Protein AF-0000000066227565 (afdb_homodimer)

Foldseek 3Di:
DDDPDDPAQDDDDDPLLVVLLVVLVVLLVVLLVVLVAAEDDDDQKDQPCLQDLFDPDCPPFWAWDDCPDDGTMTGAQDVVSRVLVVCQVVVPQWHWHKYKDKHATNDNADVVLLRGRIAIKIKTKTWHDDDQCLRVLSQLLSVQCSVPVLVLAAKAKEKDWQLLLVLLCVVLPHDPVCSQVLLVLLQCPVPDPLVVSQVSVVVSPHDNSSSVSVVVQQPDKFALVSLVVCCVDPSCVDPSNVVQSVSVVVSLVSNVVSPRSVRYMYGSSDCPRDTFAHTMWMFMDHPPDDNGTQKTWHKGFCSSCSSDVPGDTMTMTIMMGRSSSVSVSCSVVRQAQDPAQEEEEEAPAHPVVVSVVLVVVCVVLVHHYDYDDDRDDHPVNVLVVCVNNVHQKYWYDYDVLVVVQWIWIAGSVVRDIDIGHSVCVNVCSPDPVND/DDDPDDPAQDDDDDPLLVVLLVVLVVLLVVLLVVLVAAEDDDDQKDQPLLQPLPFPDCPPFWAWDDCPDDGTMTGAADVVSRVLVVCQVVVPQWHWHKYKDKHATNDNADVVLLRGRIAIKIKTKTWHDDDQCLRVLSQLLSVQCSVPVLVLAAKAKEKDWQLLLVLLCVVLPHDPVCSLVLLVLLQCPVPDPLVVSQVSVVVSPHDNSSSVSVVVQQPDKFALVSLVVCCVDPSCVDPSNVVQSVSSVVSLVVNVVSPRSVRYMYGSSPRPNGDQAHTMWMFMDHPPDDNGTQKTWHKGFCSSCSSDVPGDTMTMTIMMGRSSSVSVSCSVPRQAQDPAQEEEEEAPAHPVVVSVVLVVVCVVLVHHYDYDDDRDDHPVNVLVVCVNNVHQKYWYDYDVLVVVQWIWIAGSVVRDIDIGHSVCVNVCSPDPVND

Radius of gyration: 30.87 Å; Cα contacts (8 Å, |Δi|>4): 1695; chains: 2; bounding box: 55×95×80 Å

Solvent-accessible surface area (backbone atoms only — not comparable to full-atom values): 45924 Å² total; per-residue (Å²): 129,67,74,62,60,68,42,88,37,44,59,74,33,51,41,49,53,35,54,52,50,51,50,53,51,50,55,51,49,51,53,45,33,31,59,40,32,39,44,44,44,68,54,70,45,36,37,37,69,69,72,51,62,72,58,80,77,70,76,76,34,51,47,40,38,43,79,79,81,77,79,60,33,19,44,32,63,57,69,61,64,59,44,34,40,51,32,54,62,66,69,52,60,66,46,46,33,31,39,73,48,73,26,29,34,59,56,89,53,37,74,93,71,53,38,47,20,49,47,49,38,42,34,42,37,41,37,26,80,54,42,88,45,49,64,56,27,51,47,50,41,52,51,49,51,57,60,58,70,70,69,81,68,58,55,41,34,36,32,31,38,47,40,43,50,54,37,47,38,50,71,53,63,52,56,78,87,45,46,60,64,52,40,57,52,44,58,38,53,90,80,44,54,67,69,57,48,45,53,52,43,39,74,73,69,43,50,72,66,36,45,54,53,46,49,61,52,47,70,41,62,40,49,75,63,50,52,55,53,43,64,74,34,78,52,34,74,39,66,62,20,39,53,43,50,53,45,51,52,50,27,49,52,50,17,51,59,53,69,41,42,86,38,45,30,38,29,56,40,62,47,82,69,63,83,64,58,65,32,48,33,37,38,25,29,50,63,93,51,92,67,53,66,35,30,44,37,33,22,28,38,53,55,26,30,64,57,31,90,89,33,67,67,38,37,30,34,31,37,37,35,39,50,51,48,55,45,66,75,46,48,85,78,58,78,64,64,56,79,32,44,34,37,40,44,32,47,98,52,70,56,60,69,60,43,43,39,52,48,36,56,38,43,75,69,70,38,19,28,41,66,81,49,54,87,73,67,51,58,65,58,51,50,50,51,35,60,72,35,63,27,50,27,37,38,33,44,33,68,70,33,52,78,70,50,27,30,36,40,29,34,57,85,79,62,48,73,43,80,35,44,58,92,46,40,64,61,52,66,68,30,69,90,70,98,129,67,74,60,61,67,42,88,38,44,60,74,33,50,42,50,54,34,53,52,52,52,50,54,52,50,54,51,48,52,52,45,33,32,59,38,32,38,44,43,44,67,54,69,44,35,38,37,69,69,72,52,62,73,57,80,79,70,75,76,33,52,47,40,40,44,80,79,81,76,79,58,34,20,44,32,65,57,69,61,64,60,44,32,41,50,31,54,61,66,68,52,58,65,47,47,33,31,39,72,48,74,28,28,34,59,56,87,53,35,76,93,72,53,39,46,21,49,46,50,37,40,34,40,38,42,36,26,78,54,41,87,44,48,64,57,27,51,47,51,40,52,51,48,52,58,58,58,69,70,68,82,67,58,55,41,35,35,32,33,37,47,40,41,50,54,37,46,39,49,72,53,63,53,55,79,88,44,47,63,64,53,39,54,54,44,58,39,51,91,80,42,53,67,70,57,49,44,52,53,42,39,72,72,68,43,51,72,66,36,44,54,52,46,48,60,51,45,68,42,62,39,50,76,64,49,53,56,54,43,64,75,34,79,51,35,75,39,65,60,21,39,54,41,50,52,44,51,51,50,27,49,54,50,17,51,60,55,69,42,41,86,38,44,30,38,30,56,40,60,51,67,88,62,85,61,54,65,31,45,34,38,38,25,30,51,64,94,49,92,68,54,65,36,31,43,37,32,20,29,36,52,57,26,30,64,57,29,92,89,33,67,68,38,37,29,36,33,35,36,35,38,50,51,47,54,46,66,76,47,49,86,79,58,78,65,64,57,75,32,44,34,38,42,44,31,48,98,54,70,57,61,70,60,44,43,41,51,49,38,55,37,44,76,68,71,38,21,29,42,66,82,46,54,88,73,68,50,58,66,57,51,51,51,50,33,59,72,35,63,26,50,27,36,37,34,44,33,70,70,32,52,75,69,50,27,30,36,39,30,35,59,85,80,63,48,72,44,80,36,44,57,91,46,40,65,61,51,66,68,30,69,90,72,99

InterPro domains:
  IPR004154 Anticodon-binding [PF03129] (351-430)
  IPR004516 Histidine-tRNA ligase/ATP phosphoribosyltransferase regulatory subunit [PIRSF001549] (1-428)
  IPR006195 Aminoacyl-tRNA synthetase, class II [PS50862] (20-333)
  IPR015807 Histidine-tRNA ligase [TIGR00442] (5-421)
  IPR033656 Histidyl-anticodon-binding [cd00859] (339-429)
  IPR036621 Anticodon-binding domain superfamily [G3DSA:3.40.50.800] (339-432)
  IPR041715 Class II Histidinyl-tRNA synthetase (HisRS)-like catalytic core domain [PF13393] (10-326)
  IPR041715 Class II Histidinyl-tRNA synthetase (HisRS)-like catalytic core domain [cd00773] (20-330)
  IPR045864 Class II Aminoacyl-tRNA synthetase/Biotinyl protein ligase (BPL) and lipoyl protein ligase (LPL) [G3DSA:3.30.930.10] (1-338)
  IPR045864 Class II Aminoacyl-tRNA synthetase/Biotinyl protein ligase (BPL) and lipoyl protein ligase (LPL) [SSF55681] (5-334)

Nearest PDB structures (foldseek):
  4phc-assembly1_B  TM=9.318E-01  e=1.017E-49  Homo sapiens
  6o76-assembly1_A  TM=9.402E-01  e=1.057E-48  Homo sapiens
  4g84-assembly1_A  TM=9.380E-01  e=2.111E-47  Homo sapiens
  6o76-assembly1_B  TM=9.374E-01  e=4.886E-45  Homo sapiens
  4x5o-assembly1_B  TM=9.479E-01  e=5.645E-37  Homo sapiens

pLDDT: mean 92.75, std 8.49, range [44.5, 98.88]

Sequence (870 aa):
MTSLKTPKGTMDESPRQCFLHEEIIERIRRVFVLYGAVPISTPTFEMKSILTNKYGEDTKLIYDLKDQGGEICALRYDLTVPFARYLASNKIRRMKRYQIGRVYRRDQPSIARGRLREFVQADFDIAGECIQMMADAEVVSCVDRILSMFGIGEYRIKVNDRRILTSILEVVGVSCESYGTVCSTIDKIEKMSWEDIGRELVLKGLSEEQVRTTKKYMTMGGKEDVLGLLKADPVYGIERCKAAVHDMEELFRLCRILGCSGSLVMDISLARGLDYYTGMILEAEYVGKSVGSVIGGGRYDNLTENLGERCVSTPCVGFSVGVSRIFSLLYEEYDKESSTMVYVGASGGLFLDERLSVLRILQDANICSETFYTRRSSFESQQKYVAKKKIPFIVVVGESEIAAGSVQVINALTRKKEIVKVEQMVSYLLDPENQMTSLKTPKGTMDESPRQCFLHEEIIERIRRVFVLYGAVPISTPTFEMKSILTNKYGEDTKLIYDLKDQGGEICALRYDLTVPFARYLASNKIRRMKRYQIGRVYRRDQPSIARGRLREFVQADFDIAGECIQMMADAEVVSCVDRILSMFGIGEYRIKVNDRRILTSILEVVGVSCESYGTVCSTIDKIEKMSWEDIGRELVLKGLSEEQVRTTKKYMTMGGKEDVLGLLKADPVYGIERCKAAVHDMEELFRLCRILGCSGSLVMDISLARGLDYYTGMILEAEYVGKSVGSVIGGGRYDNLTENLGERCVSTPCVGFSVGVSRIFSLLYEEYDKESSTMVYVGASGGLFLDERLSVLRILQDANICSETFYTRRSSFESQQKYVAKKKIPFIVVVGESEIAAGSVQVINALTRKKEIVKVEQMVSYLLDPENQ

Organism: Encephalitozoon cuniculi (strain GB-M1) (NCBI:txid284813)

Secondary structure (DSSP, 8-state):
----PPPTT---B-HHHHHHHHHHHHHHHHHHHHTT-EE-B--SEEEHHHHHSS--S-GGGS-BBP-SSS--EEE-S-SHHHHHHHHHHTT---EEEEEEEEEE--SPPBGGGTB-SEEEEEEEEEES--STTHHHHHHHHHHHHHHHHT----EEEEEEEHHHHHHHHHHHT--GGGHHHHHHHHTTTTTS-HHHHHHHHHHTT--HHHHHHHHHHHT-EESTHHHHHHHTSGGGGSHHHHHHHHHHHHHHHHHHHHT-GGGEEEETT----SSS--SEEEEEEETT-TT-EEEEEEE-TTTTGGG-TTPPP--EEEEEEEHHHHHHHHGGG--------EEEEEESS--HHHHHHHHHHHHHTT--EEE--SS---HHHHHHHHHHHT-SEEEEEEHHHHHTTEEEEEETTT--EEEEEGGGHHHHHH-GGG-/----PPPTT---B-HHHHHHHHHHHHHHHHHHHHTT-EE-B--SEEEHHHHHSS--S-GGGS-BBP-SSS--EEE-S-SHHHHHHHHHHTT---EEEEEEEEEE--SPPBGGGTB-SEEEEEEEEEES--STTHHHHHHHHHHHHHHHHT----EEEEEEEHHHHHHHHHHHT--GGGHHHHHHHHTTTTTS-HHHHHHHHHHTT--HHHHHHHHHHHT-EESTHHHHHHHTSGGGGSHHHHHHHHHHHHHHHHHHHHT-GGGEEEETT---S-TT--SEEEEEEETT-TT-EEEEEEE-TTTTGGG-TTPPP--EEEEEEEHHHHHHHHGGG--------EEEEEESS--HHHHHHHHHHHHHTT--EEE--SS---HHHHHHHHHHHT-SEEEEEEHHHHHTTEEEEEETTT--EEEEEGGGHHHHHH-GGG-

Structure (mmCIF, N/CA/C/O backbone):
data_AF-0000000066227565-model_v1
#
loop_
_entity.id
_entity.type
_entity.pdbx_description
1 polymer 'Probable histidine--tRNA ligase, cytoplasmic'
#
loop_
_atom_site.group_PDB
_atom_site.id
_atom_site.type_symbol
_atom_site.label_atom_id
_atom_site.label_alt_id
_atom_site.label_comp_id
_atom_site.label_asym_id
_atom_site.label_entity_id
_atom_site.label_seq_id
_atom_site.pdbx_PDB_ins_code
_atom_site.Cartn_x
_atom_site.Cartn_y
_atom_site.Cartn_z
_atom_site.occupancy
_atom_site.B_iso_or_equiv
_atom_site.auth_seq_id
_atom_site.auth_comp_id
_atom_site.auth_asym_id
_atom_site.auth_atom_id
_atom_site.pdbx_PDB_model_num
ATOM 1 N N . MET A 1 1 ? 14.156 -2.223 -31.281 1 52.41 1 MET A N 1
ATOM 2 C CA . MET A 1 1 ? 14.367 -2.943 -30.031 1 52.41 1 MET A CA 1
ATOM 3 C C . MET A 1 1 ? 13.578 -2.299 -28.906 1 52.41 1 MET A C 1
ATOM 5 O O . MET A 1 1 ? 13.578 -1.075 -28.75 1 52.41 1 MET A O 1
ATOM 9 N N . THR A 1 2 ? 12.695 -3.158 -28.281 1 68.19 2 THR A N 1
ATOM 10 C CA . THR A 1 2 ? 11.852 -2.578 -27.25 1 68.19 2 THR A CA 1
ATOM 11 C C . THR A 1 2 ? 12.688 -2.148 -26.047 1 68.19 2 THR A C 1
ATOM 13 O O . THR A 1 2 ? 13.523 -2.914 -25.562 1 68.19 2 THR A O 1
ATOM 16 N N . SER A 1 3 ? 12.727 -0.912 -25.812 1 81 3 SER A N 1
ATOM 17 C CA . SER A 1 3 ? 13.43 -0.396 -24.641 1 81 3 SER A CA 1
ATOM 18 C C . SER A 1 3 ? 12.906 -1.03 -23.359 1 81 3 SER A C 1
ATOM 20 O O . SER A 1 3 ? 11.695 -1.11 -23.156 1 81 3 SER A O 1
ATOM 22 N N . LEU A 1 4 ? 13.797 -1.631 -22.594 1 89.62 4 LEU A N 1
ATOM 23 C CA . LEU A 1 4 ? 13.438 -2.277 -21.344 1 89.62 4 LEU A CA 1
ATOM 24 C C . LEU A 1 4 ? 13.516 -1.292 -20.188 1 89.62 4 LEU A C 1
ATOM 26 O O . LEU A 1 4 ? 13.398 -1.685 -19.016 1 89.62 4 LEU A O 1
ATOM 30 N N . LYS A 1 5 ? 13.656 -0.09 -20.594 1 90.12 5 LYS A N 1
ATOM 31 C CA . LYS A 1 5 ? 13.781 0.93 -19.547 1 90.12 5 LYS A CA 1
ATOM 32 C C . LYS A 1 5 ? 12.422 1.302 -18.969 1 90.12 5 LYS A C 1
ATOM 34 O O . LYS A 1 5 ? 11.398 1.195 -19.656 1 90.12 5 LYS A O 1
ATOM 39 N N . THR A 1 6 ? 12.414 1.662 -17.688 1 94 6 THR A N 1
ATOM 40 C CA . THR A 1 6 ? 11.211 2.232 -17.094 1 94 6 THR A CA 1
ATOM 41 C C . THR A 1 6 ? 10.961 3.639 -17.625 1 94 6 THR A C 1
ATOM 43 O O . THR A 1 6 ? 11.891 4.312 -18.078 1 94 6 THR A O 1
ATOM 46 N N . PRO A 1 7 ? 9.719 4.09 -17.656 1 94.69 7 PRO A N 1
ATOM 47 C CA . PRO A 1 7 ? 9.453 5.469 -18.078 1 94.69 7 PRO A CA 1
ATOM 48 C C . PRO A 1 7 ? 10.273 6.492 -17.297 1 94.69 7 PRO A C 1
ATOM 50 O O . PRO A 1 7 ? 10.602 6.266 -16.125 1 94.69 7 PRO A O 1
ATOM 53 N N . LYS A 1 8 ? 10.5 7.625 -17.953 1 92.81 8 LYS A N 1
ATOM 54 C CA . LYS A 1 8 ? 11.297 8.688 -17.359 1 92.81 8 LYS A CA 1
ATOM 55 C C . LYS A 1 8 ? 10.719 9.117 -16 1 92.81 8 LYS A C 1
ATOM 57 O O . LYS A 1 8 ? 9.516 9.367 -15.891 1 92.81 8 LYS A O 1
ATOM 62 N N . GLY A 1 9 ? 11.57 9.188 -15.008 1 93 9 GLY A N 1
ATOM 63 C CA . GLY A 1 9 ? 11.172 9.664 -13.695 1 93 9 GLY A CA 1
ATOM 64 C C . GLY A 1 9 ? 10.516 8.594 -12.836 1 93 9 GLY A C 1
ATOM 65 O O . GLY A 1 9 ? 10.109 8.859 -11.703 1 93 9 GLY A O 1
ATOM 66 N N . THR A 1 10 ? 10.312 7.387 -13.328 1 94.75 10 THR A N 1
ATOM 67 C CA . THR A 1 10 ? 9.828 6.246 -12.555 1 94.75 10 THR A CA 1
ATOM 68 C C . THR A 1 10 ? 10.953 5.238 -12.32 1 94.75 10 THR A C 1
ATOM 70 O O . THR A 1 10 ? 12 5.309 -12.961 1 94.75 10 THR A O 1
ATOM 73 N N . MET A 1 11 ? 10.719 4.383 -11.359 1 93.12 11 MET A N 1
ATOM 74 C CA . MET A 1 11 ? 11.805 3.463 -11.039 1 93.12 11 MET A CA 1
ATOM 75 C C . MET A 1 11 ? 11.266 2.117 -10.57 1 93.12 11 MET A C 1
ATOM 77 O O . MET A 1 11 ? 10.227 2.061 -9.906 1 93.12 11 MET A O 1
ATOM 81 N N . ASP A 1 12 ? 12.008 1.091 -10.93 1 96.19 12 ASP A N 1
ATOM 82 C CA . ASP A 1 12 ? 11.859 -0.201 -10.266 1 96.19 12 ASP A CA 1
ATOM 83 C C . ASP A 1 12 ? 12.445 -0.169 -8.859 1 96.19 12 ASP A C 1
ATOM 85 O O . ASP A 1 12 ? 13.438 0.522 -8.609 1 96.19 12 ASP A O 1
ATOM 89 N N . GLU A 1 13 ? 11.828 -0.893 -8.023 1 96.38 13 GLU A N 1
ATOM 90 C CA . GLU A 1 13 ? 12.391 -1.062 -6.688 1 96.38 13 GLU A CA 1
ATOM 91 C C . GLU A 1 13 ? 12.812 -2.508 -6.445 1 96.38 13 GLU A C 1
ATOM 93 O O . GLU A 1 13 ? 12.016 -3.432 -6.621 1 96.38 13 GLU A O 1
ATOM 98 N N . SER A 1 14 ? 14.047 -2.666 -6.047 1 97.5 14 SER A N 1
ATOM 99 C CA . SER A 1 14 ? 14.586 -3.969 -5.672 1 97.5 14 SER A CA 1
ATOM 100 C C . SER A 1 14 ? 14.016 -4.438 -4.336 1 97.5 14 SER A C 1
ATOM 102 O O . SER A 1 14 ? 13.375 -3.66 -3.621 1 97.5 14 SER A O 1
ATOM 104 N N . PRO A 1 15 ? 14.266 -5.688 -3.965 1 98.06 15 PRO A N 1
ATOM 105 C CA . PRO A 1 15 ? 13.766 -6.184 -2.682 1 98.06 15 PRO A CA 1
ATOM 106 C C . PRO A 1 15 ? 14.234 -5.344 -1.498 1 98.06 15 PRO A C 1
ATOM 108 O O . PRO A 1 15 ? 13.43 -4.965 -0.645 1 98.06 15 PRO A O 1
ATOM 111 N N . ARG A 1 16 ? 15.508 -5.043 -1.446 1 97.5 16 ARG A N 1
ATOM 112 C CA . ARG A 1 16 ? 16.047 -4.23 -0.361 1 97.5 16 ARG A CA 1
ATOM 113 C C . ARG A 1 16 ? 15.352 -2.879 -0.29 1 97.5 16 ARG A C 1
ATOM 115 O O . ARG A 1 16 ? 14.984 -2.42 0.794 1 97.5 16 ARG A O 1
ATOM 122 N N . GLN A 1 17 ? 15.172 -2.273 -1.437 1 96.94 17 GLN A N 1
ATOM 123 C CA . GLN A 1 17 ? 14.477 -0.993 -1.495 1 96.94 17 GLN A CA 1
ATOM 124 C C . GLN A 1 17 ? 13.031 -1.131 -1.026 1 96.94 17 GLN A C 1
ATOM 126 O O . GLN A 1 17 ? 12.531 -0.287 -0.278 1 96.94 17 GLN A O 1
ATOM 131 N N . CYS A 1 18 ? 12.391 -2.186 -1.445 1 98.06 18 CYS A N 1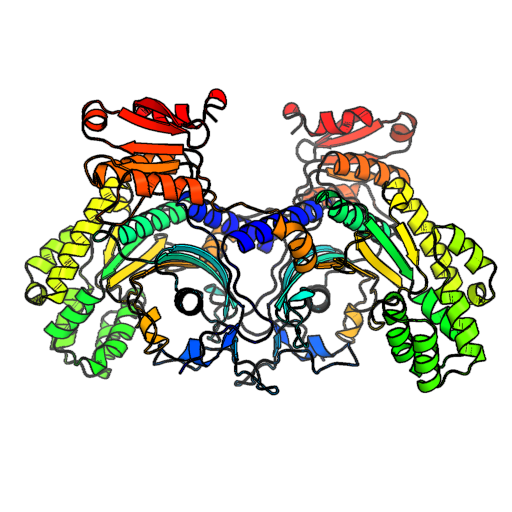
ATOM 132 C CA . CYS A 1 18 ? 11 -2.414 -1.067 1 98.06 18 CYS A CA 1
ATOM 133 C C . CYS A 1 18 ? 10.875 -2.648 0.433 1 98.06 18 CYS A C 1
ATOM 135 O O . CYS A 1 18 ? 9.945 -2.148 1.068 1 98.06 18 CYS A O 1
ATOM 137 N N . PHE A 1 19 ? 11.797 -3.449 0.997 1 98 19 PHE A N 1
ATOM 138 C CA . PHE A 1 19 ? 11.766 -3.691 2.434 1 98 19 PHE A CA 1
ATOM 139 C C . PHE A 1 19 ? 11.797 -2.377 3.205 1 98 19 PHE A C 1
ATOM 141 O O . PHE A 1 19 ? 10.977 -2.16 4.102 1 98 19 PHE A O 1
ATOM 148 N N . LEU A 1 20 ? 12.672 -1.526 2.842 1 97.81 20 LEU A N 1
ATOM 149 C CA . LEU A 1 20 ? 12.789 -0.252 3.543 1 97.81 20 LEU A CA 1
ATOM 150 C C . LEU A 1 20 ? 11.555 0.606 3.32 1 97.81 20 LEU A C 1
ATOM 152 O O . LEU A 1 20 ? 11.016 1.193 4.266 1 97.81 20 LEU A O 1
ATOM 156 N N . HIS A 1 21 ? 11.109 0.698 2.062 1 97.06 21 HIS A N 1
ATOM 157 C CA . HIS A 1 21 ? 9.906 1.462 1.745 1 97.06 21 HIS A CA 1
ATOM 158 C C . HIS A 1 21 ? 8.711 0.98 2.566 1 97.06 21 HIS A C 1
ATOM 160 O O . HIS A 1 21 ? 7.973 1.791 3.131 1 97.06 21 HIS A O 1
ATOM 166 N N . GLU A 1 22 ? 8.523 -0.282 2.609 1 96.44 22 GLU A N 1
ATOM 167 C CA . GLU A 1 22 ? 7.418 -0.863 3.369 1 96.44 22 GLU A CA 1
ATOM 168 C C . GLU A 1 22 ? 7.543 -0.544 4.855 1 96.44 22 GLU A C 1
ATOM 170 O O . GLU A 1 22 ? 6.547 -0.258 5.523 1 96.44 22 GLU A O 1
ATOM 175 N N . GLU A 1 23 ? 8.734 -0.621 5.359 1 97 23 GLU A N 1
ATOM 176 C CA . GLU A 1 23 ? 8.961 -0.319 6.77 1 97 23 GLU A CA 1
ATOM 177 C C . GLU A 1 23 ? 8.633 1.138 7.082 1 97 23 GLU A C 1
ATOM 179 O O . GLU A 1 23 ? 7.988 1.432 8.094 1 97 23 GLU A O 1
ATOM 184 N N . ILE A 1 24 ? 9.117 2.053 6.234 1 98.06 24 ILE A N 1
ATOM 185 C CA . ILE A 1 24 ? 8.859 3.475 6.422 1 98.06 24 ILE A CA 1
ATOM 186 C C . ILE A 1 24 ? 7.352 3.727 6.41 1 98.06 24 ILE A C 1
ATOM 188 O O . ILE A 1 24 ? 6.82 4.395 7.301 1 98.06 24 ILE A O 1
ATOM 192 N N . ILE A 1 25 ? 6.676 3.176 5.441 1 97.94 25 ILE A N 1
ATOM 193 C CA . ILE A 1 25 ? 5.238 3.373 5.273 1 97.94 25 ILE A CA 1
ATOM 194 C C . ILE A 1 25 ? 4.5 2.836 6.496 1 97.94 25 ILE A C 1
ATOM 196 O O . ILE A 1 25 ? 3.59 3.488 7.012 1 97.94 25 ILE A O 1
ATOM 200 N N . GLU A 1 26 ? 4.879 1.708 6.941 1 97.12 26 GLU A N 1
ATOM 201 C CA . GLU A 1 26 ? 4.211 1.1 8.086 1 97.12 26 GLU A CA 1
ATOM 202 C C . GLU A 1 26 ? 4.406 1.937 9.352 1 97.12 26 GLU A C 1
ATOM 204 O O . GLU A 1 26 ? 3.482 2.086 10.148 1 97.12 26 GLU A O 1
ATOM 209 N N . ARG A 1 27 ? 5.562 2.422 9.555 1 98 27 ARG A N 1
ATOM 210 C CA . ARG A 1 27 ? 5.828 3.271 10.711 1 98 27 ARG A CA 1
ATOM 211 C C . ARG A 1 27 ? 4.973 4.535 10.672 1 98 27 ARG A C 1
ATOM 213 O O . ARG A 1 27 ? 4.402 4.938 11.688 1 98 27 ARG A O 1
ATOM 220 N N . ILE A 1 28 ? 4.891 5.145 9.531 1 98.69 28 ILE A N 1
ATOM 221 C CA . ILE A 1 28 ? 4.078 6.344 9.367 1 98.69 28 ILE A CA 1
ATOM 222 C C . ILE A 1 28 ? 2.609 6.016 9.625 1 98.69 28 ILE A C 1
ATOM 224 O O . ILE A 1 28 ? 1.919 6.738 10.344 1 98.69 28 ILE A O 1
ATOM 228 N N . ARG A 1 29 ? 2.15 4.969 9.031 1 98.25 29 ARG A N 1
ATOM 229 C CA . ARG A 1 29 ? 0.769 4.535 9.211 1 98.25 29 ARG A CA 1
ATOM 230 C C . ARG A 1 29 ? 0.437 4.348 10.688 1 98.25 29 ARG A C 1
ATOM 232 O O . ARG A 1 29 ? -0.634 4.75 11.148 1 98.25 29 ARG A O 1
ATOM 239 N N . ARG A 1 30 ? 1.327 3.729 11.422 1 98 30 ARG A N 1
ATOM 240 C CA . ARG A 1 30 ? 1.104 3.482 12.836 1 98 30 ARG A CA 1
ATOM 241 C C . ARG A 1 30 ? 0.902 4.789 13.594 1 98 30 ARG A C 1
ATOM 243 O O . ARG A 1 30 ? 0.103 4.855 14.531 1 98 30 ARG A O 1
ATOM 250 N N . VAL A 1 31 ? 1.627 5.762 13.227 1 98.75 31 VAL A N 1
ATOM 251 C CA . VAL A 1 31 ? 1.462 7.059 13.875 1 98.75 31 VAL A CA 1
ATOM 252 C C . VAL A 1 31 ? 0.094 7.641 13.523 1 98.75 31 VAL A C 1
ATOM 254 O O . VAL A 1 31 ? -0.596 8.188 14.391 1 98.75 31 VAL A O 1
ATOM 257 N N . PHE A 1 32 ? -0.312 7.574 12.258 1 98.81 32 PHE A N 1
ATOM 258 C CA . PHE A 1 32 ? -1.626 8.07 11.859 1 98.81 32 PHE A CA 1
ATOM 259 C C . PHE A 1 32 ? -2.723 7.402 12.68 1 98.81 32 PHE A C 1
ATOM 261 O O . PHE A 1 32 ? -3.631 8.078 13.172 1 98.81 32 PHE A O 1
ATOM 268 N N . VAL A 1 33 ? -2.578 6.133 12.836 1 98.56 33 VAL A N 1
ATOM 269 C CA . VAL A 1 33 ? -3.561 5.355 13.586 1 98.56 33 VAL A CA 1
ATOM 270 C C . VAL A 1 33 ? -3.525 5.746 15.055 1 98.56 33 VAL A C 1
ATOM 272 O O . VAL A 1 33 ? -4.566 5.832 15.711 1 98.56 33 VAL A O 1
ATOM 275 N N . LEU A 1 34 ? -2.342 5.953 15.539 1 98.75 34 LEU A N 1
ATOM 276 C CA . LEU A 1 34 ? -2.156 6.375 16.922 1 98.75 34 LEU A CA 1
ATOM 277 C C . LEU A 1 34 ? -2.965 7.633 17.219 1 98.75 34 LEU A C 1
ATOM 279 O O . LEU A 1 34 ? -3.494 7.789 18.328 1 98.75 34 LEU A O 1
ATOM 283 N N . TYR A 1 35 ? -3.086 8.461 16.266 1 98.75 35 TYR A N 1
ATOM 284 C CA . TYR A 1 35 ? -3.789 9.727 16.406 1 98.75 35 TYR A CA 1
ATOM 285 C C . TYR A 1 35 ? -5.27 9.578 16.094 1 98.75 35 TYR A C 1
ATOM 287 O O . TYR A 1 35 ? -6.004 10.562 16.016 1 98.75 35 TYR A O 1
ATOM 295 N N . GLY A 1 36 ? -5.699 8.375 15.836 1 98.25 36 GLY A N 1
ATOM 296 C CA . GLY A 1 36 ? -7.117 8.094 15.664 1 98.25 36 GLY A CA 1
ATOM 297 C C . GLY A 1 36 ? -7.602 8.305 14.242 1 98.25 36 GLY A C 1
ATOM 298 O O . GLY A 1 36 ? -8.805 8.383 13.992 1 98.25 36 GLY A O 1
ATOM 299 N N . ALA A 1 37 ? -6.707 8.477 13.289 1 98.69 37 ALA A N 1
ATOM 300 C CA . ALA A 1 37 ? -7.117 8.656 11.898 1 98.69 37 ALA A CA 1
ATOM 301 C C . ALA A 1 37 ? -7.594 7.344 11.289 1 98.69 37 ALA A C 1
ATOM 303 O O . ALA A 1 37 ? -7.109 6.27 11.656 1 98.69 37 ALA A O 1
ATOM 304 N N . VAL A 1 38 ? -8.562 7.477 10.383 1 98.44 38 VAL A N 1
ATOM 305 C CA . VAL A 1 38 ? -9.07 6.312 9.656 1 98.44 38 VAL A CA 1
ATOM 306 C C . VAL A 1 38 ? -8.625 6.379 8.203 1 98.44 38 VAL A C 1
ATOM 308 O O . VAL A 1 38 ? -8.422 7.469 7.652 1 98.44 38 VAL A O 1
ATOM 311 N N . PRO A 1 39 ? -8.414 5.25 7.59 1 98.5 39 PRO A N 1
ATOM 312 C CA . PRO A 1 39 ? -7.961 5.227 6.199 1 98.5 39 PRO A CA 1
ATOM 313 C C . PRO A 1 39 ? -9.094 5.457 5.203 1 98.5 39 PRO A C 1
ATOM 315 O O . PRO A 1 39 ? -10.227 5.035 5.441 1 98.5 39 PRO A O 1
ATOM 318 N N . ILE A 1 40 ? -8.828 6.113 4.137 1 98.56 40 ILE A N 1
ATOM 319 C CA . ILE A 1 40 ? -9.648 6.137 2.934 1 98.56 40 ILE A CA 1
ATOM 320 C C . ILE A 1 40 ? -8.781 5.852 1.709 1 98.56 40 ILE A C 1
ATOM 322 O O . ILE A 1 40 ? -7.551 5.859 1.797 1 98.56 40 ILE A O 1
ATOM 326 N N . SER A 1 41 ? -9.375 5.551 0.645 1 97.94 41 SER A N 1
ATOM 327 C CA . SER A 1 41 ? -8.68 5.359 -0.624 1 97.94 41 SER A CA 1
ATOM 328 C C . SER A 1 41 ? -9.469 5.949 -1.784 1 97.94 41 SER A C 1
ATOM 330 O O . SER A 1 41 ? -10.695 5.805 -1.847 1 97.94 41 SER A O 1
ATOM 332 N N . THR A 1 42 ? -8.812 6.68 -2.57 1 98.31 42 THR A N 1
ATOM 333 C CA . THR A 1 42 ? -9.406 7.242 -3.781 1 98.31 42 THR A CA 1
ATOM 334 C C . THR A 1 42 ? -8.711 6.695 -5.023 1 98.31 42 THR A C 1
ATOM 336 O O . THR A 1 42 ? -7.598 6.168 -4.941 1 98.31 42 THR A O 1
ATOM 339 N N . PRO A 1 43 ? -9.297 6.777 -6.145 1 97.81 43 PRO A N 1
ATOM 340 C CA . PRO A 1 43 ? -8.742 6.211 -7.375 1 97.81 43 PRO A CA 1
ATOM 341 C C . PRO A 1 43 ? -7.402 6.836 -7.758 1 97.81 43 PRO A C 1
ATOM 343 O O . PRO A 1 43 ? -7.121 7.977 -7.387 1 97.81 43 PRO A O 1
ATOM 346 N N . THR A 1 44 ? -6.66 6.066 -8.539 1 98.12 44 THR A N 1
ATOM 347 C CA . THR A 1 44 ? -5.355 6.504 -9.031 1 98.12 44 THR A CA 1
ATOM 348 C C . THR A 1 44 ? -5.512 7.645 -10.031 1 98.12 44 THR A C 1
ATOM 350 O O . THR A 1 44 ? -4.59 8.445 -10.219 1 98.12 44 THR A O 1
ATOM 353 N N . PHE A 1 45 ? -6.594 7.691 -10.672 1 97.19 45 PHE A N 1
ATOM 354 C CA . PHE A 1 45 ? -6.883 8.797 -11.57 1 97.19 45 PHE A CA 1
ATOM 355 C C . PHE A 1 45 ? -8.273 9.367 -11.305 1 97.19 45 PHE A C 1
ATOM 357 O O . PHE A 1 45 ? -9.125 8.688 -10.727 1 97.19 45 PHE A O 1
ATOM 364 N N . GLU A 1 46 ? -8.438 10.641 -11.656 1 95.12 46 GLU A N 1
ATOM 365 C CA . GLU A 1 46 ? -9.664 11.414 -11.484 1 95.12 46 GLU A CA 1
ATOM 366 C C . GLU A 1 46 ? -10.133 12.023 -12.805 1 95.12 46 GLU A C 1
ATOM 368 O O . GLU A 1 46 ? -9.383 12.039 -13.781 1 95.12 46 GLU A O 1
ATOM 373 N N . MET A 1 47 ? -11.492 12.445 -12.75 1 93.81 47 MET A N 1
ATOM 374 C CA . MET A 1 47 ? -11.859 13.344 -13.844 1 93.81 47 MET A CA 1
ATOM 375 C C . MET A 1 47 ? -10.898 14.523 -13.93 1 93.81 47 MET A C 1
ATOM 377 O O . MET A 1 47 ? -10.586 15.148 -12.922 1 93.81 47 MET A O 1
ATOM 381 N N . LYS A 1 48 ? -10.414 14.789 -15.117 1 91.94 48 LYS A N 1
ATOM 382 C CA . LYS A 1 48 ? -9.438 15.859 -15.289 1 91.94 48 LYS A CA 1
ATOM 383 C C . LYS A 1 48 ? -9.977 17.188 -14.758 1 91.94 48 LYS A C 1
ATOM 385 O O . LYS A 1 48 ? -9.227 18 -14.211 1 91.94 48 LYS A O 1
ATOM 390 N N . SER A 1 49 ? -11.227 17.375 -14.875 1 89.81 49 SER A N 1
ATOM 391 C CA . SER A 1 49 ? -11.867 18.609 -14.438 1 89.81 49 SER A CA 1
ATOM 392 C C . SER A 1 49 ? -11.719 18.812 -12.938 1 89.81 49 SER A C 1
ATOM 394 O O . SER A 1 49 ? -11.648 19.953 -12.453 1 89.81 49 SER A O 1
ATOM 396 N N . ILE A 1 50 ? -11.617 17.766 -12.18 1 89.56 50 ILE A N 1
ATOM 397 C CA . ILE A 1 50 ? -11.453 17.828 -10.734 1 89.56 50 ILE A CA 1
ATOM 398 C C . ILE A 1 50 ? -10.039 18.281 -10.391 1 89.56 50 ILE A C 1
ATOM 400 O O . ILE A 1 50 ? -9.836 19.078 -9.461 1 89.56 50 ILE A O 1
ATOM 404 N N . LEU A 1 51 ? -9.141 17.891 -11.141 1 89 51 LEU A N 1
ATOM 405 C CA . LEU A 1 51 ? -7.734 18.125 -10.859 1 89 51 LEU A CA 1
ATOM 406 C C . LEU A 1 51 ? -7.324 19.531 -11.312 1 89 51 LEU A C 1
ATOM 408 O O . LEU A 1 51 ? -6.371 20.109 -10.781 1 89 51 LEU A O 1
ATOM 412 N N . THR A 1 52 ? -8 20.094 -12.297 1 83.62 52 THR A N 1
ATOM 413 C CA . THR A 1 52 ? -7.57 21.375 -12.875 1 83.62 52 THR A CA 1
ATOM 414 C C . THR A 1 52 ? -8.383 22.531 -12.305 1 83.62 52 THR A C 1
ATOM 416 O O . THR A 1 52 ? -8.117 23.688 -12.609 1 83.62 52 THR A O 1
ATOM 419 N N . ASN A 1 53 ? -9.484 22.375 -11.703 1 67.38 53 ASN A N 1
ATOM 420 C CA . ASN A 1 53 ? -10.328 23.453 -11.195 1 67.38 53 ASN A CA 1
ATOM 421 C C . ASN A 1 53 ? -9.523 24.469 -10.383 1 67.38 53 ASN A C 1
ATOM 423 O O . ASN A 1 53 ? -9.852 25.641 -10.344 1 67.38 53 ASN A O 1
ATOM 427 N N . LYS A 1 54 ? -8.82 24.219 -9.523 1 56.75 54 LYS A N 1
ATOM 428 C CA . LYS A 1 54 ? -8.312 25.188 -8.547 1 56.75 54 LYS A CA 1
ATOM 429 C C . LYS A 1 54 ? -6.922 25.672 -8.93 1 56.75 54 LYS A C 1
ATOM 431 O O . LYS A 1 54 ? -6.465 26.703 -8.43 1 56.75 54 LYS A O 1
ATOM 436 N N . TYR A 1 55 ? -6.227 24.922 -9.508 1 52.91 55 TYR A N 1
ATOM 437 C CA . TYR A 1 55 ? -4.816 25.297 -9.492 1 52.91 55 TYR A CA 1
ATOM 438 C C . TYR A 1 55 ? -4.414 25.969 -10.805 1 52.91 55 TYR A C 1
ATOM 440 O O . TYR A 1 55 ? -4.715 25.453 -11.883 1 52.91 55 TYR A O 1
ATOM 448 N N . GLY A 1 56 ? -4.887 27.328 -10.766 1 44.81 56 GLY A N 1
ATOM 449 C CA . GLY A 1 56 ? -4.547 28.219 -11.852 1 44.81 56 GLY A CA 1
ATOM 450 C C . GLY A 1 56 ? -3.416 27.703 -12.727 1 44.81 56 GLY A C 1
ATOM 451 O O . GLY A 1 56 ? -3.35 28.016 -13.914 1 44.81 56 GLY A O 1
ATOM 452 N N . GLU A 1 57 ? -2.23 27.625 -12.156 1 46.78 57 GLU A N 1
ATOM 453 C CA . GLU A 1 57 ? -1.036 27.766 -12.992 1 46.78 57 GLU A CA 1
ATOM 454 C C . GLU A 1 57 ? -0.867 26.547 -13.906 1 46.78 57 GLU A C 1
ATOM 456 O O . GLU A 1 57 ? -0.623 26.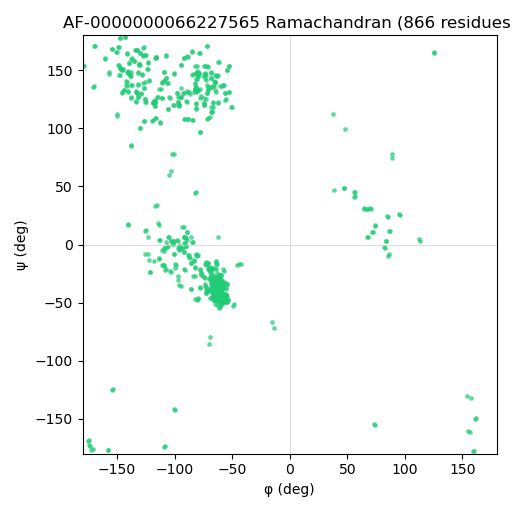703 -15.109 1 46.78 57 GLU A O 1
ATOM 461 N N . ASP A 1 58 ? -0.156 25.281 -13.445 1 49.53 58 ASP A N 1
ATOM 462 C CA . ASP A 1 58 ? 0.726 24.453 -14.258 1 49.53 58 ASP A CA 1
ATOM 463 C C . ASP A 1 58 ? 0.011 23.188 -14.719 1 49.53 58 ASP A C 1
ATOM 465 O O . ASP A 1 58 ? 0.184 22.109 -14.133 1 49.53 58 ASP A O 1
ATOM 469 N N . THR A 1 59 ? -0.997 23.344 -15.492 1 56.94 59 THR A N 1
ATOM 470 C CA . THR A 1 59 ? -1.656 22.281 -16.219 1 56.94 59 THR A CA 1
ATOM 471 C C . THR A 1 59 ? -0.627 21.344 -16.859 1 56.94 59 THR A C 1
ATOM 473 O O . THR A 1 59 ? -0.914 20.172 -17.109 1 56.94 59 THR A O 1
ATOM 476 N N . LYS A 1 60 ? 0.644 21.719 -17 1 61.03 60 LYS A N 1
ATOM 477 C CA . LYS A 1 60 ? 1.626 20.969 -17.781 1 61.03 60 LYS A CA 1
ATOM 478 C C . LYS A 1 60 ? 2.26 19.859 -16.938 1 61.03 60 LYS A C 1
ATOM 480 O O . LYS A 1 60 ? 2.934 18.984 -17.484 1 61.03 60 LYS A O 1
ATOM 485 N N . LEU A 1 61 ? 1.809 19.703 -15.656 1 81.94 61 LEU A N 1
ATOM 486 C CA . LEU A 1 61 ? 2.549 18.75 -14.828 1 81.94 61 LEU A CA 1
ATOM 487 C C . LEU A 1 61 ? 1.682 17.547 -14.477 1 81.94 61 LEU A C 1
ATOM 489 O O . LEU A 1 61 ? 2.047 16.75 -13.609 1 81.94 61 LEU A O 1
ATOM 493 N N . ILE A 1 62 ? 0.646 17.531 -15.305 1 89.56 62 ILE A N 1
ATOM 494 C CA . ILE A 1 62 ? -0.289 16.453 -15.023 1 89.56 62 ILE A CA 1
ATOM 495 C C . ILE A 1 62 ? -0.174 15.375 -16.109 1 89.56 62 ILE A C 1
ATOM 497 O O . ILE A 1 62 ? 0.082 15.68 -17.266 1 89.56 62 ILE A O 1
ATOM 501 N N . TYR A 1 63 ? -0.288 14.062 -15.805 1 94.25 63 TYR A N 1
ATOM 502 C CA . TYR A 1 63 ? -0.391 12.969 -16.766 1 94.25 63 TYR A CA 1
ATOM 503 C C . TYR A 1 63 ? -1.835 12.766 -17.219 1 94.25 63 TYR A C 1
ATOM 505 O O . TYR A 1 63 ? -2.648 12.211 -16.484 1 94.25 63 TYR A O 1
ATOM 513 N N . ASP A 1 64 ? -2.07 13.156 -18.422 1 93.69 64 ASP A N 1
ATOM 514 C CA . ASP A 1 64 ? -3.404 12.953 -18.984 1 93.69 64 ASP A CA 1
ATOM 515 C C . ASP A 1 64 ? -3.562 11.539 -19.516 1 93.69 64 ASP A C 1
ATOM 517 O O . ASP A 1 64 ? -2.643 10.992 -20.141 1 93.69 64 ASP A O 1
ATOM 521 N N . LEU A 1 65 ? -4.719 10.977 -19.266 1 94.75 65 LEU A N 1
ATOM 522 C CA . LEU A 1 65 ? -5.074 9.758 -19.969 1 94.75 65 LEU A CA 1
ATOM 523 C C . LEU A 1 65 ? -5.609 10.078 -21.359 1 94.75 65 LEU A C 1
ATOM 525 O O . LEU A 1 65 ? -6.324 11.062 -21.547 1 94.75 65 LEU A O 1
ATOM 529 N N . LYS A 1 66 ? -5.27 9.25 -22.281 1 91.44 66 LYS A N 1
ATOM 530 C CA . LYS A 1 66 ? -5.762 9.43 -23.641 1 91.44 66 LYS A CA 1
ATOM 531 C C . LYS A 1 66 ? -7.277 9.266 -23.703 1 91.44 66 LYS A C 1
ATOM 533 O O . LYS A 1 66 ? -7.84 8.391 -23.047 1 91.44 66 LYS A O 1
ATOM 538 N N . ASP A 1 67 ? -7.883 10.164 -24.531 1 87.75 67 ASP A N 1
ATOM 539 C CA . ASP A 1 67 ? -9.312 10.023 -24.766 1 87.75 67 ASP A CA 1
ATOM 540 C C . ASP A 1 67 ? -9.609 8.789 -25.625 1 87.75 67 ASP A C 1
ATOM 542 O O . ASP A 1 67 ? -9.344 8.789 -26.828 1 87.75 67 ASP A O 1
ATOM 546 N N . GLN A 1 68 ? -10.164 7.805 -25.062 1 82 68 GLN A N 1
ATOM 547 C CA . GLN A 1 68 ? -10.461 6.566 -25.766 1 82 68 GLN A CA 1
ATOM 548 C C . GLN A 1 68 ? -11.969 6.309 -25.812 1 82 68 GLN A C 1
ATOM 550 O O . GLN A 1 68 ? -12.414 5.18 -25.609 1 82 68 GLN A O 1
ATOM 555 N N . GLY A 1 69 ? -12.734 7.375 -25.891 1 78.44 69 GLY A N 1
ATOM 556 C CA . GLY A 1 69 ? -14.188 7.277 -25.969 1 78.44 69 GLY A CA 1
ATOM 557 C C . GLY A 1 69 ? -14.852 7.25 -24.609 1 78.44 69 GLY A C 1
ATOM 558 O O . GLY A 1 69 ? -14.898 6.203 -23.953 1 78.44 69 GLY A O 1
ATOM 559 N N . GLY A 1 70 ? -14.898 8.445 -23.953 1 80.81 70 GLY A N 1
ATOM 560 C CA . GLY A 1 70 ? -15.594 8.484 -22.672 1 80.81 70 GLY A CA 1
ATOM 561 C C . GLY A 1 70 ? -15.148 9.641 -21.797 1 80.81 70 GLY A C 1
ATOM 562 O O . GLY A 1 70 ? -15.094 10.789 -22.25 1 80.81 70 GLY A O 1
ATOM 563 N N . GLU A 1 71 ? -14.891 9.25 -20.578 1 89.81 71 GLU A N 1
ATOM 564 C CA . GLU A 1 71 ? -14.562 10.258 -19.578 1 89.81 71 GLU A CA 1
ATOM 565 C C . GLU A 1 71 ? -13.117 10.727 -19.719 1 89.81 71 GLU A C 1
ATOM 567 O O . GLU A 1 71 ? -12.227 9.922 -20.016 1 89.81 71 GLU A O 1
ATOM 572 N N . ILE A 1 72 ? -12.961 12.016 -19.672 1 93.19 72 ILE A N 1
ATOM 573 C CA . ILE A 1 72 ? -11.625 12.594 -19.719 1 93.19 72 ILE A CA 1
ATOM 574 C C . ILE A 1 72 ? -10.992 12.539 -18.328 1 93.19 72 ILE A C 1
ATOM 576 O O . ILE A 1 72 ? -11.453 13.219 -17.406 1 93.19 72 ILE A O 1
ATOM 580 N N . CYS A 1 73 ? -9.891 11.781 -18.25 1 95.31 73 CYS A N 1
ATOM 581 C CA . CYS A 1 73 ? -9.297 11.523 -16.938 1 95.31 73 CYS A CA 1
ATOM 582 C C . CYS A 1 73 ? -7.812 11.875 -16.938 1 95.31 73 CYS A C 1
ATOM 584 O O . CYS A 1 73 ? -7.219 12.094 -18 1 95.31 73 CYS A O 1
ATOM 586 N N . ALA A 1 74 ? -7.254 12.023 -15.789 1 95.69 74 ALA A N 1
ATOM 587 C CA . ALA A 1 74 ? -5.828 12.242 -15.562 1 95.69 74 ALA A CA 1
ATOM 588 C C . ALA A 1 74 ? -5.371 11.594 -14.258 1 95.69 74 ALA A C 1
ATOM 590 O O . ALA A 1 74 ? -6.172 11.422 -13.336 1 95.69 74 ALA A O 1
ATOM 591 N N . LEU A 1 75 ? -4.082 11.211 -14.281 1 97.12 75 LEU A N 1
ATOM 592 C CA . LEU A 1 75 ? -3.529 10.68 -13.039 1 97.12 75 LEU A CA 1
ATOM 593 C C . LEU A 1 75 ? -3.488 11.75 -11.953 1 97.12 75 LEU A C 1
ATOM 595 O O . LEU A 1 75 ? -3.174 12.906 -12.234 1 97.12 75 LEU A O 1
ATOM 599 N N . ARG A 1 76 ? -3.799 11.375 -10.758 1 96.19 76 ARG A N 1
ATOM 600 C CA . ARG A 1 76 ? -3.74 12.312 -9.641 1 96.19 76 ARG A CA 1
ATOM 601 C C . ARG A 1 76 ? -2.307 12.773 -9.391 1 96.19 76 ARG A C 1
ATOM 603 O O . ARG A 1 76 ? -1.367 11.984 -9.5 1 96.19 76 ARG A O 1
ATOM 610 N N . TYR A 1 77 ? -2.105 14.023 -8.992 1 94.06 77 TYR A N 1
ATOM 611 C CA . TYR A 1 77 ? -0.765 14.547 -8.734 1 94.06 77 TYR A CA 1
ATOM 612 C C . TYR A 1 77 ? -0.542 14.766 -7.246 1 94.06 77 TYR A C 1
ATOM 614 O O . TYR A 1 77 ? 0.55 15.164 -6.828 1 94.06 77 TYR A O 1
ATOM 622 N N . ASP A 1 78 ? -1.572 14.578 -6.453 1 93.19 78 ASP A N 1
ATOM 623 C CA . ASP A 1 78 ? -1.527 14.594 -4.996 1 93.19 78 ASP A CA 1
ATOM 624 C C . ASP A 1 78 ? -2.705 13.828 -4.398 1 93.19 78 ASP A C 1
ATOM 626 O O . ASP A 1 78 ? -3.479 13.203 -5.129 1 93.19 78 ASP A O 1
ATOM 630 N N . LEU A 1 79 ? -2.801 13.836 -3.111 1 96.12 79 LEU A N 1
ATOM 631 C CA . LEU A 1 79 ? -3.893 13.125 -2.453 1 96.12 79 LEU A CA 1
ATOM 632 C C . LEU A 1 79 ? -4.895 14.109 -1.854 1 96.12 79 LEU A C 1
ATOM 634 O O . LEU A 1 79 ? -5.934 13.703 -1.328 1 96.12 79 LEU A O 1
ATOM 638 N N . THR A 1 80 ? -4.656 15.422 -1.923 1 94.25 80 THR A N 1
ATOM 639 C CA . THR A 1 80 ? -5.488 16.438 -1.282 1 94.25 80 THR A CA 1
ATOM 640 C C . THR A 1 80 ? -6.738 16.719 -2.111 1 94.25 80 THR A C 1
ATOM 642 O O . THR A 1 80 ? -7.848 16.75 -1.576 1 94.25 80 THR A O 1
ATOM 645 N N . VAL A 1 81 ? -6.559 16.891 -3.428 1 92.25 81 VAL A N 1
ATOM 646 C CA . VAL A 1 81 ? -7.684 17.219 -4.297 1 92.25 81 VAL A CA 1
ATOM 647 C C . VAL A 1 81 ? -8.68 16.062 -4.324 1 92.25 81 VAL A C 1
ATOM 649 O O . VAL A 1 81 ? -9.883 16.266 -4.168 1 92.25 81 VAL A O 1
ATOM 652 N N . PRO A 1 82 ? -8.18 14.828 -4.52 1 94.88 82 PRO A N 1
ATOM 653 C CA . PRO A 1 82 ? -9.117 13.703 -4.43 1 94.88 82 PRO A CA 1
ATOM 654 C C . PRO A 1 82 ? -9.836 13.641 -3.082 1 94.88 82 PRO A C 1
ATOM 656 O O . PRO A 1 82 ? -11.008 13.25 -3.02 1 94.88 82 PRO A O 1
ATOM 659 N N . PHE A 1 83 ? -9.18 14.047 -2.041 1 96.69 83 PHE A N 1
ATOM 660 C CA . PHE A 1 83 ? -9.812 14.062 -0.728 1 96.69 83 PHE A CA 1
ATOM 661 C C . PHE A 1 83 ? -10.953 15.07 -0.688 1 96.69 83 PHE A C 1
ATOM 663 O O . PHE A 1 83 ? -12.031 14.781 -0.175 1 96.69 83 PHE A O 1
ATOM 670 N N . ALA A 1 84 ? -10.633 16.219 -1.179 1 93.44 84 ALA A N 1
ATOM 671 C CA . ALA A 1 84 ? -11.688 17.234 -1.251 1 93.44 84 ALA A CA 1
ATOM 672 C C . ALA A 1 84 ? -12.898 16.719 -2.021 1 93.44 84 ALA A C 1
ATOM 674 O O . ALA A 1 84 ? -14.039 16.891 -1.596 1 93.44 84 ALA A O 1
ATOM 675 N N . ARG A 1 85 ? -12.641 16.125 -3.143 1 94.06 85 ARG A N 1
ATOM 676 C CA . ARG A 1 85 ? -13.727 15.531 -3.918 1 94.06 85 ARG A CA 1
ATOM 677 C C . ARG A 1 85 ? -14.453 14.469 -3.105 1 94.06 85 ARG A C 1
ATOM 679 O O . ARG A 1 85 ? -15.68 14.375 -3.158 1 94.06 85 ARG A O 1
ATOM 686 N N . TYR A 1 86 ? -13.758 13.617 -2.412 1 96.62 86 TYR A N 1
ATOM 687 C CA . TYR A 1 86 ? -14.32 12.57 -1.565 1 96.62 86 TYR A CA 1
ATOM 688 C C . TYR A 1 86 ? -15.266 13.156 -0.528 1 96.62 86 TYR A C 1
ATOM 690 O O . TYR A 1 86 ? -16.375 12.656 -0.333 1 96.62 86 TYR A O 1
ATOM 698 N N . LEU A 1 87 ? -14.844 14.203 0.182 1 96.06 87 LEU A N 1
ATOM 699 C CA . LEU A 1 87 ? -15.672 14.867 1.178 1 96.06 87 LEU A CA 1
ATOM 700 C C . LEU A 1 87 ? -16.953 15.391 0.547 1 96.06 87 LEU A C 1
ATOM 702 O O . LEU A 1 87 ? -18.047 15.172 1.073 1 96.06 87 LEU A O 1
ATOM 706 N N . ALA A 1 88 ? -16.766 16.062 -0.56 1 93.06 88 ALA A N 1
ATOM 707 C CA . ALA A 1 88 ? -17.891 16.703 -1.224 1 93.06 88 ALA A CA 1
ATOM 708 C C . ALA A 1 88 ? -18.875 15.656 -1.748 1 93.06 88 ALA A C 1
ATOM 710 O O . ALA A 1 88 ? -20.094 15.781 -1.544 1 93.06 88 ALA A O 1
ATOM 711 N N . SER A 1 89 ? -18.328 14.656 -2.412 1 92.81 89 SER A N 1
ATOM 712 C CA . SER A 1 89 ? -19.172 13.641 -3.049 1 92.81 89 SER A CA 1
ATOM 713 C C . SER A 1 89 ? -19.938 12.828 -2.012 1 92.81 89 SER A C 1
ATOM 715 O O . SER A 1 89 ? -21.047 12.383 -2.268 1 92.81 89 SER A O 1
ATOM 717 N N . ASN A 1 90 ? -19.328 12.633 -0.879 1 93.12 90 ASN A N 1
ATOM 718 C CA . ASN A 1 90 ? -19.953 11.805 0.147 1 93.12 90 ASN A CA 1
ATOM 719 C C . ASN A 1 90 ? -20.609 12.656 1.231 1 93.12 90 ASN A C 1
ATOM 721 O O . ASN A 1 90 ? -21.094 12.125 2.234 1 93.12 90 ASN A O 1
ATOM 725 N N . LYS A 1 91 ? -20.594 13.961 1.089 1 91.75 91 LYS A N 1
ATOM 726 C CA . LYS A 1 91 ? -21.219 14.914 2.006 1 91.75 91 LYS A CA 1
ATOM 727 C C . LYS A 1 91 ? -20.703 14.719 3.43 1 91.75 91 LYS A C 1
ATOM 729 O O . LYS A 1 91 ? -21.5 14.656 4.375 1 91.75 91 LYS A O 1
ATOM 734 N N . ILE A 1 92 ? -19.484 14.508 3.488 1 94.81 92 ILE A N 1
ATOM 735 C CA . ILE A 1 92 ? -18.828 14.336 4.785 1 94.81 92 ILE A CA 1
ATOM 736 C C . ILE A 1 92 ? -18.422 15.695 5.344 1 94.81 92 ILE A C 1
ATOM 738 O O . ILE A 1 92 ? -17.75 16.469 4.668 1 94.81 92 ILE A O 1
ATOM 742 N N . ARG A 1 93 ? -18.781 15.945 6.586 1 93.56 93 ARG A N 1
ATOM 743 C CA . ARG A 1 93 ? -18.516 17.25 7.188 1 93.56 93 ARG A CA 1
ATOM 744 C C . ARG A 1 93 ? -17.391 17.172 8.211 1 93.56 93 ARG A C 1
ATOM 746 O O . ARG A 1 93 ? -16.812 18.188 8.594 1 93.56 93 ARG A O 1
ATOM 753 N N . ARG A 1 94 ? -17.172 16.031 8.68 1 95.19 94 ARG A N 1
ATOM 754 C CA . ARG A 1 94 ? -16.125 15.82 9.672 1 95.19 94 ARG A CA 1
ATOM 755 C C . ARG A 1 94 ? -15.438 14.469 9.469 1 95.19 94 ARG A C 1
ATOM 757 O O . ARG A 1 94 ? -16.109 13.453 9.281 1 95.19 94 ARG A O 1
ATOM 764 N N . MET A 1 95 ? -14.102 14.57 9.516 1 96.75 95 MET A N 1
ATOM 765 C CA . MET A 1 95 ? -13.344 13.328 9.383 1 96.75 95 MET A CA 1
ATOM 766 C C . MET A 1 95 ? -11.867 13.562 9.695 1 96.75 95 MET A C 1
ATOM 768 O O . MET A 1 95 ? -11.312 14.602 9.336 1 96.75 95 MET A O 1
ATOM 772 N N . LYS A 1 96 ? -11.266 12.711 10.422 1 98.44 96 LYS A N 1
ATOM 773 C CA . LYS A 1 96 ? -9.812 12.602 10.539 1 98.44 96 LYS A CA 1
ATOM 774 C C . LYS A 1 96 ? -9.289 11.375 9.789 1 98.44 96 LYS A C 1
ATOM 776 O O . LYS A 1 96 ? -9.562 10.242 10.18 1 98.44 96 LYS A O 1
ATOM 781 N N . ARG A 1 97 ? -8.445 11.633 8.719 1 98.75 97 ARG A N 1
ATOM 782 C CA . ARG A 1 97 ? -8.156 10.516 7.824 1 98.75 97 ARG A CA 1
ATOM 783 C C . ARG A 1 97 ? -6.68 10.484 7.449 1 98.75 97 ARG A C 1
ATOM 785 O O . ARG A 1 97 ? -5.973 11.477 7.605 1 98.75 97 ARG A O 1
ATOM 792 N N . TYR A 1 98 ? -6.266 9.32 7.004 1 98.81 98 TYR A N 1
ATOM 793 C CA . TYR A 1 98 ? -4.988 9.219 6.305 1 98.81 98 TYR A CA 1
ATOM 794 C C . TYR A 1 98 ? -5.141 8.453 4.996 1 98.81 98 TYR A C 1
ATOM 796 O O . TYR A 1 98 ? -6.113 7.711 4.816 1 98.81 98 TYR A O 1
ATOM 804 N N . GLN A 1 99 ? -4.305 8.703 4.121 1 98.69 99 GLN A N 1
ATOM 805 C CA . GLN A 1 99 ? -4.16 7.961 2.875 1 98.69 99 GLN A CA 1
ATOM 806 C C . GLN A 1 99 ? -2.697 7.887 2.445 1 98.69 99 GLN A C 1
ATOM 808 O O . GLN A 1 99 ? -1.972 8.883 2.52 1 98.69 99 GLN A O 1
ATOM 813 N N . ILE A 1 100 ? -2.289 6.719 2.139 1 98.19 100 ILE A N 1
ATOM 814 C CA . ILE A 1 100 ? -0.949 6.492 1.61 1 98.19 100 ILE A CA 1
ATOM 815 C C . ILE A 1 100 ? -1.043 5.918 0.198 1 98.19 100 ILE A C 1
ATOM 817 O O . ILE A 1 100 ? -1.675 4.883 -0.018 1 98.19 100 ILE A O 1
ATOM 821 N N . GLY A 1 101 ? -0.481 6.547 -0.7 1 97.19 101 GLY A N 1
ATOM 822 C CA . GLY A 1 101 ? -0.581 6.098 -2.08 1 97.19 101 GLY A CA 1
ATOM 823 C C . GLY A 1 101 ? 0.363 6.828 -3.016 1 97.19 101 GLY A C 1
ATOM 824 O O . GLY A 1 101 ? 0.968 7.832 -2.635 1 97.19 101 GLY A O 1
ATOM 825 N N . ARG A 1 102 ? 0.47 6.352 -4.23 1 97 102 ARG A N 1
ATOM 826 C CA . ARG A 1 102 ? 1.323 6.953 -5.254 1 97 102 ARG A CA 1
ATOM 827 C C . ARG A 1 102 ? 0.637 8.148 -5.91 1 97 102 ARG A C 1
ATOM 829 O O . ARG A 1 102 ? -0.586 8.156 -6.062 1 97 102 ARG A O 1
ATOM 836 N N . VAL A 1 103 ? 1.419 9.086 -6.27 1 96.5 103 VAL A N 1
ATOM 837 C CA . VAL A 1 103 ? 0.981 10.25 -7.031 1 96.5 103 VAL A CA 1
ATOM 838 C C . VAL A 1 103 ? 1.951 10.516 -8.18 1 96.5 103 VAL A C 1
ATOM 840 O O . VAL A 1 103 ? 3.039 9.938 -8.227 1 96.5 103 VAL A O 1
ATOM 843 N N . TYR A 1 104 ? 1.54 11.375 -9.102 1 95.94 104 TYR A N 1
ATOM 844 C CA . TYR A 1 104 ? 2.256 11.492 -10.359 1 95.94 104 TYR A CA 1
ATOM 845 C C . TYR A 1 104 ? 2.404 12.953 -10.773 1 95.94 104 TYR A C 1
ATOM 847 O O . TYR A 1 104 ? 1.415 13.688 -10.844 1 95.94 104 TYR A O 1
ATOM 855 N N . ARG A 1 105 ? 3.574 13.328 -11.023 1 92.69 105 ARG A N 1
ATOM 856 C CA . ARG A 1 105 ? 3.857 14.672 -11.508 1 92.69 105 ARG A CA 1
ATOM 857 C C . ARG A 1 105 ? 4.824 14.633 -12.688 1 92.69 105 ARG A C 1
ATOM 859 O O . ARG A 1 105 ? 5.941 14.125 -12.57 1 92.69 105 ARG A O 1
ATOM 866 N N . ARG A 1 106 ? 4.43 15.172 -13.766 1 91.44 106 ARG A N 1
ATOM 867 C CA . ARG A 1 106 ? 5.234 15.125 -14.984 1 91.44 106 ARG A CA 1
ATOM 868 C C . ARG A 1 106 ? 6.309 16.203 -14.969 1 91.44 106 ARG A C 1
ATOM 870 O O . ARG A 1 106 ? 6.477 16.938 -15.945 1 91.44 106 ARG A O 1
ATOM 877 N N . ASP A 1 107 ? 6.961 16.344 -13.891 1 86.06 107 ASP A N 1
ATOM 878 C CA . ASP A 1 107 ? 8.039 17.312 -13.703 1 86.06 107 ASP A CA 1
ATOM 879 C C . ASP A 1 107 ? 9.375 16.75 -14.188 1 86.06 107 ASP A C 1
ATOM 881 O O . ASP A 1 107 ? 9.461 15.578 -14.562 1 86.06 107 ASP A O 1
ATOM 885 N N . GLN A 1 108 ? 10.305 17.656 -14.312 1 84.81 108 GLN A N 1
ATOM 886 C CA . GLN A 1 108 ? 11.656 17.172 -14.586 1 84.81 108 GLN A CA 1
ATOM 887 C C . GLN A 1 108 ? 12.219 16.422 -13.383 1 84.81 108 GLN A C 1
ATOM 889 O O . GLN A 1 108 ? 12.406 17 -12.312 1 84.81 108 GLN A O 1
ATOM 894 N N . PRO A 1 109 ? 12.516 15.141 -13.617 1 85 109 PRO A N 1
ATOM 895 C CA . PRO A 1 109 ? 12.945 14.344 -12.469 1 85 109 PRO A CA 1
ATOM 896 C C . PRO A 1 109 ? 14.406 14.586 -12.094 1 85 109 PRO A C 1
ATOM 898 O O . PRO A 1 109 ? 15.203 15 -12.945 1 85 109 PRO A O 1
ATOM 901 N N . SER A 1 110 ? 14.75 14.5 -10.891 1 80.25 110 SER A N 1
ATOM 902 C CA . SER A 1 110 ? 16.109 14.508 -10.336 1 80.25 110 SER A CA 1
ATOM 903 C C . SER A 1 110 ? 16.312 13.344 -9.383 1 80.25 110 SER A C 1
ATOM 905 O O . SER A 1 110 ? 15.992 13.445 -8.195 1 80.25 110 SER A O 1
ATOM 907 N N . ILE A 1 111 ? 16.938 12.328 -9.844 1 70.38 111 ILE A N 1
ATOM 908 C CA . ILE A 1 111 ? 17.125 11.109 -9.07 1 70.38 111 ILE A CA 1
ATOM 909 C C . ILE A 1 111 ? 17.969 11.398 -7.844 1 70.38 111 ILE A C 1
ATOM 911 O O . ILE A 1 111 ? 17.656 10.945 -6.738 1 70.38 111 ILE A O 1
ATOM 915 N N . ALA A 1 112 ? 18.969 12.234 -8.016 1 65.62 112 ALA A N 1
ATOM 916 C CA . ALA A 1 112 ? 19.891 12.586 -6.938 1 65.62 112 ALA A CA 1
ATOM 917 C C . ALA A 1 112 ? 19.156 13.25 -5.777 1 65.62 112 ALA A C 1
ATOM 919 O O . ALA A 1 112 ? 19.516 13.07 -4.617 1 65.62 112 ALA A O 1
ATOM 920 N N . ARG A 1 113 ? 18.094 13.922 -6.078 1 66.69 113 ARG A N 1
ATOM 921 C CA . ARG A 1 113 ? 17.359 14.664 -5.055 1 66.69 113 ARG A CA 1
ATOM 922 C C . ARG A 1 113 ? 16.078 13.922 -4.648 1 66.69 113 ARG A C 1
ATOM 924 O O . ARG A 1 113 ? 15.273 14.453 -3.885 1 66.69 113 ARG A O 1
ATOM 931 N N . GLY A 1 114 ? 15.891 12.75 -5.211 1 74.38 114 GLY A N 1
ATOM 932 C CA . GLY A 1 114 ? 14.711 11.969 -4.875 1 74.38 114 GLY A CA 1
ATOM 933 C C . GLY A 1 114 ? 13.438 12.508 -5.496 1 74.38 114 GLY A C 1
ATOM 934 O O . GLY A 1 114 ? 12.344 12.266 -4.984 1 74.38 114 GLY A O 1
ATOM 935 N N . ARG A 1 115 ? 13.617 13.359 -6.48 1 80.56 115 ARG A N 1
ATOM 936 C CA . ARG A 1 115 ? 12.461 13.891 -7.188 1 80.56 115 ARG A CA 1
ATOM 937 C C . ARG A 1 115 ? 12.078 12.992 -8.359 1 80.56 115 ARG A C 1
ATOM 939 O O . ARG A 1 115 ? 12.75 13 -9.391 1 80.56 115 ARG A O 1
ATOM 946 N N . LEU A 1 116 ? 10.984 12.312 -8.195 1 90.56 116 LEU A N 1
ATOM 947 C CA . LEU A 1 116 ? 10.492 11.367 -9.195 1 90.56 116 LEU A CA 1
ATOM 948 C C . LEU A 1 116 ? 9.148 11.82 -9.75 1 90.56 116 LEU A C 1
ATOM 950 O O . LEU A 1 116 ? 8.492 12.695 -9.18 1 90.56 116 LEU A O 1
ATOM 954 N N . ARG A 1 117 ? 8.836 11.266 -10.898 1 94.44 117 ARG A N 1
ATOM 955 C CA . ARG A 1 117 ? 7.535 11.562 -11.5 1 94.44 117 ARG A CA 1
ATOM 956 C C . ARG A 1 117 ? 6.445 10.688 -10.898 1 94.44 117 ARG A C 1
ATOM 958 O O . ARG A 1 117 ? 5.254 10.969 -11.055 1 94.44 117 ARG A O 1
ATOM 965 N N . GLU A 1 118 ? 6.82 9.633 -10.328 1 95.94 118 GLU A N 1
ATOM 966 C CA . GLU A 1 118 ? 5.98 8.766 -9.516 1 95.94 118 GLU A CA 1
ATOM 967 C C . GLU A 1 118 ? 6.582 8.562 -8.125 1 95.94 118 GLU A C 1
ATOM 969 O O . GLU A 1 118 ? 7.711 8.086 -7.992 1 95.94 118 GLU A O 1
ATOM 974 N N . PHE A 1 119 ? 5.832 8.906 -7.102 1 94.31 119 PHE A N 1
ATOM 975 C CA . PHE A 1 119 ? 6.348 8.742 -5.746 1 94.31 119 PHE A CA 1
ATOM 976 C C . PHE A 1 119 ? 5.203 8.57 -4.75 1 94.31 119 PHE A C 1
ATOM 978 O O . PHE A 1 119 ? 4.039 8.781 -5.094 1 94.31 119 PHE A O 1
ATOM 985 N N . VAL A 1 120 ? 5.523 8.18 -3.551 1 96.25 120 VAL A N 1
ATOM 986 C CA . VAL A 1 120 ? 4.512 7.855 -2.545 1 96.25 120 VAL A CA 1
ATOM 987 C C . VAL A 1 120 ? 4.309 9.055 -1.618 1 96.25 120 VAL A C 1
ATOM 989 O O . VAL A 1 120 ? 5.277 9.633 -1.119 1 96.25 120 VAL A O 1
ATOM 992 N N . GLN A 1 121 ? 3.061 9.406 -1.432 1 96.75 121 GLN A N 1
ATOM 993 C CA . GLN A 1 121 ? 2.658 10.367 -0.416 1 96.75 121 GLN A CA 1
ATOM 994 C C . GLN A 1 121 ? 1.903 9.688 0.723 1 96.75 121 GLN A C 1
ATOM 996 O O . GLN A 1 121 ? 1.147 8.742 0.495 1 96.75 121 GLN A O 1
ATOM 1001 N N . ALA A 1 122 ? 2.15 10.109 1.892 1 98.62 122 ALA A N 1
ATOM 1002 C CA . ALA A 1 122 ? 1.366 9.742 3.07 1 98.62 122 ALA A CA 1
ATOM 1003 C C . ALA A 1 122 ? 0.691 10.969 3.678 1 98.62 122 ALA A C 1
ATOM 1005 O O . ALA A 1 122 ? 1.343 11.781 4.344 1 98.62 122 ALA A O 1
ATOM 1006 N N . ASP A 1 123 ? -0.604 10.992 3.494 1 98.69 123 ASP A N 1
ATOM 1007 C CA . ASP A 1 123 ? -1.341 12.195 3.869 1 98.69 123 ASP A CA 1
ATOM 1008 C C . ASP A 1 123 ? -2.141 11.977 5.152 1 98.69 123 ASP A C 1
ATOM 1010 O O . ASP A 1 123 ? -2.725 10.906 5.348 1 98.69 123 ASP A O 1
ATOM 1014 N N . PHE A 1 124 ? -2.145 12.945 5.996 1 98.88 124 PHE A N 1
ATOM 1015 C CA . PHE A 1 124 ? -2.955 13.047 7.207 1 98.88 124 PHE A CA 1
ATOM 1016 C C . PHE A 1 124 ? -3.748 14.352 7.215 1 98.88 124 PHE A C 1
ATOM 1018 O O . PHE A 1 124 ? -3.174 15.43 7.094 1 98.88 124 PHE A O 1
ATOM 1025 N N . ASP A 1 125 ? -5.082 14.242 7.379 1 98.69 125 ASP A N 1
ATOM 1026 C CA . ASP A 1 125 ? -5.906 15.445 7.348 1 98.69 125 ASP A CA 1
ATOM 1027 C C . ASP A 1 125 ? -7.02 15.383 8.391 1 98.69 125 ASP A C 1
ATOM 1029 O O . ASP A 1 125 ? -7.531 14.297 8.695 1 98.69 125 ASP A O 1
ATOM 1033 N N . ILE A 1 126 ? -7.363 16.5 8.906 1 98.62 126 ILE A N 1
ATOM 1034 C CA . ILE A 1 126 ? -8.523 16.703 9.766 1 98.62 126 ILE A CA 1
ATOM 1035 C C . ILE A 1 126 ? -9.5 17.672 9.086 1 98.62 126 ILE A C 1
ATOM 1037 O O . ILE A 1 126 ? -9.148 18.812 8.789 1 98.62 126 ILE A O 1
ATOM 1041 N N . ALA A 1 127 ? -10.664 17.188 8.836 1 97.94 127 ALA A N 1
ATOM 1042 C CA . ALA A 1 127 ? -11.711 17.984 8.211 1 97.94 127 ALA A CA 1
ATOM 1043 C C . ALA A 1 127 ? -12.836 18.281 9.195 1 97.94 127 ALA A C 1
ATOM 1045 O O . ALA A 1 127 ? -13.219 17.422 9.992 1 97.94 127 ALA A O 1
ATOM 1046 N N . GLY A 1 128 ? -13.344 19.5 9.148 1 96.5 128 GLY A N 1
ATOM 1047 C CA . GLY A 1 128 ? -14.492 19.875 9.953 1 96.5 128 GLY A CA 1
ATOM 1048 C C . GLY A 1 128 ? -14.234 21.094 10.828 1 96.5 128 GLY A C 1
ATOM 1049 O O . GLY A 1 128 ? -13.078 21.438 11.078 1 96.5 128 GLY A O 1
ATOM 1050 N N . GLU A 1 129 ? -15.305 21.656 11.344 1 93.94 129 GLU A N 1
ATOM 1051 C CA . GLU A 1 129 ? -15.195 22.781 12.266 1 93.94 129 GLU A CA 1
ATOM 1052 C C . GLU A 1 129 ? -14.547 22.344 13.586 1 93.94 129 GLU A C 1
ATOM 1054 O O . GLU A 1 129 ? -14.867 21.281 14.117 1 93.94 129 GLU A O 1
ATOM 1059 N N . CYS A 1 130 ? -13.633 23.219 14.016 1 94.38 130 CYS A N 1
ATOM 1060 C CA . CYS A 1 130 ? -12.867 22.906 15.219 1 94.38 130 CYS A CA 1
ATOM 1061 C C . CYS A 1 130 ? -12.688 24.141 16.094 1 94.38 130 CYS A C 1
ATOM 1063 O O . CYS A 1 130 ? -12.75 25.266 15.594 1 94.38 130 CYS A O 1
ATOM 1065 N N . ILE A 1 131 ? -12.461 23.812 17.375 1 95.62 131 ILE A N 1
ATOM 1066 C CA . ILE A 1 131 ? -11.969 24.859 18.25 1 95.62 131 ILE A CA 1
ATOM 1067 C C . ILE A 1 131 ? -10.703 25.484 17.656 1 95.62 131 ILE A C 1
ATOM 1069 O O . ILE A 1 131 ? -9.969 24.828 16.922 1 95.62 131 ILE A O 1
ATOM 1073 N N . GLN A 1 132 ? -10.539 26.75 17.984 1 96.25 132 GLN A N 1
ATOM 1074 C CA . GLN A 1 132 ? -9.445 27.531 17.422 1 96.25 132 GLN A CA 1
ATOM 1075 C C . GLN A 1 132 ? -8.117 26.797 17.578 1 96.25 132 GLN A C 1
ATOM 1077 O O . GLN A 1 132 ? -7.691 26.5 18.688 1 96.25 132 GLN A O 1
ATOM 1082 N N . MET A 1 133 ? -7.453 26.469 16.5 1 98.12 133 MET A N 1
ATOM 1083 C CA . MET A 1 133 ? -6.09 25.969 16.328 1 98.12 133 MET A CA 1
ATOM 1084 C C . MET A 1 133 ? -5.934 24.578 16.906 1 98.12 133 MET A C 1
ATOM 1086 O O . MET A 1 133 ? -4.828 24.031 16.938 1 98.12 133 MET A O 1
ATOM 1090 N N . MET A 1 134 ? -7.012 23.969 17.344 1 98.19 134 MET A N 1
ATOM 1091 C CA . MET A 1 134 ? -6.91 22.641 17.953 1 98.19 134 MET A CA 1
ATOM 1092 C C . MET A 1 134 ? -6.434 21.609 16.922 1 98.19 134 MET A C 1
ATOM 1094 O O . MET A 1 134 ? -5.484 20.875 17.172 1 98.19 134 MET A O 1
ATOM 1098 N N . ALA A 1 135 ? -7.125 21.594 15.773 1 98.38 135 ALA A N 1
ATOM 1099 C CA . ALA A 1 135 ? -6.742 20.656 14.711 1 98.38 135 ALA A CA 1
ATOM 1100 C C . ALA A 1 135 ? -5.336 20.953 14.203 1 98.38 135 ALA A C 1
ATOM 1102 O O . ALA A 1 135 ? -4.559 20.031 13.938 1 98.38 135 ALA A O 1
ATOM 1103 N N . ASP A 1 136 ? -4.992 22.203 14.109 1 98.69 136 ASP A N 1
ATOM 1104 C CA . ASP A 1 136 ? -3.664 22.625 13.664 1 98.69 136 ASP A CA 1
ATOM 1105 C C . ASP A 1 136 ? -2.582 22.109 14.609 1 98.69 136 ASP A C 1
ATOM 1107 O O . ASP A 1 136 ? -1.555 21.594 14.164 1 98.69 136 ASP A O 1
ATOM 1111 N N . ALA A 1 137 ? -2.863 22.25 15.844 1 98.69 137 ALA A N 1
ATOM 1112 C CA . ALA A 1 137 ? -1.897 21.797 16.844 1 98.69 137 ALA A CA 1
ATOM 1113 C C . ALA A 1 137 ? -1.736 20.281 16.797 1 98.69 137 ALA A C 1
ATOM 1115 O O . ALA A 1 137 ? -0.63 19.766 16.969 1 98.69 137 ALA A O 1
ATOM 1116 N N . GLU A 1 138 ? -2.812 19.594 16.641 1 98.75 138 GLU A N 1
ATOM 1117 C CA . GLU A 1 138 ? -2.748 18.125 16.531 1 98.75 138 GLU A CA 1
ATOM 1118 C C . GLU A 1 138 ? -1.92 17.719 15.312 1 98.75 138 GLU A C 1
ATOM 1120 O O . GLU A 1 138 ? -1.152 16.75 15.383 1 98.75 138 GLU A O 1
ATOM 1125 N N . VAL A 1 139 ? -2.102 18.422 14.219 1 98.75 139 VAL A N 1
ATOM 1126 C CA . VAL A 1 139 ? -1.331 18.172 13 1 98.75 139 VAL A CA 1
ATOM 1127 C C . VAL A 1 139 ? 0.158 18.359 13.289 1 98.75 139 VAL A C 1
ATOM 1129 O O . VAL A 1 139 ? 0.974 17.5 12.922 1 98.75 139 VAL A O 1
ATOM 1132 N N . VAL A 1 140 ? 0.498 19.406 13.977 1 98.75 140 VAL A N 1
ATOM 1133 C CA . VAL A 1 140 ? 1.895 19.656 14.32 1 98.75 140 VAL A CA 1
ATOM 1134 C C . VAL A 1 140 ? 2.422 18.547 15.219 1 98.75 140 VAL A C 1
ATOM 1136 O O . VAL A 1 140 ? 3.547 18.078 15.039 1 98.75 140 VAL A O 1
ATOM 1139 N N . SER A 1 141 ? 1.646 18.156 16.156 1 98.81 141 SER A N 1
ATOM 1140 C CA . SER A 1 141 ? 2.031 17.078 17.062 1 98.81 141 SER A CA 1
ATOM 1141 C C . SER A 1 141 ? 2.293 15.789 16.312 1 98.81 141 SER A C 1
ATOM 1143 O O . SER A 1 141 ? 3.256 15.07 16.594 1 98.81 141 SER A O 1
ATOM 1145 N N . CYS A 1 142 ? 1.442 15.477 15.414 1 98.81 142 CYS A N 1
ATOM 1146 C CA . CYS A 1 142 ? 1.592 14.281 14.594 1 98.81 142 CYS A CA 1
ATOM 1147 C C . CYS A 1 142 ? 2.873 14.336 13.773 1 98.81 142 CYS A C 1
ATOM 1149 O O . CYS A 1 142 ? 3.613 13.359 13.695 1 98.81 142 CYS A O 1
ATOM 1151 N N . VAL A 1 143 ? 3.129 15.508 13.164 1 98.81 143 VAL A N 1
ATOM 1152 C CA . VAL A 1 143 ? 4.348 15.719 12.383 1 98.81 143 VAL A CA 1
ATOM 1153 C C . VAL A 1 143 ? 5.57 15.5 13.273 1 98.81 143 VAL A C 1
ATOM 1155 O O . VAL A 1 143 ? 6.52 14.82 12.875 1 98.81 143 VAL A O 1
ATOM 1158 N N . ASP A 1 144 ? 5.516 16.062 14.43 1 98.75 144 ASP A N 1
ATOM 1159 C CA . ASP A 1 144 ? 6.617 15.945 15.383 1 98.75 144 ASP A CA 1
ATOM 1160 C C . ASP A 1 144 ? 6.918 14.484 15.703 1 98.75 144 ASP A C 1
ATOM 1162 O O . ASP A 1 144 ? 8.078 14.078 15.734 1 98.75 144 ASP A O 1
ATOM 1166 N N . ARG A 1 145 ? 5.914 13.758 15.906 1 98.44 145 ARG A N 1
ATOM 1167 C CA . ARG A 1 145 ? 6.066 12.344 16.25 1 98.44 145 ARG A CA 1
ATOM 1168 C C . ARG A 1 145 ? 6.656 11.555 15.086 1 98.44 145 ARG A C 1
ATOM 1170 O O . ARG A 1 145 ? 7.5 10.688 15.281 1 98.44 145 ARG A O 1
ATOM 1177 N N . ILE A 1 146 ? 6.223 11.836 13.875 1 98.56 146 ILE A N 1
ATOM 1178 C CA . ILE A 1 146 ? 6.727 11.141 12.695 1 98.56 146 ILE A CA 1
ATOM 1179 C C . ILE A 1 146 ? 8.227 11.406 12.547 1 98.56 146 ILE A C 1
ATOM 1181 O O . ILE A 1 146 ? 9.008 10.484 12.312 1 98.56 146 ILE A O 1
ATOM 1185 N N . LEU A 1 147 ? 8.609 12.625 12.703 1 98.06 147 LEU A N 1
ATOM 1186 C CA . LEU A 1 147 ? 10.008 12.984 12.523 1 98.06 147 LEU A CA 1
ATOM 1187 C C . LEU A 1 147 ? 10.883 12.336 13.594 1 98.06 147 LEU A C 1
ATOM 1189 O O . LEU A 1 147 ? 11.984 11.867 13.305 1 98.06 147 LEU A O 1
ATOM 1193 N N . SER A 1 148 ? 10.406 12.258 14.742 1 97.56 148 SER A N 1
ATOM 1194 C CA . SER A 1 148 ? 11.188 11.719 15.852 1 97.56 148 SER A CA 1
ATOM 1195 C C . SER A 1 148 ? 11.32 10.203 15.758 1 97.56 148 SER A C 1
ATOM 1197 O O . SER A 1 148 ? 12.312 9.633 16.203 1 97.56 148 SER A O 1
ATOM 1199 N N . MET A 1 149 ? 10.453 9.602 15.203 1 96.19 149 MET A N 1
ATOM 1200 C CA . MET A 1 149 ? 10.336 8.148 15.211 1 96.19 149 MET A CA 1
ATOM 1201 C C . MET A 1 149 ? 11.461 7.508 14.406 1 96.19 149 MET A C 1
ATOM 1203 O O . MET A 1 149 ? 11.867 6.383 14.688 1 96.19 149 MET A O 1
ATOM 1207 N N . PHE A 1 150 ? 11.984 8.141 13.438 1 95.25 150 PHE A N 1
ATOM 1208 C CA . PHE A 1 150 ? 12.961 7.531 12.547 1 95.25 150 PHE A CA 1
ATOM 1209 C C . PHE A 1 150 ? 14.367 7.648 13.125 1 95.25 150 PHE A C 1
ATOM 1211 O O . PHE A 1 150 ? 15.297 6.98 12.664 1 95.25 150 PHE A O 1
ATOM 1218 N N . GLY A 1 151 ? 14.562 8.492 14.078 1 93.81 151 GLY A N 1
ATOM 1219 C CA . GLY A 1 151 ? 15.859 8.625 14.727 1 93.81 151 GLY A CA 1
ATOM 1220 C C . GLY A 1 151 ? 16.953 9.133 13.797 1 93.81 151 GLY A C 1
ATOM 1221 O O . GLY A 1 151 ? 18.109 8.719 13.898 1 93.81 151 GLY A O 1
ATOM 1222 N N . ILE A 1 152 ? 16.688 9.883 12.875 1 94.75 152 ILE A N 1
ATOM 1223 C CA . ILE A 1 152 ? 17.609 10.367 11.859 1 94.75 152 ILE A CA 1
ATOM 1224 C C . ILE A 1 152 ? 18.469 11.484 12.445 1 94.75 152 ILE A C 1
ATOM 1226 O O . ILE A 1 152 ? 19.641 11.641 12.062 1 94.75 152 ILE A O 1
ATOM 1230 N N . GLY A 1 153 ? 17.922 12.328 13.273 1 95.88 153 GLY A N 1
ATOM 1231 C CA . GLY A 1 153 ? 18.656 13.438 13.867 1 95.88 153 GLY A CA 1
ATOM 1232 C C . GLY A 1 153 ? 17.75 14.578 14.305 1 95.88 153 GLY A C 1
ATOM 1233 O O . GLY A 1 153 ? 16.547 14.375 14.539 1 95.88 153 GLY A O 1
ATOM 1234 N N . GLU A 1 154 ? 18.453 15.711 14.453 1 97.25 154 GLU A N 1
ATOM 1235 C CA . GLU A 1 154 ? 17.703 16.906 14.836 1 97.25 154 GLU A CA 1
ATOM 1236 C C . GLU A 1 154 ? 16.781 17.375 13.711 1 97.25 154 GLU A C 1
ATOM 1238 O O . GLU A 1 154 ? 17.109 17.234 12.531 1 97.25 154 GLU A O 1
ATOM 1243 N N . TYR A 1 155 ? 15.625 17.859 14.109 1 97.88 155 TYR A N 1
ATOM 1244 C CA . TYR A 1 155 ? 14.672 18.328 13.117 1 97.88 155 TYR A CA 1
ATOM 1245 C C . TYR A 1 155 ? 13.961 19.594 13.594 1 97.88 155 TYR A C 1
ATOM 1247 O O . TYR A 1 155 ? 14.062 19.953 14.773 1 97.88 155 TYR A O 1
ATOM 1255 N N . ARG A 1 156 ? 13.328 20.281 12.68 1 97.25 156 ARG A N 1
ATOM 1256 C CA . ARG A 1 156 ? 12.516 21.453 12.984 1 97.25 156 ARG A CA 1
ATOM 1257 C C . ARG A 1 156 ? 11.25 21.469 12.141 1 97.25 156 ARG A C 1
ATOM 1259 O O . ARG A 1 156 ? 11.227 20.938 11.023 1 97.25 156 ARG A O 1
ATOM 1266 N N . ILE A 1 157 ? 10.242 22.031 12.703 1 98.31 157 ILE A N 1
ATOM 1267 C CA . ILE A 1 157 ? 8.961 22.25 12.039 1 98.31 157 ILE A CA 1
ATOM 1268 C C . ILE A 1 157 ? 8.734 23.75 11.852 1 98.31 157 ILE A C 1
ATOM 1270 O O . ILE A 1 157 ? 8.406 24.469 12.812 1 98.31 157 ILE A O 1
ATOM 1274 N N . LYS A 1 158 ? 8.914 24.203 10.625 1 96.62 158 LYS A N 1
ATOM 1275 C CA . LYS A 1 158 ? 8.68 25.609 10.305 1 96.62 158 LYS A CA 1
ATOM 1276 C C . LYS A 1 158 ? 7.195 25.891 10.094 1 96.62 158 LYS A C 1
ATOM 1278 O O . LYS A 1 158 ? 6.504 25.125 9.422 1 96.62 158 LYS A O 1
ATOM 1283 N N . VAL A 1 159 ? 6.734 26.953 10.734 1 97.19 159 VAL A N 1
ATOM 1284 C CA . VAL A 1 159 ? 5.332 27.312 10.562 1 97.19 159 VAL A CA 1
ATOM 1285 C C . VAL A 1 159 ? 5.227 28.781 10.172 1 97.19 159 VAL A C 1
ATOM 1287 O O . VAL A 1 159 ? 6.102 29.594 10.516 1 97.19 159 VAL A O 1
ATOM 1290 N N . ASN A 1 160 ? 4.305 29.094 9.414 1 95.81 160 ASN A N 1
ATOM 1291 C CA . ASN A 1 160 ? 3.842 30.422 9.039 1 95.81 160 ASN A CA 1
ATOM 1292 C C . ASN A 1 160 ? 2.338 30.438 8.789 1 95.81 160 ASN A C 1
ATOM 1294 O O . ASN A 1 160 ? 1.646 29.453 9.047 1 95.81 160 ASN A O 1
ATOM 1298 N N . ASP A 1 161 ? 1.869 31.562 8.5 1 96.12 161 ASP A N 1
ATOM 1299 C CA . ASP A 1 161 ? 0.456 31.703 8.164 1 96.12 161 ASP A CA 1
ATOM 1300 C C . ASP A 1 161 ? 0.278 32.531 6.895 1 96.12 161 ASP A C 1
ATOM 1302 O O . ASP A 1 161 ? 0.857 33.625 6.762 1 96.12 161 ASP A O 1
ATOM 1306 N N . ARG A 1 162 ? -0.49 32 6.039 1 93.62 162 ARG A N 1
ATOM 1307 C CA . ARG A 1 162 ? -0.728 32.656 4.762 1 93.62 162 ARG A CA 1
ATOM 1308 C C . ARG A 1 162 ? -1.244 34.094 4.965 1 93.62 162 ARG A C 1
ATOM 1310 O O . ARG A 1 162 ? -0.928 35 4.184 1 93.62 162 ARG A O 1
ATOM 1317 N N . ARG A 1 163 ? -2.045 34.375 5.895 1 95.81 163 ARG A N 1
ATOM 1318 C CA . ARG A 1 163 ? -2.619 35.688 6.168 1 95.81 163 ARG A CA 1
ATOM 1319 C C . ARG A 1 163 ? -1.542 36.688 6.598 1 95.81 163 ARG A C 1
ATOM 1321 O O . ARG A 1 163 ? -1.621 37.875 6.273 1 95.81 163 ARG A O 1
ATOM 1328 N N . ILE A 1 164 ? -0.57 36.125 7.324 1 95.81 164 ILE A N 1
ATOM 1329 C CA . ILE A 1 164 ? 0.563 36.969 7.684 1 95.81 164 ILE A CA 1
ATOM 1330 C C . ILE A 1 164 ? 1.336 37.375 6.426 1 95.81 164 ILE A C 1
ATOM 1332 O O . ILE A 1 164 ? 1.626 38.531 6.207 1 95.81 164 ILE A O 1
ATOM 1336 N N . LEU A 1 165 ? 1.617 36.438 5.582 1 92.56 165 LEU A N 1
ATOM 1337 C CA . LEU A 1 165 ? 2.371 36.656 4.355 1 92.56 165 LEU A CA 1
ATOM 1338 C C . LEU A 1 165 ? 1.665 37.688 3.459 1 92.56 165 LEU A C 1
ATOM 1340 O O . LEU A 1 165 ? 2.291 38.625 2.963 1 92.56 165 LEU A O 1
ATOM 1344 N N . THR A 1 166 ? 0.392 37.5 3.248 1 92.56 166 THR A N 1
ATOM 1345 C CA . THR A 1 166 ? -0.354 38.375 2.371 1 92.56 166 THR A CA 1
ATOM 1346 C C . THR A 1 166 ? -0.441 39.781 2.971 1 92.56 166 THR A C 1
ATOM 1348 O O . THR A 1 166 ? -0.433 40.781 2.242 1 92.56 166 THR A O 1
ATOM 1351 N N . SER A 1 167 ? -0.542 39.844 4.262 1 96 167 SER A N 1
ATOM 1352 C CA . SER A 1 167 ? -0.565 41.156 4.934 1 96 167 SER A CA 1
ATOM 1353 C C . SER A 1 167 ? 0.767 41.875 4.777 1 96 167 SER A C 1
ATOM 1355 O O . SER A 1 167 ? 0.797 43.094 4.574 1 96 167 SER A O 1
ATOM 1357 N N . ILE A 1 168 ? 1.817 41.156 4.898 1 95.19 168 ILE A N 1
ATOM 1358 C CA . ILE A 1 168 ? 3.145 41.719 4.715 1 95.19 168 ILE A CA 1
ATOM 1359 C C . ILE A 1 168 ? 3.275 42.281 3.299 1 95.19 168 ILE A C 1
ATOM 1361 O O . ILE A 1 168 ? 3.744 43.406 3.107 1 95.19 168 ILE A O 1
ATOM 1365 N N . LEU A 1 169 ? 2.869 41.5 2.303 1 94.06 169 LEU A N 1
ATOM 1366 C CA . LEU A 1 169 ? 2.936 41.938 0.915 1 94.06 169 LEU A CA 1
ATOM 1367 C C . LEU A 1 169 ? 2.096 43.219 0.707 1 94.06 169 LEU A C 1
ATOM 1369 O O . LEU A 1 169 ? 2.475 44.094 -0.066 1 94.06 169 LEU A O 1
ATOM 1373 N N . GLU A 1 170 ? 0.997 43.25 1.417 1 94.81 170 GLU A N 1
ATOM 1374 C CA . GLU A 1 170 ? 0.146 44.438 1.359 1 94.81 170 GLU A CA 1
ATOM 1375 C C . GLU A 1 170 ? 0.864 45.656 1.92 1 94.81 170 GLU A C 1
ATOM 1377 O O . GLU A 1 170 ? 0.838 46.719 1.313 1 94.81 170 GLU A O 1
ATOM 1382 N N . VAL A 1 171 ? 1.508 45.531 3.025 1 95.19 171 VAL A N 1
ATOM 1383 C CA . VAL A 1 171 ? 2.223 46.625 3.672 1 95.19 171 VAL A CA 1
ATOM 1384 C C . VAL A 1 171 ? 3.4 47.062 2.803 1 95.19 171 VAL A C 1
ATOM 1386 O O . VAL A 1 171 ? 3.736 48.25 2.746 1 95.19 171 VAL A O 1
ATOM 1389 N N . VAL A 1 172 ? 4.039 46.094 2.18 1 95.19 172 VAL A N 1
ATOM 1390 C CA . VAL A 1 172 ? 5.164 46.375 1.289 1 95.19 172 VAL A CA 1
ATOM 1391 C C . VAL A 1 172 ? 4.672 47.125 0.05 1 95.19 172 VAL A C 1
ATOM 1393 O O . VAL A 1 172 ? 5.445 47.812 -0.609 1 95.19 172 VAL A O 1
ATOM 1396 N N . GLY A 1 173 ? 3.457 46.969 -0.298 1 94.94 173 GLY A N 1
ATOM 1397 C CA . GLY A 1 173 ? 2.863 47.656 -1.433 1 94.94 173 GLY A CA 1
ATOM 1398 C C . GLY A 1 173 ? 2.869 46.812 -2.703 1 94.94 173 GLY A C 1
ATOM 1399 O O . GLY A 1 173 ? 2.918 47.375 -3.807 1 94.94 173 GLY A O 1
ATOM 1400 N N . VAL A 1 174 ? 2.883 45.594 -2.561 1 93.81 174 VAL A N 1
ATOM 1401 C CA . VAL A 1 174 ? 2.811 44.688 -3.707 1 93.81 174 VAL A CA 1
ATOM 1402 C C . VAL A 1 174 ? 1.355 44.531 -4.145 1 93.81 174 VAL A C 1
ATOM 1404 O O . VAL A 1 174 ? 0.463 44.375 -3.305 1 93.81 174 VAL A O 1
ATOM 1407 N N . SER A 1 175 ? 1.115 44.594 -5.43 1 92.12 175 SER A N 1
ATOM 1408 C CA . SER A 1 175 ? -0.237 44.406 -5.941 1 92.12 175 SER A CA 1
ATOM 1409 C C . SER A 1 175 ? -0.701 42.969 -5.742 1 92.12 175 SER A C 1
ATOM 1411 O O . SER A 1 175 ? 0.1 42.031 -5.824 1 92.12 175 SER A O 1
ATOM 1413 N N . CYS A 1 176 ? -1.985 42.781 -5.535 1 87.81 176 CYS A N 1
ATOM 1414 C CA . CYS A 1 176 ? -2.566 41.469 -5.258 1 87.81 176 CYS A CA 1
ATOM 1415 C C . CYS A 1 176 ? -2.318 40.5 -6.41 1 87.81 176 CYS A C 1
ATOM 1417 O O . CYS A 1 176 ? -2.133 39.312 -6.195 1 87.81 176 CYS A O 1
ATOM 1419 N N . GLU A 1 177 ? -2.232 41 -7.582 1 86.88 177 GLU A N 1
ATOM 1420 C CA . GLU A 1 177 ? -2.027 40.188 -8.773 1 86.88 177 GLU A CA 1
ATOM 1421 C C . GLU A 1 177 ? -0.621 39.594 -8.797 1 86.88 177 GLU A C 1
ATOM 1423 O O . GLU A 1 177 ? -0.387 38.562 -9.438 1 86.88 177 GLU A O 1
ATOM 1428 N N . SER A 1 178 ? 0.203 40.219 -8.055 1 88.44 178 SER A N 1
ATOM 1429 C CA . SER A 1 178 ? 1.601 39.812 -8.094 1 88.44 178 SER A CA 1
ATOM 1430 C C . SER A 1 178 ? 1.951 38.938 -6.895 1 88.44 178 SER A C 1
ATOM 1432 O O . SER A 1 178 ? 3.086 38.469 -6.77 1 88.44 178 SER A O 1
ATOM 1434 N N . TYR A 1 179 ? 1.012 38.656 -6.016 1 85.88 179 TYR A N 1
ATOM 1435 C CA . TYR A 1 179 ? 1.29 37.875 -4.812 1 85.88 179 TYR A CA 1
ATOM 1436 C C . TYR A 1 179 ? 1.876 36.531 -5.164 1 85.88 179 TYR A C 1
ATOM 1438 O O . TYR A 1 179 ? 2.887 36.125 -4.594 1 85.88 179 TYR A O 1
ATOM 1446 N N . GLY A 1 180 ? 1.25 35.906 -6.105 1 82.69 180 GLY A N 1
ATOM 1447 C CA . GLY A 1 180 ? 1.692 34.594 -6.488 1 82.69 180 GLY A CA 1
ATOM 1448 C C . GLY A 1 180 ? 3.125 34.562 -6.988 1 82.69 180 GLY A C 1
ATOM 1449 O O . GLY A 1 180 ? 3.928 33.75 -6.535 1 82.69 180 GLY A O 1
ATOM 1450 N N . THR A 1 181 ? 3.381 35.375 -7.883 1 85.94 181 THR A N 1
ATOM 1451 C CA . THR A 1 181 ? 4.703 35.406 -8.492 1 85.94 181 THR A CA 1
ATOM 1452 C C . THR A 1 181 ? 5.762 35.812 -7.48 1 85.94 181 THR A C 1
ATOM 1454 O O . THR A 1 181 ? 6.887 35.312 -7.5 1 85.94 181 THR A O 1
ATOM 1457 N N . VAL A 1 182 ? 5.465 36.75 -6.645 1 89.38 182 VAL A N 1
ATOM 1458 C CA . VAL A 1 182 ? 6.391 37.219 -5.609 1 89.38 182 VAL A CA 1
ATOM 1459 C C . VAL A 1 182 ? 6.652 36.062 -4.621 1 89.38 182 VAL A C 1
ATOM 1461 O O . VAL A 1 182 ? 7.797 35.844 -4.234 1 89.38 182 VAL A O 1
ATOM 1464 N N . CYS A 1 183 ? 5.605 35.375 -4.281 1 85.69 183 CYS A N 1
ATOM 1465 C CA . CYS A 1 183 ? 5.738 34.25 -3.344 1 85.69 183 CYS A CA 1
ATOM 1466 C C . CYS A 1 183 ? 6.602 33.156 -3.934 1 85.69 183 CYS A C 1
ATOM 1468 O O . CYS A 1 183 ? 7.336 32.469 -3.207 1 85.69 183 CYS A O 1
ATOM 1470 N N . SER A 1 184 ? 6.5 32.969 -5.172 1 83.38 184 SER A N 1
ATOM 1471 C CA . SER A 1 184 ? 7.328 31.969 -5.828 1 83.38 184 SER A CA 1
ATOM 1472 C C . SER A 1 184 ? 8.812 32.281 -5.672 1 83.38 184 SER A C 1
ATOM 1474 O O . SER A 1 184 ? 9.641 31.375 -5.562 1 83.38 184 SER A O 1
ATOM 1476 N N . THR A 1 185 ? 9.125 33.531 -5.715 1 87.88 185 THR A N 1
ATOM 1477 C CA . THR A 1 185 ? 10.5 33.938 -5.52 1 87.88 185 THR A CA 1
ATOM 1478 C C . THR A 1 185 ? 10.922 33.781 -4.062 1 87.88 185 THR A C 1
ATOM 1480 O O . THR A 1 185 ? 12.039 33.375 -3.773 1 87.88 185 THR A O 1
ATOM 1483 N N . ILE A 1 186 ? 10.016 34.125 -3.178 1 87.31 186 ILE A N 1
ATOM 1484 C CA . ILE A 1 186 ? 10.281 34 -1.746 1 87.31 186 ILE A CA 1
ATOM 1485 C C . ILE A 1 186 ? 10.555 32.562 -1.378 1 87.31 186 ILE A C 1
ATOM 1487 O O . ILE A 1 186 ? 11.398 32.281 -0.523 1 87.31 186 ILE A O 1
ATOM 1491 N N . ASP A 1 187 ? 9.945 31.688 -2.01 1 81.56 187 ASP A N 1
ATOM 1492 C CA . ASP A 1 187 ? 10.086 30.266 -1.762 1 81.56 187 ASP A CA 1
ATOM 1493 C C . ASP A 1 187 ? 11.508 29.781 -2.055 1 81.56 187 ASP A C 1
ATOM 1495 O O . ASP A 1 187 ? 11.922 28.719 -1.593 1 81.56 187 ASP A O 1
ATOM 1499 N N . LYS A 1 188 ? 12.266 30.609 -2.742 1 83.25 188 LYS A N 1
ATOM 1500 C CA . LYS A 1 188 ? 13.617 30.25 -3.152 1 83.25 188 LYS A CA 1
ATOM 1501 C C . LYS A 1 188 ? 14.656 30.812 -2.182 1 83.25 188 LYS A C 1
ATOM 1503 O O . LYS A 1 188 ? 15.859 30.609 -2.365 1 83.25 188 LYS A O 1
ATOM 1508 N N . ILE A 1 189 ? 14.289 31.422 -1.188 1 86.69 189 ILE A N 1
ATOM 1509 C CA . ILE A 1 189 ? 15.18 32.188 -0.32 1 86.69 189 ILE A CA 1
ATOM 1510 C C . ILE A 1 189 ? 16.203 31.266 0.314 1 86.69 189 ILE A C 1
ATOM 1512 O O . ILE A 1 189 ? 17.359 31.656 0.537 1 86.69 189 ILE A O 1
ATOM 1516 N N . GLU A 1 190 ? 15.852 30.047 0.592 1 77.19 190 GLU A N 1
ATOM 1517 C CA . GLU A 1 190 ? 16.781 29.109 1.23 1 77.19 190 GLU A CA 1
ATOM 1518 C C . GLU A 1 190 ? 17.844 28.641 0.251 1 77.19 190 GLU A C 1
ATOM 1520 O O . GLU A 1 190 ? 18.922 28.219 0.663 1 77.19 190 GLU A O 1
ATOM 1525 N N . LYS A 1 191 ? 17.625 28.828 -0.95 1 77 191 LYS A N 1
ATOM 1526 C CA . LYS A 1 191 ? 18.5 28.25 -1.972 1 77 191 LYS A CA 1
ATOM 1527 C C . LYS A 1 191 ? 19.297 29.344 -2.691 1 77 191 LYS A C 1
ATOM 1529 O O . LYS A 1 191 ? 20.297 29.047 -3.352 1 77 191 LYS A O 1
ATOM 1534 N N . MET A 1 192 ? 18.812 30.578 -2.547 1 87.69 192 MET A N 1
ATOM 1535 C CA . MET A 1 192 ? 19.422 31.656 -3.305 1 87.69 192 MET A CA 1
ATOM 1536 C C . MET A 1 192 ? 19.906 32.75 -2.375 1 87.69 192 MET A C 1
ATOM 1538 O O . MET A 1 192 ? 19.375 32.938 -1.28 1 87.69 192 MET A O 1
ATOM 1542 N N . SER A 1 193 ? 20.875 33.5 -2.938 1 91.88 193 SER A N 1
ATOM 1543 C CA . SER A 1 193 ? 21.344 34.656 -2.199 1 91.88 193 SER A CA 1
ATOM 1544 C C . SER A 1 193 ? 20.312 35.781 -2.248 1 91.88 193 SER A C 1
ATOM 1546 O O . SER A 1 193 ? 19.516 35.875 -3.191 1 91.88 193 SER A O 1
ATOM 1548 N N . TRP A 1 194 ? 20.344 36.594 -1.271 1 91.44 194 TRP A N 1
ATOM 1549 C CA . TRP A 1 194 ? 19.391 37.719 -1.238 1 91.44 194 TRP A CA 1
ATOM 1550 C C . TRP A 1 194 ? 19.641 38.656 -2.406 1 91.44 194 TRP A C 1
ATOM 1552 O O . TRP A 1 194 ? 18.703 39.344 -2.857 1 91.44 194 TRP A O 1
ATOM 1562 N N . GLU A 1 195 ? 20.922 38.719 -2.824 1 92.81 195 GLU A N 1
ATOM 1563 C CA . GLU A 1 195 ? 21.203 39.531 -4.008 1 92.81 195 GLU A CA 1
ATOM 1564 C C . GLU A 1 195 ? 20.422 39.031 -5.215 1 92.81 195 GLU A C 1
ATOM 1566 O O . GLU A 1 195 ? 19.797 39.812 -5.934 1 92.81 195 GLU A O 1
ATOM 1571 N N . ASP A 1 196 ? 20.422 37.812 -5.367 1 95.12 196 ASP A N 1
ATOM 1572 C CA . ASP A 1 196 ? 19.719 37.188 -6.48 1 95.12 196 ASP A CA 1
ATOM 1573 C C . ASP A 1 196 ? 18.203 37.312 -6.297 1 95.12 196 ASP A C 1
ATOM 1575 O O . ASP A 1 196 ? 17.469 37.531 -7.258 1 95.12 196 ASP A O 1
ATOM 1579 N N . ILE A 1 197 ? 17.781 37.156 -5.117 1 94.31 197 ILE A N 1
ATOM 1580 C CA . ILE A 1 197 ? 16.359 37.281 -4.789 1 94.31 197 ILE A CA 1
ATOM 1581 C C . ILE A 1 197 ? 15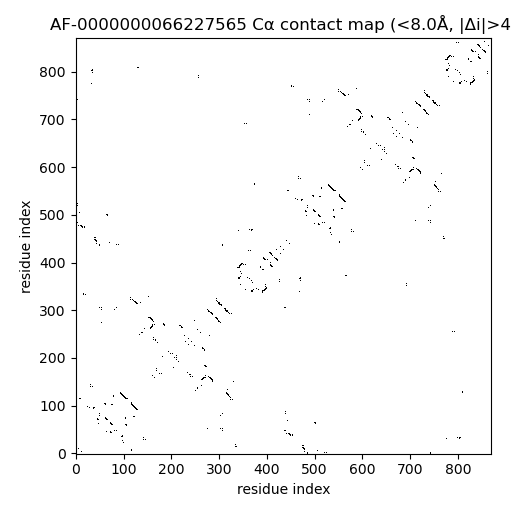.891 38.688 -5.078 1 94.31 197 ILE A C 1
ATOM 1583 O O . ILE A 1 197 ? 14.852 38.875 -5.711 1 94.31 197 ILE A O 1
ATOM 1587 N N . GLY A 1 198 ? 16.688 39.594 -4.668 1 95 198 GLY A N 1
ATOM 1588 C CA . GLY A 1 198 ? 16.359 41 -4.914 1 95 198 GLY A CA 1
ATOM 1589 C C . GLY A 1 198 ? 16.234 41.312 -6.387 1 95 198 GLY A C 1
ATOM 1590 O O . GLY A 1 198 ? 15.312 42.031 -6.801 1 95 198 GLY A O 1
ATOM 1591 N N . ARG A 1 199 ? 17.141 40.812 -7.141 1 95.5 199 ARG A N 1
ATOM 1592 C CA . ARG A 1 199 ? 17.109 41.062 -8.578 1 95.5 199 ARG A CA 1
ATOM 1593 C C . ARG A 1 199 ? 15.844 40.469 -9.203 1 95.5 199 ARG A C 1
ATOM 1595 O O . ARG A 1 199 ? 15.227 41.125 -10.062 1 95.5 199 ARG A O 1
ATOM 1602 N N . GLU A 1 200 ? 15.508 39.312 -8.766 1 95.62 200 GLU A N 1
ATOM 1603 C CA . GLU A 1 200 ? 14.305 38.656 -9.297 1 95.62 200 GLU A CA 1
ATOM 1604 C C . GLU A 1 200 ? 13.047 39.438 -8.922 1 95.62 200 GLU A C 1
ATOM 1606 O O . GLU A 1 200 ? 12.133 39.562 -9.727 1 95.62 200 GLU A O 1
ATOM 1611 N N . LEU A 1 201 ? 13.016 39.938 -7.758 1 95.75 201 LEU A N 1
ATOM 1612 C CA . LEU A 1 201 ? 11.852 40.688 -7.301 1 95.75 201 LEU A CA 1
ATOM 1613 C C . LEU A 1 201 ? 11.719 42 -8.07 1 95.75 201 LEU A C 1
ATOM 1615 O O . LEU A 1 201 ? 10.609 42.406 -8.422 1 95.75 201 LEU A O 1
ATOM 1619 N N . VAL A 1 202 ? 12.828 42.594 -8.375 1 95.88 202 VAL A N 1
ATOM 1620 C CA . VAL A 1 202 ? 12.812 43.812 -9.156 1 95.88 202 VAL A CA 1
ATOM 1621 C C . VAL A 1 202 ? 12.32 43.531 -10.57 1 95.88 202 VAL A C 1
ATOM 1623 O O . VAL A 1 202 ? 11.539 44.281 -11.133 1 95.88 202 VAL A O 1
ATOM 1626 N N . LEU A 1 203 ? 12.766 42.469 -11.07 1 95.12 203 LEU A N 1
ATOM 1627 C CA . LEU A 1 203 ? 12.328 42.062 -12.406 1 95.12 203 LEU A CA 1
ATOM 1628 C C . LEU A 1 203 ? 10.82 41.781 -12.422 1 95.12 203 LEU A C 1
ATOM 1630 O O . LEU A 1 203 ? 10.172 41.969 -13.461 1 95.12 203 LEU A O 1
ATOM 1634 N N . LYS A 1 204 ? 10.297 41.469 -11.32 1 93.56 204 LYS A N 1
ATOM 1635 C CA . LYS A 1 204 ? 8.875 41.156 -11.227 1 93.56 204 LYS A CA 1
ATOM 1636 C C . LYS A 1 204 ? 8.07 42.406 -10.891 1 93.56 204 LYS A C 1
ATOM 1638 O O . LYS A 1 204 ? 6.875 42.344 -10.609 1 93.56 204 LYS A O 1
ATOM 1643 N N . GLY A 1 205 ? 8.766 43.562 -10.773 1 93.12 205 GLY A N 1
ATOM 1644 C CA . GLY A 1 205 ? 8.055 44.844 -10.711 1 93.12 205 GLY A CA 1
ATOM 1645 C C . GLY A 1 205 ? 8.18 45.531 -9.367 1 93.12 205 GLY A C 1
ATOM 1646 O O . GLY A 1 205 ? 7.57 46.562 -9.141 1 93.12 205 GLY A O 1
ATOM 1647 N N . LEU A 1 206 ? 8.914 45 -8.461 1 95.94 206 LEU A N 1
ATOM 1648 C CA . LEU A 1 206 ? 9.07 45.656 -7.16 1 95.94 206 LEU A CA 1
ATOM 1649 C C . LEU A 1 206 ? 10.148 46.719 -7.211 1 95.94 206 LEU A C 1
ATOM 1651 O O . LEU A 1 206 ? 11.148 46.562 -7.922 1 95.94 206 LEU A O 1
ATOM 1655 N N . SER A 1 207 ? 9.953 47.75 -6.449 1 96.25 207 SER A N 1
ATOM 1656 C CA . SER A 1 207 ? 10.977 48.781 -6.289 1 96.25 207 SER A CA 1
ATOM 1657 C C . SER A 1 207 ? 12.07 48.312 -5.328 1 96.25 207 SER A C 1
ATOM 1659 O O . SER A 1 207 ? 11.883 47.375 -4.582 1 96.25 207 SER A O 1
ATOM 1661 N N . GLU A 1 208 ? 13.164 49 -5.344 1 95.38 208 GLU A N 1
ATOM 1662 C CA . GLU A 1 208 ? 14.266 48.688 -4.441 1 95.38 208 GLU A CA 1
ATOM 1663 C C . GLU A 1 208 ? 13.836 48.812 -2.982 1 95.38 208 GLU A C 1
ATOM 1665 O O . GLU A 1 208 ? 14.289 48.062 -2.121 1 95.38 208 GLU A O 1
ATOM 1670 N N . GLU A 1 209 ? 13.07 49.844 -2.77 1 95.75 209 GLU A N 1
ATOM 1671 C CA . GLU A 1 209 ? 12.562 50.031 -1.415 1 95.75 209 GLU A CA 1
ATOM 1672 C C . GLU A 1 209 ? 11.664 48.875 -0.979 1 95.75 209 GLU A C 1
ATOM 1674 O O . GLU A 1 209 ? 11.742 48.438 0.166 1 95.75 209 GLU A O 1
ATOM 1679 N N . GLN A 1 210 ? 10.812 48.469 -1.822 1 96 210 GLN A N 1
ATOM 1680 C CA . GLN A 1 210 ? 9.938 47.312 -1.546 1 96 210 GLN A CA 1
ATOM 1681 C C . GLN A 1 210 ? 10.75 46.062 -1.276 1 96 210 GLN A C 1
ATOM 1683 O O . GLN A 1 210 ? 10.414 45.281 -0.386 1 96 210 GLN A O 1
ATOM 1688 N N . VAL A 1 211 ? 11.766 45.875 -2.031 1 96.12 211 VAL A N 1
ATOM 1689 C CA . VAL A 1 211 ? 12.641 44.719 -1.877 1 96.12 211 VAL A CA 1
ATOM 1690 C C . VAL A 1 211 ? 13.312 44.781 -0.506 1 96.12 211 VAL A C 1
ATOM 1692 O O . VAL A 1 211 ? 13.398 43.75 0.18 1 96.12 211 VAL A O 1
ATOM 1695 N N . ARG A 1 212 ? 13.797 45.938 -0.118 1 95.25 212 ARG A N 1
ATOM 1696 C CA . ARG A 1 212 ? 14.438 46.094 1.183 1 95.25 212 ARG A CA 1
ATOM 1697 C C . ARG A 1 212 ? 13.469 45.781 2.316 1 95.25 212 ARG A C 1
ATOM 1699 O O . ARG A 1 212 ? 13.828 45.125 3.283 1 95.25 212 ARG A O 1
ATOM 1706 N N . THR A 1 213 ? 12.305 46.312 2.201 1 95.12 213 THR A N 1
ATOM 1707 C CA . THR A 1 213 ? 11.281 46.062 3.215 1 95.12 213 THR A CA 1
ATOM 1708 C C . THR A 1 213 ? 10.922 44.562 3.266 1 95.12 213 THR A C 1
ATOM 1710 O O . THR A 1 213 ? 10.734 44 4.348 1 95.12 213 THR A O 1
ATOM 1713 N N . THR A 1 214 ? 10.742 44 2.105 1 94.56 214 THR A N 1
ATOM 1714 C CA . THR A 1 214 ? 10.453 42.594 2.029 1 94.56 214 THR A CA 1
ATOM 1715 C C . THR A 1 214 ? 11.539 41.781 2.725 1 94.56 214 THR A C 1
ATOM 1717 O O . THR A 1 214 ? 11.242 40.844 3.479 1 94.56 214 THR A O 1
ATOM 1720 N N . LYS A 1 215 ? 12.734 42.062 2.453 1 94.5 215 LYS A N 1
ATOM 1721 C CA . LYS A 1 215 ? 13.867 41.375 3.057 1 94.5 215 LYS A CA 1
ATOM 1722 C C . LYS A 1 215 ? 13.812 41.438 4.578 1 94.5 215 LYS A C 1
ATOM 1724 O O . LYS A 1 215 ? 14.094 40.469 5.262 1 94.5 215 LYS A O 1
ATOM 1729 N N . LYS A 1 216 ? 13.484 42.562 5.09 1 93.69 216 LYS A N 1
ATOM 1730 C CA . LYS A 1 216 ? 13.391 42.75 6.535 1 93.69 216 LYS A CA 1
ATOM 1731 C C . LYS A 1 216 ? 12.422 41.75 7.152 1 93.69 216 LYS A C 1
ATOM 1733 O O . LYS A 1 216 ? 12.711 41.156 8.195 1 93.69 216 LYS A O 1
ATOM 1738 N N . TYR A 1 217 ? 11.305 41.562 6.504 1 94.38 217 TYR A N 1
ATOM 1739 C CA . TYR A 1 217 ? 10.305 40.656 7.02 1 94.38 217 TYR A CA 1
ATOM 1740 C C . TYR A 1 217 ? 10.758 39.188 6.844 1 94.38 217 TYR A C 1
ATOM 1742 O O . TYR A 1 217 ? 10.586 38.375 7.742 1 94.38 217 TYR A O 1
ATOM 1750 N N . MET A 1 218 ? 11.328 38.906 5.699 1 92.56 218 MET A N 1
ATOM 1751 C CA . MET A 1 218 ? 11.648 37.531 5.344 1 92.56 218 MET A CA 1
ATOM 1752 C C . MET A 1 218 ? 12.805 37 6.195 1 92.56 218 MET A C 1
ATOM 1754 O O . MET A 1 218 ? 13.023 35.781 6.266 1 92.56 218 MET A O 1
ATOM 1758 N N . THR A 1 219 ? 13.5 37.812 6.809 1 90 219 THR A N 1
ATOM 1759 C CA . THR A 1 219 ? 14.625 37.375 7.645 1 90 219 THR A CA 1
ATOM 1760 C C . THR A 1 219 ? 14.18 37.188 9.094 1 90 219 THR A C 1
ATOM 1762 O O . THR A 1 219 ? 14.969 36.75 9.938 1 90 219 THR A O 1
ATOM 1765 N N . MET A 1 220 ? 12.93 37.5 9.305 1 87.69 220 MET A N 1
ATOM 1766 C CA . MET A 1 220 ? 12.391 37.281 10.641 1 87.69 220 MET A CA 1
ATOM 1767 C C . MET A 1 220 ? 12.148 35.781 10.875 1 87.69 220 MET A C 1
ATOM 1769 O O . MET A 1 220 ? 11.43 35.156 10.109 1 87.69 220 MET A O 1
ATOM 1773 N N . GLY A 1 221 ? 12.766 35.25 11.82 1 88 221 GLY A N 1
ATOM 1774 C CA . GLY A 1 221 ? 12.609 33.875 12.195 1 88 221 GLY A CA 1
ATOM 1775 C C . GLY A 1 221 ? 12.992 33.594 13.633 1 88 221 GLY A C 1
ATOM 1776 O O . GLY A 1 221 ? 13.836 34.281 14.203 1 88 221 GLY A O 1
ATOM 1777 N N . GLY A 1 222 ? 12.32 32.656 14.18 1 92.5 222 GLY A N 1
ATOM 1778 C CA . GLY A 1 222 ? 12.547 32.281 15.57 1 92.5 222 GLY A CA 1
ATOM 1779 C C . GLY A 1 222 ? 11.391 31.516 16.172 1 92.5 222 GLY A C 1
ATOM 1780 O O . GLY A 1 222 ? 10.773 30.672 15.516 1 92.5 222 GLY A O 1
ATOM 1781 N N . LYS A 1 223 ? 11.219 31.672 17.5 1 93.31 223 LYS A N 1
ATOM 1782 C CA . LYS A 1 223 ? 10.117 31.031 18.203 1 93.31 223 LYS A CA 1
ATOM 1783 C C . LYS A 1 223 ? 8.961 32 18.438 1 93.31 223 LYS A C 1
ATOM 1785 O O . LYS A 1 223 ? 8.602 32.75 17.531 1 93.31 223 LYS A O 1
ATOM 1790 N N . GLU A 1 224 ? 8.336 31.969 19.438 1 92.31 224 GLU A N 1
ATOM 1791 C CA . GLU A 1 224 ? 7.164 32.781 19.75 1 92.31 224 GLU A CA 1
ATOM 1792 C C . GLU A 1 224 ? 7.527 34.281 19.797 1 92.31 224 GLU A C 1
ATOM 1794 O O . GLU A 1 224 ? 6.652 35.125 19.688 1 92.31 224 GLU A O 1
ATOM 1799 N N . ASP A 1 225 ? 8.82 34.594 19.906 1 94.31 225 ASP A N 1
ATOM 1800 C CA . ASP A 1 225 ? 9.273 36 19.953 1 94.31 225 ASP A CA 1
ATOM 1801 C C . ASP A 1 225 ? 8.961 36.719 18.641 1 94.31 225 ASP A C 1
ATOM 1803 O O . ASP A 1 225 ? 8.773 37.938 18.641 1 94.31 225 ASP A O 1
ATOM 1807 N N . VAL A 1 226 ? 8.938 36.031 17.578 1 95.69 226 VAL A N 1
ATOM 1808 C CA . VAL A 1 226 ? 8.609 36.594 16.281 1 95.69 226 VAL A CA 1
ATOM 1809 C C . VAL A 1 226 ? 7.211 37.188 16.312 1 95.69 226 VAL A C 1
ATOM 1811 O O . VAL A 1 226 ? 6.953 38.219 15.664 1 95.69 226 VAL A O 1
ATOM 1814 N N . LEU A 1 227 ? 6.309 36.594 17.062 1 96.19 227 LEU A N 1
ATOM 1815 C CA . LEU A 1 227 ? 4.945 37.125 17.172 1 96.19 227 LEU A CA 1
ATOM 1816 C C . LEU A 1 227 ? 4.922 38.469 17.859 1 96.19 227 LEU A C 1
ATOM 1818 O O . LEU A 1 227 ? 4.129 39.344 17.484 1 96.19 227 LEU A O 1
ATOM 1822 N N . GLY A 1 228 ? 5.805 38.625 18.828 1 95.5 228 GLY A N 1
ATOM 1823 C CA . GLY A 1 228 ? 5.945 39.906 19.453 1 95.5 228 GLY A CA 1
ATOM 1824 C C . GLY A 1 228 ? 6.414 41 18.484 1 95.5 228 GLY A C 1
ATOM 1825 O O . GLY A 1 228 ? 5.934 42.125 18.531 1 95.5 228 GLY A O 1
ATOM 1826 N N . LEU A 1 229 ? 7.324 40.625 17.672 1 95.25 229 LEU A N 1
ATOM 1827 C CA . LEU A 1 229 ? 7.832 41.562 16.672 1 95.25 229 LEU A CA 1
ATOM 1828 C C . LEU A 1 229 ? 6.73 41.969 15.695 1 95.25 229 LEU A C 1
ATOM 1830 O O . LEU A 1 229 ? 6.641 43.125 15.305 1 95.25 229 LEU A O 1
ATOM 1834 N N . LEU A 1 230 ? 5.918 41.031 15.32 1 96.19 230 LEU A N 1
ATOM 1835 C CA . LEU A 1 230 ? 4.816 41.312 14.398 1 96.19 230 LEU A CA 1
ATOM 1836 C C . LEU A 1 230 ? 3.783 42.219 15.055 1 96.19 230 LEU A C 1
ATOM 1838 O O . LEU A 1 230 ? 3.225 43.094 14.398 1 96.19 230 LEU A O 1
ATOM 1842 N N . LYS A 1 231 ? 3.533 42 16.312 1 96.75 231 LYS A N 1
ATOM 1843 C CA . LYS A 1 231 ? 2.57 42.812 17.047 1 96.75 231 LYS A CA 1
ATOM 1844 C C . LYS A 1 231 ? 3.029 44.281 17.141 1 96.75 231 LYS A C 1
ATOM 1846 O O . LYS A 1 231 ? 2.207 45.188 17.188 1 96.75 231 LYS A O 1
ATOM 1851 N N . ALA A 1 232 ? 4.355 44.438 17.141 1 95.56 232 ALA A N 1
ATOM 1852 C CA . ALA A 1 232 ? 4.93 45.781 17.25 1 95.56 232 ALA A CA 1
ATOM 1853 C C . ALA A 1 232 ? 5.074 46.438 15.883 1 95.56 232 ALA A C 1
ATOM 1855 O O . ALA A 1 232 ? 5.441 47.594 15.781 1 95.56 232 ALA A O 1
ATOM 1856 N N . ASP A 1 233 ? 4.867 45.719 14.898 1 94.94 233 ASP A N 1
ATOM 1857 C CA . ASP A 1 233 ? 5.051 46.188 13.523 1 94.94 233 ASP A CA 1
ATOM 1858 C C . ASP A 1 233 ? 3.74 46.688 12.938 1 94.94 233 ASP A C 1
ATOM 1860 O O . ASP A 1 233 ? 2.658 46.281 13.344 1 94.94 233 ASP A O 1
ATOM 1864 N N . PRO A 1 234 ? 3.797 47.625 11.922 1 93.94 234 PRO A N 1
ATOM 1865 C CA . PRO A 1 234 ? 2.592 48.156 11.289 1 93.94 234 PRO A CA 1
ATOM 1866 C C . PRO A 1 234 ? 1.711 47.062 10.68 1 93.94 234 PRO A C 1
ATOM 1868 O O . PRO A 1 234 ? 0.502 47.25 10.523 1 93.94 234 PRO A O 1
ATOM 1871 N N . VAL A 1 235 ? 2.236 45.969 10.383 1 96.12 235 VAL A N 1
ATOM 1872 C CA . VAL A 1 235 ? 1.49 44.906 9.734 1 96.12 235 VAL A CA 1
ATOM 1873 C C . VAL A 1 235 ? 0.394 44.406 10.672 1 96.12 235 VAL A C 1
ATOM 1875 O O . VAL A 1 235 ? -0.655 43.938 10.219 1 96.12 235 VAL A O 1
ATOM 1878 N N . TYR A 1 236 ? 0.562 44.5 11.945 1 96.94 236 TYR A N 1
ATOM 1879 C CA . TYR A 1 236 ? -0.411 44.062 12.938 1 96.94 236 TYR A CA 1
ATOM 1880 C C . TYR A 1 236 ? -1.702 44.875 12.828 1 96.94 236 TYR A C 1
ATOM 1882 O O . TYR A 1 236 ? -2.75 44.438 13.32 1 96.94 236 TYR A O 1
ATOM 1890 N N . GLY A 1 237 ? -1.672 46 12.258 1 96.62 237 GLY A N 1
ATOM 1891 C CA . GLY A 1 237 ? -2.852 46.844 12.078 1 96.62 237 GLY A CA 1
ATOM 1892 C C . GLY A 1 237 ? -3.848 46.25 11.094 1 96.62 237 GLY A C 1
ATOM 1893 O O . GLY A 1 237 ? -5.02 46.656 11.086 1 96.62 237 GLY A O 1
ATOM 1894 N N . ILE A 1 238 ? -3.367 45.375 10.273 1 96.81 238 ILE A N 1
ATOM 1895 C CA . ILE A 1 238 ? -4.238 44.688 9.344 1 96.81 238 ILE A CA 1
ATOM 1896 C C . ILE A 1 238 ? -5.008 43.594 10.078 1 96.81 238 ILE A C 1
ATOM 1898 O O . ILE A 1 238 ? -4.41 42.688 10.695 1 96.81 238 ILE A O 1
ATOM 1902 N N . GLU A 1 239 ? -6.34 43.594 9.938 1 97.38 239 GLU A N 1
ATOM 1903 C CA . GLU A 1 239 ? -7.203 42.688 10.703 1 97.38 239 GLU A CA 1
ATOM 1904 C C . GLU A 1 239 ? -6.852 41.219 10.461 1 97.38 239 GLU A C 1
ATOM 1906 O O . GLU A 1 239 ? -6.82 40.438 11.391 1 97.38 239 GLU A O 1
ATOM 1911 N N . ARG A 1 240 ? -6.672 40.906 9.258 1 96 240 ARG A N 1
ATOM 1912 C CA . ARG A 1 240 ? -6.348 39.5 8.93 1 96 240 ARG A CA 1
ATOM 1913 C C . ARG A 1 240 ? -5.031 39.094 9.578 1 96 240 ARG A C 1
ATOM 1915 O O . ARG A 1 240 ? -4.887 37.938 10.016 1 96 240 ARG A O 1
ATOM 1922 N N . CYS A 1 241 ? -4.031 39.938 9.57 1 97.5 241 CYS A N 1
ATOM 1923 C CA . CYS A 1 241 ? -2.758 39.625 10.211 1 97.5 241 CYS A CA 1
ATOM 1924 C C . CYS A 1 241 ? -2.93 39.5 11.719 1 97.5 241 CYS A C 1
ATOM 1926 O O . CYS A 1 241 ? -2.35 38.594 12.336 1 97.5 241 CYS A O 1
ATOM 1928 N N . LYS A 1 242 ? -3.682 40.406 12.312 1 98.06 242 LYS A N 1
ATOM 1929 C CA . LYS A 1 242 ? -3.963 40.344 13.742 1 98.06 242 LYS A CA 1
ATOM 1930 C C . LYS A 1 242 ? -4.562 38.969 14.125 1 98.06 242 LYS A C 1
ATOM 1932 O O . LYS A 1 242 ? -4.129 38.344 15.094 1 98.06 242 LYS A O 1
ATOM 1937 N N . ALA A 1 243 ? -5.551 38.594 13.375 1 98 243 ALA A N 1
ATOM 1938 C CA . ALA A 1 243 ? -6.188 37.312 13.617 1 98 243 ALA A CA 1
ATOM 1939 C C . ALA A 1 243 ? -5.184 36.156 13.492 1 98 243 ALA A C 1
ATOM 1941 O O . ALA A 1 243 ? -5.195 35.219 14.297 1 98 243 ALA A O 1
ATOM 1942 N N . ALA A 1 244 ? -4.332 36.219 12.492 1 98.12 244 ALA A N 1
ATOM 1943 C CA . ALA A 1 244 ? -3.332 35.188 12.25 1 98.12 244 ALA A CA 1
ATOM 1944 C C . ALA A 1 244 ? -2.322 35.125 13.391 1 98.12 244 ALA A C 1
ATOM 1946 O O . ALA A 1 244 ? -1.909 34.031 13.797 1 98.12 244 ALA A O 1
ATOM 1947 N N . VAL A 1 245 ? -1.881 36.281 13.844 1 98.12 245 VAL A N 1
ATOM 1948 C CA . VAL A 1 245 ? -0.923 36.344 14.945 1 98.12 245 VAL A CA 1
ATOM 1949 C C . VAL A 1 245 ? -1.525 35.688 16.188 1 98.12 245 VAL A C 1
ATOM 1951 O O . VAL A 1 245 ? -0.857 34.906 16.891 1 98.12 245 VAL A O 1
ATOM 1954 N N . HIS A 1 246 ? -2.785 35.969 16.469 1 98.19 246 HIS A N 1
ATOM 1955 C CA . HIS A 1 246 ? -3.465 35.375 17.609 1 98.19 246 HIS A CA 1
ATOM 1956 C C . HIS A 1 246 ? -3.588 33.844 17.438 1 98.19 246 HIS A C 1
ATOM 1958 O O . HIS A 1 246 ? -3.455 33.094 18.406 1 98.19 246 HIS A O 1
ATOM 1964 N N . ASP A 1 247 ? -3.861 33.469 16.25 1 98.38 247 ASP A N 1
ATOM 1965 C CA . ASP A 1 247 ? -3.92 32.031 15.961 1 98.38 247 ASP A CA 1
ATOM 1966 C C . ASP A 1 247 ? -2.57 31.359 16.219 1 98.38 247 ASP A C 1
ATOM 1968 O O . ASP A 1 247 ? -2.51 30.281 16.797 1 98.38 247 ASP A O 1
ATOM 1972 N N . MET A 1 248 ? -1.523 32 15.805 1 98.25 248 MET A N 1
ATOM 1973 C CA . MET A 1 248 ? -0.19 31.438 15.992 1 98.25 248 MET A CA 1
ATOM 1974 C C . MET A 1 248 ? 0.169 31.359 17.469 1 98.25 248 MET A C 1
ATOM 1976 O O . MET A 1 248 ? 0.825 30.422 17.906 1 98.25 248 MET A O 1
ATOM 1980 N N . GLU A 1 249 ? -0.257 32.375 18.203 1 98.06 249 GLU A N 1
ATOM 1981 C CA . GLU A 1 249 ? -0.06 32.312 19.641 1 98.06 249 GLU A CA 1
ATOM 1982 C C . GLU A 1 249 ? -0.764 31.109 20.266 1 98.06 249 GLU A C 1
ATOM 1984 O O . GLU A 1 249 ? -0.186 30.406 21.094 1 98.06 249 GLU A O 1
ATOM 1989 N N . GLU A 1 250 ? -1.984 30.969 19.844 1 98.25 250 GLU A N 1
ATOM 1990 C CA . GLU A 1 250 ? -2.758 29.828 20.328 1 98.25 250 GLU A CA 1
ATOM 1991 C C . GLU A 1 250 ? -2.117 28.516 19.906 1 98.25 250 GLU A C 1
ATOM 1993 O O . GLU A 1 250 ? -2.105 27.547 20.672 1 98.25 250 GLU A O 1
ATOM 1998 N N . LEU A 1 251 ? -1.581 28.438 18.719 1 98.5 251 LEU A N 1
ATOM 1999 C CA . LEU A 1 251 ? -0.891 27.25 18.234 1 98.5 251 LEU A CA 1
ATOM 2000 C C . LEU A 1 251 ? 0.278 26.891 19.156 1 98.5 251 LEU A C 1
ATOM 2002 O O . LEU A 1 251 ? 0.423 25.734 19.562 1 98.5 251 LEU A O 1
ATOM 2006 N N . PHE A 1 252 ? 1.104 27.875 19.453 1 98.12 252 PHE A N 1
ATOM 2007 C CA . PHE A 1 252 ? 2.26 27.625 20.312 1 98.12 252 PHE A CA 1
ATOM 2008 C C . PHE A 1 252 ? 1.822 27.156 21.688 1 98.12 252 PHE A C 1
ATOM 2010 O O . PHE A 1 252 ? 2.438 26.25 22.266 1 98.12 252 PHE A O 1
ATOM 2017 N N . ARG A 1 253 ? 0.797 27.719 22.188 1 98.12 253 ARG A N 1
ATOM 2018 C CA . ARG A 1 253 ? 0.283 27.328 23.484 1 98.12 253 ARG A CA 1
ATOM 2019 C C . ARG A 1 253 ? -0.143 25.859 23.484 1 98.12 253 ARG A C 1
ATOM 2021 O O . ARG A 1 253 ? 0.267 25.078 24.359 1 98.12 253 ARG A O 1
ATOM 2028 N N . LEU A 1 254 ? -0.982 25.516 22.578 1 98.5 254 LEU A N 1
ATOM 2029 C CA . LEU A 1 254 ? -1.481 24.141 22.484 1 98.5 254 LEU A CA 1
ATOM 2030 C C . LEU A 1 254 ? -0.34 23.156 22.234 1 98.5 254 LEU A C 1
ATOM 2032 O O . LEU A 1 254 ? -0.338 22.047 22.781 1 98.5 254 LEU A O 1
ATOM 2036 N N . CYS A 1 255 ? 0.651 23.562 21.422 1 98.44 255 CYS A N 1
ATOM 2037 C CA . CYS A 1 255 ? 1.786 22.688 21.141 1 98.44 255 CYS A CA 1
ATOM 2038 C C . CYS A 1 255 ? 2.637 22.469 22.375 1 98.44 255 CYS A C 1
ATOM 2040 O O . CYS A 1 255 ? 3.264 21.422 22.531 1 98.44 255 CYS A O 1
ATOM 2042 N N . ARG A 1 256 ? 2.688 23.469 23.25 1 98.31 256 ARG A N 1
ATOM 2043 C CA . ARG A 1 256 ? 3.359 23.266 24.531 1 98.31 256 ARG A CA 1
ATOM 2044 C C . ARG A 1 256 ? 2.67 22.172 25.344 1 98.31 256 ARG A C 1
ATOM 2046 O O . ARG A 1 256 ? 3.332 21.312 25.938 1 98.31 256 ARG A O 1
ATOM 2053 N N . ILE A 1 257 ? 1.395 22.172 25.344 1 98.44 257 ILE A N 1
ATOM 2054 C CA . ILE A 1 257 ? 0.624 21.172 26.078 1 98.44 257 ILE A CA 1
ATOM 2055 C C . ILE A 1 257 ? 0.859 19.797 25.469 1 98.44 257 ILE A C 1
ATOM 2057 O O . ILE A 1 257 ? 1.043 18.812 26.188 1 98.44 257 ILE A O 1
ATOM 2061 N N . LEU A 1 258 ? 0.93 19.734 24.141 1 98.38 258 LEU A N 1
ATOM 2062 C CA . LEU A 1 258 ? 1.077 18.469 23.438 1 98.38 258 LEU A CA 1
ATOM 2063 C C . LEU A 1 258 ? 2.531 18.016 23.422 1 98.38 258 LEU A C 1
ATOM 2065 O O . LEU A 1 258 ? 2.84 16.906 22.969 1 98.38 258 LEU A O 1
ATOM 2069 N N . GLY A 1 259 ? 3.453 18.828 23.844 1 97.5 259 GLY A N 1
ATOM 2070 C CA . GLY A 1 259 ? 4.844 18.453 24.016 1 97.5 259 GLY A CA 1
ATOM 2071 C C . GLY A 1 259 ? 5.664 18.547 22.75 1 97.5 259 GLY A C 1
ATOM 2072 O O . GLY A 1 259 ? 6.695 17.891 22.609 1 97.5 259 GLY A O 1
ATOM 2073 N N . CYS A 1 260 ? 5.199 19.422 21.781 1 97.25 260 CYS A N 1
ATOM 2074 C CA . CYS A 1 260 ? 5.914 19.453 20.5 1 97.25 260 CYS A CA 1
ATOM 2075 C C . CYS A 1 260 ? 6.363 20.875 20.156 1 97.25 260 CYS A C 1
ATOM 2077 O O . CYS A 1 260 ? 6.793 21.141 19.031 1 97.25 260 CYS A O 1
ATOM 2079 N N . SER A 1 261 ? 6.297 21.812 21.062 1 96.88 261 SER A N 1
ATOM 2080 C CA . SER A 1 261 ? 6.652 23.203 20.812 1 96.88 261 SER A CA 1
ATOM 2081 C C . SER A 1 261 ? 8.156 23.359 20.625 1 96.88 261 SER A C 1
ATOM 2083 O O . SER A 1 261 ? 8.617 24.328 20 1 96.88 261 SER A O 1
ATOM 2085 N N . GLY A 1 262 ? 8.938 22.438 21.109 1 95.94 262 GLY A N 1
ATOM 2086 C CA . GLY A 1 262 ? 10.391 22.516 21 1 95.94 262 GLY A CA 1
ATOM 2087 C C . GLY A 1 262 ? 10.891 22.5 19.578 1 95.94 262 GLY A C 1
ATOM 2088 O O . GLY A 1 262 ? 11.883 23.156 19.25 1 95.94 262 GLY A O 1
ATOM 2089 N N . SER A 1 263 ? 10.227 21.812 18.75 1 96.75 263 SER A N 1
ATOM 2090 C CA . SER A 1 263 ? 10.648 21.672 17.359 1 96.75 263 SER A CA 1
ATOM 2091 C C . SER A 1 263 ? 10.016 22.734 16.469 1 96.75 263 SER A C 1
ATOM 2093 O O . SER A 1 263 ? 10.336 22.844 15.289 1 96.75 263 SER A O 1
ATOM 2095 N N . LEU A 1 264 ? 9.141 23.5 17 1 97.12 264 LEU A N 1
ATOM 2096 C CA . LEU A 1 264 ? 8.391 24.484 16.234 1 97.12 264 LEU A CA 1
ATOM 2097 C C . LEU A 1 264 ? 9.203 25.766 16.062 1 97.12 264 LEU A C 1
ATOM 2099 O O . LEU A 1 264 ? 9.781 26.281 17.016 1 97.12 264 LEU A O 1
ATOM 2103 N N . VAL A 1 265 ? 9.266 26.234 14.836 1 96.69 265 VAL A N 1
ATOM 2104 C CA . VAL A 1 265 ? 9.953 27.469 14.5 1 96.69 265 VAL A CA 1
ATOM 2105 C C . VAL A 1 265 ? 9.07 28.328 13.594 1 96.69 265 VAL A C 1
ATOM 2107 O O . VAL A 1 265 ? 8.508 27.828 12.617 1 96.69 265 VAL A O 1
ATOM 2110 N N . MET A 1 266 ? 8.922 29.578 13.93 1 96.38 266 MET A N 1
ATOM 2111 C CA . MET A 1 266 ? 8.242 30.516 13.039 1 96.38 266 MET A CA 1
ATOM 2112 C C . MET A 1 266 ? 9.188 31.016 11.945 1 96.38 266 MET A C 1
ATOM 2114 O O . MET A 1 266 ? 10.258 31.547 12.242 1 96.38 266 MET A O 1
ATOM 2118 N N . ASP A 1 267 ? 8.844 30.797 10.719 1 94.81 267 ASP A N 1
ATOM 2119 C CA . ASP A 1 267 ? 9.602 31.266 9.562 1 94.81 267 ASP A CA 1
ATOM 2120 C C . ASP A 1 267 ? 8.719 32.062 8.609 1 94.81 267 ASP A C 1
ATOM 2122 O O . ASP A 1 267 ? 7.984 31.484 7.801 1 94.81 267 ASP A O 1
ATOM 2126 N N . ILE A 1 268 ? 8.891 33.312 8.594 1 94.38 268 ILE A N 1
ATOM 2127 C CA . ILE A 1 268 ? 8.016 34.219 7.844 1 94.38 268 ILE A CA 1
ATOM 2128 C C . ILE A 1 268 ? 8.234 34 6.344 1 94.38 268 ILE A C 1
ATOM 2130 O O . ILE A 1 268 ? 7.359 34.312 5.535 1 94.38 268 ILE A O 1
ATOM 2134 N N . SER A 1 269 ? 9.344 33.5 5.977 1 91.62 269 SER A N 1
ATOM 2135 C CA . SER A 1 269 ? 9.656 33.312 4.562 1 91.62 269 SER A CA 1
ATOM 2136 C C . SER A 1 269 ? 9 32.062 4.004 1 91.62 269 SER A C 1
ATOM 2138 O O . SER A 1 269 ? 9.016 31.828 2.795 1 91.62 269 SER A O 1
ATOM 2140 N N . LEU A 1 270 ? 8.422 31.25 4.879 1 91.94 270 LEU A N 1
ATOM 2141 C CA . LEU A 1 270 ? 7.742 30.047 4.414 1 91.94 270 LEU A CA 1
ATOM 2142 C C . LEU A 1 270 ? 6.484 30.406 3.631 1 91.94 270 LEU A C 1
ATOM 2144 O O . LEU A 1 270 ? 5.512 30.906 4.199 1 91.94 270 LEU A O 1
ATOM 2148 N N . ALA A 1 271 ? 6.395 30.141 2.328 1 84.75 271 ALA A N 1
ATOM 2149 C CA . ALA A 1 271 ? 5.277 30.547 1.479 1 84.75 271 ALA A CA 1
ATOM 2150 C C . ALA A 1 271 ? 4.625 29.344 0.81 1 84.75 271 ALA A C 1
ATOM 2152 O O . ALA A 1 271 ? 3.467 29.406 0.393 1 84.75 271 ALA A O 1
ATOM 2153 N N . ARG A 1 272 ? 5.207 28 0.752 1 71.69 272 ARG A N 1
ATOM 2154 C CA . ARG A 1 272 ? 4.75 26.734 0.193 1 71.69 272 ARG A CA 1
ATOM 2155 C C . ARG A 1 272 ? 4.023 26.938 -1.129 1 71.69 272 ARG A C 1
ATOM 2157 O O . ARG A 1 272 ? 3.199 26.125 -1.529 1 71.69 272 ARG A O 1
ATOM 2164 N N . GLY A 1 273 ? 4.18 27.453 -1.972 1 61.12 273 GLY A N 1
ATOM 2165 C CA . GLY A 1 273 ? 3.5 27.688 -3.234 1 61.12 273 GLY A CA 1
ATOM 2166 C C . GLY A 1 273 ? 2.035 28.047 -3.066 1 61.12 273 GLY A C 1
ATOM 2167 O O . GLY A 1 273 ? 1.368 27.547 -2.16 1 61.12 273 GLY A O 1
ATOM 2168 N N . LEU A 1 274 ? 1.451 29.094 -3.074 1 55 274 LEU A N 1
ATOM 2169 C CA . LEU A 1 274 ? 0.348 29.906 -2.584 1 55 274 LEU A CA 1
ATOM 2170 C C . LEU A 1 274 ? -0.996 29.297 -2.973 1 55 274 LEU A C 1
ATOM 2172 O O . LEU A 1 274 ? -2.02 29.609 -2.357 1 55 274 LEU A O 1
ATOM 2176 N N . ASP A 1 275 ? -1.362 28.078 -3.594 1 67.75 275 ASP A N 1
ATOM 2177 C CA . ASP A 1 275 ? -2.627 28.531 -4.164 1 67.75 275 ASP A CA 1
ATOM 2178 C C . ASP A 1 275 ? -3.807 28.094 -3.299 1 67.75 275 ASP A C 1
ATOM 2180 O O . ASP A 1 275 ? -4.773 28.828 -3.131 1 67.75 275 ASP A O 1
ATOM 2184 N N . TYR A 1 276 ? -3.744 27.016 -2.354 1 79.94 276 TYR A N 1
ATOM 2185 C CA . TYR A 1 276 ? -5.055 26.688 -1.804 1 79.94 276 TYR A CA 1
ATOM 2186 C C . TYR A 1 276 ? -5.051 26.797 -0.283 1 79.94 276 TYR A C 1
ATOM 2188 O O . TYR A 1 276 ? -6.09 26.625 0.36 1 79.94 276 TYR A O 1
ATOM 2196 N N . TYR A 1 277 ? -3.91 27.297 0.298 1 89.62 277 TYR A N 1
ATOM 2197 C CA . TYR A 1 277 ? -3.848 27.406 1.752 1 89.62 277 TYR A CA 1
ATOM 2198 C C . TYR A 1 277 ? -4.559 28.656 2.24 1 89.62 277 TYR A C 1
ATOM 2200 O O . TYR A 1 277 ? -4.477 29.703 1.602 1 89.62 277 TYR A O 1
ATOM 2208 N N . THR A 1 278 ? -5.172 28.609 3.416 1 92.5 278 THR A N 1
ATOM 2209 C CA . THR A 1 278 ? -6.008 29.703 3.898 1 92.5 278 THR A CA 1
ATOM 2210 C C . THR A 1 278 ? -5.539 30.172 5.273 1 92.5 278 THR A C 1
ATOM 2212 O O . THR A 1 278 ? -5.992 31.203 5.77 1 92.5 278 THR A O 1
ATOM 2215 N N . GLY A 1 279 ? -4.621 29.469 5.863 1 95.31 279 GLY A N 1
ATOM 2216 C CA . GLY A 1 279 ? -4.152 29.766 7.207 1 95.31 279 GLY A CA 1
ATOM 2217 C C . GLY A 1 279 ? -2.736 29.281 7.465 1 95.31 279 GLY A C 1
ATOM 2218 O O . GLY A 1 279 ? -1.819 29.594 6.703 1 95.31 279 GLY A O 1
ATOM 2219 N N . MET A 1 280 ? -2.588 28.5 8.508 1 97.06 280 MET A N 1
ATOM 2220 C CA . MET A 1 280 ? -1.28 27.969 8.891 1 97.06 280 MET A CA 1
ATOM 2221 C C . MET A 1 280 ? -0.675 27.141 7.77 1 97.06 280 MET A C 1
ATOM 2223 O O . MET A 1 280 ? -1.376 26.344 7.129 1 97.06 280 MET A O 1
ATOM 2227 N N . ILE A 1 281 ? 0.547 27.312 7.527 1 96 281 ILE A N 1
ATOM 2228 C CA . ILE A 1 281 ? 1.327 26.453 6.652 1 96 281 ILE A CA 1
ATOM 2229 C C . ILE A 1 281 ? 2.537 25.906 7.406 1 96 281 ILE A C 1
ATOM 2231 O O . ILE A 1 281 ? 3.023 26.531 8.352 1 96 281 ILE A O 1
ATOM 2235 N N . LEU A 1 282 ? 2.98 24.75 7.035 1 96.81 282 LEU A N 1
ATOM 2236 C CA . LEU A 1 282 ? 4.121 24.188 7.742 1 96.81 282 LEU A CA 1
ATOM 2237 C C . LEU A 1 282 ? 5 23.375 6.797 1 96.81 282 LEU A C 1
ATOM 2239 O O . LEU A 1 282 ? 4.527 22.875 5.773 1 96.81 282 LEU A O 1
ATOM 2243 N N . GLU A 1 283 ? 6.23 23.344 7.09 1 95.81 283 GLU A N 1
ATOM 2244 C CA . GLU A 1 283 ? 7.254 22.484 6.5 1 95.81 283 GLU A CA 1
ATOM 2245 C C . GLU A 1 283 ? 8.188 21.922 7.57 1 95.81 283 GLU A C 1
ATOM 2247 O O . GLU A 1 283 ? 8.555 22.641 8.516 1 95.81 283 GLU A O 1
ATOM 2252 N N . ALA A 1 284 ? 8.477 20.703 7.434 1 97.44 284 ALA A N 1
ATOM 2253 C CA . ALA A 1 284 ? 9.375 20.062 8.391 1 97.44 284 ALA A CA 1
ATOM 2254 C C . ALA A 1 284 ? 10.594 19.469 7.691 1 97.44 284 ALA A C 1
ATOM 2256 O O . ALA A 1 284 ? 10.484 18.938 6.59 1 97.44 284 ALA A O 1
ATOM 2257 N N . GLU A 1 285 ? 11.75 19.609 8.344 1 95.75 285 GLU A N 1
ATOM 2258 C CA . GLU A 1 285 ? 12.992 19.125 7.766 1 95.75 285 GLU A CA 1
ATOM 2259 C C . GLU A 1 285 ? 13.953 18.641 8.844 1 95.75 285 GLU A C 1
ATOM 2261 O O . GLU A 1 285 ? 13.867 19.062 10 1 95.75 285 GLU A O 1
ATOM 2266 N N . TYR A 1 286 ? 14.766 17.734 8.5 1 96.19 286 TYR A N 1
ATOM 2267 C CA . TYR A 1 286 ? 15.898 17.359 9.344 1 96.19 286 TYR A CA 1
ATOM 2268 C C . TYR A 1 286 ? 17.047 18.344 9.188 1 96.19 286 TYR A C 1
ATOM 2270 O O . TYR A 1 286 ? 17.406 18.703 8.062 1 96.19 286 TYR A O 1
ATOM 2278 N N . VAL A 1 287 ? 17.562 18.75 10.32 1 95.12 287 VAL A N 1
ATOM 2279 C CA . VAL A 1 287 ? 18.609 19.766 10.32 1 95.12 287 VAL A CA 1
ATOM 2280 C C . VAL A 1 287 ? 19.922 19.188 9.797 1 95.12 287 VAL A C 1
ATOM 2282 O O . VAL A 1 287 ? 20.328 18.109 10.219 1 95.12 287 VAL A O 1
ATOM 2285 N N . GLY A 1 288 ? 20.531 19.875 8.867 1 91.06 288 GLY A N 1
ATOM 2286 C CA . GLY A 1 288 ? 21.828 19.484 8.367 1 91.06 288 GLY A CA 1
ATOM 2287 C C . GLY A 1 288 ? 21.766 18.422 7.281 1 91.06 288 GLY A C 1
ATOM 2288 O O . GLY A 1 288 ? 22.797 17.875 6.871 1 91.06 288 GLY A O 1
ATOM 2289 N N . LYS A 1 289 ? 20.594 18.078 6.938 1 88.06 289 LYS A N 1
ATOM 2290 C CA . LYS A 1 289 ? 20.453 17.078 5.879 1 88.06 289 LYS A CA 1
ATOM 2291 C C . LYS A 1 289 ? 20.125 17.734 4.547 1 88.06 289 LYS A C 1
ATOM 2293 O O . LYS A 1 289 ? 19.422 18.75 4.504 1 88.06 289 LYS A O 1
ATOM 2298 N N . SER A 1 290 ? 20.531 17.234 3.455 1 81.44 290 SER A N 1
ATOM 2299 C CA . SER A 1 290 ? 20.469 17.859 2.143 1 81.44 290 SER A CA 1
ATOM 2300 C C . SER A 1 290 ? 19.203 17.453 1.397 1 81.44 290 SER A C 1
ATOM 2302 O O . SER A 1 290 ? 19.062 17.734 0.205 1 81.44 290 SER A O 1
ATOM 2304 N N . VAL A 1 291 ? 18.25 16.906 2.01 1 84.25 291 VAL A N 1
ATOM 2305 C CA . VAL A 1 291 ? 17.078 16.391 1.289 1 84.25 291 VAL A CA 1
ATOM 2306 C C . VAL A 1 291 ? 15.961 17.438 1.306 1 84.25 291 VAL A C 1
ATOM 2308 O O . VAL A 1 291 ? 14.938 17.266 0.647 1 84.25 291 VAL A O 1
ATOM 2311 N N . GLY A 1 292 ? 16.125 18.531 1.98 1 86.75 292 GLY A N 1
ATOM 2312 C CA . GLY A 1 292 ? 15.086 19.531 2.072 1 86.75 292 GLY A CA 1
ATOM 2313 C C . GLY A 1 292 ? 13.938 19.125 2.982 1 86.75 292 GLY A C 1
ATOM 2314 O O . GLY A 1 292 ? 14.133 18.359 3.928 1 86.75 292 GLY A O 1
ATOM 2315 N N . SER A 1 293 ? 12.773 19.719 2.727 1 91.06 293 SER A N 1
ATOM 2316 C CA . SER A 1 293 ? 11.609 19.422 3.559 1 91.06 293 SER A CA 1
ATOM 2317 C C . SER A 1 293 ? 11.086 18.016 3.316 1 91.06 293 SER A C 1
ATOM 2319 O O . SER A 1 293 ? 10.992 17.562 2.17 1 91.06 293 SER A O 1
ATOM 2321 N N . VAL A 1 294 ? 10.789 17.359 4.367 1 94.81 294 VAL A N 1
ATOM 2322 C CA . VAL A 1 294 ? 10.32 15.984 4.254 1 94.81 294 VAL A CA 1
ATOM 2323 C C . VAL A 1 294 ? 8.812 15.938 4.453 1 94.81 294 VAL A C 1
ATOM 2325 O O . VAL A 1 294 ? 8.148 14.984 4.035 1 94.81 294 VAL A O 1
ATOM 2328 N N . ILE A 1 295 ? 8.312 16.953 5.137 1 97.19 295 ILE A N 1
ATOM 2329 C CA . ILE A 1 295 ? 6.871 17.047 5.352 1 97.19 295 ILE A CA 1
ATOM 2330 C C . ILE A 1 295 ? 6.391 18.453 5.012 1 97.19 295 ILE A C 1
ATOM 2332 O O . ILE A 1 295 ? 7.074 19.438 5.309 1 97.19 295 ILE A O 1
ATOM 2336 N N . GLY A 1 296 ? 5.277 18.547 4.344 1 95.44 296 GLY A N 1
ATOM 2337 C CA . GLY A 1 296 ? 4.621 19.812 4.051 1 95.44 296 GLY A CA 1
ATOM 2338 C C . GLY A 1 296 ? 3.115 19.766 4.238 1 95.44 296 GLY A C 1
ATOM 2339 O O . GLY A 1 296 ? 2.488 18.734 3.996 1 95.44 296 GLY A O 1
ATOM 2340 N N . GLY A 1 297 ? 2.551 20.859 4.695 1 95.69 297 GLY A N 1
ATOM 2341 C CA . GLY A 1 297 ? 1.111 20.906 4.898 1 95.69 297 GLY A CA 1
ATOM 2342 C C . GLY A 1 297 ? 0.608 22.281 5.316 1 95.69 297 GLY A C 1
ATOM 2343 O O . GLY A 1 297 ? 1.303 23.281 5.141 1 95.69 297 GLY A O 1
ATOM 2344 N N . GLY A 1 298 ? -0.648 22.281 5.73 1 96.38 298 GLY A N 1
ATOM 2345 C CA . GLY A 1 298 ? -1.291 23.516 6.152 1 96.38 298 GLY A CA 1
ATOM 2346 C C . GLY A 1 298 ? -2.807 23.438 6.125 1 96.38 298 GLY A C 1
ATOM 2347 O O . GLY A 1 298 ? -3.375 22.375 5.906 1 96.38 298 GLY A O 1
ATOM 2348 N N . ARG A 1 299 ? -3.346 24.625 6.473 1 96.62 299 ARG A N 1
ATOM 2349 C CA . ARG A 1 299 ? -4.801 24.75 6.504 1 96.62 299 ARG A CA 1
ATOM 2350 C C . ARG A 1 299 ? -5.34 25.188 5.145 1 96.62 299 ARG A C 1
ATOM 2352 O O . ARG A 1 299 ? -4.805 26.109 4.523 1 96.62 299 ARG A O 1
ATOM 2359 N N . TYR A 1 300 ? -6.375 24.484 4.672 1 93.31 300 TYR A N 1
ATOM 2360 C CA . TYR A 1 300 ? -7.012 24.781 3.393 1 93.31 300 TYR A CA 1
ATOM 2361 C C . TYR A 1 300 ? -8.531 24.688 3.504 1 93.31 300 TYR A C 1
ATOM 2363 O O . TYR A 1 300 ? -9.141 23.734 3.006 1 93.31 300 TYR A O 1
ATOM 2371 N N . ASP A 1 301 ? -9.164 25.688 3.904 1 93.19 301 ASP A N 1
ATOM 2372 C CA . ASP A 1 301 ? -10.562 25.672 4.328 1 93.19 301 ASP A CA 1
ATOM 2373 C C . ASP A 1 301 ? -11.5 25.766 3.129 1 93.19 301 ASP A C 1
ATOM 2375 O O . ASP A 1 301 ? -12.695 25.484 3.242 1 93.19 301 ASP A O 1
ATOM 2379 N N . ASN A 1 302 ? -11.008 26.109 2.008 1 89.12 302 ASN A N 1
ATOM 2380 C CA . ASN A 1 302 ? -11.914 26.453 0.917 1 89.12 302 ASN A CA 1
ATOM 2381 C C . ASN A 1 302 ? -11.828 25.453 -0.223 1 89.12 302 ASN A C 1
ATOM 2383 O O . ASN A 1 302 ? -12.445 25.641 -1.273 1 89.12 302 ASN A O 1
ATOM 2387 N N . LEU A 1 303 ? -11.07 24.422 -0.066 1 85.19 303 LEU A N 1
ATOM 2388 C CA . LEU A 1 303 ? -10.805 23.531 -1.192 1 85.19 303 LEU A CA 1
ATOM 2389 C C . LEU A 1 303 ? -12.086 22.844 -1.652 1 85.19 303 LEU A C 1
ATOM 2391 O O . LEU A 1 303 ? -12.312 22.688 -2.854 1 85.19 303 LEU A O 1
ATOM 2395 N N . THR A 1 304 ? -12.891 22.422 -0.788 1 86.12 304 THR A N 1
ATOM 2396 C CA . THR A 1 304 ? -14.125 21.719 -1.146 1 86.12 304 THR A CA 1
ATOM 2397 C C . THR A 1 304 ? -15.086 22.656 -1.87 1 86.12 304 THR A C 1
ATOM 2399 O O . THR A 1 304 ? -15.789 22.234 -2.795 1 86.12 304 THR A O 1
ATOM 2402 N N . GLU A 1 305 ? -15.125 23.828 -1.488 1 82.81 305 GLU A N 1
ATOM 2403 C CA . GLU A 1 305 ? -16 24.812 -2.105 1 82.81 305 GLU A CA 1
ATOM 2404 C C . GLU A 1 305 ? -15.609 25.078 -3.557 1 82.81 305 GLU A C 1
ATOM 2406 O O . GLU A 1 305 ? -16.469 25.359 -4.395 1 82.81 305 GLU A O 1
ATOM 2411 N N . ASN A 1 306 ? -14.414 24.953 -3.832 1 77.88 306 ASN A N 1
ATOM 2412 C CA . ASN A 1 306 ? -13.883 25.234 -5.16 1 77.88 306 ASN A CA 1
ATOM 2413 C C . ASN A 1 306 ? -14.273 24.156 -6.164 1 77.88 306 ASN A C 1
ATOM 2415 O O . ASN A 1 306 ? -14.156 24.359 -7.375 1 77.88 306 ASN A O 1
ATOM 2419 N N . LEU A 1 307 ? -14.711 23.047 -5.684 1 81.69 307 LEU A N 1
ATOM 2420 C CA . LEU A 1 307 ? -15.086 21.953 -6.578 1 81.69 307 LEU A CA 1
ATOM 2421 C C . LEU A 1 307 ? -16.438 22.219 -7.215 1 81.69 307 LEU A C 1
ATOM 2423 O O . LEU A 1 307 ? -16.766 21.641 -8.258 1 81.69 307 LEU A O 1
ATOM 2427 N N . GLY A 1 308 ? -17.219 22.953 -6.656 1 73.62 308 GLY A N 1
ATOM 2428 C CA . GLY A 1 308 ? -18.5 23.281 -7.242 1 73.62 308 GLY A CA 1
ATOM 2429 C C . GLY A 1 308 ? -19.328 24.219 -6.387 1 73.62 308 GLY A C 1
ATOM 2430 O O . GLY A 1 308 ? -19.125 24.297 -5.172 1 73.62 308 GLY A O 1
ATOM 2431 N N . GLU A 1 309 ? -20.172 24.922 -7.059 1 65.5 309 GLU A N 1
ATOM 2432 C CA . GLU A 1 309 ? -20.984 25.922 -6.387 1 65.5 309 GLU A CA 1
ATOM 2433 C C . GLU A 1 309 ? -21.875 25.281 -5.316 1 65.5 309 GLU A C 1
ATOM 2435 O O . GLU A 1 309 ? -22.219 25.938 -4.328 1 65.5 309 GLU A O 1
ATOM 2440 N N . ARG A 1 310 ? -22.281 24.031 -5.516 1 71.06 310 ARG A N 1
ATOM 2441 C CA . ARG A 1 310 ? -23.203 23.406 -4.594 1 71.06 310 ARG A CA 1
ATOM 2442 C C . ARG A 1 310 ? -22.469 22.672 -3.477 1 71.06 310 ARG A C 1
ATOM 2444 O O . ARG A 1 310 ? -23.094 22.078 -2.59 1 71.06 310 ARG A O 1
ATOM 2451 N N . CYS A 1 311 ? -21.031 22.859 -3.477 1 77.81 311 CYS A N 1
ATOM 2452 C CA . CYS A 1 311 ? -20.297 22.141 -2.445 1 77.81 311 CYS A CA 1
ATOM 2453 C C . CYS A 1 311 ? -20.109 23 -1.2 1 77.81 311 CYS A C 1
ATOM 2455 O O . CYS A 1 311 ? -19.781 24.188 -1.3 1 77.81 311 CYS A O 1
ATOM 2457 N N . VAL A 1 312 ? -20.453 22.391 -0.053 1 81.56 312 VAL A N 1
ATOM 2458 C CA . VAL A 1 312 ? -20.297 23.062 1.233 1 81.56 312 VAL A CA 1
ATOM 2459 C C . VAL A 1 312 ? -18.828 23.141 1.605 1 81.56 312 VAL A C 1
ATOM 2461 O O . VAL A 1 312 ? -18.047 22.219 1.338 1 81.56 312 VAL A O 1
ATOM 2464 N N . SER A 1 313 ? -18.531 24.281 2.174 1 86.5 313 SER A N 1
ATOM 2465 C CA . SER A 1 313 ? -17.156 24.453 2.641 1 86.5 313 SER A CA 1
ATOM 2466 C C . SER A 1 313 ? -16.891 23.609 3.891 1 86.5 313 SER A C 1
ATOM 2468 O O . SER A 1 313 ? -17.672 23.641 4.84 1 86.5 313 SER A O 1
ATOM 2470 N N . THR A 1 314 ? -15.93 22.844 3.822 1 92.94 314 THR A N 1
ATOM 2471 C CA . THR A 1 314 ? -15.453 22.062 4.957 1 92.94 314 THR A CA 1
ATOM 2472 C C . THR A 1 314 ? -14.016 22.438 5.301 1 92.94 314 THR A C 1
ATOM 2474 O O . THR A 1 314 ? -13.086 22.125 4.547 1 92.94 314 THR A O 1
ATOM 2477 N N . PRO A 1 315 ? -13.828 23.156 6.43 1 95.69 315 PRO A N 1
ATOM 2478 C CA . PRO A 1 315 ? -12.453 23.5 6.801 1 95.69 315 PRO A CA 1
ATOM 2479 C C . PRO A 1 315 ? -11.57 22.266 6.965 1 95.69 315 PRO A C 1
ATOM 2481 O O . PRO A 1 315 ? -12.023 21.234 7.48 1 95.69 315 PRO A O 1
ATOM 2484 N N . CYS A 1 316 ? -10.359 22.359 6.453 1 96.5 316 CYS A N 1
ATOM 2485 C CA . CYS A 1 316 ? -9.438 21.234 6.523 1 96.5 316 CYS A CA 1
ATOM 2486 C C . CYS A 1 316 ? -8.023 21.703 6.867 1 96.5 316 CYS A C 1
ATOM 2488 O O . CYS A 1 316 ? -7.633 22.812 6.504 1 96.5 316 CYS A O 1
ATOM 2490 N N . VAL A 1 317 ? -7.305 20.922 7.566 1 97.94 317 VAL A N 1
ATOM 2491 C CA . VAL A 1 317 ? -5.879 21.109 7.82 1 97.94 317 VAL A CA 1
ATOM 2492 C C . VAL A 1 317 ? -5.172 19.75 7.785 1 97.94 317 VAL A C 1
ATOM 2494 O O . VAL A 1 317 ? -5.742 18.734 8.188 1 97.94 317 VAL A O 1
ATOM 2497 N N . GLY A 1 318 ? -3.994 19.703 7.211 1 97.81 318 GLY A N 1
ATOM 2498 C CA . GLY A 1 318 ? -3.285 18.438 7.117 1 97.81 318 GLY A CA 1
ATOM 2499 C C . GLY A 1 318 ? -1.879 18.578 6.566 1 97.81 318 GLY A C 1
ATOM 2500 O O . GLY A 1 318 ? -1.353 19.703 6.477 1 97.81 318 GLY A O 1
ATOM 2501 N N . PHE A 1 319 ? -1.29 17.422 6.355 1 98.06 319 PHE A N 1
ATOM 2502 C CA . PHE A 1 319 ? 0.065 17.406 5.816 1 98.06 319 PHE A CA 1
ATOM 2503 C C . PHE A 1 319 ? 0.306 16.156 4.984 1 98.06 319 PHE A C 1
ATOM 2505 O O . PHE A 1 319 ? -0.512 15.234 4.992 1 98.06 319 PHE A O 1
ATOM 2512 N N . SER A 1 320 ? 1.396 16.203 4.219 1 97.5 320 SER A N 1
ATOM 2513 C CA . SER A 1 320 ? 1.873 15.07 3.424 1 97.5 320 SER A CA 1
ATOM 2514 C C . SER A 1 320 ? 3.334 14.758 3.73 1 97.5 320 SER A C 1
ATOM 2516 O O . SER A 1 320 ? 4.16 15.664 3.836 1 97.5 320 SER A O 1
ATOM 2518 N N . VAL A 1 321 ? 3.609 13.523 3.906 1 97.81 321 VAL A N 1
ATOM 2519 C CA . VAL A 1 321 ? 4.98 13.07 4.117 1 97.81 321 VAL A CA 1
ATOM 2520 C C . VAL A 1 321 ? 5.594 12.648 2.785 1 97.81 321 VAL A C 1
ATOM 2522 O O . VAL A 1 321 ? 5.02 11.828 2.064 1 97.81 321 VAL A O 1
ATOM 2525 N N . GLY A 1 322 ? 6.719 13.211 2.514 1 93.25 322 GLY A N 1
ATOM 2526 C CA . GLY A 1 322 ? 7.508 12.695 1.406 1 93.25 322 GLY A CA 1
ATOM 2527 C C . GLY A 1 322 ? 8.266 11.43 1.752 1 93.25 322 GLY A C 1
ATOM 2528 O O . GLY A 1 322 ? 9.43 11.484 2.141 1 93.25 322 GLY A O 1
ATOM 2529 N N . VAL A 1 323 ? 7.785 10.344 1.452 1 95.19 323 VAL A N 1
ATOM 2530 C CA . VAL A 1 323 ? 8.328 9.047 1.848 1 95.19 323 VAL A CA 1
ATOM 2531 C C . VAL A 1 323 ? 9.688 8.828 1.18 1 95.19 323 VAL A C 1
ATOM 2533 O O . VAL A 1 323 ? 10.609 8.289 1.794 1 95.19 323 VAL A O 1
ATOM 2536 N N . SER A 1 324 ? 9.797 9.305 -0.046 1 92 324 SER A N 1
ATOM 2537 C CA . SER A 1 324 ? 11.023 9.125 -0.812 1 92 324 SER A CA 1
ATOM 2538 C C . SER A 1 324 ? 12.195 9.844 -0.159 1 92 324 SER A C 1
ATOM 2540 O O . SER A 1 324 ? 13.336 9.375 -0.219 1 92 324 SER A O 1
ATOM 2542 N N . ARG A 1 325 ? 11.906 10.977 0.395 1 91.31 325 ARG A N 1
ATOM 2543 C CA . ARG A 1 325 ? 12.969 11.734 1.045 1 91.31 325 ARG A CA 1
ATOM 2544 C C . ARG A 1 325 ? 13.461 11.023 2.301 1 91.31 325 ARG A C 1
ATOM 2546 O O . ARG A 1 325 ? 14.664 10.961 2.555 1 91.31 325 ARG A O 1
ATOM 2553 N N . ILE A 1 326 ? 12.562 10.555 3.109 1 94.5 326 ILE A N 1
ATOM 2554 C CA . ILE A 1 326 ? 12.938 9.789 4.293 1 94.5 326 ILE A CA 1
ATOM 2555 C C . ILE A 1 326 ? 13.711 8.547 3.875 1 94.5 326 ILE A C 1
ATOM 2557 O O . ILE A 1 326 ? 14.719 8.195 4.492 1 94.5 326 ILE A O 1
ATOM 2561 N N . PHE A 1 327 ? 13.25 7.895 2.838 1 94.94 327 PHE A N 1
ATOM 2562 C CA . PHE A 1 327 ? 13.906 6.719 2.279 1 94.94 327 PHE A CA 1
ATOM 2563 C C . PHE A 1 327 ? 15.367 7.016 1.965 1 94.94 327 PHE A C 1
ATOM 2565 O O . PHE A 1 327 ? 16.25 6.238 2.322 1 94.94 327 PHE A O 1
ATOM 2572 N N . SER A 1 328 ? 15.602 8.125 1.3 1 92.12 328 SER A N 1
ATOM 2573 C CA . SER A 1 328 ? 16.953 8.477 0.873 1 92.12 328 SER A CA 1
ATOM 2574 C C . SER A 1 328 ? 17.875 8.664 2.068 1 92.12 328 SER A C 1
ATOM 2576 O O . SER A 1 328 ? 19.078 8.375 1.981 1 92.12 328 SER A O 1
ATOM 2578 N N . LEU A 1 329 ? 17.359 9.094 3.178 1 92.94 329 LEU A N 1
ATOM 2579 C CA . LEU A 1 329 ? 18.156 9.352 4.371 1 92.94 329 LEU A CA 1
ATOM 2580 C C . LEU A 1 329 ? 18.5 8.047 5.09 1 92.94 329 LEU A C 1
ATOM 2582 O O . LEU A 1 329 ? 19.484 7.984 5.824 1 92.94 329 LEU A O 1
ATOM 2586 N N . LEU A 1 330 ? 17.734 7.016 4.836 1 95.38 330 LEU A N 1
ATOM 2587 C CA . LEU A 1 330 ? 17.875 5.797 5.625 1 95.38 330 LEU A CA 1
ATOM 2588 C C . LEU A 1 330 ? 18.5 4.684 4.789 1 95.38 330 LEU A C 1
ATOM 2590 O O . LEU A 1 330 ? 19.031 3.709 5.336 1 95.38 330 LEU A O 1
ATOM 2594 N N . TYR A 1 331 ? 18.5 4.773 3.502 1 94.56 331 TYR A N 1
ATOM 2595 C CA . TYR A 1 331 ? 18.766 3.652 2.607 1 94.56 331 TYR A CA 1
ATOM 2596 C C . TYR A 1 331 ? 20.203 3.186 2.734 1 94.56 331 TYR A C 1
ATOM 2598 O O . TYR A 1 331 ? 20.484 1.984 2.713 1 94.56 331 TYR A O 1
ATOM 2606 N N . GLU A 1 332 ? 21.125 4.062 2.865 1 92.31 332 GLU A N 1
ATOM 2607 C CA . GLU A 1 332 ? 22.547 3.727 2.855 1 92.31 332 GLU A CA 1
ATOM 2608 C C . GLU A 1 332 ? 22.891 2.719 3.951 1 92.31 332 GLU A C 1
ATOM 2610 O O . GLU A 1 332 ? 23.672 1.794 3.73 1 92.31 332 GLU A O 1
ATOM 2615 N N . GLU A 1 333 ? 22.25 2.875 5.059 1 94.44 333 GLU A N 1
ATOM 2616 C CA . GLU A 1 333 ? 22.578 2.018 6.195 1 94.44 333 GLU A CA 1
ATOM 2617 C C . GLU A 1 333 ? 21.641 0.814 6.266 1 94.44 333 GLU A C 1
ATOM 2619 O O . GLU A 1 333 ? 21.844 -0.084 7.09 1 94.44 333 GLU A O 1
ATOM 2624 N N . TYR A 1 334 ? 20.719 0.74 5.457 1 96.06 334 TYR A N 1
ATOM 2625 C CA . TYR A 1 334 ? 19.734 -0.341 5.488 1 96.06 334 TYR A CA 1
ATOM 2626 C C . TYR A 1 334 ? 20.281 -1.586 4.797 1 96.06 334 TYR A C 1
ATOM 2628 O O . TYR A 1 334 ? 20.75 -1.517 3.656 1 96.06 334 TYR A O 1
ATOM 2636 N N . ASP A 1 335 ? 20.125 -2.814 5.449 1 95.69 335 ASP A N 1
ATOM 2637 C CA . ASP A 1 335 ? 20.844 -3.953 4.867 1 95.69 335 ASP A CA 1
ATOM 2638 C C . ASP A 1 335 ? 19.984 -5.215 4.914 1 95.69 335 ASP A C 1
ATOM 2640 O O . ASP A 1 335 ? 20.5 -6.328 4.793 1 95.69 335 ASP A O 1
ATOM 2644 N N . LYS A 1 336 ? 18.719 -5.117 5.094 1 96.12 336 LYS A N 1
ATOM 2645 C CA . LYS A 1 336 ? 17.859 -6.293 5.062 1 96.12 336 LYS A CA 1
ATOM 2646 C C . LYS A 1 336 ? 17.781 -6.875 3.652 1 96.12 336 LYS A C 1
ATOM 2648 O O . LYS A 1 336 ? 17.531 -6.145 2.689 1 96.12 336 LYS A O 1
ATOM 2653 N N . GLU A 1 337 ? 17.891 -8.219 3.598 1 94.5 337 GLU A N 1
ATOM 2654 C CA . GLU A 1 337 ? 17.906 -8.867 2.293 1 94.5 337 GLU A CA 1
ATOM 2655 C C . GLU A 1 337 ? 16.766 -9.875 2.162 1 94.5 337 GLU A C 1
ATOM 2657 O O . GLU A 1 337 ? 16.375 -10.234 1.051 1 94.5 337 GLU A O 1
ATOM 2662 N N . SER A 1 338 ? 16.297 -10.344 3.236 1 96.69 338 SER A N 1
ATOM 2663 C CA . SER A 1 338 ? 15.258 -11.367 3.229 1 96.69 338 SER A CA 1
ATOM 2664 C C . SER A 1 338 ? 14.531 -11.414 4.566 1 96.69 338 SER A C 1
ATOM 2666 O O . SER A 1 338 ? 14.992 -10.844 5.555 1 96.69 338 SER A O 1
ATOM 2668 N N . SER A 1 339 ? 13.344 -11.992 4.504 1 97.44 339 SER A N 1
ATOM 2669 C CA . SER A 1 339 ? 12.586 -12.234 5.727 1 97.44 339 SER A CA 1
ATOM 2670 C C . SER A 1 339 ? 12.617 -13.711 6.109 1 97.44 339 SER A C 1
ATOM 2672 O O . SER A 1 339 ? 11.953 -14.125 7.062 1 97.44 339 SER A O 1
ATOM 2674 N N . THR A 1 340 ? 13.383 -14.469 5.395 1 98.44 340 THR A N 1
ATOM 2675 C CA . THR A 1 340 ? 13.492 -15.906 5.645 1 98.44 340 THR A CA 1
ATOM 2676 C C . THR A 1 340 ? 14.25 -16.172 6.938 1 98.44 340 THR A C 1
ATOM 2678 O O . THR A 1 340 ? 15.297 -15.562 7.191 1 98.44 340 THR A O 1
ATOM 2681 N N . MET A 1 341 ? 13.711 -17.047 7.73 1 98.19 341 MET A N 1
ATOM 2682 C CA . MET A 1 341 ? 14.359 -17.422 8.984 1 98.19 341 MET A CA 1
ATOM 2683 C C . MET A 1 341 ? 15.188 -18.703 8.805 1 98.19 341 MET A C 1
ATOM 2685 O O . MET A 1 341 ? 16.25 -18.844 9.422 1 98.19 341 MET A O 1
ATOM 2689 N N . VAL A 1 342 ? 14.703 -19.594 7.977 1 98.69 342 VAL A N 1
ATOM 2690 C CA . VAL A 1 342 ? 15.359 -20.891 7.844 1 98.69 342 VAL A CA 1
ATOM 2691 C C . VAL A 1 342 ? 15.547 -21.234 6.367 1 98.69 342 VAL A C 1
ATOM 2693 O O . VAL A 1 342 ? 14.594 -21.203 5.59 1 98.69 342 VAL A O 1
ATOM 2696 N N . TYR A 1 343 ? 16.766 -21.547 5.984 1 98.56 343 TYR A N 1
ATOM 2697 C CA . TYR A 1 343 ? 17.078 -22.141 4.691 1 98.56 343 TYR A CA 1
ATOM 2698 C C . TYR A 1 343 ? 17.203 -23.656 4.809 1 98.56 343 TYR A C 1
ATOM 2700 O O . TYR A 1 343 ? 18.031 -24.156 5.578 1 98.56 343 TYR A O 1
ATOM 2708 N N . VAL A 1 344 ? 16.375 -24.375 4.074 1 98.44 344 VAL A N 1
ATOM 2709 C CA . VAL A 1 344 ? 16.438 -25.844 4.102 1 98.44 344 VAL A CA 1
ATOM 2710 C C . VAL A 1 344 ? 17.375 -26.344 3.006 1 98.44 344 VAL A C 1
ATOM 2712 O O . VAL A 1 344 ? 17.047 -26.281 1.818 1 98.44 344 VAL A O 1
ATOM 2715 N N . GLY A 1 345 ? 18.5 -26.812 3.402 1 97.31 345 GLY A N 1
ATOM 2716 C CA . GLY A 1 345 ? 19.484 -27.344 2.48 1 97.31 345 GLY A CA 1
ATOM 2717 C C . GLY A 1 345 ? 19.625 -28.844 2.547 1 97.31 345 GLY A C 1
ATOM 2718 O O . GLY A 1 345 ? 18.781 -29.531 3.129 1 97.31 345 GLY A O 1
ATOM 2719 N N . ALA A 1 346 ? 20.641 -29.312 1.784 1 96.12 346 ALA A N 1
ATOM 2720 C CA . ALA A 1 346 ? 20.906 -30.75 1.739 1 96.12 346 ALA A CA 1
ATOM 2721 C C . ALA A 1 346 ? 22.406 -31.016 1.613 1 96.12 346 ALA A C 1
ATOM 2723 O O . ALA A 1 346 ? 23.156 -30.188 1.094 1 96.12 346 ALA A O 1
ATOM 2724 N N . SER A 1 347 ? 22.797 -32.125 2.129 1 91.88 347 SER A N 1
ATOM 2725 C CA . SER A 1 347 ? 24.188 -32.562 2.008 1 91.88 347 SER A CA 1
ATOM 2726 C C . SER A 1 347 ? 24.266 -34 1.493 1 91.88 347 SER A C 1
ATOM 2728 O O . SER A 1 347 ? 23.594 -34.906 2.025 1 91.88 347 SER A O 1
ATOM 2730 N N . GLY A 1 348 ? 25.094 -34.219 0.454 1 88.88 348 GLY A N 1
ATOM 2731 C CA . GLY A 1 348 ? 25.312 -35.531 -0.101 1 88.88 348 GLY A CA 1
ATOM 2732 C C . GLY A 1 348 ? 24.281 -35.938 -1.137 1 88.88 348 GLY A C 1
ATOM 2733 O O . GLY A 1 348 ? 24.438 -36.938 -1.841 1 88.88 348 GLY A O 1
ATOM 2734 N N . GLY A 1 349 ? 23.266 -35.312 -1.354 1 91.31 349 GLY A N 1
ATOM 2735 C CA . GLY A 1 349 ? 22.188 -35.5 -2.318 1 91.31 349 GLY A CA 1
ATOM 2736 C C . GLY A 1 349 ? 21.219 -34.344 -2.373 1 91.31 349 GLY A C 1
ATOM 2737 O O . GLY A 1 349 ? 21.391 -33.344 -1.677 1 91.31 349 GLY A O 1
ATOM 2738 N N . LEU A 1 350 ? 20.172 -34.594 -3.23 1 91.25 350 LEU A N 1
ATOM 2739 C CA . LEU A 1 350 ? 19.188 -33.5 -3.361 1 91.25 350 LEU A CA 1
ATOM 2740 C C . LEU A 1 350 ? 18.125 -33.594 -2.262 1 91.25 350 LEU A C 1
ATOM 2742 O O . LEU A 1 350 ? 17.672 -32.594 -1.755 1 91.25 350 LEU A O 1
ATOM 2746 N N . PHE A 1 351 ? 17.719 -34.875 -1.947 1 94.81 351 PHE A N 1
ATOM 2747 C CA . PHE A 1 351 ? 16.75 -35.188 -0.915 1 94.81 351 PHE A CA 1
ATOM 2748 C C . PHE A 1 351 ? 15.516 -34.281 -1.051 1 94.81 351 PHE A C 1
ATOM 2750 O O . PHE A 1 351 ? 15.086 -33.656 -0.08 1 94.81 351 PHE A O 1
ATOM 2757 N N . LEU A 1 352 ? 14.984 -34.188 -2.281 1 96.88 352 LEU A N 1
ATOM 2758 C CA . LEU A 1 352 ? 13.883 -33.281 -2.59 1 96.88 352 LEU A CA 1
ATOM 2759 C C . LEU A 1 352 ? 12.688 -33.531 -1.684 1 96.88 352 LEU A C 1
ATOM 2761 O O . LEU A 1 352 ? 12.148 -32.625 -1.069 1 96.88 352 LEU A O 1
ATOM 2765 N N . ASP A 1 353 ? 12.312 -34.812 -1.557 1 97.12 353 ASP A N 1
ATOM 2766 C CA . ASP A 1 353 ? 11.125 -35.188 -0.785 1 97.12 353 ASP A CA 1
ATOM 2767 C C . ASP A 1 353 ? 11.281 -34.781 0.679 1 97.12 353 ASP A C 1
ATOM 2769 O O . ASP A 1 353 ? 10.367 -34.188 1.271 1 97.12 353 ASP A O 1
ATOM 2773 N N . GLU A 1 354 ? 12.43 -35 1.244 1 96.75 354 GLU A N 1
ATOM 2774 C CA . GLU A 1 354 ? 12.695 -34.688 2.646 1 96.75 354 GLU A CA 1
ATOM 2775 C C . GLU A 1 354 ? 12.766 -33.156 2.871 1 96.75 354 GLU A C 1
ATOM 2777 O O . GLU A 1 354 ? 12.281 -32.656 3.885 1 96.75 354 GLU A O 1
ATOM 2782 N N . ARG A 1 355 ? 13.383 -32.469 1.936 1 97.56 355 ARG A N 1
ATOM 2783 C CA . ARG A 1 355 ? 13.445 -31.016 2.041 1 97.56 355 ARG A CA 1
ATOM 2784 C C . ARG A 1 355 ? 12.055 -30.406 2.031 1 97.56 355 ARG A C 1
ATOM 2786 O O . ARG A 1 355 ? 11.758 -29.5 2.824 1 97.56 355 ARG A O 1
ATOM 2793 N N . LEU A 1 356 ? 11.211 -30.906 1.129 1 98.19 356 LEU A N 1
ATOM 2794 C CA . LEU A 1 356 ? 9.852 -30.375 1.028 1 98.19 356 LEU A CA 1
ATOM 2795 C C . LEU A 1 356 ? 9.047 -30.719 2.281 1 98.19 356 LEU A C 1
ATOM 2797 O O . LEU A 1 356 ? 8.227 -29.906 2.727 1 98.19 356 LEU A O 1
ATOM 2801 N N . SER A 1 357 ? 9.297 -31.875 2.811 1 98 357 SER A N 1
ATOM 2802 C CA . SER A 1 357 ? 8.633 -32.25 4.059 1 98 357 SER A CA 1
ATOM 2803 C C . SER A 1 357 ? 9.031 -31.312 5.191 1 98 357 SER A C 1
ATOM 2805 O O . SER A 1 357 ? 8.188 -30.891 5.992 1 98 357 SER A O 1
ATOM 2807 N N . VAL A 1 358 ? 10.297 -31 5.273 1 98.12 358 VAL A N 1
ATOM 2808 C CA . VAL A 1 358 ? 10.797 -30.078 6.293 1 98.12 358 VAL A CA 1
ATOM 2809 C C . VAL A 1 358 ? 10.211 -28.688 6.082 1 98.12 358 VAL A C 1
ATOM 2811 O O . VAL A 1 358 ? 9.781 -28.031 7.035 1 98.12 358 VAL A O 1
ATOM 2814 N N . LEU A 1 359 ? 10.18 -28.266 4.855 1 98.31 359 LEU A N 1
ATOM 2815 C CA . LEU A 1 359 ? 9.594 -26.984 4.523 1 98.31 359 LEU A CA 1
ATOM 2816 C C . LEU A 1 359 ? 8.141 -26.906 4.992 1 98.31 359 LEU A C 1
ATOM 2818 O O . LEU A 1 359 ? 7.723 -25.891 5.559 1 98.31 359 LEU A O 1
ATOM 2822 N N . ARG A 1 360 ? 7.402 -27.922 4.727 1 98.19 360 ARG A N 1
ATOM 2823 C CA . ARG A 1 360 ? 6 -27.969 5.129 1 98.19 360 ARG A CA 1
ATOM 2824 C C . ARG A 1 360 ? 5.859 -27.812 6.637 1 98.19 360 ARG A C 1
ATOM 2826 O O . ARG A 1 360 ? 5.016 -27.047 7.109 1 98.19 360 ARG A O 1
ATOM 2833 N N . ILE A 1 361 ? 6.688 -28.516 7.398 1 98.31 361 ILE A N 1
ATOM 2834 C CA . ILE A 1 361 ? 6.645 -28.469 8.859 1 98.31 361 ILE A CA 1
ATOM 2835 C C . ILE A 1 361 ? 6.914 -27.047 9.328 1 98.31 361 ILE A C 1
ATOM 2837 O O . ILE A 1 361 ? 6.195 -26.516 10.188 1 98.31 361 ILE A O 1
ATOM 2841 N N . LEU A 1 362 ? 7.914 -26.422 8.766 1 98.62 362 LEU A N 1
ATOM 2842 C CA . LEU A 1 362 ? 8.297 -25.062 9.156 1 98.62 362 LEU A CA 1
ATOM 2843 C C . LEU A 1 362 ? 7.188 -24.062 8.828 1 98.62 362 LEU A C 1
ATOM 2845 O O . LEU A 1 362 ? 6.816 -23.25 9.664 1 98.62 362 LEU A O 1
ATOM 2849 N N . GLN A 1 363 ? 6.648 -24.172 7.629 1 98.31 363 GLN A N 1
ATOM 2850 C CA . GLN A 1 363 ? 5.613 -23.25 7.184 1 98.31 363 GLN A CA 1
ATOM 2851 C C . GLN A 1 363 ? 4.32 -23.453 7.965 1 98.31 363 GLN A C 1
ATOM 2853 O O . GLN A 1 363 ? 3.627 -22.484 8.297 1 98.31 363 GLN A O 1
ATOM 2858 N N . ASP A 1 364 ? 3.99 -24.688 8.281 1 98 364 ASP A N 1
ATOM 2859 C CA . ASP A 1 364 ? 2.826 -24.969 9.117 1 98 364 ASP A CA 1
ATOM 2860 C C . ASP A 1 364 ? 2.977 -24.344 10.5 1 98 364 ASP A C 1
ATOM 2862 O O . ASP A 1 364 ? 1.981 -24.016 11.148 1 98 364 ASP A O 1
ATOM 2866 N N . ALA A 1 365 ? 4.203 -24.172 10.922 1 98.12 365 ALA A N 1
ATOM 2867 C CA . ALA A 1 365 ? 4.492 -23.531 12.203 1 98.12 365 ALA A CA 1
ATOM 2868 C C . ALA A 1 365 ? 4.684 -22.031 12.047 1 98.12 365 ALA A C 1
ATOM 2870 O O . ALA A 1 365 ? 5.129 -21.359 12.984 1 98.12 365 ALA A O 1
ATOM 2871 N N . ASN A 1 366 ? 4.441 -21.531 10.836 1 97.88 366 ASN A N 1
ATOM 2872 C CA . ASN A 1 366 ? 4.535 -20.125 10.516 1 97.88 366 ASN A CA 1
ATOM 2873 C C . ASN A 1 366 ? 5.977 -19.625 10.586 1 97.88 366 ASN A C 1
ATOM 2875 O O . ASN A 1 366 ? 6.234 -18.5 11.031 1 97.88 366 ASN A O 1
ATOM 2879 N N . ILE A 1 367 ? 6.91 -20.453 10.305 1 98.44 367 ILE A N 1
ATOM 2880 C CA . ILE A 1 367 ? 8.312 -20.062 10.195 1 98.44 367 ILE A CA 1
ATOM 2881 C C . ILE A 1 367 ? 8.664 -19.812 8.734 1 98.44 367 ILE A C 1
ATOM 2883 O O . ILE A 1 367 ? 8.562 -20.703 7.898 1 98.44 367 ILE A O 1
ATOM 2887 N N . CYS A 1 368 ? 9.07 -18.656 8.406 1 98.69 368 CYS A N 1
ATOM 2888 C CA . CYS A 1 368 ? 9.453 -18.312 7.047 1 98.69 368 CYS A CA 1
ATOM 2889 C C . CYS A 1 368 ? 10.648 -19.141 6.586 1 98.69 368 CYS A C 1
ATOM 2891 O O . CYS A 1 368 ? 11.711 -19.109 7.211 1 98.69 368 CYS A O 1
ATOM 2893 N N . SER A 1 369 ? 10.477 -19.844 5.504 1 98.75 369 SER A N 1
ATOM 2894 C CA . SER A 1 369 ? 11.516 -20.781 5.086 1 98.75 369 SER A CA 1
ATOM 2895 C C . SER A 1 369 ? 11.555 -20.922 3.568 1 98.75 369 SER A C 1
ATOM 2897 O O . SER A 1 369 ? 10.57 -20.641 2.887 1 98.75 369 SER A O 1
ATOM 2899 N N . GLU A 1 370 ? 12.656 -21.266 3.064 1 98.5 370 GLU A N 1
ATOM 2900 C CA . GLU A 1 370 ? 12.859 -21.516 1.64 1 98.5 370 GLU A CA 1
ATOM 2901 C C . GLU A 1 370 ? 13.922 -22.578 1.411 1 98.5 370 GLU A C 1
ATOM 2903 O O . GLU A 1 370 ? 14.562 -23.047 2.359 1 98.5 370 GLU A O 1
ATOM 2908 N N . THR A 1 371 ? 14.078 -23.062 0.192 1 97.88 371 THR A N 1
ATOM 2909 C CA . THR A 1 371 ? 15.047 -24.062 -0.221 1 97.88 371 THR A CA 1
ATOM 2910 C C . THR A 1 371 ? 15.578 -23.766 -1.622 1 97.88 371 THR A C 1
ATOM 2912 O O . THR A 1 371 ? 15.25 -22.734 -2.205 1 97.88 371 THR A O 1
ATOM 2915 N N . PHE A 1 372 ? 16.531 -24.625 -2.113 1 96 372 PHE A N 1
ATOM 2916 C CA . PHE A 1 372 ? 17.047 -24.438 -3.463 1 96 372 PHE A CA 1
ATOM 2917 C C . PHE A 1 372 ? 16.25 -25.25 -4.469 1 96 372 PHE A C 1
ATOM 2919 O O . PHE A 1 372 ? 15.594 -26.219 -4.105 1 96 372 PHE A O 1
ATOM 2926 N N . TYR A 1 373 ? 16.344 -24.859 -5.754 1 95.19 373 TYR A N 1
ATOM 2927 C CA . TYR A 1 373 ? 15.477 -25.438 -6.785 1 95.19 373 TYR A CA 1
ATOM 2928 C C . TYR A 1 373 ? 16.297 -26.25 -7.785 1 95.19 373 TYR A C 1
ATOM 2930 O O . TYR A 1 373 ? 15.727 -26.969 -8.609 1 95.19 373 TYR A O 1
ATOM 2938 N N . THR A 1 374 ? 17.547 -26.125 -7.738 1 91.56 374 THR A N 1
ATOM 2939 C CA . THR A 1 374 ? 18.406 -26.656 -8.797 1 91.56 374 THR A CA 1
ATOM 2940 C C . THR A 1 374 ? 18.781 -28.109 -8.5 1 91.56 374 THR A C 1
ATOM 2942 O O . THR A 1 374 ? 18.719 -28.547 -7.355 1 91.56 374 THR A O 1
ATOM 2945 N N . ARG A 1 375 ? 19.203 -28.766 -9.539 1 89.31 375 ARG A N 1
ATOM 2946 C CA . ARG A 1 375 ? 19.625 -30.172 -9.43 1 89.31 375 ARG A CA 1
ATOM 2947 C C . ARG A 1 375 ? 20.984 -30.281 -8.766 1 89.31 375 ARG A C 1
ATOM 2949 O O . ARG A 1 375 ? 21.328 -31.344 -8.227 1 89.31 375 ARG A O 1
ATOM 2956 N N . ARG A 1 376 ? 21.719 -29.234 -8.938 1 84.5 376 ARG A N 1
ATOM 2957 C CA . ARG A 1 376 ? 23.031 -29.188 -8.297 1 84.5 376 ARG A CA 1
ATOM 2958 C C . ARG A 1 376 ? 23.109 -28.047 -7.301 1 84.5 376 ARG A C 1
ATOM 2960 O O . ARG A 1 376 ? 22.734 -26.922 -7.609 1 84.5 376 ARG A O 1
ATOM 2967 N N . SER A 1 377 ? 23.391 -28.453 -6.109 1 87.19 377 SER A N 1
ATOM 2968 C CA . SER A 1 377 ? 23.609 -27.453 -5.066 1 87.19 377 SER A CA 1
ATOM 2969 C C . SER A 1 377 ? 24.578 -27.953 -4.008 1 87.19 377 SER A C 1
ATOM 2971 O O . SER A 1 377 ? 24.234 -28.812 -3.195 1 87.19 377 SER A O 1
ATOM 2973 N N . SER A 1 378 ? 25.734 -27.312 -4.039 1 91.38 378 SER A N 1
ATOM 2974 C CA . SER A 1 378 ? 26.719 -27.703 -3.035 1 91.38 378 SER A CA 1
ATOM 2975 C C . SER A 1 378 ? 26.438 -27.047 -1.69 1 91.38 378 SER A C 1
ATOM 2977 O O . SER A 1 378 ? 25.797 -25.984 -1.634 1 91.38 378 SER A O 1
ATOM 2979 N N . PHE A 1 379 ? 26.891 -27.734 -0.701 1 91.31 379 PHE A N 1
ATOM 2980 C CA . PHE A 1 379 ? 26.703 -27.172 0.631 1 91.31 379 PHE A CA 1
ATOM 2981 C C . PHE A 1 379 ? 27.375 -25.797 0.743 1 91.31 379 PHE A C 1
ATOM 2983 O O . PHE A 1 379 ? 26.859 -24.906 1.402 1 91.31 379 PHE A O 1
ATOM 2990 N N . GLU A 1 380 ? 28.438 -25.656 0.106 1 92.56 380 GLU A N 1
ATOM 2991 C CA . GLU A 1 380 ? 29.156 -24.391 0.089 1 92.56 380 GLU A CA 1
ATOM 2992 C C . GLU A 1 380 ? 28.312 -23.281 -0.55 1 92.56 380 GLU A C 1
ATOM 2994 O O . GLU A 1 380 ? 28.234 -22.172 -0.034 1 92.56 380 GLU A O 1
ATOM 2999 N N . SER A 1 381 ? 27.75 -23.656 -1.64 1 94.38 381 SER A N 1
ATOM 3000 C CA . SER A 1 381 ? 26.891 -22.703 -2.32 1 94.38 381 SER A CA 1
ATOM 3001 C C . SER A 1 381 ? 25.688 -22.312 -1.454 1 94.38 381 SER A C 1
ATOM 3003 O O . SER A 1 381 ? 25.25 -21.172 -1.468 1 94.38 381 SER A O 1
ATOM 3005 N N . GLN A 1 382 ? 25.172 -23.25 -0.736 1 95.81 382 GLN A N 1
ATOM 3006 C CA . GLN A 1 382 ? 24.062 -23 0.176 1 95.81 382 GLN A CA 1
ATOM 3007 C C . GLN A 1 382 ? 24.469 -22.031 1.286 1 95.81 382 GLN A C 1
ATOM 3009 O O . GLN A 1 382 ? 23.734 -21.094 1.59 1 95.81 382 GLN A O 1
ATOM 3014 N N . GLN A 1 383 ? 25.609 -22.219 1.792 1 94.69 383 GLN A N 1
ATOM 3015 C CA . GLN A 1 383 ? 26.125 -21.359 2.857 1 94.69 383 GLN A CA 1
ATOM 3016 C C . GLN A 1 383 ? 26.344 -19.938 2.359 1 94.69 383 GLN A C 1
ATOM 3018 O O . GLN A 1 383 ? 26.047 -18.969 3.068 1 94.69 383 GLN A O 1
ATOM 3023 N N . LYS A 1 384 ? 26.844 -19.891 1.209 1 95.38 384 LYS A N 1
ATOM 3024 C CA . LYS A 1 384 ? 27.078 -18.578 0.618 1 95.38 384 LYS A CA 1
ATOM 3025 C C . LYS A 1 384 ? 25.766 -17.828 0.418 1 95.38 384 LYS A C 1
ATOM 3027 O O . LYS A 1 384 ? 25.688 -16.625 0.672 1 95.38 384 LYS A O 1
ATOM 3032 N N . TYR A 1 385 ? 24.812 -18.547 -0.052 1 95.88 385 TYR A N 1
ATOM 3033 C CA . TYR A 1 385 ? 23.5 -17.938 -0.252 1 95.88 385 TYR A CA 1
ATOM 3034 C C . TYR A 1 385 ? 22.922 -17.453 1.065 1 95.88 385 TYR A C 1
ATOM 3036 O O . TYR A 1 385 ? 22.422 -16.328 1.145 1 95.88 385 TYR A O 1
ATOM 3044 N N . VAL A 1 386 ? 22.938 -18.219 2.062 1 97 386 VAL A N 1
ATOM 3045 C CA . VAL A 1 386 ? 22.422 -17.922 3.389 1 97 386 VAL A CA 1
ATOM 3046 C C . VAL A 1 386 ? 23.125 -16.688 3.957 1 97 386 VAL A C 1
ATOM 3048 O O . VAL A 1 386 ? 22.484 -15.805 4.535 1 97 386 VAL A O 1
ATOM 3051 N N . ALA A 1 387 ? 24.391 -16.609 3.764 1 95.75 387 ALA A N 1
ATOM 3052 C CA . ALA A 1 387 ? 25.172 -15.477 4.238 1 95.75 387 ALA A CA 1
ATOM 3053 C C . ALA A 1 387 ? 24.781 -14.195 3.498 1 95.75 387 ALA A C 1
ATOM 3055 O O . ALA A 1 387 ? 24.594 -13.148 4.117 1 95.75 387 ALA A O 1
ATOM 3056 N N . LYS A 1 388 ? 24.703 -14.367 2.225 1 95.62 388 LYS A N 1
ATOM 3057 C CA . LYS A 1 388 ? 24.359 -13.211 1.394 1 95.62 388 LYS A CA 1
ATOM 3058 C C . LYS A 1 388 ? 22.969 -12.672 1.743 1 95.62 388 LYS A C 1
ATOM 3060 O O . LYS A 1 388 ? 22.766 -11.461 1.792 1 95.62 388 LYS A O 1
ATOM 3065 N N . LYS A 1 389 ? 22.047 -13.562 2.004 1 96.81 389 LYS A N 1
ATOM 3066 C CA . LYS A 1 389 ? 20.672 -13.18 2.268 1 96.81 389 LYS A CA 1
ATOM 3067 C C . LYS A 1 389 ? 20.438 -12.945 3.758 1 96.81 389 LYS A C 1
ATOM 3069 O O . LYS A 1 389 ? 19.328 -12.586 4.172 1 96.81 389 LYS A O 1
ATOM 3074 N N . LYS A 1 390 ? 21.469 -13.141 4.531 1 96.19 390 LYS A N 1
ATOM 3075 C CA . LYS A 1 390 ? 21.438 -12.93 5.977 1 96.19 390 LYS A CA 1
ATOM 3076 C C . LYS A 1 390 ? 20.344 -13.766 6.633 1 96.19 390 LYS A C 1
ATOM 3078 O O . LYS A 1 390 ? 19.562 -13.25 7.438 1 96.19 390 LYS A O 1
ATOM 3083 N N . ILE A 1 391 ? 20.234 -15.016 6.254 1 97.81 391 ILE A N 1
ATOM 3084 C CA . ILE A 1 391 ? 19.297 -15.961 6.844 1 97.81 391 ILE A CA 1
ATOM 3085 C C . ILE A 1 391 ? 19.875 -16.531 8.133 1 97.81 391 ILE A C 1
ATOM 3087 O O . ILE A 1 391 ? 21 -17.016 8.148 1 97.81 391 ILE A O 1
ATOM 3091 N N . PRO A 1 392 ? 19.125 -16.578 9.172 1 97.19 392 PRO A N 1
ATOM 3092 C CA . PRO A 1 392 ? 19.656 -16.922 10.492 1 97.19 392 PRO A CA 1
ATOM 3093 C C . PRO A 1 392 ? 20.031 -18.391 10.625 1 97.19 392 PRO A C 1
ATOM 3095 O O . PRO A 1 392 ? 21.016 -18.719 11.281 1 97.19 392 PRO A O 1
ATOM 3098 N N . PHE A 1 393 ? 19.219 -19.297 10 1 98.12 393 PHE A N 1
ATOM 3099 C CA . PHE A 1 393 ? 19.453 -20.719 10.234 1 98.12 393 PHE A CA 1
ATOM 3100 C C . PHE A 1 393 ? 19.484 -21.484 8.914 1 98.12 393 PHE A C 1
ATOM 3102 O O . PHE A 1 393 ? 18.781 -21.141 7.973 1 98.12 393 PHE A O 1
ATOM 3109 N N . ILE A 1 394 ? 20.281 -22.531 8.93 1 97.69 394 ILE A N 1
ATOM 3110 C CA . ILE A 1 394 ? 20.25 -23.547 7.883 1 97.69 394 ILE A CA 1
ATOM 3111 C C . ILE A 1 394 ? 19.859 -24.891 8.484 1 97.69 394 ILE A C 1
ATOM 3113 O O . ILE A 1 394 ? 20.438 -25.344 9.484 1 97.69 394 ILE A O 1
ATOM 3117 N N . VAL A 1 395 ? 18.875 -25.438 7.98 1 98.12 395 VAL A N 1
ATOM 3118 C CA . VAL A 1 395 ? 18.531 -26.812 8.305 1 98.12 395 VAL A CA 1
ATOM 3119 C C . VAL A 1 395 ? 18.984 -27.75 7.18 1 98.12 395 VAL A C 1
ATOM 3121 O O . VAL A 1 395 ? 18.516 -27.625 6.043 1 98.12 395 VAL A O 1
ATOM 3124 N N . VAL A 1 396 ? 19.812 -28.641 7.496 1 97.19 396 VAL A N 1
ATOM 3125 C CA . VAL A 1 396 ? 20.422 -29.5 6.48 1 97.19 396 VAL A CA 1
ATOM 3126 C C . VAL A 1 396 ? 19.906 -30.922 6.617 1 97.19 396 VAL A C 1
ATOM 3128 O O . VAL A 1 396 ? 19.953 -31.516 7.699 1 97.19 396 VAL A O 1
ATOM 3131 N N . VAL A 1 397 ? 19.422 -31.375 5.496 1 96.38 397 VAL A N 1
ATOM 3132 C CA . VAL A 1 397 ? 18.984 -32.781 5.418 1 96.38 397 VAL A CA 1
ATOM 3133 C C . VAL A 1 397 ? 20.109 -33.625 4.844 1 96.38 397 VAL A C 1
ATOM 3135 O O . VAL A 1 397 ? 20.688 -33.312 3.807 1 96.38 397 VAL A O 1
ATOM 3138 N N . GLY A 1 398 ? 20.484 -34.656 5.488 1 94.38 398 GLY A N 1
ATOM 3139 C CA . GLY A 1 398 ? 21.469 -35.656 5.066 1 94.38 398 GLY A CA 1
ATOM 3140 C C . GLY A 1 398 ? 21 -37.094 5.25 1 94.38 398 GLY A C 1
ATOM 3141 O O . GLY A 1 398 ? 20.031 -37.344 5.969 1 94.38 398 GLY A O 1
ATOM 3142 N N . GLU A 1 399 ? 21.719 -37.906 4.668 1 93.5 399 GLU A N 1
ATOM 3143 C CA . GLU A 1 399 ? 21.344 -39.312 4.645 1 93.5 399 GLU A CA 1
ATOM 3144 C C . GLU A 1 399 ? 21.25 -39.906 6.059 1 93.5 399 GLU A C 1
ATOM 3146 O O . GLU A 1 399 ? 20.25 -40.531 6.414 1 93.5 399 GLU A O 1
ATOM 3151 N N . SER A 1 400 ? 22.266 -39.688 6.832 1 92.75 400 SER A N 1
ATOM 3152 C CA . SER A 1 400 ? 22.312 -40.219 8.188 1 92.75 400 SER A CA 1
ATOM 3153 C C . SER A 1 400 ? 21.234 -39.594 9.062 1 92.75 400 SER A C 1
ATOM 3155 O O . SER A 1 400 ? 20.594 -40.312 9.852 1 92.75 400 SER A O 1
ATOM 3157 N N . GLU A 1 401 ? 21.062 -38.344 8.945 1 91.31 401 GLU A N 1
ATOM 3158 C CA . GLU A 1 401 ? 20.062 -37.625 9.742 1 91.31 401 GLU A CA 1
ATOM 3159 C C . GLU A 1 401 ? 18.656 -38.094 9.391 1 91.31 401 GLU A C 1
ATOM 3161 O O . GLU A 1 401 ? 17.812 -38.281 10.281 1 91.31 401 GLU A O 1
ATOM 3166 N N . ILE A 1 402 ? 18.375 -38.312 8.102 1 91.56 402 ILE A N 1
ATOM 3167 C CA . ILE A 1 402 ? 17.062 -38.781 7.648 1 91.56 402 ILE A CA 1
ATOM 3168 C C . ILE A 1 402 ? 16.766 -40.125 8.266 1 91.56 402 ILE A C 1
ATOM 3170 O O . ILE A 1 402 ? 15.656 -40.344 8.766 1 91.56 402 ILE A O 1
ATOM 3174 N N . ALA A 1 403 ? 17.734 -40.969 8.227 1 93.88 403 ALA A N 1
ATOM 3175 C CA . ALA A 1 403 ? 17.562 -42.312 8.766 1 93.88 403 ALA A CA 1
ATOM 3176 C C . ALA A 1 403 ? 17.25 -42.281 10.258 1 93.88 403 ALA A C 1
ATOM 3178 O O . ALA A 1 403 ? 16.516 -43.125 10.758 1 93.88 403 ALA A O 1
ATOM 3179 N N . ALA A 1 404 ? 17.719 -41.281 10.93 1 95.12 404 ALA A N 1
ATOM 3180 C CA . ALA A 1 404 ? 17.531 -41.156 12.375 1 95.12 404 ALA A CA 1
ATOM 3181 C C . ALA A 1 404 ? 16.344 -40.281 12.703 1 95.12 404 ALA A C 1
ATOM 3183 O O . ALA A 1 404 ? 16.062 -40 13.875 1 95.12 404 ALA A O 1
ATOM 3184 N N . GLY A 1 405 ? 15.672 -39.75 11.68 1 96 405 GLY A N 1
ATOM 3185 C CA . GLY A 1 405 ? 14.555 -38.844 11.898 1 96 405 GLY A CA 1
ATOM 3186 C C . GLY A 1 405 ? 14.977 -37.5 12.453 1 96 405 GLY A C 1
ATOM 3187 O O . GLY A 1 405 ? 14.281 -36.906 13.281 1 96 405 GLY A O 1
ATOM 3188 N N . SER A 1 406 ? 16.156 -37.094 12.078 1 97.31 406 SER A N 1
ATOM 3189 C CA . SER A 1 406 ? 16.719 -35.844 12.578 1 97.31 406 SER A CA 1
ATOM 3190 C C . SER A 1 406 ? 17.172 -34.938 11.438 1 97.31 406 SER A C 1
ATOM 3192 O O . SER A 1 406 ? 17.078 -35.344 10.266 1 97.31 406 SER A O 1
ATOM 3194 N N . VAL A 1 407 ? 17.484 -33.75 11.773 1 97.75 407 VAL A N 1
ATOM 3195 C CA . VAL A 1 407 ? 18.078 -32.781 10.867 1 97.75 407 VAL A CA 1
ATOM 3196 C C . VAL A 1 407 ? 19.234 -32.062 11.562 1 97.75 407 VAL A C 1
ATOM 3198 O O . VAL A 1 407 ? 19.328 -32.062 12.797 1 97.75 407 VAL A O 1
ATOM 3201 N N . GLN A 1 408 ? 20.094 -31.531 10.812 1 97.38 408 GLN A N 1
ATOM 3202 C CA . GLN A 1 408 ? 21.156 -30.672 11.352 1 97.38 408 GLN A CA 1
ATOM 3203 C C . GLN A 1 408 ? 20.781 -29.203 11.242 1 97.38 408 GLN A C 1
ATOM 3205 O O . GLN A 1 408 ? 20.453 -28.719 10.156 1 97.38 408 GLN A O 1
ATOM 3210 N N . VAL A 1 409 ? 20.781 -28.562 12.367 1 97.75 409 VAL A N 1
ATOM 3211 C CA . VAL A 1 409 ? 20.5 -27.141 12.398 1 97.75 409 VAL A CA 1
ATOM 3212 C C . VAL A 1 409 ? 21.781 -26.359 12.602 1 97.75 409 VAL A C 1
ATOM 3214 O O . VAL A 1 409 ? 22.547 -26.625 13.547 1 97.75 409 VAL A O 1
ATOM 3217 N N . ILE A 1 410 ? 22.031 -25.422 11.727 1 96.88 410 ILE A N 1
ATOM 3218 C CA . ILE A 1 410 ? 23.234 -24.594 11.805 1 96.88 410 ILE A CA 1
ATOM 3219 C C . ILE A 1 410 ? 22.844 -23.125 11.984 1 96.88 410 ILE A C 1
ATOM 3221 O O . ILE A 1 410 ? 22.078 -22.578 11.188 1 96.88 410 ILE A O 1
ATOM 3225 N N . ASN A 1 411 ? 23.297 -22.531 13.008 1 96 411 ASN A N 1
ATOM 3226 C CA . ASN A 1 411 ? 23.172 -21.094 13.156 1 96 411 ASN A CA 1
ATOM 3227 C C . ASN A 1 411 ? 24.141 -20.344 12.258 1 96 411 ASN A C 1
ATOM 3229 O O . ASN A 1 411 ? 25.359 -20.516 12.375 1 96 411 ASN A O 1
ATOM 3233 N N . ALA A 1 412 ? 23.625 -19.547 11.438 1 93.06 412 ALA A N 1
ATOM 3234 C CA . ALA A 1 412 ? 24.453 -18.938 10.406 1 93.06 412 ALA A CA 1
ATOM 3235 C C . ALA A 1 412 ? 25.438 -17.938 11.008 1 93.06 412 ALA A C 1
ATOM 3237 O O . ALA A 1 412 ? 26.516 -17.703 10.461 1 93.06 412 ALA A O 1
ATOM 3238 N N . LEU A 1 413 ? 25.062 -17.328 12.078 1 89.5 413 LEU A N 1
ATOM 3239 C CA . LEU A 1 413 ? 25.906 -16.312 12.703 1 89.5 413 LEU A CA 1
ATOM 3240 C C . LEU A 1 413 ? 27 -16.969 13.555 1 89.5 413 LEU A C 1
ATOM 3242 O O . LEU A 1 413 ? 28.172 -16.656 13.406 1 89.5 413 LEU A O 1
ATOM 3246 N N . THR A 1 414 ? 26.641 -17.969 14.422 1 90.69 414 THR A N 1
ATOM 3247 C CA . THR A 1 414 ? 27.578 -18.578 15.352 1 90.69 414 THR A CA 1
ATOM 3248 C C . THR A 1 414 ? 28.234 -19.797 14.734 1 90.69 414 THR A C 1
ATOM 3250 O O . THR A 1 414 ? 29.266 -20.281 15.234 1 90.69 414 THR A O 1
ATOM 3253 N N . ARG A 1 415 ? 27.641 -20.391 13.734 1 91 415 ARG A N 1
ATOM 3254 C CA . ARG A 1 415 ? 28.109 -21.594 13.047 1 91 415 ARG A CA 1
ATOM 3255 C C . ARG A 1 415 ? 27.938 -22.828 13.938 1 91 415 ARG A C 1
ATOM 3257 O O . ARG A 1 415 ? 28.469 -23.891 13.625 1 91 415 ARG A O 1
ATOM 3264 N N . LYS A 1 416 ? 27.234 -22.547 14.953 1 93.81 416 LYS A N 1
ATOM 3265 C CA . LYS A 1 416 ? 26.938 -23.688 15.82 1 93.81 416 LYS A CA 1
ATOM 3266 C C . LYS A 1 416 ? 26.062 -24.719 15.102 1 93.81 416 LYS A C 1
ATOM 3268 O O . LYS A 1 416 ? 25.062 -24.359 14.469 1 93.81 416 LYS A O 1
ATOM 3273 N N . LYS A 1 417 ? 26.469 -25.969 15.211 1 95 417 LYS A N 1
ATOM 3274 C CA . LYS A 1 417 ? 25.75 -27.078 14.594 1 95 417 LYS A CA 1
ATOM 3275 C C . LYS A 1 417 ? 25.141 -28 15.648 1 95 417 LYS A C 1
ATOM 3277 O O . LYS A 1 417 ? 25.797 -28.312 16.656 1 95 417 LYS A O 1
ATOM 3282 N N . GLU A 1 418 ? 23.906 -28.312 15.398 1 95.75 418 GLU A N 1
ATOM 3283 C CA . GLU A 1 418 ? 23.219 -29.219 16.312 1 95.75 418 GLU A CA 1
ATOM 3284 C C . GLU A 1 418 ? 22.312 -30.172 15.555 1 95.75 418 GLU A C 1
ATOM 3286 O O . GLU A 1 418 ? 21.625 -29.781 14.609 1 95.75 418 GLU A O 1
ATOM 3291 N N . ILE A 1 419 ? 22.359 -31.391 15.953 1 97 419 ILE A N 1
ATOM 3292 C CA . ILE A 1 419 ? 21.438 -32.375 15.406 1 97 419 ILE A CA 1
ATOM 3293 C C . ILE A 1 419 ? 20.156 -32.406 16.234 1 97 419 ILE A C 1
ATOM 3295 O O . ILE A 1 419 ? 20.203 -32.594 17.453 1 97 419 ILE A O 1
ATOM 3299 N N . VAL A 1 420 ? 19.078 -32.188 15.594 1 97.19 420 VAL A N 1
ATOM 3300 C CA . VAL A 1 420 ? 17.797 -32.094 16.281 1 97.19 420 VAL A CA 1
ATOM 3301 C C . VAL A 1 420 ? 16.797 -33.031 15.641 1 97.19 420 VAL A C 1
ATOM 3303 O O . VAL A 1 420 ? 16.766 -33.188 14.414 1 97.19 420 VAL A O 1
ATOM 3306 N N . LYS A 1 421 ? 16.016 -33.688 16.484 1 97.5 421 LYS A N 1
ATOM 3307 C CA . LYS A 1 421 ? 14.914 -34.469 15.938 1 97.5 421 LYS A CA 1
ATOM 3308 C C . LYS A 1 421 ? 13.922 -33.562 15.195 1 97.5 421 LYS A C 1
ATOM 3310 O O . LYS A 1 421 ? 13.641 -32.469 15.625 1 97.5 421 LYS A O 1
ATOM 3315 N N . VAL A 1 422 ? 13.359 -34.125 14.148 1 97.44 422 VAL A N 1
ATOM 3316 C CA . VAL A 1 422 ? 12.438 -33.375 13.312 1 97.44 422 VAL A CA 1
ATOM 3317 C C . VAL A 1 422 ? 11.266 -32.875 14.156 1 97.44 422 VAL A C 1
ATOM 3319 O O . VAL A 1 422 ? 10.82 -31.734 14.008 1 97.44 422 VAL A O 1
ATOM 3322 N N . GLU A 1 423 ? 10.781 -33.594 15.086 1 96.38 423 GLU A N 1
ATOM 3323 C CA . GLU A 1 423 ? 9.633 -33.25 15.922 1 96.38 423 GLU A CA 1
ATOM 3324 C C . GLU A 1 423 ? 9.953 -32.094 16.859 1 96.38 423 GLU A C 1
ATOM 3326 O O . GLU A 1 423 ? 9.047 -31.406 17.344 1 96.38 423 GLU A O 1
ATOM 3331 N N . GLN A 1 424 ? 11.258 -31.859 17.094 1 97 424 GLN A N 1
ATOM 3332 C CA . GLN A 1 424 ? 11.68 -30.828 18.016 1 97 424 GLN A CA 1
ATOM 3333 C C . GLN A 1 424 ? 12.25 -29.625 17.281 1 97 424 GLN A C 1
ATOM 3335 O O . GLN A 1 424 ? 12.648 -28.625 17.891 1 97 424 GLN A O 1
ATOM 3340 N N . MET A 1 425 ? 12.297 -29.75 15.992 1 97.38 425 MET A N 1
ATOM 3341 C CA . MET A 1 425 ? 12.961 -28.75 15.148 1 97.38 425 MET A CA 1
ATOM 3342 C C . MET A 1 425 ? 12.336 -27.375 15.352 1 97.38 425 MET A C 1
ATOM 3344 O O . MET A 1 425 ? 13.047 -26.406 15.578 1 97.38 425 MET A O 1
ATOM 3348 N N . VAL A 1 426 ? 11.008 -27.25 15.344 1 97.94 426 VAL A N 1
ATOM 3349 C CA . VAL A 1 426 ? 10.289 -26 15.461 1 97.94 426 VAL A CA 1
ATOM 3350 C C . VAL A 1 426 ? 10.555 -25.359 16.828 1 97.94 426 VAL A C 1
ATOM 3352 O O . VAL A 1 426 ? 10.891 -24.172 16.906 1 97.94 426 VAL A O 1
ATOM 3355 N N . SER A 1 427 ? 10.438 -26.188 17.875 1 97.25 427 SER A N 1
ATOM 3356 C CA . SER A 1 427 ? 10.688 -25.688 19.219 1 97.25 427 SER A CA 1
ATOM 3357 C C . SER A 1 427 ? 12.125 -25.203 19.375 1 97.25 427 SER A C 1
ATOM 3359 O O . SER A 1 427 ? 12.383 -24.203 20.047 1 97.25 427 SER A O 1
ATOM 3361 N N . TYR A 1 428 ? 13.023 -25.984 18.812 1 96.38 428 TYR A N 1
ATOM 3362 C CA . TYR A 1 428 ? 14.43 -25.609 18.875 1 96.38 428 TYR A CA 1
ATOM 3363 C C . TYR A 1 428 ? 14.656 -24.25 18.203 1 96.38 428 TYR A C 1
ATOM 3365 O O . TYR A 1 428 ? 15.344 -23.391 18.766 1 96.38 428 TYR A O 1
ATOM 3373 N N . LEU A 1 429 ? 14.094 -24.047 17.047 1 96.81 429 LEU A N 1
ATOM 3374 C CA . LEU A 1 429 ? 14.297 -22.844 16.266 1 96.81 429 LEU A CA 1
ATOM 3375 C C . LEU A 1 429 ? 13.656 -21.641 16.938 1 96.81 429 LEU A C 1
ATOM 3377 O O . LEU A 1 429 ? 14.141 -20.516 16.797 1 96.81 429 LEU A O 1
ATOM 3381 N N . LEU A 1 430 ? 12.555 -21.828 17.625 1 95.75 430 LEU A N 1
ATOM 3382 C CA . LEU A 1 430 ? 11.805 -20.719 18.219 1 95.75 430 LEU A CA 1
ATOM 3383 C C . LEU A 1 430 ? 12.344 -20.391 19.609 1 95.75 430 LEU A C 1
ATOM 3385 O O . LEU A 1 430 ? 11.953 -19.375 20.203 1 95.75 430 LEU A O 1
ATOM 3389 N N . ASP A 1 431 ? 13.195 -21.234 20.141 1 92.56 431 ASP A N 1
ATOM 3390 C CA . ASP A 1 431 ? 13.797 -20.984 21.438 1 92.56 431 ASP A CA 1
ATOM 3391 C C . ASP A 1 431 ? 14.727 -19.766 21.391 1 92.56 431 ASP A C 1
ATOM 3393 O O . ASP A 1 431 ? 15.711 -19.766 20.656 1 92.56 431 ASP A O 1
ATOM 3397 N N . PRO A 1 432 ? 14.414 -18.797 22.234 1 87.56 432 PRO A N 1
ATOM 3398 C CA . PRO A 1 432 ? 15.227 -17.578 22.234 1 87.56 432 PRO A CA 1
ATOM 3399 C C . PRO A 1 432 ? 16.688 -17.859 22.547 1 87.56 432 PRO A C 1
ATOM 3401 O O . PRO A 1 432 ? 17.578 -17.109 22.109 1 87.56 432 PRO A O 1
ATOM 3404 N N . GLU A 1 433 ? 17 -18.891 23.25 1 84.06 433 GLU A N 1
ATOM 3405 C CA . GLU A 1 433 ? 18.375 -19.234 23.609 1 84.06 433 GLU A CA 1
ATOM 3406 C C . GLU A 1 433 ? 19.172 -19.641 22.375 1 84.06 433 GLU A C 1
ATOM 3408 O O . GLU A 1 433 ? 20.406 -19.562 22.359 1 84.06 433 GLU A O 1
ATOM 3413 N N . ASN A 1 434 ? 18.453 -20.031 21.391 1 81.56 434 ASN A N 1
ATOM 3414 C CA . ASN A 1 434 ? 19.125 -20.5 20.188 1 81.56 434 ASN A CA 1
ATOM 3415 C C . ASN A 1 434 ? 19.156 -19.438 19.109 1 81.56 434 ASN A C 1
ATOM 3417 O O . ASN A 1 434 ? 19.766 -19.625 18.047 1 81.56 434 ASN A O 1
ATOM 3421 N N . GLN A 1 435 ? 18.391 -18.281 19.391 1 77.88 435 GLN A N 1
ATOM 3422 C CA . GLN A 1 435 ? 18.297 -17.219 18.406 1 77.88 435 GLN A CA 1
ATOM 3423 C C . GLN A 1 435 ? 19.453 -16.234 18.547 1 77.88 435 GLN A C 1
ATOM 3425 O O . GLN A 1 435 ? 19.984 -16.047 19.641 1 77.88 435 GLN A O 1
ATOM 3430 N N . MET B 1 1 ? -21.328 22 -14.32 1 52.41 1 MET B N 1
ATOM 3431 C CA . MET B 1 1 ? -21.109 21.516 -12.961 1 52.41 1 MET B CA 1
ATOM 3432 C C . MET B 1 1 ? -20.125 20.344 -12.953 1 52.41 1 MET B C 1
ATOM 3434 O O . MET B 1 1 ? -20.234 19.438 -13.773 1 52.41 1 MET B O 1
ATOM 3438 N N . THR B 1 2 ? -19 20.562 -12.172 1 68.19 2 THR B N 1
ATOM 3439 C CA . THR B 1 2 ? -17.984 19.516 -12.195 1 68.19 2 THR B CA 1
ATOM 3440 C C . THR B 1 2 ? -18.5 18.234 -11.539 1 68.19 2 THR B C 1
ATOM 3442 O O . THR B 1 2 ? -19.078 18.281 -10.453 1 68.19 2 THR B O 1
ATOM 3445 N N . SER B 1 3 ? -18.641 17.25 -12.305 1 81.25 3 SER B N 1
ATOM 3446 C CA . SER B 1 3 ? -19.062 15.953 -11.766 1 81.25 3 SER B CA 1
ATOM 3447 C C . SER B 1 3 ? -18.125 15.492 -10.648 1 81.25 3 SER B C 1
ATOM 3449 O O . SER B 1 3 ? -16.906 15.555 -10.781 1 81.25 3 SER B O 1
ATOM 3451 N N . LEU B 1 4 ? -18.703 15.211 -9.5 1 89.62 4 LEU B N 1
ATOM 3452 C CA . LEU B 1 4 ? -17.938 14.758 -8.336 1 89.62 4 LEU B CA 1
ATOM 3453 C C . LEU B 1 4 ? -17.812 13.242 -8.32 1 89.62 4 LEU B C 1
ATOM 3455 O O . LEU B 1 4 ? -17.344 12.656 -7.348 1 89.62 4 LEU B O 1
ATOM 3459 N N . LYS B 1 5 ? -18.203 12.734 -9.422 1 90.25 5 LYS B N 1
ATOM 3460 C CA . LYS B 1 5 ? -18.172 11.273 -9.492 1 90.25 5 LYS B CA 1
ATOM 3461 C C . LYS B 1 5 ? -16.766 10.773 -9.781 1 90.25 5 LYS B C 1
ATOM 3463 O O . LYS B 1 5 ? -15.961 11.469 -10.414 1 90.25 5 LYS B O 1
ATOM 3468 N N . THR B 1 6 ? -16.453 9.578 -9.258 1 94.06 6 THR B N 1
ATOM 3469 C CA . THR B 1 6 ? -15.211 8.922 -9.641 1 94.06 6 THR B CA 1
ATOM 3470 C C . THR B 1 6 ? -15.289 8.406 -11.078 1 94.06 6 THR B C 1
ATOM 3472 O O . THR B 1 6 ? -16.391 8.18 -11.602 1 94.06 6 THR B O 1
ATOM 3475 N N . PRO B 1 7 ? -14.172 8.281 -11.75 1 94.75 7 PRO B N 1
ATOM 3476 C CA . PRO B 1 7 ? -14.195 7.707 -13.102 1 94.75 7 PRO B CA 1
ATOM 3477 C C . PRO B 1 7 ? -14.898 6.348 -13.148 1 94.75 7 PRO B C 1
ATOM 3479 O O . PRO B 1 7 ? -14.867 5.602 -12.172 1 94.75 7 PRO B O 1
ATOM 3482 N N . LYS B 1 8 ? -15.43 6.055 -14.328 1 92.88 8 LYS B N 1
ATOM 3483 C CA . LYS B 1 8 ? -16.156 4.809 -14.523 1 92.88 8 LYS B CA 1
ATOM 3484 C C . LYS B 1 8 ? -15.297 3.604 -14.164 1 92.88 8 LYS B C 1
ATOM 3486 O O . LYS B 1 8 ? -14.148 3.502 -14.602 1 92.88 8 LYS B O 1
ATOM 3491 N N . GLY B 1 9 ? -15.844 2.711 -13.367 1 93.06 9 GLY B N 1
ATOM 3492 C CA . GLY B 1 9 ? -15.172 1.475 -13.008 1 93.06 9 GLY B CA 1
ATOM 3493 C C . GLY B 1 9 ? -14.18 1.639 -11.875 1 93.06 9 GLY B C 1
ATOM 3494 O O . GLY B 1 9 ? -13.516 0.68 -11.477 1 93.06 9 GLY B O 1
ATOM 3495 N N . THR B 1 10 ? -13.969 2.826 -11.344 1 94.81 10 THR B N 1
ATOM 3496 C CA . THR B 1 10 ? -13.156 3.078 -10.156 1 94.81 10 THR B CA 1
ATOM 3497 C C . THR B 1 10 ? -14.039 3.438 -8.961 1 94.81 10 THR B C 1
ATOM 3499 O O . THR B 1 10 ? -15.227 3.73 -9.125 1 94.81 10 THR B O 1
ATOM 3502 N N . MET B 1 11 ? -13.461 3.33 -7.805 1 93.19 11 MET B N 1
ATOM 3503 C CA . MET B 1 11 ? -14.297 3.574 -6.637 1 93.19 11 MET B CA 1
ATOM 3504 C C . MET B 1 11 ? -13.484 4.184 -5.5 1 93.19 11 MET B C 1
ATOM 3506 O O . MET B 1 11 ? -12.312 3.855 -5.324 1 93.19 11 MET B O 1
ATOM 3510 N N . ASP B 1 12 ? -14.172 5.039 -4.77 1 96.19 12 ASP B N 1
ATOM 3511 C CA . ASP B 1 12 ? -13.688 5.426 -3.445 1 96.19 12 ASP B CA 1
ATOM 3512 C C . ASP B 1 12 ? -13.875 4.293 -2.439 1 96.19 12 ASP B C 1
ATOM 3514 O O . ASP B 1 12 ? -14.836 3.529 -2.529 1 96.19 12 ASP B O 1
ATOM 3518 N N . GLU B 1 13 ? -12.969 4.234 -1.55 1 96.38 13 GLU B N 1
ATOM 3519 C CA . GLU B 1 13 ? -13.125 3.291 -0.447 1 96.38 13 GLU B CA 1
ATOM 3520 C C . GLU B 1 13 ? -13.273 4.02 0.885 1 96.38 13 GLU B C 1
ATOM 3522 O O . GLU B 1 13 ? -12.445 4.855 1.241 1 96.38 13 GLU B O 1
ATOM 3527 N N . SER B 1 14 ? -14.32 3.688 1.582 1 97.5 14 SER B N 1
ATOM 3528 C CA . SER B 1 14 ? -14.57 4.207 2.922 1 97.5 14 SER B CA 1
ATOM 3529 C C . SER B 1 14 ? -13.602 3.602 3.938 1 97.5 14 SER B C 1
ATOM 3531 O O . SER B 1 14 ? -12.898 2.641 3.633 1 97.5 14 SER B O 1
ATOM 3533 N N . PRO B 1 15 ? -13.594 4.129 5.148 1 98.06 15 PRO B N 1
ATOM 3534 C CA . PRO B 1 15 ? -12.703 3.574 6.176 1 98.06 15 PRO B CA 1
ATOM 3535 C C . PRO B 1 15 ? -12.938 2.084 6.418 1 98.06 15 PRO B C 1
ATOM 3537 O O . PRO B 1 15 ? -11.984 1.303 6.449 1 98.06 15 PRO B O 1
ATOM 3540 N N . ARG B 1 16 ? -14.18 1.697 6.578 1 97.5 16 ARG B N 1
ATOM 3541 C CA . ARG B 1 16 ? -14.5 0.292 6.801 1 97.5 16 ARG B CA 1
ATOM 3542 C C . ARG B 1 16 ? -13.984 -0.576 5.66 1 97.5 16 ARG B C 1
ATOM 3544 O O . ARG B 1 16 ? -13.398 -1.635 5.895 1 97.5 16 ARG B O 1
ATOM 3551 N N . GLN B 1 17 ? -14.188 -0.111 4.453 1 96.94 17 GLN B N 1
ATOM 3552 C CA . GLN B 1 17 ? -13.695 -0.834 3.285 1 96.94 17 GLN B CA 1
ATOM 3553 C C . GLN B 1 17 ? -12.172 -0.909 3.287 1 96.94 17 GLN B C 1
ATOM 3555 O O . GLN B 1 17 ? -11.594 -1.96 2.994 1 96.94 17 GLN B O 1
ATOM 3560 N N . CYS B 1 18 ? -11.555 0.186 3.629 1 98.06 18 CYS B N 1
ATOM 3561 C CA . CYS B 1 18 ? -10.102 0.231 3.654 1 98.06 18 CYS B CA 1
ATOM 3562 C C . CYS B 1 18 ? -9.539 -0.702 4.723 1 98.06 18 CYS B C 1
ATOM 3564 O O . CYS B 1 18 ? -8.539 -1.383 4.496 1 98.06 18 CYS B O 1
ATOM 3566 N N . PHE B 1 19 ? -10.164 -0.703 5.91 1 98 19 PHE B N 1
ATOM 3567 C CA . PHE B 1 19 ? -9.719 -1.597 6.973 1 98 19 PHE B CA 1
ATOM 3568 C C . PHE B 1 19 ? -9.695 -3.041 6.488 1 98 19 PHE B C 1
ATOM 3570 O O . PHE B 1 19 ? -8.695 -3.744 6.66 1 98 19 PHE B O 1
ATOM 3577 N N . LEU B 1 20 ? -10.742 -3.451 5.879 1 97.81 20 LEU B N 1
ATOM 3578 C CA . LEU B 1 20 ? -10.82 -4.828 5.406 1 97.81 20 LEU B CA 1
ATOM 3579 C C . LEU B 1 20 ? -9.805 -5.082 4.297 1 97.81 20 LEU B C 1
ATOM 3581 O O . LEU B 1 20 ? -9.109 -6.102 4.305 1 97.81 20 LEU B O 1
ATOM 3585 N N . HIS B 1 21 ? -9.734 -4.156 3.332 1 97.06 21 HIS B N 1
ATOM 3586 C CA . HIS B 1 21 ? -8.773 -4.285 2.244 1 97.06 21 HIS B CA 1
ATOM 3587 C C . HIS B 1 21 ? -7.348 -4.422 2.781 1 97.06 21 HIS B C 1
ATOM 3589 O O . HIS B 1 21 ? -6.594 -5.285 2.332 1 97.06 21 HIS B O 1
ATOM 3595 N N . GLU B 1 22 ? -6.996 -3.594 3.682 1 96.5 22 GLU B N 1
ATOM 3596 C CA . GLU B 1 22 ? -5.664 -3.629 4.277 1 96.5 22 GLU B CA 1
ATOM 3597 C C . GLU B 1 22 ? -5.418 -4.953 5 1 96.5 22 GLU B C 1
ATOM 3599 O O . GLU B 1 22 ? -4.32 -5.508 4.934 1 96.5 22 GLU B O 1
ATOM 3604 N N . GLU B 1 23 ? -6.41 -5.41 5.688 1 97 23 GLU B N 1
ATOM 3605 C CA . GLU B 1 23 ? -6.281 -6.676 6.402 1 97 23 GLU B CA 1
ATOM 3606 C C . GLU B 1 23 ? -6.062 -7.836 5.434 1 97 23 GLU B C 1
ATOM 3608 O O . GLU B 1 23 ? -5.211 -8.695 5.672 1 97 23 GLU B O 1
ATOM 3613 N N . ILE B 1 24 ? -6.871 -7.887 4.375 1 98.06 24 ILE B N 1
ATOM 3614 C CA . ILE B 1 24 ? -6.742 -8.938 3.371 1 98.06 24 ILE B CA 1
ATOM 3615 C C . ILE B 1 24 ? -5.34 -8.914 2.771 1 98.06 24 ILE B C 1
ATOM 3617 O O . ILE B 1 24 ? -4.676 -9.945 2.689 1 98.06 24 ILE B O 1
ATOM 3621 N N . ILE B 1 25 ? -4.887 -7.742 2.393 1 97.94 25 ILE B N 1
ATOM 3622 C CA . ILE B 1 25 ? -3.586 -7.574 1.757 1 97.94 25 ILE B CA 1
ATOM 3623 C C . ILE B 1 25 ? -2.482 -8.023 2.711 1 97.94 25 ILE B C 1
ATOM 3625 O O . ILE B 1 25 ? -1.554 -8.727 2.305 1 97.94 25 ILE B O 1
ATOM 3629 N N . GLU B 1 26 ? -2.588 -7.652 3.916 1 97.12 26 GLU B N 1
ATOM 3630 C CA . GLU B 1 26 ? -1.564 -8.008 4.895 1 97.12 26 GLU B CA 1
ATOM 3631 C C . GLU B 1 26 ? -1.514 -9.523 5.113 1 97.12 26 GLU B C 1
ATOM 3633 O O . GLU B 1 26 ? -0.433 -10.094 5.242 1 97.12 26 GLU B O 1
ATOM 3638 N N . ARG B 1 27 ? -2.621 -10.141 5.195 1 98 27 ARG B N 1
ATOM 3639 C CA . ARG B 1 27 ? -2.664 -11.586 5.359 1 98 27 ARG B CA 1
ATOM 3640 C C . ARG B 1 27 ? -2.016 -12.297 4.172 1 98 27 ARG B C 1
ATOM 3642 O O . ARG B 1 27 ? -1.245 -13.242 4.352 1 98 27 ARG B O 1
ATOM 3649 N N . ILE B 1 28 ? -2.32 -11.852 2.996 1 98.69 28 ILE B N 1
ATOM 3650 C CA . ILE B 1 28 ? -1.737 -12.43 1.792 1 98.69 28 ILE B CA 1
ATOM 3651 C C . ILE B 1 28 ? -0.225 -12.219 1.798 1 98.69 28 ILE B C 1
ATOM 3653 O O . ILE B 1 28 ? 0.54 -13.141 1.523 1 98.69 28 ILE B O 1
ATOM 3657 N N . ARG B 1 29 ? 0.182 -11.031 2.076 1 98.25 29 ARG B N 1
ATOM 3658 C CA . ARG B 1 29 ? 1.603 -10.703 2.129 1 98.25 29 ARG B CA 1
ATOM 3659 C C . ARG B 1 29 ? 2.342 -11.625 3.094 1 98.25 29 ARG B C 1
ATOM 3661 O O . ARG B 1 29 ? 3.439 -12.102 2.789 1 98.25 29 ARG B O 1
ATOM 3668 N N . ARG B 1 30 ? 1.766 -11.859 4.242 1 98 30 ARG B N 1
ATOM 3669 C CA . ARG B 1 30 ? 2.393 -12.719 5.246 1 98 30 ARG B CA 1
ATOM 3670 C C . ARG B 1 30 ? 2.629 -14.117 4.695 1 98 30 ARG B C 1
ATOM 3672 O O . ARG B 1 30 ? 3.639 -14.75 5.012 1 98 30 ARG B O 1
ATOM 3679 N N . VAL B 1 31 ? 1.718 -14.586 3.949 1 98.75 31 VAL B N 1
ATOM 3680 C CA . VAL B 1 31 ? 1.89 -15.906 3.348 1 98.75 31 VAL B CA 1
ATOM 3681 C C . VAL B 1 31 ? 3.029 -15.867 2.332 1 98.75 31 VAL B C 1
ATOM 3683 O O . VAL B 1 31 ? 3.857 -16.781 2.283 1 98.75 31 VAL B O 1
ATOM 3686 N N . PHE B 1 32 ? 3.072 -14.836 1.49 1 98.88 32 PHE B N 1
ATOM 3687 C CA . PHE B 1 32 ? 4.16 -14.703 0.525 1 98.88 32 PHE B CA 1
ATOM 3688 C C . PHE B 1 32 ? 5.512 -14.734 1.227 1 98.88 32 PHE B C 1
ATOM 3690 O O . PHE B 1 32 ? 6.426 -15.438 0.792 1 98.88 32 PHE B O 1
ATOM 3697 N N . VAL B 1 33 ? 5.578 -14.023 2.299 1 98.56 33 VAL B N 1
ATOM 3698 C CA . VAL B 1 33 ? 6.816 -13.938 3.066 1 98.56 33 VAL B CA 1
ATOM 3699 C C . VAL B 1 33 ? 7.129 -15.289 3.701 1 98.56 33 VAL B C 1
ATOM 3701 O O . VAL B 1 33 ? 8.289 -15.695 3.762 1 98.56 33 VAL B O 1
ATOM 3704 N N . LEU B 1 34 ? 6.109 -15.922 4.168 1 98.75 34 LEU B N 1
ATOM 3705 C CA . LEU B 1 34 ? 6.254 -17.25 4.766 1 98.75 34 LEU B CA 1
ATOM 3706 C C . LEU B 1 34 ? 6.953 -18.203 3.805 1 98.75 34 LEU B C 1
ATOM 3708 O O . LEU B 1 34 ? 7.734 -19.062 4.23 1 98.75 34 LEU B O 1
ATOM 3712 N N . TYR B 1 35 ? 6.703 -18.031 2.564 1 98.75 35 TYR B N 1
ATOM 3713 C CA . TYR B 1 35 ? 7.262 -18.906 1.535 1 98.75 35 TYR B CA 1
ATOM 3714 C C . TYR B 1 35 ? 8.609 -18.375 1.048 1 98.75 35 TYR B C 1
ATOM 3716 O O . TYR B 1 35 ? 9.164 -18.891 0.076 1 98.75 35 TYR B O 1
ATOM 3724 N N . GLY B 1 36 ? 9.102 -17.344 1.654 1 98.31 36 GLY B N 1
ATOM 3725 C CA . GLY B 1 36 ? 10.438 -16.859 1.376 1 98.31 36 GLY B CA 1
ATOM 3726 C C . GLY B 1 36 ? 10.492 -15.891 0.205 1 98.31 36 GLY B C 1
ATOM 3727 O O . GLY B 1 36 ? 11.57 -15.602 -0.32 1 98.31 36 GLY B O 1
ATOM 3728 N N . ALA B 1 37 ? 9.359 -15.414 -0.269 1 98.69 37 ALA B N 1
ATOM 3729 C CA . ALA B 1 37 ? 9.352 -14.461 -1.377 1 98.69 37 ALA B CA 1
ATOM 3730 C C . ALA B 1 37 ? 9.805 -13.078 -0.916 1 98.69 37 ALA B C 1
ATOM 3732 O O . ALA B 1 37 ? 9.555 -12.688 0.228 1 98.69 37 ALA B O 1
ATOM 3733 N N . VAL B 1 38 ? 10.469 -12.383 -1.835 1 98.5 38 VAL B N 1
ATOM 3734 C CA . VAL B 1 38 ? 10.898 -11.008 -1.562 1 98.5 38 VAL B CA 1
ATOM 3735 C C . VAL B 1 38 ? 10.07 -10.031 -2.389 1 98.5 38 VAL B C 1
ATOM 3737 O O . VAL B 1 38 ? 9.594 -10.375 -3.475 1 98.5 38 VAL B O 1
ATOM 3740 N N . PRO B 1 39 ? 9.852 -8.859 -1.878 1 98.5 39 PRO B N 1
ATOM 3741 C CA . PRO B 1 39 ? 9.039 -7.871 -2.596 1 98.5 39 PRO B CA 1
ATOM 3742 C C . PRO B 1 39 ? 9.82 -7.152 -3.691 1 98.5 39 PRO B C 1
ATOM 3744 O O . PRO B 1 39 ? 11.023 -6.902 -3.537 1 98.5 39 PRO B O 1
ATOM 3747 N N . ILE B 1 40 ? 9.195 -6.84 -4.758 1 98.56 40 ILE B N 1
ATOM 3748 C CA . ILE B 1 40 ? 9.656 -5.867 -5.746 1 98.56 40 ILE B CA 1
ATOM 3749 C C . ILE B 1 40 ? 8.523 -4.883 -6.062 1 98.56 40 ILE B C 1
ATOM 3751 O O . ILE B 1 40 ? 7.375 -5.109 -5.68 1 98.56 40 ILE B O 1
ATOM 3755 N N . SER B 1 41 ? 8.844 -3.828 -6.664 1 97.94 41 SER B N 1
ATOM 3756 C CA . SER B 1 41 ? 7.855 -2.854 -7.121 1 97.94 41 SER B CA 1
ATOM 3757 C C . SER B 1 41 ? 8.227 -2.295 -8.492 1 97.94 41 SER B C 1
ATOM 3759 O O . SER B 1 41 ? 9.391 -2.006 -8.758 1 97.94 41 SER B O 1
ATOM 3761 N N . THR B 1 42 ? 7.293 -2.277 -9.336 1 98.31 42 THR B N 1
ATOM 3762 C CA . THR B 1 42 ? 7.457 -1.688 -10.664 1 98.31 42 THR B CA 1
ATOM 3763 C C . THR B 1 42 ? 6.523 -0.494 -10.844 1 98.31 42 THR B C 1
ATOM 3765 O O . THR B 1 42 ? 5.555 -0.341 -10.102 1 98.31 42 THR B O 1
ATOM 3768 N N . PRO B 1 43 ? 6.773 0.348 -11.75 1 97.81 43 PRO B N 1
ATOM 3769 C CA . PRO B 1 43 ? 5.98 1.562 -11.938 1 97.81 43 PRO B CA 1
ATOM 3770 C C . PRO B 1 43 ? 4.52 1.266 -12.281 1 97.81 43 PRO B C 1
ATOM 3772 O O . PRO B 1 43 ? 4.215 0.2 -12.82 1 97.81 43 PRO B O 1
ATOM 3775 N N . THR B 1 44 ? 3.695 2.26 -11.992 1 98.12 44 THR B N 1
ATOM 3776 C CA . THR B 1 44 ? 2.266 2.174 -12.266 1 98.12 44 THR B CA 1
ATOM 3777 C C . THR B 1 44 ? 2.002 2.166 -13.773 1 98.12 44 THR B C 1
ATOM 3779 O O . THR B 1 44 ? 0.976 1.658 -14.227 1 98.12 44 THR B O 1
ATOM 3782 N N . PHE B 1 45 ? 2.859 2.746 -14.492 1 97.19 45 PHE B N 1
ATOM 3783 C CA . PHE B 1 45 ? 2.752 2.703 -15.945 1 97.19 45 PHE B CA 1
ATOM 3784 C C . PHE B 1 45 ? 4.082 2.307 -16.578 1 97.19 45 PHE B C 1
ATOM 3786 O O . PHE B 1 45 ? 5.133 2.424 -15.945 1 97.19 45 PHE B O 1
ATOM 3793 N N . GLU B 1 46 ? 3.988 1.748 -17.781 1 95.19 46 GLU B N 1
ATOM 3794 C CA . GLU B 1 46 ? 5.109 1.255 -18.578 1 95.19 46 GLU B CA 1
ATOM 3795 C C . GLU B 1 46 ? 5.121 1.878 -19.969 1 95.19 46 GLU B C 1
ATOM 3797 O O . GLU B 1 46 ? 4.141 2.5 -20.375 1 95.19 46 GLU B O 1
ATOM 3802 N N . MET B 1 47 ? 6.375 1.728 -20.625 1 93.75 47 MET B N 1
ATOM 3803 C CA . MET B 1 47 ? 6.32 1.98 -22.062 1 93.75 47 MET B CA 1
ATOM 3804 C C . MET B 1 47 ? 5.234 1.142 -22.719 1 93.75 47 MET B C 1
ATOM 3806 O O . MET B 1 47 ? 5.137 -0.062 -22.469 1 93.75 47 MET B O 1
ATOM 3810 N N . LYS B 1 48 ? 4.41 1.775 -23.516 1 91.88 48 LYS B N 1
ATOM 3811 C CA . LYS B 1 48 ? 3.303 1.068 -24.141 1 91.88 48 LYS B CA 1
ATOM 3812 C C . LYS B 1 48 ? 3.801 -0.138 -24.938 1 91.88 48 LYS B C 1
ATOM 3814 O O . LYS B 1 48 ? 3.129 -1.171 -24.984 1 91.88 48 LYS B O 1
ATOM 3819 N N . SER B 1 49 ? 4.945 -0.019 -25.5 1 89.75 49 SER B N 1
ATOM 3820 C CA . SER B 1 49 ? 5.52 -1.082 -26.312 1 89.75 49 SER B CA 1
ATOM 3821 C C . SER B 1 49 ? 5.762 -2.342 -25.484 1 89.75 49 SER B C 1
ATOM 3823 O O . SER B 1 49 ? 5.688 -3.457 -26.016 1 89.75 49 SER B O 1
ATOM 3825 N N . ILE B 1 50 ? 5.992 -2.219 -24.219 1 89.81 50 ILE B N 1
ATOM 3826 C CA . ILE B 1 50 ? 6.223 -3.348 -23.328 1 89.81 50 ILE B CA 1
ATOM 3827 C C . ILE B 1 50 ? 4.906 -4.074 -23.062 1 89.81 50 ILE B C 1
ATOM 3829 O O . ILE B 1 50 ? 4.871 -5.309 -23 1 89.81 50 ILE B O 1
ATOM 3833 N N . LEU B 1 51 ? 3.893 -3.375 -23.016 1 89.25 51 LEU B N 1
ATOM 3834 C CA . LEU B 1 51 ? 2.594 -3.916 -22.625 1 89.25 51 LEU B CA 1
ATOM 3835 C C . LEU B 1 51 ? 1.903 -4.562 -23.828 1 89.25 51 LEU B C 1
ATOM 3837 O O . LEU B 1 51 ? 1.062 -5.449 -23.656 1 89.25 51 LEU B O 1
ATOM 3841 N N . THR B 1 52 ? 2.203 -4.117 -25.031 1 83.44 52 THR B N 1
ATOM 3842 C CA . THR B 1 52 ? 1.476 -4.586 -26.203 1 83.44 52 THR B CA 1
ATOM 3843 C C . THR B 1 52 ? 2.256 -5.684 -26.922 1 83.44 52 THR B C 1
ATOM 3845 O O . THR B 1 52 ? 1.769 -6.266 -27.891 1 83.44 52 THR B O 1
ATOM 3848 N N . ASN B 1 53 ? 3.482 -5.891 -26.734 1 67 53 ASN B N 1
ATOM 3849 C CA . ASN B 1 53 ? 4.281 -6.875 -27.453 1 67 53 ASN B CA 1
ATOM 3850 C C . ASN B 1 53 ? 3.604 -8.242 -27.484 1 67 53 ASN B C 1
ATOM 3852 O O . ASN B 1 53 ? 3.76 -9 -28.438 1 67 53 ASN B O 1
ATOM 3856 N N . LYS B 1 54 ? 3.219 -8.82 -26.562 1 56.69 54 LYS B N 1
ATOM 3857 C CA . LYS B 1 54 ? 2.885 -10.242 -26.547 1 56.69 54 LYS B CA 1
ATOM 3858 C C . LYS B 1 54 ? 1.383 -10.453 -26.734 1 56.69 54 LYS B C 1
ATOM 3860 O O . LYS B 1 54 ? 0.936 -11.578 -26.984 1 56.69 54 LYS B O 1
ATOM 3865 N N . TYR B 1 55 ? 0.677 -9.602 -26.391 1 52.78 55 TYR B N 1
ATOM 3866 C CA . TYR B 1 55 ? -0.705 -10.047 -26.234 1 52.78 55 TYR B CA 1
ATOM 3867 C C . TYR B 1 55 ? -1.555 -9.602 -27.422 1 52.78 55 TYR B C 1
ATOM 3869 O O . TYR B 1 55 ? -1.504 -8.438 -27.828 1 52.78 55 TYR B O 1
ATOM 3877 N N . GLY B 1 56 ? -1.273 -10.477 -28.516 1 44.5 56 GLY B N 1
ATOM 3878 C CA . GLY B 1 56 ? -2.018 -10.352 -29.766 1 44.5 56 GLY B CA 1
ATOM 3879 C C . GLY B 1 56 ? -3.256 -9.484 -29.625 1 44.5 56 GLY B C 1
ATOM 3880 O O . GLY B 1 56 ? -3.592 -8.727 -30.547 1 44.5 56 GLY B O 1
ATOM 3881 N N . GLU B 1 57 ? -4.254 -9.992 -28.953 1 46.62 57 GLU B N 1
ATOM 3882 C CA . GLU B 1 57 ? -5.633 -9.609 -29.25 1 46.62 57 GLU B CA 1
ATOM 3883 C C . GLU B 1 57 ? -5.902 -8.164 -28.844 1 46.62 57 GLU B C 1
ATOM 3885 O O . GLU B 1 57 ? -6.527 -7.41 -29.578 1 46.62 57 GLU B O 1
ATOM 3890 N N . ASP B 1 58 ? -6.184 -7.746 -27.391 1 49.56 58 ASP B N 1
ATOM 3891 C CA . ASP B 1 58 ? -7.145 -6.727 -26.984 1 49.56 58 ASP B CA 1
ATOM 3892 C C . ASP B 1 58 ? -6.434 -5.441 -26.562 1 49.56 58 ASP B C 1
ATOM 3894 O O . ASP B 1 58 ? -6.309 -5.156 -25.375 1 49.56 58 ASP B O 1
ATOM 3898 N N . THR B 1 59 ? -5.703 -4.867 -27.438 1 56.88 59 THR B N 1
ATOM 3899 C CA . THR B 1 59 ? -5.117 -3.539 -27.281 1 56.88 59 THR B CA 1
ATOM 3900 C C . THR B 1 59 ? -6.148 -2.553 -26.75 1 56.88 59 THR B C 1
ATOM 3902 O O . THR B 1 59 ? -5.793 -1.557 -26.125 1 56.88 59 THR B O 1
ATOM 3905 N N . LYS B 1 60 ? -7.445 -2.828 -26.812 1 60.91 60 LYS B N 1
ATOM 3906 C CA . LYS B 1 60 ? -8.492 -1.856 -26.5 1 60.91 60 LYS B CA 1
ATOM 3907 C C . LYS B 1 60 ? -8.758 -1.795 -25 1 60.91 60 LYS B C 1
ATOM 3909 O O . LYS B 1 60 ? -9.422 -0.876 -24.531 1 60.91 60 LYS B O 1
ATOM 3914 N N . LEU B 1 61 ? -7.996 -2.58 -24.203 1 82 61 LEU B N 1
ATOM 3915 C CA . LEU B 1 61 ? -8.383 -2.631 -22.797 1 82 61 LEU B CA 1
ATOM 3916 C C . LEU B 1 61 ? -7.309 -2.01 -21.922 1 82 61 LEU B C 1
ATOM 3918 O O . LEU B 1 61 ? -7.328 -2.176 -20.688 1 82 61 LEU B O 1
ATOM 3922 N N . ILE B 1 62 ? -6.535 -1.261 -22.688 1 89.81 62 ILE B N 1
ATOM 3923 C CA . ILE B 1 62 ? -5.438 -0.639 -21.953 1 89.81 62 ILE B CA 1
ATOM 3924 C C . ILE B 1 62 ? -5.703 0.856 -21.797 1 89.81 62 ILE B C 1
ATOM 3926 O O . ILE B 1 62 ? -6.293 1.484 -22.672 1 89.81 62 ILE B O 1
ATOM 3930 N N . TYR B 1 63 ? -5.352 1.526 -20.672 1 94.38 63 TYR B N 1
ATOM 3931 C CA . TYR B 1 63 ? -5.383 2.973 -20.484 1 94.38 63 TYR B CA 1
ATOM 3932 C C . TYR B 1 63 ? -4.102 3.615 -21.016 1 94.38 63 TYR B C 1
ATOM 3934 O O . TYR B 1 63 ? -3.059 3.557 -20.359 1 94.38 63 TYR B O 1
ATOM 3942 N N . ASP B 1 64 ? -4.258 4.266 -22.109 1 93.75 64 ASP B N 1
ATOM 3943 C CA . ASP B 1 64 ? -3.111 4.98 -22.672 1 93.75 64 ASP B CA 1
ATOM 3944 C C . ASP B 1 64 ? -2.93 6.34 -22 1 93.75 64 ASP B C 1
ATOM 3946 O O . ASP B 1 64 ? -3.908 7.035 -21.719 1 93.75 64 ASP B O 1
ATOM 3950 N N . LEU B 1 65 ? -1.682 6.656 -21.734 1 94.75 65 LEU B N 1
ATOM 3951 C CA . LEU B 1 65 ? -1.382 8.039 -21.375 1 94.75 65 LEU B CA 1
ATOM 3952 C C . LEU B 1 65 ? -1.284 8.922 -22.609 1 94.75 65 LEU B C 1
ATOM 3954 O O . LEU B 1 65 ? -0.77 8.484 -23.656 1 94.75 65 LEU B O 1
ATOM 3958 N N . LYS B 1 66 ? -1.754 10.102 -22.484 1 91.44 66 LYS B N 1
ATOM 3959 C CA . LYS B 1 66 ? -1.673 11.047 -23.594 1 91.44 66 LYS B CA 1
ATOM 3960 C C . LYS B 1 66 ? -0.221 11.391 -23.906 1 91.44 66 LYS B C 1
ATOM 3962 O O . LYS B 1 66 ? 0.603 11.547 -23.016 1 91.44 66 LYS B O 1
ATOM 3967 N N . ASP B 1 67 ? 0.032 11.484 -25.25 1 87.38 67 ASP B N 1
ATOM 3968 C CA . ASP B 1 67 ? 1.356 11.922 -25.672 1 87.38 67 ASP B CA 1
ATOM 3969 C C . ASP B 1 67 ? 1.564 13.406 -25.391 1 87.38 67 ASP B C 1
ATOM 3971 O O . ASP B 1 67 ? 0.999 14.266 -26.062 1 87.38 67 ASP B O 1
ATOM 3975 N N . GLN B 1 68 ? 2.344 13.719 -24.453 1 81 68 GLN B N 1
ATOM 3976 C CA . GLN B 1 68 ? 2.6 15.102 -24.078 1 81 68 GLN B CA 1
ATOM 3977 C C . GLN B 1 68 ? 4.055 15.484 -24.328 1 81 68 GLN B C 1
ATOM 3979 O O . GLN B 1 68 ? 4.672 16.172 -23.516 1 81 68 GLN B O 1
ATOM 3984 N N . GLY B 1 69 ? 4.633 14.922 -25.359 1 78.31 69 GLY B N 1
ATOM 3985 C CA . GLY B 1 69 ? 6.008 15.211 -25.719 1 78.31 69 GLY B CA 1
ATOM 3986 C C . GLY B 1 69 ? 7.012 14.297 -25.031 1 78.31 69 GLY B C 1
ATOM 3987 O O . GLY B 1 69 ? 7.297 14.461 -23.844 1 78.31 69 GLY B O 1
ATOM 3988 N N . GLY B 1 70 ? 7.113 13.031 -25.578 1 80.94 70 GLY B N 1
ATOM 3989 C CA . GLY B 1 70 ? 8.117 12.148 -25.016 1 80.94 70 GLY B CA 1
ATOM 3990 C C . GLY B 1 70 ? 7.789 10.672 -25.188 1 80.94 70 GLY B C 1
ATOM 3991 O O . GLY B 1 70 ? 7.469 10.227 -26.297 1 80.94 70 GLY B O 1
ATOM 3992 N N . GLU B 1 71 ? 7.898 10.031 -24.062 1 89.69 71 GLU B N 1
ATOM 3993 C CA . GLU B 1 71 ? 7.727 8.578 -24.078 1 89.69 71 GLU B CA 1
ATOM 3994 C C . GLU B 1 71 ? 6.246 8.195 -24.109 1 89.69 71 GLU B C 1
ATOM 3996 O O . GLU B 1 71 ? 5.418 8.836 -23.469 1 89.69 71 GLU B O 1
ATOM 4001 N N . ILE B 1 72 ? 5.953 7.281 -25 1 93 72 ILE B N 1
ATOM 4002 C CA . ILE B 1 72 ? 4.594 6.762 -25.078 1 93 72 ILE B CA 1
ATOM 4003 C C . ILE B 1 72 ? 4.375 5.699 -24.016 1 93 72 ILE B C 1
ATOM 4005 O O . ILE B 1 72 ? 4.98 4.625 -24.062 1 93 72 ILE B O 1
ATOM 4009 N N . CYS B 1 73 ? 3.436 6.016 -23.109 1 95.31 73 CYS B N 1
ATOM 4010 C CA . CYS B 1 73 ? 3.254 5.152 -21.938 1 95.31 73 CYS B CA 1
ATOM 4011 C C . CYS B 1 73 ? 1.796 4.734 -21.797 1 95.31 73 CYS B C 1
ATOM 4013 O O . CYS B 1 73 ? 0.917 5.293 -22.453 1 95.31 73 CYS B O 1
ATOM 4015 N N . ALA B 1 74 ? 1.558 3.717 -21.047 1 95.75 74 ALA B N 1
ATOM 4016 C CA . ALA B 1 74 ? 0.229 3.236 -20.672 1 95.75 74 ALA B CA 1
ATOM 4017 C C . ALA B 1 74 ? 0.229 2.645 -19.266 1 95.75 74 ALA B C 1
ATOM 4019 O O . ALA B 1 74 ? 1.265 2.182 -18.781 1 95.75 74 ALA B O 1
ATOM 4020 N N . LEU B 1 75 ? -0.964 2.754 -18.641 1 97.19 75 LEU B N 1
ATOM 4021 C CA . LEU B 1 75 ? -1.088 2.129 -17.328 1 97.19 75 LEU B CA 1
ATOM 4022 C C . LEU B 1 75 ? -0.966 0.612 -17.438 1 97.19 75 LEU B C 1
ATOM 4024 O O . LEU B 1 75 ? -1.483 0.009 -18.375 1 97.19 75 LEU B O 1
ATOM 4028 N N . ARG B 1 76 ? -0.294 0.014 -16.5 1 96.5 76 ARG B N 1
ATOM 4029 C CA . ARG B 1 76 ? -0.164 -1.439 -16.5 1 96.5 76 ARG B CA 1
ATOM 4030 C C . ARG B 1 76 ? -1.52 -2.109 -16.297 1 96.5 76 ARG B C 1
ATOM 4032 O O . ARG B 1 76 ? -2.354 -1.616 -15.531 1 96.5 76 ARG B O 1
ATOM 4039 N N . TYR B 1 77 ? -1.751 -3.264 -16.906 1 94 77 TYR B N 1
ATOM 4040 C CA . TYR B 1 77 ? -3.023 -3.963 -16.766 1 94 77 TYR B CA 1
ATOM 4041 C C . TYR B 1 77 ? -2.859 -5.242 -15.961 1 94 77 TYR B C 1
ATOM 4043 O O . TYR B 1 77 ? -3.834 -5.949 -15.695 1 94 77 TYR B O 1
ATOM 4051 N N . ASP B 1 78 ? -1.642 -5.57 -15.609 1 93.56 78 ASP B N 1
ATOM 4052 C CA . ASP B 1 78 ? -1.289 -6.664 -14.703 1 93.56 78 ASP B CA 1
ATOM 4053 C C . ASP B 1 78 ? 0.091 -6.445 -14.094 1 93.56 78 ASP B C 1
ATOM 4055 O O . ASP B 1 78 ? 0.711 -5.398 -14.305 1 93.56 78 ASP B O 1
ATOM 4059 N N . LEU B 1 79 ? 0.524 -7.383 -13.32 1 96.5 79 LEU B N 1
ATOM 4060 C CA . LEU B 1 79 ? 1.832 -7.262 -12.688 1 96.5 79 LEU B CA 1
ATOM 4061 C C . LEU B 1 79 ? 2.83 -8.234 -13.312 1 96.5 79 LEU B C 1
ATOM 4063 O O . LEU B 1 79 ? 4.012 -8.219 -12.961 1 96.5 79 LEU B O 1
ATOM 4067 N N . THR B 1 80 ? 2.42 -9.078 -14.25 1 94.62 80 THR B N 1
ATOM 4068 C CA . THR B 1 80 ? 3.262 -10.117 -14.828 1 94.62 80 THR B CA 1
ATOM 4069 C C . THR B 1 80 ? 4.195 -9.539 -15.883 1 94.62 80 THR B C 1
ATOM 4071 O O . THR B 1 80 ? 5.395 -9.828 -15.883 1 94.62 80 THR B O 1
ATOM 4074 N N . VAL B 1 81 ? 3.652 -8.719 -16.781 1 92.62 81 VAL B N 1
ATOM 4075 C CA . VAL B 1 81 ? 4.449 -8.156 -17.859 1 92.62 81 VAL B CA 1
ATOM 4076 C C . VAL B 1 81 ? 5.531 -7.242 -17.297 1 92.62 81 VAL B C 1
ATOM 4078 O O . VAL B 1 81 ? 6.699 -7.344 -17.672 1 92.62 81 VAL B O 1
ATOM 4081 N N . PRO B 1 82 ? 5.16 -6.34 -16.375 1 95.5 82 PRO B N 1
ATOM 4082 C CA . PRO B 1 82 ? 6.219 -5.547 -15.75 1 95.5 82 PRO B CA 1
ATOM 4083 C C . PRO B 1 82 ? 7.273 -6.41 -15.062 1 95.5 82 PRO B C 1
ATOM 4085 O O . PRO B 1 82 ? 8.453 -6.055 -15.055 1 95.5 82 PRO B O 1
ATOM 4088 N N . PHE B 1 83 ? 6.871 -7.523 -14.539 1 97.06 83 PHE B N 1
ATOM 4089 C CA . PHE B 1 83 ? 7.828 -8.422 -13.906 1 97.06 83 PHE B CA 1
ATOM 4090 C C . PHE B 1 83 ? 8.805 -8.984 -14.938 1 97.06 83 PHE B C 1
ATOM 4092 O O . PHE B 1 83 ? 10.008 -9.039 -14.688 1 97.06 83 PHE B O 1
ATOM 4099 N N . ALA B 1 84 ? 8.227 -9.43 -16 1 94.06 84 ALA B N 1
ATOM 4100 C CA . ALA B 1 84 ? 9.086 -9.914 -17.078 1 94.06 84 ALA B CA 1
ATOM 4101 C C . ALA B 1 84 ? 10.102 -8.852 -17.5 1 94.06 84 ALA B C 1
ATOM 4103 O O . ALA B 1 84 ? 11.281 -9.148 -17.672 1 94.06 84 ALA B O 1
ATOM 4104 N N . ARG B 1 85 ? 9.625 -7.676 -17.688 1 94.38 85 ARG B N 1
ATOM 4105 C CA . ARG B 1 85 ? 10.523 -6.574 -18.016 1 94.38 85 ARG B CA 1
ATOM 4106 C C . ARG B 1 85 ? 11.57 -6.379 -16.938 1 94.38 85 ARG B C 1
ATOM 4108 O O . ARG B 1 85 ? 12.742 -6.125 -17.234 1 94.38 85 ARG B O 1
ATOM 4115 N N . TYR B 1 86 ? 11.195 -6.406 -15.695 1 96.75 86 TYR B N 1
ATOM 4116 C CA . TYR B 1 86 ? 12.086 -6.27 -14.547 1 96.75 86 TYR B CA 1
ATOM 4117 C C . TYR B 1 86 ? 13.203 -7.309 -14.594 1 96.75 86 TYR B C 1
ATOM 4119 O O . TYR B 1 86 ? 14.375 -6.98 -14.398 1 96.75 86 TYR B O 1
ATOM 4127 N N . LEU B 1 87 ? 12.859 -8.578 -14.812 1 96.19 87 LEU B N 1
ATOM 4128 C CA . LEU B 1 87 ? 13.836 -9.648 -14.914 1 96.19 87 LEU B CA 1
ATOM 4129 C C . LEU B 1 87 ? 14.828 -9.375 -16.047 1 96.19 87 LEU B C 1
ATOM 4131 O O . LEU B 1 87 ? 16.047 -9.477 -15.852 1 96.19 87 LEU B O 1
ATOM 4135 N N . ALA B 1 88 ? 14.258 -9.023 -17.172 1 93.19 88 ALA B N 1
ATOM 4136 C CA . ALA B 1 88 ? 15.086 -8.82 -18.359 1 93.19 88 ALA B CA 1
ATOM 4137 C C . ALA B 1 88 ? 16.016 -7.617 -18.172 1 93.19 88 ALA B C 1
ATOM 4139 O O . ALA B 1 88 ? 17.203 -7.699 -18.469 1 93.19 88 ALA B O 1
ATOM 4140 N N . SER B 1 89 ? 15.422 -6.527 -17.703 1 92.88 89 SER B N 1
ATOM 4141 C CA . SER B 1 89 ? 16.172 -5.285 -17.578 1 92.88 89 SER B CA 1
ATOM 4142 C C . SER B 1 89 ? 17.281 -5.414 -16.531 1 92.88 89 SER B C 1
ATOM 4144 O O . SER B 1 89 ? 18.344 -4.789 -16.672 1 92.88 89 SER B O 1
ATOM 4146 N N . ASN B 1 90 ? 17.047 -6.191 -15.531 1 93.19 90 ASN B N 1
ATOM 4147 C CA . ASN B 1 90 ? 18.031 -6.32 -14.453 1 93.19 90 ASN B CA 1
ATOM 4148 C C . ASN B 1 90 ? 18.844 -7.605 -14.586 1 93.19 90 ASN B C 1
ATOM 4150 O O . ASN B 1 90 ? 19.641 -7.938 -13.703 1 93.19 90 ASN B O 1
ATOM 4154 N N . LYS B 1 91 ? 18.625 -8.375 -15.633 1 91.94 91 LYS B N 1
ATOM 4155 C CA . LYS B 1 91 ? 19.359 -9.602 -15.938 1 91.94 91 LYS B CA 1
ATOM 4156 C C . LYS B 1 91 ? 19.281 -10.586 -14.773 1 91.94 91 LYS B C 1
ATOM 4158 O O . LYS B 1 91 ? 20.297 -11.156 -14.359 1 91.94 91 LYS B O 1
ATOM 4163 N N . ILE B 1 92 ? 18.125 -10.641 -14.25 1 95 92 ILE B N 1
ATOM 4164 C CA . ILE B 1 92 ? 17.891 -11.562 -13.148 1 95 92 ILE B CA 1
ATOM 4165 C C . ILE B 1 92 ? 17.484 -12.93 -13.695 1 95 92 ILE B C 1
ATOM 4167 O O . ILE B 1 92 ? 16.562 -13.031 -14.5 1 95 92 ILE B O 1
ATOM 4171 N N . ARG B 1 93 ? 18.125 -13.969 -13.195 1 93.69 93 ARG B N 1
ATOM 4172 C CA . ARG B 1 93 ? 17.875 -15.305 -13.711 1 93.69 93 ARG B CA 1
ATOM 4173 C C . ARG B 1 93 ? 17.094 -16.141 -12.703 1 93.69 93 ARG B C 1
ATOM 4175 O O . ARG B 1 93 ? 16.516 -17.172 -13.062 1 93.69 93 ARG B O 1
ATOM 4182 N N . ARG B 1 94 ? 17.156 -15.766 -11.516 1 95.31 94 ARG B N 1
ATOM 4183 C CA . ARG B 1 94 ? 16.453 -16.484 -10.453 1 95.31 94 ARG B CA 1
ATOM 4184 C C . ARG B 1 94 ? 15.914 -15.523 -9.406 1 95.31 94 ARG B C 1
ATOM 4186 O O . ARG B 1 94 ? 16.625 -14.625 -8.953 1 95.31 94 ARG B O 1
ATOM 4193 N N . MET B 1 95 ? 14.641 -15.789 -9.094 1 96.81 95 MET B N 1
ATOM 4194 C CA . MET B 1 95 ? 14.039 -14.961 -8.055 1 96.81 95 MET B CA 1
ATOM 4195 C C . MET B 1 95 ? 12.68 -15.516 -7.637 1 96.81 95 MET B C 1
ATOM 4197 O O . MET B 1 95 ? 11.922 -16.016 -8.469 1 96.81 95 MET B O 1
ATOM 4201 N N . LYS B 1 96 ? 12.406 -15.57 -6.391 1 98.5 96 LYS B N 1
ATOM 4202 C CA . LYS B 1 96 ? 11.062 -15.75 -5.848 1 98.5 96 LYS B CA 1
ATOM 4203 C C . LYS B 1 96 ? 10.516 -14.453 -5.27 1 98.5 96 LYS B C 1
ATOM 4205 O O . LYS B 1 96 ? 11.023 -13.953 -4.262 1 98.5 96 LYS B O 1
ATOM 4210 N N . ARG B 1 97 ? 9.391 -13.938 -5.891 1 98.75 97 ARG B N 1
ATOM 4211 C CA . ARG B 1 97 ? 9.008 -12.57 -5.547 1 98.75 97 ARG B CA 1
ATOM 4212 C C . ARG B 1 97 ? 7.504 -12.445 -5.359 1 98.75 97 ARG B C 1
ATOM 4214 O O . ARG B 1 97 ? 6.746 -13.312 -5.809 1 98.75 97 ARG B O 1
ATOM 4221 N N . TYR B 1 98 ? 7.133 -11.398 -4.66 1 98.81 98 TYR B N 1
ATOM 4222 C CA . TYR B 1 98 ? 5.738 -10.969 -4.672 1 98.81 98 TYR B CA 1
ATOM 4223 C C . TYR B 1 98 ? 5.625 -9.477 -4.961 1 98.81 98 TYR B C 1
ATOM 4225 O O . TYR B 1 98 ? 6.594 -8.734 -4.785 1 98.81 98 TYR B O 1
ATOM 4233 N N . GLN B 1 99 ? 4.555 -9.102 -5.469 1 98.69 99 GLN B N 1
ATOM 4234 C CA . GLN B 1 99 ? 4.168 -7.707 -5.648 1 98.69 99 GLN B CA 1
ATOM 4235 C C . GLN B 1 99 ? 2.664 -7.523 -5.469 1 98.69 99 GLN B C 1
ATOM 4237 O O . GLN B 1 99 ? 1.871 -8.328 -5.965 1 98.69 99 GLN B O 1
ATOM 4242 N N . ILE B 1 100 ? 2.34 -6.574 -4.684 1 98.19 100 ILE B N 1
ATOM 4243 C CA . ILE B 1 100 ? 0.945 -6.195 -4.48 1 98.19 100 ILE B CA 1
ATOM 4244 C C . ILE B 1 100 ? 0.723 -4.766 -4.961 1 98.19 100 ILE B C 1
ATOM 4246 O O . ILE B 1 100 ? 1.399 -3.838 -4.508 1 98.19 100 ILE B O 1
ATOM 4250 N N . GLY B 1 101 ? -0.138 -4.59 -5.82 1 97.25 101 GLY B N 1
ATOM 4251 C CA . GLY B 1 101 ? -0.364 -3.262 -6.371 1 97.25 101 GLY B CA 1
ATOM 4252 C C . GLY B 1 101 ? -1.607 -3.178 -7.238 1 97.25 101 GLY B C 1
ATOM 4253 O O . GLY B 1 101 ? -2.201 -4.203 -7.582 1 97.25 101 GLY B O 1
ATOM 4254 N N . ARG B 1 102 ? -1.978 -1.972 -7.613 1 97 102 ARG B N 1
ATOM 4255 C CA . ARG B 1 102 ? -3.143 -1.726 -8.453 1 97 102 ARG B CA 1
ATOM 4256 C C . ARG B 1 102 ? -2.811 -1.954 -9.93 1 97 102 ARG B C 1
ATOM 4258 O O . ARG B 1 102 ? -1.685 -1.698 -10.359 1 97 102 ARG B O 1
ATOM 4265 N N . VAL B 1 103 ? -3.773 -2.404 -10.633 1 96.75 103 VAL B N 1
ATOM 4266 C CA . VAL B 1 103 ? -3.705 -2.566 -12.078 1 96.75 103 VAL B CA 1
ATOM 4267 C C . VAL B 1 103 ? -4.977 -2.012 -12.727 1 96.75 103 VAL B C 1
ATOM 4269 O O . VAL B 1 103 ? -5.957 -1.728 -12.031 1 96.75 103 VAL B O 1
ATOM 4272 N N . TYR B 1 104 ? -4.938 -1.853 -14.031 1 96.12 104 TYR B N 1
ATOM 4273 C CA . TYR B 1 104 ? -5.98 -1.087 -14.711 1 96.12 104 TYR B CA 1
ATOM 4274 C C . TYR B 1 104 ? -6.41 -1.774 -16 1 96.12 104 TYR B C 1
ATOM 4276 O O . TYR B 1 104 ? -5.578 -2.078 -16.859 1 96.12 104 TYR B O 1
ATOM 4284 N N . ARG B 1 105 ? -7.648 -1.992 -16.109 1 92.75 105 ARG B N 1
ATOM 4285 C CA . ARG B 1 105 ? -8.219 -2.562 -17.328 1 92.75 105 ARG B CA 1
ATOM 4286 C C . ARG B 1 105 ? -9.453 -1.787 -17.766 1 92.75 105 ARG B C 1
ATOM 4288 O O . ARG B 1 105 ? -10.422 -1.675 -17.016 1 92.75 105 ARG B O 1
ATOM 4295 N N . ARG B 1 106 ? -9.43 -1.305 -18.938 1 91.5 106 ARG B N 1
ATOM 4296 C CA . ARG B 1 106 ? -10.523 -0.476 -19.438 1 91.5 106 ARG B CA 1
ATOM 4297 C C . ARG B 1 106 ? -11.68 -1.337 -19.938 1 91.5 106 ARG B C 1
ATOM 4299 O O . ARG B 1 106 ? -12.203 -1.109 -21.031 1 91.5 106 ARG B O 1
ATOM 4306 N N . ASP B 1 107 ? -12.023 -2.314 -19.203 1 86.12 107 ASP B N 1
ATOM 4307 C CA . ASP B 1 107 ? -13.125 -3.225 -19.516 1 86.12 107 ASP B CA 1
ATOM 4308 C C . ASP B 1 107 ? -14.461 -2.654 -19.031 1 86.12 107 ASP B C 1
ATOM 4310 O O . ASP B 1 107 ? -14.5 -1.614 -18.375 1 86.12 107 ASP B O 1
ATOM 4314 N N . GLN B 1 108 ? -15.5 -3.266 -19.531 1 84.88 108 GLN B N 1
ATOM 4315 C CA . GLN B 1 108 ? -16.797 -2.914 -18.969 1 84.88 108 GLN B CA 1
ATOM 4316 C C . GLN B 1 108 ? -16.922 -3.365 -17.516 1 84.88 108 GLN B C 1
ATOM 4318 O O . GLN B 1 108 ? -16.891 -4.562 -17.234 1 84.88 108 GLN B O 1
ATOM 4323 N N . PRO B 1 109 ? -17.109 -2.381 -16.656 1 85 109 PRO B N 1
ATOM 4324 C CA . PRO B 1 109 ? -17.109 -2.752 -15.234 1 85 109 PRO B CA 1
ATOM 4325 C C . PRO B 1 109 ? -18.438 -3.371 -14.789 1 85 109 PRO B C 1
ATOM 4327 O O . PRO B 1 109 ? -19.484 -3.119 -15.406 1 85 109 PRO B O 1
ATOM 4330 N N . SER B 1 110 ? -18.422 -4.242 -13.891 1 80.19 110 SER B N 1
ATOM 4331 C CA . SER B 1 110 ? -19.562 -4.828 -13.188 1 80.19 110 SER B CA 1
ATOM 4332 C C . SER B 1 110 ? -19.359 -4.785 -11.68 1 80.19 110 SER B C 1
ATOM 4334 O O . SER B 1 110 ? -18.75 -5.684 -11.102 1 80.19 110 SER B O 1
ATOM 4336 N N . ILE B 1 111 ? -19.969 -3.834 -11.062 1 70.38 111 ILE B N 1
ATOM 4337 C CA . ILE B 1 111 ? -19.797 -3.615 -9.633 1 70.38 111 ILE B CA 1
ATOM 4338 C C . ILE B 1 111 ? -20.312 -4.82 -8.859 1 70.38 111 ILE B C 1
ATOM 4340 O O . ILE B 1 111 ? -19.672 -5.293 -7.918 1 70.38 111 ILE B O 1
ATOM 4344 N N . ALA B 1 112 ? -21.406 -5.371 -9.312 1 65.56 112 ALA B N 1
ATOM 4345 C CA . ALA B 1 112 ? -22.047 -6.508 -8.656 1 65.56 112 ALA B CA 1
ATOM 4346 C C . ALA B 1 112 ? -21.109 -7.711 -8.609 1 65.56 112 ALA B C 1
ATOM 4348 O O . ALA B 1 112 ? -21.141 -8.492 -7.66 1 65.56 112 ALA B O 1
ATOM 4349 N N . ARG B 1 113 ? -20.25 -7.82 -9.578 1 66.56 113 ARG B N 1
ATOM 4350 C CA . ARG B 1 113 ? -19.375 -8.977 -9.68 1 66.56 113 ARG B CA 1
ATOM 4351 C C . ARG B 1 113 ? -17.953 -8.625 -9.219 1 66.56 113 ARG B C 1
ATOM 4353 O O . ARG B 1 113 ? -17.047 -9.445 -9.344 1 66.56 113 ARG B O 1
ATOM 4360 N N . GLY B 1 114 ? -17.781 -7.406 -8.766 1 74.25 114 GLY B N 1
ATOM 4361 C CA . GLY B 1 114 ? -16.469 -6.98 -8.297 1 74.25 114 GLY B CA 1
ATOM 4362 C C . GLY B 1 114 ? -15.484 -6.727 -9.414 1 74.25 114 GLY B C 1
ATOM 4363 O O . GLY B 1 114 ? -14.273 -6.801 -9.211 1 74.25 114 GLY B O 1
ATOM 4364 N N . ARG B 1 115 ? -16.031 -6.594 -10.617 1 80.44 115 ARG B N 1
ATOM 4365 C CA . ARG B 1 115 ? -15.172 -6.285 -11.758 1 80.44 115 ARG B CA 1
ATOM 4366 C C . ARG B 1 115 ? -15.008 -4.781 -11.93 1 80.44 115 ARG B C 1
ATOM 4368 O O . ARG B 1 115 ? -15.93 -4.098 -12.383 1 80.44 115 ARG B O 1
ATOM 4375 N N . LEU B 1 116 ? -13.828 -4.305 -11.617 1 90.5 116 LEU B N 1
ATOM 4376 C CA . LEU B 1 116 ? -13.508 -2.883 -11.672 1 90.5 116 LEU B CA 1
ATOM 4377 C C . LEU B 1 116 ? -12.43 -2.607 -12.711 1 90.5 116 LEU B C 1
ATOM 4379 O O . LEU B 1 116 ? -11.766 -3.531 -13.18 1 90.5 116 LEU B O 1
ATOM 4383 N N . ARG B 1 117 ? -12.375 -1.359 -13.102 1 94.5 117 ARG B N 1
ATOM 4384 C CA . ARG B 1 117 ? -11.336 -0.957 -14.047 1 94.5 117 ARG B CA 1
ATOM 4385 C C . ARG B 1 117 ? -10.016 -0.676 -13.32 1 94.5 117 ARG B C 1
ATOM 4387 O O . ARG B 1 117 ? -8.961 -0.601 -13.953 1 94.5 117 ARG B O 1
ATOM 4394 N N . GLU B 1 118 ? -10.102 -0.459 -12.086 1 96 118 GLU B N 1
ATOM 4395 C CA . GLU B 1 118 ? -8.969 -0.38 -11.172 1 96 118 GLU B CA 1
ATOM 4396 C C . GLU B 1 118 ? -9.141 -1.342 -10 1 96 118 GLU B C 1
ATOM 4398 O O . GLU B 1 118 ? -10.125 -1.259 -9.258 1 96 118 GLU B O 1
ATOM 4403 N N . PHE B 1 119 ? -8.188 -2.229 -9.82 1 94.25 119 PHE B N 1
ATOM 4404 C CA . PHE B 1 119 ? -8.289 -3.178 -8.711 1 94.25 119 PHE B CA 1
ATOM 4405 C C . PHE B 1 119 ? -6.906 -3.654 -8.281 1 94.25 119 PHE B C 1
ATOM 4407 O O . PHE B 1 119 ? -5.918 -3.406 -8.977 1 94.25 119 PHE B O 1
ATOM 4414 N N . VAL B 1 120 ? -6.836 -4.312 -7.16 1 96.25 120 VAL B N 1
ATOM 4415 C CA . VAL B 1 120 ? -5.559 -4.715 -6.578 1 96.25 120 VAL B CA 1
ATOM 4416 C C . VAL B 1 120 ? -5.262 -6.168 -6.938 1 96.25 120 VAL B C 1
ATOM 4418 O O . VAL B 1 120 ? -6.121 -7.039 -6.789 1 96.25 120 VAL B O 1
ATOM 4421 N N . GLN B 1 121 ? -4.062 -6.379 -7.418 1 97 121 GLN B N 1
ATOM 4422 C CA . GLN B 1 121 ? -3.521 -7.719 -7.609 1 97 121 GLN B CA 1
ATOM 4423 C C . GLN B 1 121 ? -2.41 -8.016 -6.605 1 97 121 GLN B C 1
ATOM 4425 O O . GLN B 1 121 ? -1.632 -7.125 -6.258 1 97 121 GLN B O 1
ATOM 4430 N N . ALA B 1 122 ? -2.383 -9.18 -6.125 1 98.62 122 ALA B N 1
ATOM 4431 C CA . ALA B 1 122 ? -1.271 -9.711 -5.344 1 98.62 122 ALA B CA 1
ATOM 4432 C C . ALA B 1 122 ? -0.613 -10.891 -6.051 1 98.62 122 ALA B C 1
ATOM 4434 O O . ALA B 1 122 ? -1.154 -12 -6.059 1 98.62 122 ALA B O 1
ATOM 4435 N N . ASP B 1 123 ? 0.58 -10.617 -6.531 1 98.75 123 ASP B N 1
ATOM 4436 C CA . ASP B 1 123 ? 1.234 -11.602 -7.391 1 98.75 123 ASP B CA 1
ATOM 4437 C C . ASP B 1 123 ? 2.373 -12.297 -6.652 1 98.75 123 ASP B C 1
ATOM 4439 O O . ASP B 1 123 ? 3.121 -11.664 -5.906 1 98.75 123 ASP B O 1
ATOM 4443 N N . PHE B 1 124 ? 2.482 -13.57 -6.848 1 98.88 124 PHE B N 1
ATOM 4444 C CA . PHE B 1 124 ? 3.57 -14.43 -6.395 1 98.88 124 PHE B CA 1
ATOM 4445 C C . PHE B 1 124 ? 4.168 -15.203 -7.559 1 98.88 124 PHE B C 1
ATOM 4447 O O . PHE B 1 124 ? 3.453 -15.906 -8.281 1 98.88 124 PHE B O 1
ATOM 4454 N N . ASP B 1 125 ? 5.5 -15.086 -7.734 1 98.81 125 ASP B N 1
ATOM 4455 C CA . ASP B 1 125 ? 6.125 -15.766 -8.859 1 98.81 125 ASP B CA 1
ATOM 4456 C C . ASP B 1 125 ? 7.477 -16.359 -8.469 1 98.81 125 ASP B C 1
ATOM 4458 O O . ASP B 1 125 ? 8.18 -15.797 -7.625 1 98.81 125 ASP B O 1
ATOM 4462 N N . ILE B 1 126 ? 7.812 -17.438 -9.07 1 98.69 126 ILE B N 1
ATOM 4463 C CA . ILE B 1 126 ? 9.125 -18.062 -9.008 1 98.69 126 ILE B CA 1
ATOM 4464 C C . ILE B 1 126 ? 9.758 -18.078 -10.398 1 98.69 126 ILE B C 1
ATOM 4466 O O . ILE B 1 126 ? 9.203 -18.672 -11.328 1 98.69 126 ILE B O 1
ATOM 4470 N N . ALA B 1 127 ? 10.859 -17.438 -10.523 1 98.06 127 ALA B N 1
ATOM 4471 C CA . ALA B 1 127 ? 11.594 -17.375 -11.781 1 98.06 127 ALA B CA 1
ATOM 4472 C C . ALA B 1 127 ? 12.898 -18.156 -11.695 1 98.06 127 ALA B C 1
ATOM 4474 O O . ALA B 1 127 ? 13.578 -18.125 -10.664 1 98.06 127 ALA B O 1
ATOM 4475 N N . GLY B 1 128 ? 13.211 -18.875 -12.75 1 96.62 128 GLY B N 1
ATOM 4476 C CA . GLY B 1 128 ? 14.484 -19.578 -12.844 1 96.62 128 GLY B CA 1
ATOM 4477 C C . GLY B 1 128 ? 14.32 -21.062 -13.117 1 96.62 128 GLY B C 1
ATOM 4478 O O . GLY B 1 128 ? 13.242 -21.625 -12.906 1 96.62 128 GLY B O 1
ATOM 4479 N N . GLU B 1 129 ? 15.398 -21.688 -13.508 1 94.12 129 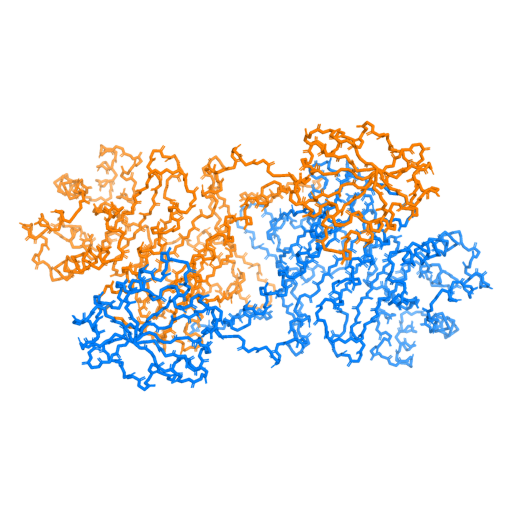GLU B N 1
ATOM 4480 C CA . GLU B 1 129 ? 15.406 -23.125 -13.727 1 94.12 129 GLU B CA 1
ATOM 4481 C C . GLU B 1 129 ? 15.195 -23.891 -12.422 1 94.12 129 GLU B C 1
ATOM 4483 O O . GLU B 1 129 ? 15.766 -23.531 -11.391 1 94.12 129 GLU B O 1
ATOM 4488 N N . CYS B 1 130 ? 14.336 -24.906 -12.555 1 94.56 130 CYS B N 1
ATOM 4489 C CA . CYS B 1 130 ? 13.969 -25.688 -11.375 1 94.56 130 CYS B CA 1
ATOM 4490 C C . CYS B 1 130 ? 13.883 -27.172 -11.703 1 94.56 130 CYS B C 1
ATOM 4492 O O . CYS B 1 130 ? 13.664 -27.547 -12.859 1 94.56 130 CYS B O 1
ATOM 4494 N N . ILE B 1 131 ? 14.055 -27.906 -10.594 1 95.62 131 ILE B N 1
ATOM 4495 C CA . ILE B 1 131 ? 13.695 -29.312 -10.68 1 95.62 131 ILE B CA 1
ATOM 4496 C C . ILE B 1 131 ? 12.25 -29.453 -11.172 1 95.62 131 ILE B C 1
ATOM 4498 O O . ILE B 1 131 ? 11.43 -28.562 -10.938 1 95.62 131 ILE B O 1
ATOM 4502 N N . GLN B 1 132 ? 12.023 -30.562 -11.852 1 96.31 132 GLN B N 1
ATOM 4503 C CA . GLN B 1 132 ? 10.727 -30.797 -12.484 1 96.31 132 GLN B CA 1
ATOM 4504 C C . GLN B 1 132 ? 9.586 -30.578 -11.492 1 96.31 132 GLN B C 1
ATOM 4506 O O . GLN B 1 132 ? 9.523 -31.25 -10.461 1 96.31 132 GLN B O 1
ATOM 4511 N N . MET B 1 133 ? 8.711 -29.656 -11.727 1 98.12 133 MET B N 1
ATOM 4512 C CA . MET B 1 133 ? 7.418 -29.359 -11.109 1 98.12 133 MET B CA 1
ATOM 4513 C C . MET B 1 133 ? 7.602 -28.875 -9.672 1 98.12 133 MET B C 1
ATOM 4515 O O . MET B 1 133 ? 6.621 -28.656 -8.961 1 98.12 133 MET B O 1
ATOM 4519 N N . MET B 1 134 ? 8.828 -28.672 -9.242 1 98.19 134 MET B N 1
ATOM 4520 C CA . MET B 1 134 ? 9.062 -28.234 -7.863 1 98.19 134 MET B CA 1
ATOM 4521 C C . MET B 1 134 ? 8.453 -26.859 -7.617 1 98.19 134 MET B C 1
ATOM 4523 O O . MET B 1 134 ? 7.707 -26.672 -6.656 1 98.19 134 MET B O 1
ATOM 4527 N N . ALA B 1 135 ? 8.797 -25.922 -8.5 1 98.38 135 ALA B N 1
ATOM 4528 C CA . ALA B 1 135 ? 8.266 -24.578 -8.367 1 98.38 135 ALA B CA 1
ATOM 4529 C C . ALA B 1 135 ? 6.75 -24.562 -8.516 1 98.38 135 ALA B C 1
ATOM 4531 O O . ALA B 1 135 ? 6.055 -23.844 -7.793 1 98.38 135 ALA B O 1
ATOM 4532 N N . ASP B 1 136 ? 6.234 -25.359 -9.406 1 98.69 136 ASP B N 1
ATOM 4533 C CA . ASP B 1 136 ? 4.797 -25.469 -9.625 1 98.69 136 ASP B CA 1
ATOM 4534 C C . ASP B 1 136 ? 4.082 -25.953 -8.367 1 98.69 136 ASP B C 1
ATOM 4536 O O . ASP B 1 136 ? 3.047 -25.406 -7.98 1 98.69 136 ASP B O 1
ATOM 4540 N N . ALA B 1 137 ? 4.668 -26.938 -7.785 1 98.69 137 ALA B N 1
ATOM 4541 C CA . ALA B 1 137 ? 4.074 -27.484 -6.57 1 98.69 137 ALA B CA 1
ATOM 4542 C C . ALA B 1 137 ? 4.094 -26.469 -5.438 1 98.69 137 ALA B C 1
ATOM 4544 O O . ALA B 1 137 ? 3.148 -26.375 -4.652 1 98.69 137 ALA B O 1
ATOM 4545 N N . GLU B 1 138 ? 5.172 -25.75 -5.312 1 98.75 138 GLU B N 1
ATOM 4546 C CA . GLU B 1 138 ? 5.262 -24.703 -4.301 1 98.75 138 GLU B CA 1
ATOM 4547 C C . GLU B 1 138 ? 4.191 -23.641 -4.523 1 98.75 138 GLU B C 1
ATOM 4549 O O . GLU B 1 138 ? 3.598 -23.141 -3.562 1 98.75 138 GLU B O 1
ATOM 4554 N N . VAL B 1 139 ? 3.979 -23.281 -5.766 1 98.75 139 VAL B N 1
ATOM 4555 C CA . VAL B 1 139 ? 2.947 -22.312 -6.133 1 98.75 139 VAL B CA 1
ATOM 4556 C C . VAL B 1 139 ? 1.58 -22.828 -5.684 1 98.75 139 VAL B C 1
ATOM 4558 O O . VAL B 1 139 ? 0.807 -22.094 -5.066 1 98.75 139 VAL B O 1
ATOM 4561 N N . VAL B 1 140 ? 1.317 -24.078 -5.93 1 98.75 140 VAL B N 1
ATOM 4562 C CA . VAL B 1 140 ? 0.043 -24.656 -5.535 1 98.75 140 VAL B CA 1
ATOM 4563 C C . VAL B 1 140 ? -0.08 -24.656 -4.012 1 98.75 140 VAL B C 1
ATOM 4565 O O . VAL B 1 140 ? -1.144 -24.344 -3.471 1 98.75 140 VAL B O 1
ATOM 4568 N N . SER B 1 141 ? 0.959 -25 -3.357 1 98.81 141 SER B N 1
ATOM 4569 C CA . SER B 1 141 ? 0.971 -25 -1.898 1 98.81 141 SER B CA 1
ATOM 4570 C C . SER B 1 141 ? 0.678 -23.609 -1.344 1 98.81 141 SER B C 1
ATOM 4572 O O . SER B 1 141 ? -0.075 -23.469 -0.378 1 98.81 141 SER B O 1
ATOM 4574 N N . CYS B 1 142 ? 1.287 -22.641 -1.902 1 98.81 142 CYS B N 1
ATOM 4575 C CA . CYS B 1 142 ? 1.07 -21.25 -1.49 1 98.81 142 CYS B CA 1
ATOM 4576 C C . CYS B 1 142 ? -0.383 -20.844 -1.697 1 98.81 142 CYS B C 1
ATOM 4578 O O . CYS B 1 142 ? -0.991 -20.234 -0.817 1 98.81 142 CYS B O 1
ATOM 4580 N N . VAL B 1 143 ? -0.937 -21.203 -2.863 1 98.81 143 VAL B N 1
ATOM 4581 C CA . VAL B 1 143 ? -2.336 -20.922 -3.17 1 98.81 143 VAL B CA 1
ATOM 4582 C C . VAL B 1 143 ? -3.236 -21.578 -2.125 1 98.81 143 VAL B C 1
ATOM 4584 O O . VAL B 1 143 ? -4.16 -20.938 -1.609 1 98.81 143 VAL B O 1
ATOM 4587 N N . ASP B 1 144 ? -2.941 -22.797 -1.833 1 98.75 144 ASP B N 1
ATOM 4588 C CA . ASP B 1 144 ? -3.719 -23.562 -0.861 1 98.75 144 ASP B CA 1
ATOM 4589 C C . ASP B 1 144 ? -3.742 -22.859 0.495 1 98.75 144 ASP B C 1
ATOM 4591 O O . ASP B 1 144 ? -4.793 -22.75 1.129 1 98.75 144 ASP B O 1
ATOM 4595 N N . ARG B 1 145 ? -2.631 -22.406 0.885 1 98.44 145 ARG B N 1
ATOM 4596 C CA . ARG B 1 145 ? -2.512 -21.734 2.18 1 98.44 145 ARG B CA 1
ATOM 4597 C C . ARG B 1 145 ? -3.289 -20.422 2.195 1 98.44 145 ARG B C 1
ATOM 4599 O O . ARG B 1 145 ? -3.936 -20.094 3.191 1 98.44 145 ARG B O 1
ATOM 4606 N N . ILE B 1 146 ? -3.242 -19.672 1.122 1 98.56 146 ILE B N 1
ATOM 4607 C CA . ILE B 1 146 ? -3.959 -18.406 1.037 1 98.56 146 ILE B CA 1
ATOM 4608 C C . ILE B 1 146 ? -5.461 -18.656 1.155 1 98.56 146 ILE B C 1
ATOM 4610 O O . ILE B 1 146 ? -6.152 -17.953 1.908 1 98.56 146 ILE B O 1
ATOM 4614 N N . LEU B 1 147 ? -5.938 -19.625 0.458 1 98.06 147 LEU B N 1
ATOM 4615 C CA . LEU B 1 147 ? -7.367 -19.906 0.463 1 98.06 147 LEU B CA 1
ATOM 4616 C C . LEU B 1 147 ? -7.824 -20.359 1.843 1 98.06 147 LEU B C 1
ATOM 4618 O O . LEU B 1 147 ? -8.898 -19.969 2.311 1 98.06 147 LEU B O 1
ATOM 4622 N N . SER B 1 148 ? -7.066 -21.094 2.484 1 97.56 148 SER B N 1
ATOM 4623 C CA . SER B 1 148 ? -7.438 -21.656 3.781 1 97.56 148 SER B CA 1
ATOM 4624 C C . SER B 1 148 ? -7.402 -20.594 4.875 1 97.56 148 SER B C 1
ATOM 4626 O O . SER B 1 148 ? -8.156 -20.672 5.844 1 97.56 148 SER B O 1
ATOM 4628 N N . MET B 1 149 ? -6.641 -19.688 4.734 1 96.25 149 MET B N 1
ATOM 4629 C CA . MET B 1 149 ? -6.352 -18.703 5.785 1 96.25 149 MET B CA 1
ATOM 4630 C C . MET B 1 149 ? -7.562 -17.828 6.059 1 96.25 149 MET B C 1
ATOM 4632 O O . MET B 1 149 ? -7.738 -17.344 7.176 1 96.25 149 MET B O 1
ATOM 4636 N N . PHE B 1 150 ? -8.406 -17.594 5.129 1 95.25 150 PHE B N 1
ATOM 4637 C CA . PHE B 1 150 ? -9.508 -16.656 5.293 1 95.25 150 PHE B CA 1
ATOM 4638 C C . PHE B 1 150 ? -10.711 -17.328 5.941 1 95.25 150 PHE B C 1
ATOM 4640 O O . PHE B 1 150 ? -11.641 -16.656 6.398 1 95.25 150 PHE B O 1
ATOM 4647 N N . GLY B 1 151 ? -10.742 -18.625 5.973 1 93.69 151 GLY B N 1
ATOM 4648 C CA . GLY B 1 151 ? -11.828 -19.344 6.629 1 93.69 151 GLY B CA 1
ATOM 4649 C C . GLY B 1 151 ? -13.172 -19.125 5.969 1 93.69 151 GLY B C 1
ATOM 4650 O O . GLY B 1 151 ? -14.203 -19.062 6.648 1 93.69 151 GLY B O 1
ATOM 4651 N N . ILE B 1 152 ? -13.258 -18.922 4.766 1 94.69 152 ILE B N 1
ATOM 4652 C CA . ILE B 1 152 ? -14.477 -18.609 4.023 1 94.69 152 ILE B CA 1
ATOM 4653 C C . ILE B 1 152 ? -15.281 -19.891 3.791 1 94.69 152 ILE B C 1
ATOM 4655 O O . ILE B 1 152 ? -16.516 -19.859 3.754 1 94.69 152 ILE B O 1
ATOM 4659 N N . GLY B 1 153 ? -14.641 -21 3.553 1 95.81 153 GLY B N 1
ATOM 4660 C CA . GLY B 1 153 ? -15.305 -22.266 3.299 1 95.81 153 GLY B CA 1
ATOM 4661 C C . GLY B 1 153 ? -14.469 -23.234 2.488 1 95.81 153 GLY B C 1
ATOM 4662 O O . GLY B 1 153 ? -13.234 -23.125 2.457 1 95.81 153 GLY B O 1
ATOM 4663 N N . GLU B 1 154 ? -15.242 -24.188 1.925 1 97.25 154 GLU B N 1
ATOM 4664 C CA . GLU B 1 154 ? -14.57 -25.172 1.08 1 97.25 154 GLU B CA 1
ATOM 4665 C C . GLU B 1 154 ? -14.055 -24.531 -0.205 1 97.25 154 GLU B C 1
ATOM 4667 O O . GLU B 1 154 ? -14.672 -23.609 -0.744 1 97.25 154 GLU B O 1
ATOM 4672 N N . TYR B 1 155 ? -12.906 -25 -0.625 1 97.88 155 TYR B N 1
ATOM 4673 C CA . TYR B 1 155 ? -12.32 -24.469 -1.846 1 97.88 155 TYR B CA 1
ATOM 4674 C C . TYR B 1 155 ? -11.664 -25.578 -2.67 1 97.88 155 TYR B C 1
ATOM 4676 O O . TYR B 1 155 ? -11.484 -26.688 -2.184 1 97.88 155 TYR B O 1
ATOM 4684 N N . ARG B 1 156 ? -11.391 -25.266 -3.906 1 97.25 156 ARG B N 1
ATOM 4685 C CA . ARG B 1 156 ? -10.68 -26.172 -4.805 1 97.25 156 ARG B CA 1
ATOM 4686 C C . ARG B 1 156 ? -9.703 -25.406 -5.691 1 97.25 156 ARG B C 1
ATOM 4688 O O . ARG B 1 156 ? -9.922 -24.234 -5.992 1 97.25 156 ARG B O 1
ATOM 4695 N N . ILE B 1 157 ? -8.648 -26.062 -6.023 1 98.31 157 ILE B N 1
ATOM 4696 C CA . ILE B 1 157 ? -7.637 -25.562 -6.949 1 98.31 157 ILE B CA 1
ATOM 4697 C C . ILE B 1 157 ? -7.656 -26.406 -8.227 1 98.31 157 ILE B C 1
ATOM 4699 O O . ILE B 1 157 ? -7.18 -27.547 -8.242 1 98.31 157 ILE B O 1
ATOM 4703 N N . LYS B 1 158 ? -8.211 -25.812 -9.273 1 96.62 158 LYS B N 1
ATOM 4704 C CA . LYS B 1 158 ? -8.25 -26.484 -10.562 1 96.62 158 LYS B CA 1
ATOM 4705 C C . LYS B 1 158 ? -6.918 -26.344 -11.305 1 96.62 158 LYS B C 1
ATOM 4707 O O . LYS B 1 158 ? -6.348 -25.25 -11.352 1 96.62 158 LYS B O 1
ATOM 4712 N N . VAL B 1 159 ? -6.445 -27.453 -11.812 1 97.25 159 VAL B N 1
ATOM 4713 C CA . VAL B 1 159 ? -5.199 -27.406 -12.578 1 97.25 159 VAL B CA 1
ATOM 4714 C C . VAL B 1 159 ? -5.387 -28.078 -13.93 1 97.25 159 VAL B C 1
ATOM 4716 O O . VAL B 1 159 ? -6.23 -28.969 -14.07 1 97.25 159 VAL B O 1
ATOM 4719 N N . ASN B 1 160 ? -4.762 -27.609 -14.867 1 95.75 160 ASN B N 1
ATOM 4720 C CA . ASN B 1 160 ? -4.582 -28.156 -16.203 1 95.75 160 ASN B CA 1
ATOM 4721 C C . ASN B 1 160 ? -3.217 -27.797 -16.781 1 95.75 160 ASN B C 1
ATOM 4723 O O . ASN B 1 160 ? -2.361 -27.266 -16.078 1 95.75 160 ASN B O 1
ATOM 4727 N N . ASP B 1 161 ? -2.982 -28.281 -17.922 1 96.12 161 ASP B N 1
ATOM 4728 C CA . ASP B 1 161 ? -1.741 -27.953 -18.609 1 96.12 161 ASP B CA 1
ATOM 4729 C C . ASP B 1 161 ? -2.016 -27.547 -20.062 1 96.12 161 ASP B C 1
ATOM 4731 O O . ASP B 1 161 ? -2.734 -28.234 -20.781 1 96.12 161 ASP B O 1
ATOM 4735 N N . ARG B 1 162 ? -1.456 -26.453 -20.406 1 93.81 162 ARG B N 1
ATOM 4736 C CA . ARG B 1 162 ? -1.655 -25.922 -21.75 1 93.81 162 ARG B CA 1
ATOM 4737 C C . ARG B 1 162 ? -1.281 -26.938 -22.812 1 93.81 162 ARG B C 1
ATOM 4739 O O . ARG B 1 162 ? -1.907 -27 -23.875 1 93.81 162 ARG B O 1
ATOM 4746 N N . ARG B 1 163 ? -0.296 -27.75 -22.672 1 95.81 163 ARG B N 1
ATOM 4747 C CA . ARG B 1 163 ? 0.161 -28.75 -23.625 1 95.81 163 ARG B CA 1
ATOM 4748 C C . ARG B 1 163 ? -0.877 -29.844 -23.797 1 95.81 163 ARG B C 1
ATOM 4750 O O . ARG B 1 163 ? -1.035 -30.391 -24.906 1 95.81 163 ARG B O 1
ATOM 4757 N N . ILE B 1 164 ? -1.546 -30.141 -22.672 1 95.75 164 ILE B N 1
ATOM 4758 C CA . ILE B 1 164 ? -2.637 -31.109 -22.766 1 95.75 164 ILE B CA 1
ATOM 4759 C C . ILE B 1 164 ? -3.764 -30.531 -23.625 1 95.75 164 ILE B C 1
ATOM 4761 O O . ILE B 1 164 ? -4.246 -31.172 -24.547 1 95.75 164 ILE B O 1
ATOM 4765 N N . LEU B 1 165 ? -4.145 -29.328 -23.391 1 92.69 165 LEU B N 1
ATOM 4766 C CA . LEU B 1 165 ? -5.223 -28.656 -24.109 1 92.69 165 LEU B CA 1
ATOM 4767 C C . LEU B 1 165 ? -4.918 -28.594 -25.594 1 92.69 165 LEU B C 1
ATOM 4769 O O . LEU B 1 165 ? -5.766 -28.922 -26.422 1 92.69 165 LEU B O 1
ATOM 4773 N N . THR B 1 166 ? -3.73 -28.141 -25.922 1 92.62 166 THR B N 1
ATOM 4774 C CA . THR B 1 166 ? -3.367 -28 -27.328 1 92.62 166 THR B CA 1
ATOM 4775 C C . THR B 1 166 ? -3.293 -29.359 -28.016 1 92.62 166 THR B C 1
ATOM 4777 O O . THR B 1 166 ? -3.623 -29.484 -29.188 1 92.62 166 THR B O 1
ATOM 4780 N N . SER B 1 167 ? -2.854 -30.359 -27.297 1 95.88 167 SER B N 1
ATOM 4781 C CA . SER B 1 167 ? -2.812 -31.719 -27.844 1 95.88 167 SER B CA 1
ATOM 4782 C C . SER B 1 167 ? -4.219 -32.25 -28.125 1 95.88 167 SER B C 1
ATOM 4784 O O . SER B 1 167 ? -4.453 -32.906 -29.125 1 95.88 167 SER B O 1
ATOM 4786 N N . ILE B 1 168 ? -5.102 -31.984 -27.219 1 95.06 168 ILE B N 1
ATOM 4787 C CA . ILE B 1 168 ? -6.492 -32.375 -27.406 1 95.06 168 ILE B CA 1
ATOM 4788 C C . ILE B 1 168 ? -7.07 -31.719 -28.656 1 95.06 168 ILE B C 1
ATOM 4790 O O . ILE B 1 168 ? -7.703 -32.375 -29.469 1 95.06 168 ILE B O 1
ATOM 4794 N N . LEU B 1 169 ? -6.855 -30.422 -28.812 1 94 169 LEU B N 1
ATOM 4795 C CA . LEU B 1 169 ? -7.348 -29.703 -29.969 1 94 169 LEU B CA 1
ATOM 4796 C C . LEU B 1 169 ? -6.758 -30.281 -31.266 1 94 169 LEU B C 1
ATOM 4798 O O . LEU B 1 169 ? -7.438 -30.344 -32.281 1 94 169 LEU B O 1
ATOM 4802 N N . GLU B 1 170 ? -5.52 -30.688 -31.141 1 94.56 170 GLU B N 1
ATOM 4803 C CA . GLU B 1 170 ? -4.871 -31.328 -32.281 1 94.56 170 GLU B CA 1
ATOM 4804 C C . GLU B 1 170 ? -5.562 -32.625 -32.656 1 94.56 170 GLU B C 1
ATOM 4806 O O . GLU B 1 170 ? -5.836 -32.906 -33.812 1 94.56 170 GLU B O 1
ATOM 4811 N N . VAL B 1 171 ? -5.859 -33.469 -31.703 1 95.06 171 VAL B N 1
ATOM 4812 C CA . VAL B 1 171 ? -6.504 -34.75 -31.922 1 95.06 171 VAL B CA 1
ATOM 4813 C C . VAL B 1 171 ? -7.918 -34.531 -32.438 1 95.06 171 VAL B C 1
ATOM 4815 O O . VAL B 1 171 ? -8.406 -35.312 -33.281 1 95.06 171 VAL B O 1
ATOM 4818 N N . VAL B 1 172 ? -8.578 -33.5 -31.969 1 94.94 172 VAL B N 1
ATOM 4819 C CA . VAL B 1 172 ? -9.922 -33.156 -32.406 1 94.94 172 VAL B CA 1
ATOM 4820 C C . VAL B 1 172 ? -9.883 -32.688 -33.844 1 94.94 172 VAL B C 1
ATOM 4822 O O . VAL B 1 172 ? -10.883 -32.781 -34.562 1 94.94 172 VAL B O 1
ATOM 4825 N N . GLY B 1 173 ? -8.797 -32.188 -34.281 1 94.88 173 GLY B N 1
ATOM 4826 C CA . GLY B 1 173 ? -8.617 -31.719 -35.656 1 94.88 173 GLY B CA 1
ATOM 4827 C C . GLY B 1 173 ? -8.859 -30.234 -35.812 1 94.88 173 GLY B C 1
ATOM 4828 O O . GLY B 1 173 ? -9.266 -29.781 -36.906 1 94.88 173 GLY B O 1
ATOM 4829 N N . VAL B 1 174 ? -8.68 -29.531 -34.812 1 93.38 174 VAL B N 1
ATOM 4830 C CA . VAL B 1 174 ? -8.805 -28.078 -34.875 1 93.38 174 VAL B CA 1
ATOM 4831 C C . VAL B 1 174 ? -7.508 -27.469 -35.438 1 93.38 174 VAL B C 1
ATOM 4833 O O . VAL B 1 174 ? -6.414 -27.891 -35.031 1 93.38 174 VAL B O 1
ATOM 4836 N N . SER B 1 175 ? -7.637 -26.516 -36.344 1 91.75 175 SER B N 1
ATOM 4837 C CA . SER B 1 175 ? -6.457 -25.844 -36.875 1 91.75 175 SER B CA 1
ATOM 4838 C C . SER B 1 175 ? -5.781 -24.984 -35.812 1 91.75 175 SER B C 1
ATOM 4840 O O . SER B 1 175 ? -6.449 -24.406 -34.969 1 91.75 175 SER B O 1
ATOM 4842 N N . CYS B 1 176 ? -4.465 -24.891 -35.906 1 88.06 176 CYS B N 1
ATOM 4843 C CA . CYS B 1 176 ? -3.672 -24.156 -34.906 1 88.06 176 CYS B CA 1
ATOM 4844 C C . CYS B 1 176 ? -4.094 -22.688 -34.844 1 88.06 176 CYS B C 1
ATOM 4846 O O . CYS B 1 176 ? -4.062 -22.078 -33.781 1 88.06 176 CYS B O 1
ATOM 4848 N N . GLU B 1 177 ? -4.555 -22.141 -35.906 1 86.69 177 GLU B N 1
ATOM 4849 C CA . GLU B 1 177 ? -4.969 -20.75 -35.969 1 86.69 177 GLU B CA 1
ATOM 4850 C C . GLU B 1 177 ? -6.242 -20.5 -35.188 1 86.69 177 GLU B C 1
ATOM 4852 O O . GLU B 1 177 ? -6.512 -19.375 -34.75 1 86.69 177 GLU B O 1
ATOM 4857 N N . SER B 1 178 ? -6.906 -21.578 -34.969 1 88.12 178 SER B N 1
ATOM 4858 C CA . SER B 1 178 ? -8.195 -21.438 -34.312 1 88.12 178 SER B CA 1
ATOM 4859 C C . SER B 1 178 ? -8.102 -21.797 -32.812 1 88.12 178 SER B C 1
ATOM 4861 O O . SER B 1 178 ? -9.094 -21.719 -32.094 1 88.12 178 SER B O 1
ATOM 4863 N N . TYR B 1 179 ? -6.93 -22.156 -32.344 1 86.31 179 TYR B N 1
ATOM 4864 C CA . TYR B 1 179 ? -6.777 -22.562 -30.938 1 86.31 179 TYR B CA 1
ATOM 4865 C C . TYR B 1 179 ? -7.262 -21.469 -29.984 1 86.31 179 TYR B C 1
ATOM 4867 O O . TYR B 1 179 ? -8.023 -21.75 -29.062 1 86.31 179 TYR B O 1
ATOM 4875 N N . GLY B 1 180 ? -6.832 -20.297 -30.297 1 82.69 180 GLY B N 1
ATOM 4876 C CA . GLY B 1 180 ? -7.188 -19.188 -29.438 1 82.69 180 GLY B CA 1
ATOM 4877 C C . GLY B 1 180 ? -8.688 -18.969 -29.328 1 82.69 180 GLY B C 1
ATOM 4878 O O . GLY B 1 180 ? -9.227 -18.859 -28.234 1 82.69 180 GLY B O 1
ATOM 4879 N N . THR B 1 181 ? -9.273 -18.891 -30.406 1 85.69 181 THR B N 1
ATOM 4880 C CA . THR B 1 181 ? -10.711 -18.609 -30.453 1 85.69 181 THR B CA 1
ATOM 4881 C C . THR B 1 181 ? -11.5 -19.766 -29.859 1 85.69 181 THR B C 1
ATOM 4883 O O . THR B 1 181 ? -12.516 -19.547 -29.188 1 85.69 181 THR B O 1
ATOM 4886 N N . VAL B 1 182 ? -11.102 -20.984 -30.109 1 89.12 182 VAL B N 1
ATOM 4887 C CA . VAL B 1 182 ? -11.773 -22.141 -29.547 1 89.12 182 VAL B CA 1
ATOM 4888 C C . VAL B 1 182 ? -11.617 -22.156 -28.031 1 89.12 182 VAL B C 1
ATOM 4890 O O . VAL B 1 182 ? -12.578 -22.406 -27.297 1 89.12 182 VAL B O 1
ATOM 4893 N N . CYS B 1 183 ? -10.422 -21.828 -27.594 1 85.62 183 CYS B N 1
ATOM 4894 C CA . CYS B 1 183 ? -10.164 -21.797 -26.156 1 85.62 183 CYS B CA 1
ATOM 4895 C C . CYS B 1 183 ? -11.008 -20.734 -25.469 1 85.62 183 CYS B C 1
ATOM 4897 O O . CYS B 1 183 ? -11.43 -20.906 -24.328 1 85.62 183 CYS B O 1
ATOM 4899 N N . SER B 1 184 ? -11.227 -19.688 -26.141 1 83.25 184 SER B N 1
ATOM 4900 C CA . SER B 1 184 ? -12.07 -18.641 -25.578 1 83.25 184 SER B CA 1
ATOM 4901 C C . SER B 1 184 ? -13.484 -19.141 -25.312 1 83.25 184 SER B C 1
ATOM 4903 O O . SER B 1 184 ? -14.133 -18.719 -24.344 1 83.25 184 SER B O 1
ATOM 4905 N N . THR B 1 185 ? -13.953 -19.969 -26.156 1 87.81 185 THR B N 1
ATOM 4906 C CA . THR B 1 185 ? -15.273 -20.547 -25.984 1 87.81 185 THR B CA 1
ATOM 4907 C C . THR B 1 185 ? -15.266 -21.578 -24.859 1 87.81 185 THR B C 1
ATOM 4909 O O . THR B 1 185 ? -16.203 -21.641 -24.062 1 87.81 185 THR B O 1
ATOM 4912 N N . ILE B 1 186 ? -14.203 -22.344 -24.797 1 87.19 186 ILE B N 1
ATOM 4913 C CA . ILE B 1 186 ? -14.062 -23.359 -23.766 1 87.19 186 ILE B CA 1
ATOM 4914 C C . ILE B 1 186 ? -14.039 -22.703 -22.391 1 87.19 186 ILE B C 1
ATOM 4916 O O . ILE B 1 186 ? -14.586 -23.25 -21.422 1 87.19 186 ILE B O 1
ATOM 4920 N N . ASP B 1 187 ? -13.516 -21.578 -22.312 1 81.81 187 ASP B N 1
ATOM 4921 C CA . ASP B 1 187 ? -13.398 -20.828 -21.062 1 81.81 187 ASP B CA 1
ATOM 4922 C C . ASP B 1 187 ? -14.773 -20.469 -20.516 1 81.81 187 ASP B C 1
ATOM 4924 O O . ASP B 1 187 ? -14.914 -20.156 -19.328 1 81.81 187 ASP B O 1
ATOM 4928 N N . LYS B 1 188 ? -15.805 -20.594 -21.344 1 83.12 188 LYS B N 1
ATOM 4929 C CA . LYS B 1 188 ? -17.156 -20.203 -20.953 1 83.12 188 LYS B CA 1
ATOM 4930 C C . LYS B 1 188 ? -17.969 -21.422 -20.5 1 83.12 188 LYS B C 1
ATOM 4932 O O . LYS B 1 188 ? -19.141 -21.281 -20.125 1 83.12 188 LYS B O 1
ATOM 4937 N N . ILE B 1 189 ? -17.438 -22.516 -20.438 1 86.56 189 ILE B N 1
ATOM 4938 C CA . ILE B 1 189 ? -18.156 -23.781 -20.25 1 86.56 189 ILE B CA 1
ATOM 4939 C C . ILE B 1 189 ? -18.859 -23.75 -18.891 1 86.56 189 ILE B C 1
ATOM 4941 O O . ILE B 1 189 ? -19.953 -24.312 -18.734 1 86.56 189 ILE B O 1
ATOM 4945 N N . GLU B 1 190 ? -18.281 -23.109 -17.922 1 77.25 190 GLU B N 1
ATOM 4946 C CA . GLU B 1 190 ? -18.875 -23.078 -16.594 1 77.25 190 GLU B CA 1
ATOM 4947 C C . GLU B 1 190 ? -20.109 -22.172 -16.562 1 77.25 190 GLU B C 1
ATOM 4949 O O . GLU B 1 190 ? -20.969 -22.328 -15.695 1 77.25 190 GLU B O 1
ATOM 4954 N N . LYS B 1 191 ? -20.219 -21.375 -17.5 1 77.19 191 LYS B N 1
ATOM 4955 C CA . LYS B 1 191 ? -21.25 -20.328 -17.469 1 77.19 191 LYS B CA 1
ATOM 4956 C C . LYS B 1 191 ? -22.344 -20.609 -18.5 1 77.19 191 LYS B C 1
ATOM 4958 O O . LYS B 1 191 ? -23.438 -20.047 -18.438 1 77.19 191 LYS B O 1
ATOM 4963 N N . MET B 1 192 ? -22 -21.484 -19.453 1 87.81 192 MET B N 1
ATOM 4964 C CA . MET B 1 192 ? -22.922 -21.719 -20.562 1 87.81 192 MET B CA 1
ATOM 4965 C C . MET B 1 192 ? -23.281 -23.188 -20.672 1 87.81 192 MET B C 1
ATOM 4967 O O . MET B 1 192 ? -22.5 -24.047 -20.266 1 87.81 192 MET B O 1
ATOM 4971 N N . SER B 1 193 ? -24.453 -23.375 -21.297 1 91.88 193 SER B N 1
ATOM 4972 C CA . SER B 1 193 ? -24.844 -24.75 -21.578 1 91.88 193 SER B CA 1
ATOM 4973 C C . SER B 1 193 ? -24.016 -25.328 -22.719 1 91.88 193 SER B C 1
ATOM 4975 O O . SER B 1 193 ? -23.516 -24.594 -23.578 1 91.88 193 SER B O 1
ATOM 4977 N N . TRP B 1 194 ? -23.891 -26.609 -22.703 1 91.56 194 TRP B N 1
ATOM 4978 C CA . TRP B 1 194 ? -23.109 -27.25 -23.766 1 91.56 194 TRP B CA 1
ATOM 4979 C C . TRP B 1 194 ? -23.781 -27.047 -25.125 1 91.56 194 TRP B C 1
ATOM 4981 O O . TRP B 1 194 ? -23.094 -27.062 -26.156 1 91.56 194 TRP B O 1
ATOM 4991 N N . GLU B 1 195 ? -25.125 -26.922 -25.078 1 92.94 195 GLU B N 1
ATOM 4992 C CA . GLU B 1 195 ? -25.812 -26.609 -26.328 1 92.94 195 GLU B CA 1
ATOM 4993 C C . GLU B 1 195 ? -25.312 -25.297 -26.906 1 92.94 195 GLU B C 1
ATOM 4995 O O . GLU B 1 195 ? -25.016 -25.219 -28.109 1 92.94 195 GLU B O 1
ATOM 5000 N N . ASP B 1 196 ? -25.203 -24.375 -26.094 1 95.25 196 ASP B N 1
ATOM 5001 C CA . ASP B 1 196 ? -24.734 -23.047 -26.516 1 95.25 196 ASP B CA 1
ATOM 5002 C C . ASP B 1 196 ? -23.266 -23.094 -26.891 1 95.25 196 ASP B C 1
ATOM 5004 O O . ASP B 1 196 ? -22.844 -22.469 -27.859 1 95.25 196 ASP B O 1
ATOM 5008 N N . ILE B 1 197 ? -22.531 -23.812 -26.156 1 94.38 197 ILE B N 1
ATOM 5009 C CA . ILE B 1 197 ? -21.109 -23.969 -26.422 1 94.38 197 ILE B CA 1
ATOM 5010 C C . ILE B 1 197 ? -20.906 -24.641 -27.781 1 94.38 197 ILE B C 1
ATOM 5012 O O . ILE B 1 197 ? -20.109 -24.188 -28.609 1 94.38 197 ILE B O 1
ATOM 5016 N N . GLY B 1 198 ? -21.688 -25.641 -27.984 1 95.06 198 GLY B N 1
ATOM 5017 C CA . GLY B 1 198 ? -21.609 -26.344 -29.25 1 95.06 198 GLY B CA 1
ATOM 5018 C C . GLY B 1 198 ? -21.938 -25.453 -30.438 1 95.06 198 GLY B C 1
ATOM 5019 O O . GLY B 1 198 ? -21.234 -25.5 -31.453 1 95.06 198 GLY B O 1
ATOM 5020 N N . ARG B 1 199 ? -22.922 -24.688 -30.297 1 95.56 199 ARG B N 1
ATOM 5021 C CA . ARG B 1 199 ? -23.312 -23.766 -31.359 1 95.56 199 ARG B CA 1
ATOM 5022 C C . ARG B 1 199 ? -22.188 -22.766 -31.656 1 95.56 199 ARG B C 1
ATOM 5024 O O . ARG B 1 199 ? -21.906 -22.484 -32.812 1 95.56 199 ARG B O 1
ATOM 5031 N N . GLU B 1 200 ? -21.609 -22.281 -30.609 1 95.69 200 GLU B N 1
ATOM 5032 C CA . GLU B 1 200 ? -20.516 -21.312 -30.797 1 95.69 200 GLU B CA 1
ATOM 5033 C C . GLU B 1 200 ? -19.312 -21.953 -31.469 1 95.69 200 GLU B C 1
ATOM 5035 O O . GLU B 1 200 ? -18.672 -21.344 -32.312 1 95.69 200 GLU B O 1
ATOM 5040 N N . LEU B 1 201 ? -19.031 -23.141 -31.125 1 95.62 201 LEU B N 1
ATOM 5041 C CA . LEU B 1 201 ? -17.891 -23.844 -31.719 1 95.62 201 LEU B CA 1
ATOM 5042 C C . LEU B 1 201 ? -18.141 -24.125 -33.188 1 95.62 201 LEU B C 1
ATOM 5044 O O . LEU B 1 201 ? -17.219 -24 -34 1 95.62 201 LEU B O 1
ATOM 5048 N N . VAL B 1 202 ? -19.344 -24.422 -33.5 1 95.94 202 VAL B N 1
ATOM 5049 C CA . VAL B 1 202 ? -19.703 -24.656 -34.906 1 95.94 202 VAL B CA 1
ATOM 5050 C C . VAL B 1 202 ? -19.562 -23.359 -35.688 1 95.94 202 VAL B C 1
ATOM 5052 O O . VAL B 1 202 ? -19.062 -23.359 -36.812 1 95.94 202 VAL B O 1
ATOM 5055 N N . LEU B 1 203 ? -20 -22.328 -35.094 1 95.12 203 LEU B N 1
ATOM 5056 C CA . LEU B 1 203 ? -19.891 -21.031 -35.719 1 95.12 203 LEU B CA 1
ATOM 5057 C C . LEU B 1 203 ? -18.422 -20.656 -35.969 1 95.12 203 LEU B C 1
ATOM 5059 O O . LEU B 1 203 ? -18.094 -19.938 -36.906 1 95.12 203 LEU B O 1
ATOM 5063 N N . LYS B 1 204 ? -17.594 -21.203 -35.188 1 93.44 204 LYS B N 1
ATOM 5064 C CA . LYS B 1 204 ? -16.156 -20.906 -35.281 1 93.44 204 LYS B CA 1
ATOM 5065 C C . LYS B 1 204 ? -15.461 -21.875 -36.219 1 93.44 204 LYS B C 1
ATOM 5067 O O . LYS B 1 204 ? -14.234 -21.891 -36.312 1 93.44 204 LYS B O 1
ATOM 5072 N N . GLY B 1 205 ? -16.234 -22.797 -36.812 1 93.19 205 GLY B N 1
ATOM 5073 C CA . GLY B 1 205 ? -15.703 -23.609 -37.906 1 93.19 205 GLY B CA 1
ATOM 5074 C C . GLY B 1 205 ? -15.547 -25.062 -37.531 1 93.19 205 GLY B C 1
ATOM 5075 O O . GLY B 1 205 ? -15.039 -25.859 -38.344 1 93.19 205 GLY B O 1
ATOM 5076 N N . LEU B 1 206 ? -15.945 -25.5 -36.406 1 95.94 206 LEU B N 1
ATOM 5077 C CA . LEU B 1 206 ? -15.828 -26.891 -36.031 1 95.94 206 LEU B CA 1
ATOM 5078 C C . LEU B 1 206 ? -17.016 -27.703 -36.562 1 95.94 206 LEU B C 1
ATOM 5080 O O . LEU B 1 206 ? -18.125 -27.203 -36.625 1 95.94 206 LEU B O 1
ATOM 5084 N N . SER B 1 207 ? -16.734 -28.922 -36.906 1 96.31 207 SER B N 1
ATOM 5085 C CA . SER B 1 207 ? -17.812 -29.844 -37.281 1 96.31 207 SER B CA 1
ATOM 5086 C C . SER B 1 207 ? -18.531 -30.391 -36.062 1 96.31 207 SER B C 1
ATOM 5088 O O . SER B 1 207 ? -18.047 -30.281 -34.938 1 96.31 207 SER B O 1
ATOM 5090 N N . GLU B 1 208 ? -19.672 -30.969 -36.281 1 95.44 208 GLU B N 1
ATOM 5091 C CA . GLU B 1 208 ? -20.438 -31.562 -35.188 1 95.44 208 GLU B CA 1
ATOM 5092 C C . GLU B 1 208 ? -19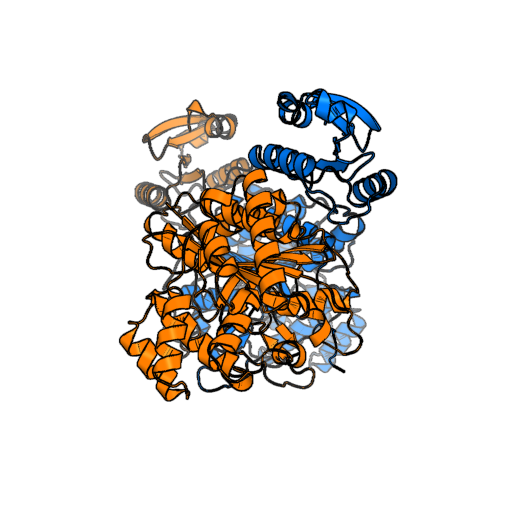.656 -32.688 -34.5 1 95.44 208 GLU B C 1
ATOM 5094 O O . GLU B 1 208 ? -19.75 -32.875 -33.281 1 95.44 208 GLU B O 1
ATOM 5099 N N . GLU B 1 209 ? -19 -33.406 -35.312 1 95.81 209 GLU B N 1
ATOM 5100 C CA . GLU B 1 209 ? -18.172 -34.469 -34.781 1 95.81 209 GLU B CA 1
ATOM 5101 C C . GLU B 1 209 ? -17.062 -33.938 -33.875 1 95.81 209 GLU B C 1
ATOM 5103 O O . GLU B 1 209 ? -16.766 -34.469 -32.812 1 95.81 209 GLU B O 1
ATOM 5108 N N . GLN B 1 210 ? -16.406 -32.906 -34.344 1 96 210 GLN B N 1
ATOM 5109 C CA . GLN B 1 210 ? -15.359 -32.25 -33.562 1 96 210 GLN B CA 1
ATOM 5110 C C . GLN B 1 210 ? -15.906 -31.719 -32.25 1 96 210 GLN B C 1
ATOM 5112 O O . GLN B 1 210 ? -15.25 -31.828 -31.219 1 96 210 GLN B O 1
ATOM 5117 N N . VAL B 1 211 ? -17.062 -31.172 -32.312 1 96.06 211 VAL B N 1
ATOM 5118 C CA . VAL B 1 211 ? -17.703 -30.625 -31.125 1 96.06 211 VAL B CA 1
ATOM 5119 C C . VAL B 1 211 ? -17.984 -31.75 -30.125 1 96.06 211 VAL B C 1
ATOM 5121 O O . VAL B 1 211 ? -17.75 -31.578 -28.922 1 96.06 211 VAL B O 1
ATOM 5124 N N . ARG B 1 212 ? -18.484 -32.875 -30.609 1 95.25 212 ARG B N 1
ATOM 5125 C CA . ARG B 1 212 ? -18.781 -34.031 -29.75 1 95.25 212 ARG B CA 1
ATOM 5126 C C . ARG B 1 212 ? -17.516 -34.531 -29.078 1 95.25 212 ARG B C 1
ATOM 5128 O O . ARG B 1 212 ? -17.516 -34.844 -27.891 1 95.25 212 ARG B O 1
ATOM 5135 N N . THR B 1 213 ? -16.5 -34.656 -29.859 1 95.12 213 THR B N 1
ATOM 5136 C CA . THR B 1 213 ? -15.219 -35.094 -29.328 1 95.12 213 THR B CA 1
ATOM 5137 C C . THR B 1 213 ? -14.664 -34.125 -28.297 1 95.12 213 THR B C 1
ATOM 5139 O O . THR B 1 213 ? -14.133 -34.531 -27.266 1 95.12 213 THR B O 1
ATOM 5142 N N . THR B 1 214 ? -14.734 -32.875 -28.641 1 94.31 214 THR B N 1
ATOM 5143 C CA . THR B 1 214 ? -14.297 -31.828 -27.719 1 94.31 214 THR B CA 1
ATOM 5144 C C . THR B 1 214 ? -15.047 -31.922 -26.391 1 94.31 214 THR B C 1
ATOM 5146 O O . THR B 1 214 ? -14.445 -31.844 -25.328 1 94.31 214 THR B O 1
ATOM 5149 N N . LYS B 1 215 ? -16.297 -32.062 -26.469 1 94.5 215 LYS B N 1
ATOM 5150 C CA . LYS B 1 215 ? -17.125 -32.188 -25.281 1 94.5 215 LYS B CA 1
ATOM 5151 C C . LYS B 1 215 ? -16.688 -33.344 -24.406 1 94.5 215 LYS B C 1
ATOM 5153 O O . LYS B 1 215 ? -16.641 -33.25 -23.172 1 94.5 215 LYS B O 1
ATOM 5158 N N . LYS B 1 216 ? -16.375 -34.438 -24.984 1 93.69 216 LYS B N 1
ATOM 5159 C CA . LYS B 1 216 ? -15.93 -35.625 -24.266 1 93.69 216 LYS B CA 1
ATOM 5160 C C . LYS B 1 216 ? -14.703 -35.312 -23.406 1 93.69 216 LYS B C 1
ATOM 5162 O O . LYS B 1 216 ? -14.625 -35.719 -22.25 1 93.69 216 LYS B O 1
ATOM 5167 N N . TYR B 1 217 ? -13.789 -34.562 -23.984 1 94.19 217 TYR B N 1
ATOM 5168 C CA . TYR B 1 217 ? -12.57 -34.219 -23.266 1 94.19 217 TYR B CA 1
ATOM 5169 C C . TYR B 1 217 ? -12.867 -33.188 -22.172 1 94.19 217 TYR B C 1
ATOM 5171 O O . TYR B 1 217 ? -12.359 -33.281 -21.062 1 94.19 217 TYR B O 1
ATOM 5179 N N . MET B 1 218 ? -13.688 -32.219 -22.5 1 92.44 218 MET B N 1
ATOM 5180 C CA . MET B 1 218 ? -13.914 -31.062 -21.609 1 92.44 218 MET B CA 1
ATOM 5181 C C . MET B 1 218 ? -14.719 -31.484 -20.391 1 92.44 218 MET B C 1
ATOM 5183 O O . MET B 1 218 ? -14.758 -30.766 -19.391 1 92.44 218 MET B O 1
ATOM 5187 N N . THR B 1 219 ? -15.32 -32.562 -20.422 1 90.06 219 THR B N 1
ATOM 5188 C CA . THR B 1 219 ? -16.125 -33.031 -19.297 1 90.06 219 THR B CA 1
ATOM 5189 C C . THR B 1 219 ? -15.289 -33.938 -18.375 1 90.06 219 THR B C 1
ATOM 5191 O O . THR B 1 219 ? -15.766 -34.375 -17.328 1 90.06 219 THR B O 1
ATOM 5194 N N . MET B 1 220 ? -14.07 -34.156 -18.812 1 87.5 220 MET B N 1
ATOM 5195 C CA . MET B 1 220 ? -13.172 -34.906 -17.953 1 87.5 220 MET B CA 1
ATOM 5196 C C . MET B 1 220 ? -12.688 -34.062 -16.781 1 87.5 220 MET B C 1
ATOM 5198 O O . MET B 1 220 ? -12.133 -33 -16.969 1 87.5 220 MET B O 1
ATOM 5202 N N . GLY B 1 221 ? -12.969 -34.5 -15.641 1 88 221 GLY B N 1
ATOM 5203 C CA . GLY B 1 221 ? -12.547 -33.844 -14.422 1 88 221 GLY B CA 1
ATOM 5204 C C . GLY B 1 221 ? -12.492 -34.75 -13.219 1 88 221 GLY B C 1
ATOM 5205 O O . GLY B 1 221 ? -13.234 -35.75 -13.148 1 88 221 GLY B O 1
ATOM 5206 N N . GLY B 1 222 ? -11.562 -34.469 -12.367 1 92.5 222 GLY B N 1
ATOM 5207 C CA . GLY B 1 222 ? -11.359 -35.25 -11.172 1 92.5 222 GLY B CA 1
ATOM 5208 C C . GLY B 1 222 ? -9.992 -35.062 -10.539 1 92.5 222 GLY B C 1
ATOM 5209 O O . GLY B 1 222 ? -9.484 -33.938 -10.5 1 92.5 222 GLY B O 1
ATOM 5210 N N . LYS B 1 223 ? -9.516 -36.125 -9.906 1 93.25 223 LYS B N 1
ATOM 5211 C CA . LYS B 1 223 ? -8.188 -36.062 -9.289 1 93.25 223 LYS B CA 1
ATOM 5212 C C . LYS B 1 223 ? -7.148 -36.75 -10.18 1 93.25 223 LYS B C 1
ATOM 5214 O O . LYS B 1 223 ? -7.137 -36.562 -11.391 1 93.25 223 LYS B O 1
ATOM 5219 N N . GLU B 1 224 ? -6.277 -37.406 -9.703 1 92.25 224 GLU B N 1
ATOM 5220 C CA . GLU B 1 224 ? -5.184 -38.031 -10.445 1 92.25 224 GLU B CA 1
ATOM 5221 C C . GLU B 1 224 ? -5.703 -39.094 -11.406 1 92.25 224 GLU B C 1
ATOM 5223 O O . GLU B 1 224 ? -5 -39.5 -12.336 1 92.25 224 GLU B O 1
ATOM 5228 N N . ASP B 1 225 ? -6.953 -39.562 -11.234 1 94.31 225 ASP B N 1
ATOM 5229 C CA . ASP B 1 225 ? -7.547 -40.562 -12.109 1 94.31 225 ASP B CA 1
ATOM 5230 C C . ASP B 1 225 ? -7.684 -40.031 -13.539 1 94.31 225 ASP B C 1
ATOM 5232 O O . ASP B 1 225 ? -7.66 -40.812 -14.492 1 94.31 225 ASP B O 1
ATOM 5236 N N . VAL B 1 226 ? -7.863 -38.781 -13.695 1 95.69 226 VAL B N 1
ATOM 5237 C CA . VAL B 1 226 ? -7.965 -38.156 -15.008 1 95.69 226 VAL B CA 1
ATOM 5238 C C . VAL B 1 226 ? -6.691 -38.438 -15.805 1 95.69 226 VAL B C 1
ATOM 5240 O O . VAL B 1 226 ? -6.742 -38.594 -17.031 1 95.69 226 VAL B O 1
ATOM 5243 N N . LEU B 1 227 ? -5.559 -38.469 -15.148 1 96.19 227 LEU B N 1
ATOM 5244 C CA . LEU B 1 227 ? -4.285 -38.719 -15.812 1 96.19 227 LEU B CA 1
ATOM 5245 C C . LEU B 1 227 ? -4.25 -40.125 -16.406 1 96.19 227 LEU B C 1
ATOM 5247 O O . LEU B 1 227 ? -3.693 -40.344 -17.484 1 96.19 227 LEU B O 1
ATOM 5251 N N . GLY B 1 228 ? -4.848 -41.062 -15.664 1 95.5 228 GLY B N 1
ATOM 5252 C CA . GLY B 1 228 ? -4.977 -42.406 -16.203 1 95.5 228 GLY B CA 1
ATOM 5253 C C . GLY B 1 228 ? -5.816 -42.469 -17.469 1 95.5 228 GLY B C 1
ATOM 5254 O O . GLY B 1 228 ? -5.484 -43.188 -18.406 1 95.5 228 GLY B O 1
ATOM 5255 N N . LEU B 1 229 ? -6.855 -41.719 -17.469 1 95.12 229 LEU B N 1
ATOM 5256 C CA . LEU B 1 229 ? -7.73 -41.656 -18.625 1 95.12 229 LEU B CA 1
ATOM 5257 C C . LEU B 1 229 ? -6.992 -41.062 -19.828 1 95.12 229 LEU B C 1
ATOM 5259 O O . LEU B 1 229 ? -7.152 -41.562 -20.953 1 95.12 229 LEU B O 1
ATOM 5263 N N . LEU B 1 230 ? -6.199 -40.094 -19.594 1 96.12 230 LEU B N 1
ATOM 5264 C CA . LEU B 1 230 ? -5.426 -39.469 -20.656 1 96.12 230 LEU B CA 1
ATOM 5265 C C . LEU B 1 230 ? -4.379 -40.406 -21.203 1 96.12 230 LEU B C 1
ATOM 5267 O O . LEU B 1 230 ? -4.133 -40.469 -22.422 1 96.12 230 LEU B O 1
ATOM 5271 N N . LYS B 1 231 ? -3.779 -41.188 -20.328 1 96.75 231 LYS B N 1
ATOM 5272 C CA . LYS B 1 231 ? -2.764 -42.156 -20.734 1 96.75 231 LYS B CA 1
ATOM 5273 C C . LYS B 1 231 ? -3.365 -43.25 -21.625 1 96.75 231 LYS B C 1
ATOM 5275 O O . LYS B 1 231 ? -2.68 -43.781 -22.5 1 96.75 231 LYS B O 1
ATOM 5280 N N . ALA B 1 232 ? -4.648 -43.5 -21.391 1 95.62 232 ALA B N 1
ATOM 5281 C CA . ALA B 1 232 ? -5.336 -44.562 -22.156 1 95.62 232 ALA B CA 1
ATOM 5282 C C . ALA B 1 232 ? -5.926 -44 -23.453 1 95.62 232 ALA B C 1
ATOM 5284 O O . ALA B 1 232 ? -6.453 -44.719 -24.281 1 95.62 232 ALA B O 1
ATOM 5285 N N . ASP B 1 233 ? -5.898 -42.75 -23.594 1 94.94 233 ASP B N 1
ATOM 5286 C CA . ASP B 1 233 ? -6.5 -42.062 -24.734 1 94.94 233 ASP B CA 1
ATOM 5287 C C . ASP B 1 233 ? -5.473 -41.812 -25.828 1 94.94 233 ASP B C 1
ATOM 5289 O O . ASP B 1 233 ? -4.277 -41.719 -25.562 1 94.94 233 ASP B O 1
ATOM 5293 N N . PRO B 1 234 ? -5.902 -41.688 -27.125 1 93.94 234 PRO B N 1
ATOM 5294 C CA . PRO B 1 234 ? -4.988 -41.438 -28.234 1 93.94 234 PRO B CA 1
ATOM 5295 C C . PRO B 1 234 ? -4.18 -40.156 -28.062 1 93.94 234 PRO B C 1
ATOM 5297 O O . PRO B 1 234 ? -3.09 -40.031 -28.625 1 93.94 234 PRO B O 1
ATOM 5300 N N . VAL B 1 235 ? -4.629 -39.281 -27.281 1 96.06 235 VAL B N 1
ATOM 5301 C CA . VAL B 1 235 ? -3.961 -38 -27.094 1 96.06 235 VAL B CA 1
ATOM 5302 C C . VAL B 1 235 ? -2.6 -38.219 -26.438 1 96.06 235 VAL B C 1
ATOM 5304 O O . VAL B 1 235 ? -1.662 -37.438 -26.672 1 96.06 235 VAL B O 1
ATOM 5307 N N . TYR B 1 236 ? -2.432 -39.25 -25.688 1 96.94 236 TYR B N 1
ATOM 5308 C CA . TYR B 1 236 ? -1.182 -39.562 -25.016 1 96.94 236 TYR B CA 1
ATOM 5309 C C . TYR B 1 236 ? -0.075 -39.875 -26.016 1 96.94 236 TYR B C 1
ATOM 5311 O O . TYR B 1 236 ? 1.11 -39.812 -25.672 1 96.94 236 TYR B O 1
ATOM 5319 N N . GLY B 1 237 ? -0.4 -40.219 -27.203 1 96.62 237 GLY B N 1
ATOM 5320 C CA . GLY B 1 237 ? 0.575 -40.469 -28.25 1 96.62 237 GLY B CA 1
ATOM 5321 C C . GLY B 1 237 ? 1.333 -39.25 -28.703 1 96.62 237 GLY B C 1
ATOM 5322 O O . GLY B 1 237 ? 2.404 -39.344 -29.297 1 96.62 237 GLY B O 1
ATOM 5323 N N . ILE B 1 238 ? 0.764 -38.125 -28.422 1 96.75 238 ILE B N 1
ATOM 5324 C CA . ILE B 1 238 ? 1.433 -36.844 -28.719 1 96.75 238 ILE B CA 1
ATOM 5325 C C . ILE B 1 238 ? 2.502 -36.562 -27.656 1 96.75 238 ILE B C 1
ATOM 5327 O O . ILE B 1 238 ? 2.205 -36.531 -26.469 1 96.75 238 ILE B O 1
ATOM 5331 N N . GLU B 1 239 ? 3.734 -36.312 -28.109 1 97.38 239 GLU B N 1
ATOM 5332 C CA . GLU B 1 239 ? 4.879 -36.188 -27.203 1 97.38 239 GLU B CA 1
ATOM 5333 C C . GLU B 1 239 ? 4.656 -35.094 -26.188 1 97.38 239 GLU B C 1
ATOM 5335 O O . GLU B 1 239 ? 4.98 -35.25 -25.016 1 97.38 239 GLU B O 1
ATOM 5340 N N . ARG B 1 240 ? 4.203 -34 -26.641 1 95.88 240 ARG B N 1
ATOM 5341 C CA . ARG B 1 240 ? 3.979 -32.875 -25.734 1 95.88 240 ARG B CA 1
ATOM 5342 C C . ARG B 1 240 ? 2.947 -33.25 -24.672 1 95.88 240 ARG B C 1
ATOM 5344 O O . ARG B 1 240 ? 3.074 -32.812 -23.516 1 95.88 240 ARG B O 1
ATOM 5351 N N . CYS B 1 241 ? 1.888 -33.906 -25.016 1 97.31 241 CYS B N 1
ATOM 5352 C CA . CYS B 1 241 ? 0.885 -34.344 -24.047 1 97.31 241 CYS B CA 1
ATOM 5353 C C . CYS B 1 241 ? 1.473 -35.344 -23.062 1 97.31 241 CYS B C 1
ATOM 5355 O O . CYS B 1 241 ? 1.199 -35.25 -21.859 1 97.31 241 CYS B O 1
ATOM 5357 N N . LYS B 1 242 ? 2.242 -36.281 -23.562 1 98.06 242 LYS B N 1
ATOM 5358 C CA . LYS B 1 242 ? 2.906 -37.25 -22.703 1 98.06 242 LYS B CA 1
ATOM 5359 C C . LYS B 1 242 ? 3.748 -36.562 -21.641 1 98.06 242 LYS B C 1
ATOM 5361 O O . LYS B 1 242 ? 3.672 -36.938 -20.453 1 98.06 242 LYS B O 1
ATOM 5366 N N . ALA B 1 243 ? 4.535 -35.656 -22.094 1 98 243 ALA B N 1
ATOM 5367 C CA . ALA B 1 243 ? 5.371 -34.875 -21.172 1 98 243 ALA B CA 1
ATOM 5368 C C . ALA B 1 243 ? 4.52 -34.156 -20.125 1 98 243 ALA B C 1
ATOM 5370 O O . ALA B 1 243 ? 4.863 -34.125 -18.953 1 98 243 ALA B O 1
ATOM 5371 N N . ALA B 1 244 ? 3.426 -33.562 -20.578 1 98 244 ALA B N 1
ATOM 5372 C CA . ALA B 1 244 ? 2.537 -32.812 -19.688 1 98 244 ALA B CA 1
ATOM 5373 C C . ALA B 1 244 ? 1.888 -33.75 -18.656 1 98 244 ALA B C 1
ATOM 5375 O O . ALA B 1 244 ? 1.736 -33.375 -17.484 1 98 244 ALA B O 1
ATOM 5376 N N . VAL B 1 245 ? 1.446 -34.875 -19.094 1 98.12 245 VAL B N 1
ATOM 5377 C CA . VAL B 1 245 ? 0.822 -35.844 -18.203 1 98.12 245 VAL B CA 1
ATOM 5378 C C . VAL B 1 245 ? 1.814 -36.281 -17.125 1 98.12 245 VAL B C 1
ATOM 5380 O O . VAL B 1 245 ? 1.46 -36.344 -15.945 1 98.12 245 VAL B O 1
ATOM 5383 N N . HIS B 1 246 ? 3.061 -36.5 -17.484 1 98.19 246 HIS B N 1
ATOM 5384 C CA . HIS B 1 246 ? 4.094 -36.875 -16.516 1 98.19 246 HIS B CA 1
ATOM 5385 C C . HIS B 1 246 ? 4.348 -35.719 -15.547 1 98.19 246 HIS B C 1
ATOM 5387 O O . HIS B 1 246 ? 4.574 -35.938 -14.359 1 98.19 246 HIS B O 1
ATOM 5393 N N . ASP B 1 247 ? 4.332 -34.531 -16.078 1 98.38 247 ASP B N 1
ATOM 5394 C CA . ASP B 1 247 ? 4.484 -33.375 -15.211 1 98.38 247 ASP B CA 1
ATOM 5395 C C . ASP B 1 247 ? 3.352 -33.281 -14.195 1 98.38 247 ASP B C 1
ATOM 5397 O O . ASP B 1 247 ? 3.586 -33 -13.016 1 98.38 247 ASP B O 1
ATOM 5401 N N . MET B 1 248 ? 2.162 -33.531 -14.633 1 98.25 248 MET B N 1
ATOM 5402 C CA . MET B 1 248 ? 1.011 -33.469 -13.734 1 98.25 248 MET B CA 1
ATOM 5403 C C . MET B 1 248 ? 1.08 -34.562 -12.672 1 98.25 248 MET B C 1
ATOM 5405 O O . MET B 1 248 ? 0.692 -34.344 -11.523 1 98.25 248 MET B O 1
ATOM 5409 N N . GLU B 1 249 ? 1.562 -35.688 -13.086 1 98.06 249 GLU B N 1
ATOM 5410 C CA . GLU B 1 249 ? 1.771 -36.75 -12.102 1 98.06 249 GLU B CA 1
ATOM 5411 C C . GLU B 1 249 ? 2.76 -36.312 -11.023 1 98.06 249 GLU B C 1
ATOM 5413 O O . GLU B 1 249 ? 2.52 -36.531 -9.836 1 98.06 249 GLU B O 1
ATOM 5418 N N . GLU B 1 250 ? 3.832 -35.781 -11.5 1 98.25 250 GLU B N 1
ATOM 5419 C CA . GLU B 1 250 ? 4.844 -35.281 -10.57 1 98.25 250 GLU B CA 1
ATOM 5420 C C . GLU B 1 250 ? 4.281 -34.188 -9.68 1 98.25 250 GLU B C 1
ATOM 5422 O O . GLU B 1 250 ? 4.598 -34.094 -8.492 1 98.25 250 GLU B O 1
ATOM 5427 N N . LEU B 1 251 ? 3.451 -33.312 -10.219 1 98.5 251 LEU B N 1
ATOM 5428 C CA . LEU B 1 251 ? 2.812 -32.25 -9.453 1 98.5 251 LEU B CA 1
ATOM 5429 C C . LEU B 1 251 ? 1.985 -32.844 -8.305 1 98.5 251 LEU B C 1
ATOM 5431 O O . LEU B 1 251 ? 2.1 -32.406 -7.164 1 98.5 251 LEU B O 1
ATOM 5435 N N . PHE B 1 252 ? 1.164 -33.812 -8.617 1 98.12 252 PHE B N 1
ATOM 5436 C CA . PHE B 1 252 ? 0.323 -34.438 -7.594 1 98.12 252 PHE B CA 1
ATOM 5437 C C . PHE B 1 252 ? 1.173 -35.062 -6.508 1 98.12 252 PHE B C 1
ATOM 5439 O O . PHE B 1 252 ? 0.854 -34.969 -5.32 1 98.12 252 PHE B O 1
ATOM 5446 N N . ARG B 1 253 ? 2.213 -35.688 -6.898 1 98.19 253 ARG B N 1
ATOM 5447 C CA . ARG B 1 253 ? 3.107 -36.312 -5.934 1 98.19 253 ARG B CA 1
ATOM 5448 C C . ARG B 1 253 ? 3.697 -35.281 -4.973 1 98.19 253 ARG B C 1
ATOM 5450 O O . ARG B 1 253 ? 3.639 -35.469 -3.756 1 98.19 253 ARG B O 1
ATOM 5457 N N . LEU B 1 254 ? 4.289 -34.281 -5.508 1 98.5 254 LEU B N 1
ATOM 5458 C CA . LEU B 1 254 ? 4.91 -33.25 -4.691 1 98.5 254 LEU B CA 1
ATOM 5459 C C . LEU B 1 254 ? 3.875 -32.562 -3.812 1 98.5 254 LEU B C 1
ATOM 5461 O O . LEU B 1 254 ? 4.156 -32.219 -2.66 1 98.5 254 LEU B O 1
ATOM 5465 N N . CYS B 1 255 ? 2.662 -32.344 -4.344 1 98.44 255 CYS B N 1
ATOM 5466 C CA . CYS B 1 255 ? 1.606 -31.688 -3.578 1 98.44 255 CYS B CA 1
ATOM 5467 C C . CYS B 1 255 ? 1.159 -32.562 -2.412 1 98.44 255 CYS B C 1
ATOM 5469 O O . CYS B 1 255 ? 0.735 -32.062 -1.376 1 98.44 255 CYS B O 1
ATOM 5471 N N . ARG B 1 256 ? 1.229 -33.875 -2.582 1 98.31 256 ARG B N 1
ATOM 5472 C CA . ARG B 1 256 ? 0.96 -34.781 -1.455 1 98.31 256 ARG B CA 1
ATOM 5473 C C . ARG B 1 256 ? 1.974 -34.562 -0.335 1 98.31 256 ARG B C 1
ATOM 5475 O O . ARG B 1 256 ? 1.605 -34.5 0.839 1 98.31 256 ARG B O 1
ATOM 5482 N N . ILE B 1 257 ? 3.188 -34.406 -0.69 1 98.44 257 ILE B N 1
ATOM 5483 C CA . ILE B 1 257 ? 4.246 -34.188 0.29 1 98.44 257 ILE B CA 1
ATOM 5484 C C . ILE B 1 257 ? 4.027 -32.844 0.994 1 98.44 257 ILE B C 1
ATOM 5486 O O . ILE B 1 257 ? 4.172 -32.75 2.215 1 98.44 257 ILE B O 1
ATOM 5490 N N . LEU B 1 258 ? 3.604 -31.828 0.239 1 98.38 258 LEU B N 1
ATOM 5491 C CA . LEU B 1 258 ? 3.424 -30.484 0.765 1 98.38 258 LEU B CA 1
ATOM 5492 C C . LEU B 1 258 ? 2.092 -30.359 1.494 1 98.38 258 LEU B C 1
ATOM 5494 O O . LEU B 1 258 ? 1.808 -29.328 2.102 1 98.38 258 LEU B O 1
ATOM 5498 N N . GLY B 1 259 ? 1.229 -31.328 1.391 1 97.5 259 GLY B N 1
ATOM 5499 C CA . GLY B 1 259 ? -0.002 -31.375 2.16 1 97.5 259 GLY B CA 1
ATOM 5500 C C . GLY B 1 259 ? -1.143 -30.609 1.522 1 97.5 259 GLY B C 1
ATOM 5501 O O . GLY B 1 259 ? -2.09 -30.219 2.205 1 97.5 259 GLY B O 1
ATOM 5502 N N . CYS B 1 260 ? -1.073 -30.406 0.148 1 97.31 260 CYS B N 1
ATOM 5503 C CA . CYS B 1 260 ? -2.104 -29.578 -0.465 1 97.31 260 CYS B CA 1
ATOM 5504 C C . CYS B 1 260 ? -2.801 -30.312 -1.599 1 97.31 260 CYS B C 1
ATOM 5506 O O . CYS B 1 260 ? -3.545 -29.719 -2.375 1 97.31 260 CYS B O 1
ATOM 5508 N N . SER B 1 261 ? -2.611 -31.609 -1.748 1 96.81 261 SER B N 1
ATOM 5509 C CA . SER B 1 261 ? -3.195 -32.375 -2.838 1 96.81 261 SER B CA 1
ATOM 5510 C C . SER B 1 261 ? -4.703 -32.531 -2.664 1 96.81 261 SER B C 1
ATOM 5512 O O . SER B 1 261 ? -5.426 -32.781 -3.635 1 96.81 261 SER B O 1
ATOM 5514 N N . GLY B 1 262 ? -5.207 -32.375 -1.466 1 95.94 262 GLY B N 1
ATOM 5515 C CA . GLY B 1 262 ? -6.629 -32.531 -1.194 1 95.94 262 GLY B CA 1
ATOM 5516 C C . GLY B 1 262 ? -7.488 -31.531 -1.942 1 95.94 262 GLY B C 1
ATOM 5517 O O . GLY B 1 262 ? -8.609 -31.844 -2.35 1 95.94 262 GLY B O 1
ATOM 5518 N N . SER B 1 263 ? -6.992 -30.375 -2.127 1 96.75 263 SER B N 1
ATOM 5519 C CA . SER B 1 263 ? -7.758 -29.312 -2.77 1 96.75 263 SER B CA 1
ATOM 5520 C C . SER B 1 263 ? -7.52 -29.297 -4.273 1 96.75 263 SER B C 1
ATOM 5522 O O . SER B 1 263 ? -8.156 -28.516 -5 1 96.75 263 SER B O 1
ATOM 5524 N N . LEU B 1 264 ? -6.633 -30.078 -4.734 1 97.12 264 LEU B N 1
ATOM 5525 C CA . LEU B 1 264 ? -6.238 -30.078 -6.137 1 97.12 264 LEU B CA 1
ATOM 5526 C C . LEU B 1 264 ? -7.219 -30.891 -6.973 1 97.12 264 LEU B C 1
ATOM 5528 O O . LEU B 1 264 ? -7.57 -32.031 -6.605 1 97.12 264 LEU B O 1
ATOM 5532 N N . VAL B 1 265 ? -7.672 -30.312 -8.07 1 96.69 265 VAL B N 1
ATOM 5533 C CA . VAL B 1 265 ? -8.57 -30.984 -9.008 1 96.69 265 VAL B CA 1
ATOM 5534 C C . VAL B 1 265 ? -8.078 -30.766 -10.438 1 96.69 265 VAL B C 1
ATOM 5536 O O . VAL B 1 265 ? -7.742 -29.641 -10.82 1 96.69 265 VAL B O 1
ATOM 5539 N N . MET B 1 266 ? -8.008 -31.828 -11.195 1 96.38 266 MET B N 1
ATOM 5540 C CA . MET B 1 266 ? -7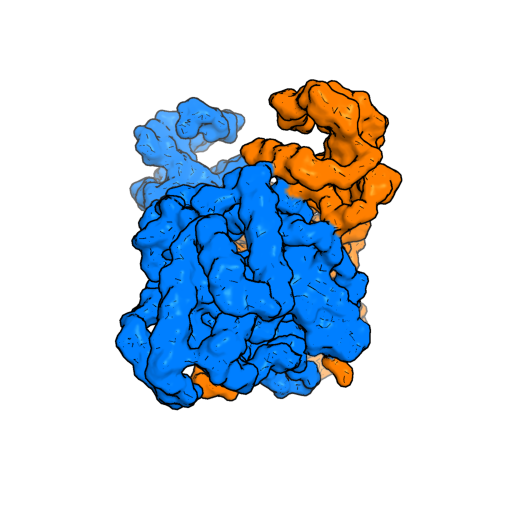.719 -31.703 -12.617 1 96.38 266 MET B CA 1
ATOM 5541 C C . MET B 1 266 ? -8.977 -31.344 -13.398 1 96.38 266 MET B C 1
ATOM 5543 O O . MET B 1 266 ? -9.992 -32.031 -13.312 1 96.38 266 MET B O 1
ATOM 5547 N N . ASP B 1 267 ? -8.953 -30.25 -14.102 1 94.88 267 ASP B N 1
ATOM 5548 C CA . ASP B 1 267 ? -10.047 -29.797 -14.953 1 94.88 267 ASP B CA 1
ATOM 5549 C C . ASP B 1 267 ? -9.562 -29.516 -16.375 1 94.88 267 ASP B C 1
ATOM 5551 O O . ASP B 1 267 ? -9 -28.453 -16.641 1 94.88 267 ASP B O 1
ATOM 5555 N N . ILE B 1 268 ? -9.898 -30.359 -17.25 1 94.06 268 ILE B N 1
ATOM 5556 C CA . ILE B 1 268 ? -9.375 -30.297 -18.609 1 94.06 268 ILE B CA 1
ATOM 5557 C C . ILE B 1 268 ? -9.961 -29.094 -19.344 1 94.06 268 ILE B C 1
ATOM 5559 O O . ILE B 1 268 ? -9.375 -28.594 -20.297 1 94.06 268 ILE B O 1
ATOM 5563 N N . SER B 1 269 ? -11.047 -28.609 -18.891 1 91.56 269 SER B N 1
ATOM 5564 C CA . SER B 1 269 ? -11.703 -27.484 -19.547 1 91.56 269 SER B CA 1
ATOM 5565 C C . SER B 1 269 ? -11.07 -26.156 -19.141 1 91.56 269 SER B C 1
ATOM 5567 O O . SER B 1 269 ? -11.383 -25.109 -19.719 1 91.56 269 SER B O 1
ATOM 5569 N N . LEU B 1 270 ? -10.18 -26.234 -18.172 1 92.19 270 LEU B N 1
ATOM 5570 C CA . LEU B 1 270 ? -9.492 -25 -17.75 1 92.19 270 LEU B CA 1
ATOM 5571 C C . LEU B 1 270 ? -8.547 -24.516 -18.844 1 92.19 270 LEU B C 1
ATOM 5573 O O . LEU B 1 270 ? -7.535 -25.156 -19.125 1 92.19 270 LEU B O 1
ATOM 5577 N N . ALA B 1 271 ? -8.75 -23.453 -19.547 1 85.25 271 ALA B N 1
ATOM 5578 C CA . ALA B 1 271 ? -7.961 -22.969 -20.672 1 85.25 271 ALA B CA 1
ATOM 5579 C C . ALA B 1 271 ? -7.352 -21.609 -20.375 1 85.25 271 ALA B C 1
ATOM 5581 O O . ALA B 1 271 ? -6.363 -21.203 -21 1 85.25 271 ALA B O 1
ATOM 5582 N N . ARG B 1 272 ? -7.762 -20.953 -19.422 1 73.25 272 ARG B N 1
ATOM 5583 C CA . ARG B 1 272 ? -7.293 -19.609 -19.062 1 73.25 272 ARG B CA 1
ATOM 5584 C C . ARG B 1 272 ? -7.023 -18.781 -20.312 1 73.25 272 ARG B C 1
ATOM 5586 O O . ARG B 1 272 ? -6.719 -19.344 -21.375 1 73.25 272 ARG B O 1
ATOM 5593 N N . GLY B 1 273 ? -7.734 -17.75 -20.641 1 60.34 273 GLY B N 1
ATOM 5594 C CA . GLY B 1 273 ? -7.73 -16.828 -21.766 1 60.34 273 GLY B CA 1
ATOM 5595 C C . GLY B 1 273 ? -6.336 -16.391 -22.188 1 60.34 273 GLY B C 1
ATOM 5596 O O . GLY B 1 273 ? -6.141 -15.875 -23.297 1 60.34 273 GLY B O 1
ATOM 5597 N N . LEU B 1 274 ? -5.312 -16.578 -21.344 1 60.59 274 LEU B N 1
ATOM 5598 C CA . LEU B 1 274 ? -4.086 -15.852 -21.656 1 60.59 274 LEU B CA 1
ATOM 5599 C C . LEU B 1 274 ? -3.131 -16.719 -22.469 1 60.59 274 LEU B C 1
ATOM 5601 O O . LEU B 1 274 ? -2.939 -17.906 -22.141 1 60.59 274 LEU B O 1
ATOM 5605 N N . ASP B 1 275 ? -2.613 -16.172 -23.422 1 68.31 275 ASP B N 1
ATOM 5606 C CA . ASP B 1 275 ? -1.863 -16.828 -24.5 1 68.31 275 ASP B CA 1
ATOM 5607 C C . ASP B 1 275 ? -0.396 -17 -24.109 1 68.31 275 ASP B C 1
ATOM 5609 O O . ASP B 1 275 ? 0.376 -17.609 -24.859 1 68.31 275 ASP B O 1
ATOM 5613 N N . TYR B 1 276 ? -0.031 -16.656 -22.781 1 80.75 276 TYR B N 1
ATOM 5614 C CA . TYR B 1 276 ? 1.415 -16.719 -22.609 1 80.75 276 TYR B CA 1
ATOM 5615 C C . TYR B 1 276 ? 1.803 -17.938 -21.766 1 80.75 276 TYR B C 1
ATOM 5617 O O . TYR B 1 276 ? 2.99 -18.219 -21.578 1 80.75 276 TYR B O 1
ATOM 5625 N N . TYR B 1 277 ? 0.825 -18.719 -21.391 1 89.81 277 TYR B N 1
ATOM 5626 C CA . TYR B 1 277 ? 1.142 -19.875 -20.562 1 89.81 277 TYR B CA 1
ATOM 5627 C C . TYR B 1 277 ? 1.791 -20.984 -21.391 1 89.81 277 TYR B C 1
ATOM 5629 O O . TYR B 1 277 ? 1.405 -21.219 -22.531 1 89.81 277 TYR B O 1
ATOM 5637 N N . THR B 1 278 ? 2.719 -21.703 -20.797 1 92.88 278 THR B N 1
ATOM 5638 C CA . THR B 1 278 ? 3.51 -22.688 -21.531 1 92.88 278 THR B CA 1
ATOM 5639 C C . THR B 1 278 ? 3.383 -24.078 -20.891 1 92.88 278 THR B C 1
ATOM 5641 O O . THR B 1 278 ? 3.82 -25.062 -21.469 1 92.88 278 THR B O 1
ATOM 5644 N N . GLY B 1 279 ? 2.758 -24.141 -19.75 1 95.56 279 GLY B N 1
ATOM 5645 C CA . GLY B 1 279 ? 2.635 -25.391 -19.016 1 95.56 279 GLY B CA 1
ATOM 5646 C C . GLY B 1 279 ? 1.414 -25.438 -18.109 1 95.56 279 GLY B C 1
ATOM 5647 O O . GLY B 1 279 ? 0.293 -25.188 -18.562 1 95.56 279 GLY B O 1
ATOM 5648 N N . MET B 1 280 ? 1.658 -25.688 -16.859 1 97.25 280 MET B N 1
ATOM 5649 C CA . MET B 1 280 ? 0.58 -25.797 -15.875 1 97.25 280 MET B CA 1
ATOM 5650 C C . MET B 1 280 ? -0.196 -24.484 -15.789 1 97.25 280 MET B C 1
ATOM 5652 O O . MET B 1 280 ? 0.397 -23.406 -15.797 1 97.25 280 MET B O 1
ATOM 5656 N N . ILE B 1 281 ? -1.456 -24.578 -15.75 1 96.19 281 ILE B N 1
ATOM 5657 C CA . ILE B 1 281 ? -2.332 -23.453 -15.445 1 96.19 281 ILE B CA 1
ATOM 5658 C C . ILE B 1 281 ? -3.215 -23.797 -14.242 1 96.19 281 ILE B C 1
ATOM 5660 O O . ILE B 1 281 ? -3.502 -24.969 -13.992 1 96.19 281 ILE B O 1
ATOM 5664 N N . LEU B 1 282 ? -3.598 -22.812 -13.508 1 97 282 LEU B N 1
ATOM 5665 C CA . LEU B 1 282 ? -4.422 -23.094 -12.336 1 97 282 LEU B CA 1
ATOM 5666 C C . LEU B 1 282 ? -5.422 -21.969 -12.094 1 97 282 LEU B C 1
ATOM 5668 O O . LEU B 1 282 ? -5.176 -20.812 -12.477 1 97 282 LEU B O 1
ATOM 5672 N N . GLU B 1 283 ? -6.516 -22.297 -11.555 1 95.94 283 GLU B N 1
ATOM 5673 C CA . GLU B 1 283 ? -7.547 -21.422 -11.008 1 95.94 283 GLU B CA 1
ATOM 5674 C C . GLU B 1 283 ? -8.078 -21.969 -9.68 1 95.94 283 GLU B C 1
ATOM 5676 O O . GLU B 1 283 ? -8.258 -23.172 -9.523 1 95.94 283 GLU B O 1
ATOM 5681 N N . ALA B 1 284 ? -8.234 -21.078 -8.781 1 97.44 284 ALA B N 1
ATOM 5682 C CA . ALA B 1 284 ? -8.758 -21.484 -7.48 1 97.44 284 ALA B CA 1
ATOM 5683 C C . ALA B 1 284 ? -10.039 -20.719 -7.145 1 97.44 284 ALA B C 1
ATOM 5685 O O . ALA B 1 284 ? -10.164 -19.531 -7.457 1 97.44 284 ALA B O 1
ATOM 5686 N N . GLU B 1 285 ? -10.977 -21.438 -6.535 1 95.69 285 GLU B N 1
ATOM 5687 C CA . GLU B 1 285 ? -12.266 -20.844 -6.199 1 95.69 285 GLU B CA 1
ATOM 5688 C C . GLU B 1 285 ? -12.828 -21.438 -4.91 1 95.69 285 GLU B C 1
ATOM 5690 O O . GLU B 1 285 ? -12.484 -22.562 -4.539 1 95.69 285 GLU B O 1
ATOM 5695 N N . TYR B 1 286 ? -13.594 -20.672 -4.238 1 96.12 286 TYR B N 1
ATOM 5696 C CA . TYR B 1 286 ? -14.391 -21.188 -3.133 1 96.12 286 TYR B CA 1
ATOM 5697 C C . TYR B 1 286 ? -15.656 -21.875 -3.645 1 96.12 286 TYR B C 1
ATOM 5699 O O . TYR B 1 286 ? -16.344 -21.328 -4.512 1 96.12 286 TYR B O 1
ATOM 5707 N N . VAL B 1 287 ? -15.898 -23.047 -3.1 1 95.12 287 VAL B N 1
ATOM 5708 C CA . VAL B 1 287 ? -17.016 -23.859 -3.564 1 95.12 287 VAL B CA 1
ATOM 5709 C C . VAL B 1 287 ? -18.328 -23.234 -3.107 1 95.12 287 VAL B C 1
ATOM 5711 O O . VAL B 1 287 ? -18.484 -22.875 -1.936 1 95.12 287 VAL B O 1
ATOM 5714 N N . GLY B 1 288 ? -19.25 -23.078 -4.031 1 91 288 GLY B N 1
ATOM 5715 C CA . GLY B 1 288 ? -20.578 -22.609 -3.701 1 91 288 GLY B CA 1
ATOM 5716 C C . GLY B 1 288 ? -20.672 -21.094 -3.609 1 91 288 GLY B C 1
ATOM 5717 O O . GLY B 1 288 ? -21.703 -20.547 -3.191 1 91 288 GLY B O 1
ATOM 5718 N N . LYS B 1 289 ? -19.609 -20.469 -3.889 1 88.06 289 LYS B N 1
ATOM 5719 C CA . LYS B 1 289 ? -19.641 -19.016 -3.848 1 88.06 289 LYS B CA 1
ATOM 5720 C C . LYS B 1 289 ? -19.766 -18.422 -5.25 1 88.06 289 LYS B C 1
ATOM 5722 O O . LYS B 1 289 ? -19.203 -18.969 -6.207 1 88.06 289 LYS B O 1
ATOM 5727 N N . SER B 1 290 ? -20.406 -17.344 -5.43 1 81.44 290 SER B N 1
ATOM 5728 C CA . SER B 1 290 ? -20.781 -16.781 -6.727 1 81.44 290 SER B CA 1
ATOM 5729 C C . SER B 1 290 ? -19.719 -15.812 -7.234 1 81.44 290 SER B C 1
ATOM 5731 O O . SER B 1 290 ? -19.938 -15.109 -8.219 1 81.44 290 SER B O 1
ATOM 5733 N N . VAL B 1 291 ? -18.562 -15.789 -6.715 1 84.19 291 VAL B N 1
ATOM 5734 C CA . VAL B 1 291 ? -17.594 -14.781 -7.102 1 84.19 291 VAL B CA 1
ATOM 5735 C C . VAL B 1 291 ? -16.641 -15.352 -8.156 1 84.19 291 VAL B C 1
ATOM 5737 O O . VAL B 1 291 ? -15.82 -14.625 -8.719 1 84.19 291 VAL B O 1
ATOM 5740 N N . GLY B 1 292 ? -16.766 -16.594 -8.492 1 86.75 292 GLY B N 1
ATOM 5741 C CA . GLY B 1 292 ? -15.867 -17.203 -9.461 1 86.75 292 GLY B CA 1
ATOM 5742 C C . GLY B 1 292 ? -14.477 -17.453 -8.914 1 86.75 292 GLY B C 1
ATOM 5743 O O . GLY B 1 292 ? -14.305 -17.672 -7.711 1 86.75 292 GLY B O 1
ATOM 5744 N N . SER B 1 293 ? -13.492 -17.5 -9.812 1 91.19 293 SER B N 1
ATOM 5745 C CA . SER B 1 293 ? -12.125 -17.781 -9.398 1 91.19 293 SER B CA 1
ATOM 5746 C C . SER B 1 293 ? -11.523 -16.594 -8.648 1 91.19 293 SER B C 1
ATOM 5748 O O . SER B 1 293 ? -11.695 -15.445 -9.055 1 91.19 293 SER B O 1
ATOM 5750 N N . VAL B 1 294 ? -10.859 -16.891 -7.609 1 94.81 294 VAL B N 1
ATOM 5751 C CA . VAL B 1 294 ? -10.273 -15.836 -6.793 1 94.81 294 VAL B CA 1
ATOM 5752 C C . VAL B 1 294 ? -8.766 -15.766 -7.043 1 94.81 294 VAL B C 1
ATOM 5754 O O . VAL B 1 294 ? -8.133 -14.742 -6.777 1 94.81 294 VAL B O 1
ATOM 5757 N N . ILE B 1 295 ? -8.234 -16.875 -7.504 1 97.38 295 ILE B N 1
ATOM 5758 C CA . ILE B 1 295 ? -6.816 -16.922 -7.832 1 97.38 295 ILE B CA 1
ATOM 5759 C C . ILE B 1 295 ? -6.629 -17.547 -9.211 1 97.38 295 ILE B C 1
ATOM 5761 O O . ILE B 1 295 ? -7.328 -18.5 -9.578 1 97.38 295 ILE B O 1
ATOM 5765 N N . GLY B 1 296 ? -5.742 -16.984 -9.984 1 95.81 296 GLY B N 1
ATOM 5766 C CA . GLY B 1 296 ? -5.355 -17.531 -11.281 1 95.81 296 GLY B CA 1
ATOM 5767 C C . GLY B 1 296 ? -3.861 -17.453 -11.531 1 95.81 296 GLY B C 1
ATOM 5768 O O . GLY B 1 296 ? -3.201 -16.5 -11.094 1 95.81 296 GLY B O 1
ATOM 5769 N N . GLY B 1 297 ? -3.33 -18.453 -12.211 1 96.19 297 GLY B N 1
ATOM 5770 C CA . GLY B 1 297 ? -1.906 -18.453 -12.5 1 96.19 297 GLY B CA 1
ATOM 5771 C C . GLY B 1 297 ? -1.479 -19.594 -13.391 1 96.19 297 GLY B C 1
ATOM 5772 O O . GLY B 1 297 ? -2.312 -20.219 -14.047 1 96.19 297 GLY B O 1
ATOM 5773 N N . GLY B 1 298 ? -0.171 -19.766 -13.469 1 96.62 298 GLY B N 1
ATOM 5774 C CA . GLY B 1 298 ? 0.403 -20.812 -14.297 1 96.62 298 GLY B CA 1
ATOM 5775 C C . GLY B 1 298 ? 1.852 -20.562 -14.664 1 96.62 298 GLY B C 1
ATOM 5776 O O . GLY B 1 298 ? 2.467 -19.609 -14.164 1 96.62 298 GLY B O 1
ATOM 5777 N N . ARG B 1 299 ? 2.311 -21.531 -15.469 1 96.75 299 ARG B N 1
ATOM 5778 C CA . ARG B 1 299 ? 3.689 -21.469 -15.938 1 96.75 299 ARG B CA 1
ATOM 5779 C C . ARG B 1 299 ? 3.781 -20.688 -17.25 1 96.75 299 ARG B C 1
ATOM 5781 O O . ARG B 1 299 ? 2.992 -20.922 -18.172 1 96.75 299 ARG B O 1
ATOM 5788 N N . TYR B 1 300 ? 4.73 -19.734 -17.312 1 93.69 300 TYR B N 1
ATOM 5789 C CA . TYR B 1 300 ? 4.953 -18.922 -18.484 1 93.69 300 TYR B CA 1
ATOM 5790 C C . TYR B 1 300 ? 6.445 -18.75 -18.766 1 93.69 300 TYR B C 1
ATOM 5792 O O . TYR B 1 300 ? 7.008 -17.688 -18.531 1 93.69 300 TYR B O 1
ATOM 5800 N N . ASP B 1 301 ? 7.039 -19.641 -19.422 1 93.5 301 ASP B N 1
ATOM 5801 C CA . ASP B 1 301 ? 8.484 -19.766 -19.531 1 93.5 301 ASP B CA 1
ATOM 5802 C C . ASP B 1 301 ? 9.047 -18.844 -20.609 1 93.5 301 ASP B C 1
ATOM 5804 O O . ASP B 1 301 ? 10.25 -18.594 -20.656 1 93.5 301 ASP B O 1
ATOM 5808 N N . ASN B 1 302 ? 8.219 -18.312 -21.422 1 89.5 302 ASN B N 1
ATOM 5809 C CA . ASN B 1 302 ? 8.742 -17.625 -22.594 1 89.5 302 ASN B CA 1
ATOM 5810 C C . ASN B 1 302 ? 8.484 -16.125 -22.531 1 89.5 302 ASN B C 1
ATOM 5812 O O . ASN B 1 302 ? 8.781 -15.391 -23.484 1 89.5 302 ASN B O 1
ATOM 5816 N N . LEU B 1 303 ? 7.938 -15.648 -21.469 1 85.06 303 LEU B N 1
ATOM 5817 C CA . LEU B 1 303 ? 7.488 -14.258 -21.453 1 85.06 303 LEU B CA 1
ATOM 5818 C C . LEU B 1 303 ? 8.672 -13.305 -21.578 1 85.06 303 LEU B C 1
ATOM 5820 O O . LEU B 1 303 ? 8.586 -12.289 -22.266 1 85.06 303 LEU B O 1
ATOM 5824 N N . THR B 1 304 ? 9.727 -13.562 -20.922 1 86.56 304 THR B N 1
ATOM 5825 C CA . THR B 1 304 ? 10.891 -12.68 -20.969 1 86.56 304 THR B CA 1
ATOM 5826 C C . THR B 1 304 ? 11.5 -12.648 -22.359 1 86.56 304 THR B C 1
ATOM 5828 O O . THR B 1 304 ? 11.961 -11.602 -22.828 1 86.56 304 THR B O 1
ATOM 5831 N N . GLU B 1 305 ? 11.492 -13.695 -23 1 83.12 305 GLU B N 1
ATOM 5832 C CA . GLU B 1 305 ? 12.039 -13.789 -24.344 1 83.12 305 GLU B CA 1
ATOM 5833 C C . GLU B 1 305 ? 11.242 -12.945 -25.328 1 83.12 305 GLU B C 1
ATOM 5835 O O . GLU B 1 305 ? 11.797 -12.406 -26.281 1 83.12 305 GLU B O 1
ATOM 5840 N N . ASN B 1 306 ? 10.039 -12.812 -25.094 1 78.38 306 ASN B N 1
ATOM 5841 C CA . ASN B 1 306 ? 9.141 -12.094 -25.984 1 78.38 306 ASN B CA 1
ATOM 5842 C C . ASN B 1 306 ? 9.367 -10.586 -25.922 1 78.38 306 ASN B C 1
ATOM 5844 O O . ASN B 1 306 ? 8.898 -9.844 -26.781 1 78.38 306 ASN B O 1
ATOM 5848 N N . LEU B 1 307 ? 10.055 -10.156 -24.922 1 82.12 307 LEU B N 1
ATOM 5849 C CA . LEU B 1 307 ? 10.297 -8.727 -24.781 1 82.12 307 LEU B CA 1
ATOM 5850 C C . LEU B 1 307 ? 11.383 -8.258 -25.75 1 82.12 307 LEU B C 1
ATOM 5852 O O . LEU B 1 307 ? 11.477 -7.066 -26.047 1 82.12 307 LEU B O 1
ATOM 5856 N N . GLY B 1 308 ? 12.188 -9.062 -26.141 1 74.12 308 GLY B N 1
ATOM 5857 C CA . GLY B 1 308 ? 13.219 -8.68 -27.094 1 74.12 308 GLY B CA 1
ATOM 5858 C C . GLY B 1 308 ? 14.125 -9.836 -27.484 1 74.12 308 GLY B C 1
ATOM 5859 O O . GLY B 1 308 ? 14.258 -10.805 -26.734 1 74.12 308 GLY B O 1
ATOM 5860 N N . GLU B 1 309 ? 14.648 -9.695 -28.641 1 65.88 309 GLU B N 1
ATOM 5861 C CA . GLU B 1 309 ? 15.5 -10.75 -29.188 1 65.88 309 GLU B CA 1
ATOM 5862 C C . GLU B 1 309 ? 16.703 -11.008 -28.297 1 65.88 309 GLU B C 1
ATOM 5864 O O . GLU B 1 309 ? 17.219 -12.133 -28.25 1 65.88 309 GLU B O 1
ATOM 5869 N N . ARG B 1 310 ? 17.203 -9.984 -27.594 1 72.06 310 ARG B N 1
ATOM 5870 C CA . ARG B 1 310 ? 18.422 -10.133 -26.812 1 72.06 310 ARG B CA 1
ATOM 5871 C C . ARG B 1 310 ? 18.094 -10.562 -25.375 1 72.06 310 ARG B C 1
ATOM 5873 O O . ARG B 1 310 ? 19 -10.742 -24.562 1 72.06 310 ARG B O 1
ATOM 5880 N N . CYS B 1 311 ? 16.688 -10.852 -25.141 1 78.12 311 CYS B N 1
ATOM 5881 C CA . CYS B 1 311 ? 16.344 -11.219 -23.781 1 78.12 311 CYS B CA 1
ATOM 5882 C C . CYS B 1 311 ? 16.406 -12.734 -23.594 1 78.12 311 CYS B C 1
ATOM 5884 O O . CYS B 1 311 ? 15.938 -13.492 -24.438 1 78.12 311 CYS B O 1
ATOM 5886 N N . VAL B 1 312 ? 17.125 -13.117 -22.516 1 82.19 312 VAL B N 1
ATOM 5887 C CA . VAL B 1 312 ? 17.25 -14.531 -22.188 1 82.19 312 VAL B CA 1
ATOM 5888 C C . VAL B 1 312 ? 15.93 -15.047 -21.609 1 82.19 312 VAL B C 1
ATOM 5890 O O . VAL B 1 312 ? 15.242 -14.336 -20.891 1 82.19 312 VAL B O 1
ATOM 5893 N N . SER B 1 313 ? 15.68 -16.266 -22 1 87 313 SER B N 1
ATOM 5894 C CA . SER B 1 313 ? 14.477 -16.891 -21.469 1 87 313 SER B CA 1
ATOM 5895 C C . SER B 1 313 ? 14.672 -17.297 -20 1 87 313 SER B C 1
ATOM 5897 O O . SER B 1 313 ? 15.68 -17.906 -19.656 1 87 313 SER B O 1
ATOM 5899 N N . THR B 1 314 ? 13.828 -16.859 -19.219 1 93.25 314 THR B N 1
ATOM 5900 C CA . THR B 1 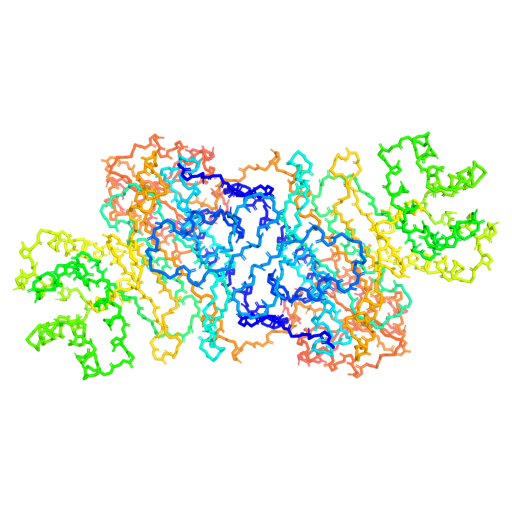314 ? 13.773 -17.234 -17.812 1 93.25 314 THR B CA 1
ATOM 5901 C C . THR B 1 314 ? 12.445 -17.906 -17.484 1 93.25 314 THR B C 1
ATOM 5903 O O . THR B 1 314 ? 11.398 -17.266 -17.484 1 93.25 314 THR B O 1
ATOM 5906 N N . PRO B 1 315 ? 12.484 -19.25 -17.281 1 95.88 315 PRO B N 1
ATOM 5907 C CA . PRO B 1 315 ? 11.227 -19.906 -16.922 1 95.88 315 PRO B CA 1
ATOM 5908 C C . PRO B 1 315 ? 10.586 -19.328 -15.664 1 95.88 315 PRO B C 1
ATOM 5910 O O . PRO B 1 315 ? 11.289 -18.969 -14.711 1 95.88 315 PRO B O 1
ATOM 5913 N N . CYS B 1 316 ? 9.273 -19.156 -15.727 1 97 316 CYS B N 1
ATOM 5914 C CA . CYS B 1 316 ? 8.555 -18.578 -14.602 1 97 316 CYS B CA 1
ATOM 5915 C C . CYS B 1 316 ? 7.242 -19.328 -14.352 1 97 316 CYS B C 1
ATOM 5917 O O . CYS B 1 316 ? 6.629 -19.844 -15.289 1 97 316 CYS B O 1
ATOM 5919 N N . VAL B 1 317 ? 6.844 -19.391 -13.141 1 98.19 317 VAL B N 1
ATOM 5920 C CA . VAL B 1 317 ? 5.527 -19.875 -12.734 1 98.19 317 VAL B CA 1
ATOM 5921 C C . VAL B 1 317 ? 5.012 -19.031 -11.562 1 98.19 317 VAL B C 1
ATOM 5923 O O . VAL B 1 317 ? 5.789 -18.594 -10.719 1 98.19 317 VAL B O 1
ATOM 5926 N N . GLY B 1 318 ? 3.738 -18.734 -11.57 1 98.19 318 GLY B N 1
ATOM 5927 C CA . GLY B 1 318 ? 3.191 -17.922 -10.5 1 98.19 318 GLY B CA 1
ATOM 5928 C C . GLY B 1 318 ? 1.683 -17.781 -10.57 1 98.19 318 GLY B C 1
ATOM 5929 O O . GLY B 1 318 ? 1.019 -18.516 -11.297 1 98.19 318 GLY B O 1
ATOM 5930 N N . PHE B 1 319 ? 1.203 -16.906 -9.688 1 98.38 319 PHE B N 1
ATOM 5931 C CA . PHE B 1 319 ? -0.234 -16.672 -9.648 1 98.38 319 PHE B CA 1
ATOM 5932 C C . PHE B 1 319 ? -0.533 -15.258 -9.172 1 98.38 319 PHE B C 1
ATOM 5934 O O . PHE B 1 319 ? 0.364 -14.547 -8.703 1 98.38 319 PHE B O 1
ATOM 5941 N N . SER B 1 320 ? -1.788 -14.844 -9.375 1 97.81 320 SER B N 1
ATOM 5942 C CA . SER B 1 320 ? -2.32 -13.57 -8.906 1 97.81 320 SER B CA 1
ATOM 5943 C C . SER B 1 320 ? -3.594 -13.773 -8.086 1 97.81 320 SER B C 1
ATOM 5945 O O . SER B 1 320 ? -4.465 -14.562 -8.469 1 97.81 320 SER B O 1
ATOM 5947 N N . VAL B 1 321 ? -3.656 -13.117 -7.004 1 97.88 321 VAL B N 1
ATOM 5948 C CA . VAL B 1 321 ? -4.852 -13.148 -6.168 1 97.88 321 VAL B CA 1
ATOM 5949 C C . VAL B 1 321 ? -5.75 -11.953 -6.512 1 97.88 321 VAL B C 1
ATOM 5951 O O . VAL B 1 321 ? -5.297 -10.812 -6.508 1 97.88 321 VAL B O 1
ATOM 5954 N N . GLY B 1 322 ? -6.961 -12.266 -6.793 1 93.25 322 GLY B N 1
ATOM 5955 C CA . GLY B 1 322 ? -7.953 -11.211 -6.887 1 93.25 322 GLY B CA 1
ATOM 5956 C C . GLY B 1 322 ? -8.422 -10.711 -5.535 1 93.25 322 GLY B C 1
ATOM 5957 O O . GLY B 1 322 ? -9.438 -11.188 -5.012 1 93.25 322 GLY B O 1
ATOM 5958 N N . VAL B 1 323 ? -7.914 -9.711 -5.055 1 95.12 323 VAL B N 1
ATOM 5959 C CA . VAL B 1 323 ? -8.164 -9.203 -3.709 1 95.12 323 VAL B CA 1
ATOM 5960 C C . VAL B 1 323 ? -9.617 -8.734 -3.594 1 95.12 323 VAL B C 1
ATOM 5962 O O . VAL B 1 323 ? -10.258 -8.945 -2.564 1 95.12 323 VAL B O 1
ATOM 5965 N N . SER B 1 324 ? -10.117 -8.164 -4.676 1 92 324 SER B N 1
ATOM 5966 C CA . SER B 1 324 ? -11.469 -7.629 -4.68 1 92 324 SER B CA 1
ATOM 5967 C C . SER B 1 324 ? -12.5 -8.734 -4.488 1 92 324 SER B C 1
ATOM 5969 O O . SER B 1 324 ? -13.547 -8.516 -3.873 1 92 324 SER B O 1
ATOM 5971 N N . ARG B 1 325 ? -12.203 -9.859 -5.055 1 91.25 325 ARG B N 1
ATOM 5972 C CA . ARG B 1 325 ? -13.141 -10.969 -4.926 1 91.25 325 ARG B CA 1
ATOM 5973 C C . ARG B 1 325 ? -13.18 -11.484 -3.49 1 91.25 325 ARG B C 1
ATOM 5975 O O . ARG B 1 325 ? -14.258 -11.781 -2.963 1 91.25 325 ARG B O 1
ATOM 5982 N N . ILE B 1 326 ? -12.047 -11.664 -2.895 1 94.44 326 ILE B N 1
ATOM 5983 C CA . ILE B 1 326 ? -12 -12.07 -1.495 1 94.44 326 ILE B CA 1
ATOM 5984 C C . ILE B 1 326 ? -12.695 -11.031 -0.626 1 94.44 326 ILE B C 1
ATOM 5986 O O . ILE B 1 326 ? -13.445 -11.375 0.287 1 94.44 326 ILE B O 1
ATOM 5990 N N . PHE B 1 327 ? -12.453 -9.781 -0.914 1 94.88 327 PHE B N 1
ATOM 5991 C CA . PHE B 1 327 ? -13.086 -8.672 -0.216 1 94.88 327 PHE B CA 1
ATOM 5992 C C . PHE B 1 327 ? -14.602 -8.812 -0.232 1 94.88 327 PHE B C 1
ATOM 5994 O O . PHE B 1 327 ? -15.258 -8.672 0.804 1 94.88 327 PHE B O 1
ATOM 6001 N N . SER B 1 328 ? -15.141 -9.086 -1.396 1 92.12 328 SER B N 1
ATOM 6002 C CA . SER B 1 328 ? -16.594 -9.172 -1.558 1 92.12 328 SER B CA 1
ATOM 6003 C C . SER B 1 328 ? -17.172 -10.289 -0.7 1 92.12 328 SER B C 1
ATOM 6005 O O . SER B 1 328 ? -18.297 -10.18 -0.217 1 92.12 328 SER B O 1
ATOM 6007 N N . LEU B 1 329 ? -16.422 -11.328 -0.467 1 92.94 329 LEU B N 1
ATOM 6008 C CA . LEU B 1 329 ? -16.891 -12.477 0.299 1 92.94 329 LEU B CA 1
ATOM 6009 C C . LEU B 1 329 ? -16.875 -12.18 1.795 1 92.94 329 LEU B C 1
ATOM 6011 O O . LEU B 1 329 ? -17.609 -12.797 2.566 1 92.94 329 LEU B O 1
ATOM 6015 N N . LEU B 1 330 ? -16.078 -11.211 2.195 1 95.38 330 LEU B N 1
ATOM 6016 C CA . LEU B 1 330 ? -15.852 -11 3.621 1 95.38 330 LEU B CA 1
ATOM 6017 C C . LEU B 1 330 ? -16.531 -9.719 4.09 1 95.38 330 LEU B C 1
ATOM 6019 O O . LEU B 1 330 ? -16.766 -9.539 5.289 1 95.38 330 LEU B O 1
ATOM 6023 N N . TYR B 1 331 ? -16.891 -8.828 3.23 1 94.56 331 TYR B N 1
ATOM 6024 C CA . TYR B 1 331 ? -17.266 -7.461 3.572 1 94.56 331 TYR B CA 1
ATOM 6025 C C . TYR B 1 331 ? -18.547 -7.422 4.387 1 94.56 331 TYR B C 1
ATOM 6027 O O . TYR B 1 331 ? -18.672 -6.645 5.332 1 94.56 331 TYR B O 1
ATOM 6035 N N . GLU B 1 332 ? -19.5 -8.219 4.07 1 92.31 332 GLU B N 1
ATOM 6036 C CA . GLU B 1 332 ? -20.812 -8.164 4.695 1 92.31 332 GLU B CA 1
ATOM 6037 C C . GLU B 1 332 ? -20.719 -8.344 6.207 1 92.31 332 GLU B C 1
ATOM 6039 O O . GLU B 1 332 ? -21.406 -7.656 6.965 1 92.31 332 GLU B O 1
ATOM 6044 N N . GLU B 1 333 ? -19.828 -9.18 6.605 1 94.44 333 GLU B N 1
ATOM 6045 C CA . GLU B 1 333 ? -19.734 -9.484 8.031 1 94.44 333 GLU B CA 1
ATOM 6046 C C . GLU B 1 333 ? -18.672 -8.625 8.711 1 94.44 333 GLU B C 1
ATOM 6048 O O . GLU B 1 333 ? -18.531 -8.648 9.938 1 94.44 333 GLU B O 1
ATOM 6053 N N . TYR B 1 334 ? -18 -7.863 8.008 1 96.06 334 TYR B N 1
ATOM 6054 C CA . TYR B 1 334 ? -16.922 -7.051 8.562 1 96.06 334 TYR B CA 1
ATOM 6055 C C . TYR B 1 334 ? -17.484 -5.777 9.195 1 96.06 334 TYR B C 1
ATOM 6057 O O . TYR B 1 334 ? -18.234 -5.039 8.562 1 96.06 334 TYR B O 1
ATOM 6065 N N . ASP B 1 335 ? -17 -5.422 10.461 1 95.69 335 ASP B N 1
ATOM 6066 C CA . ASP B 1 335 ? -17.688 -4.324 11.133 1 95.69 335 ASP B CA 1
ATOM 6067 C C . ASP B 1 335 ? -16.703 -3.414 11.852 1 95.69 335 ASP B C 1
ATOM 6069 O O . ASP B 1 335 ? -17.094 -2.643 12.734 1 95.69 335 ASP B O 1
ATOM 6073 N N . LYS B 1 336 ? -15.469 -3.461 11.555 1 96.19 336 LYS B N 1
ATOM 6074 C CA . LYS B 1 336 ? -14.508 -2.549 12.172 1 96.19 336 LYS B CA 1
ATOM 6075 C C . LYS B 1 336 ? -14.734 -1.114 11.703 1 96.19 336 LYS B C 1
ATOM 6077 O O . LYS B 1 336 ? -14.852 -0.859 10.5 1 96.19 336 LYS B O 1
ATOM 6082 N N . GLU B 1 337 ? -14.688 -0.197 12.688 1 94.69 337 GLU B N 1
ATOM 6083 C CA . GLU B 1 337 ? -14.977 1.198 12.367 1 94.69 337 GLU B CA 1
ATOM 6084 C C . GLU B 1 337 ? -13.797 2.102 12.719 1 94.69 337 GLU B C 1
ATOM 6086 O O . GLU B 1 337 ? -13.68 3.207 12.188 1 94.69 337 GLU B O 1
ATOM 6091 N N . SER B 1 338 ? -13.016 1.68 13.594 1 96.81 338 SER B N 1
ATOM 6092 C CA . SER B 1 338 ? -11.898 2.488 14.055 1 96.81 338 SER B CA 1
ATOM 6093 C C . SER B 1 338 ? -10.836 1.627 14.727 1 96.81 338 SER B C 1
ATOM 6095 O O . SER B 1 338 ? -11.086 0.464 15.055 1 96.81 338 SER B O 1
ATOM 6097 N N . SER B 1 339 ? -9.633 2.199 14.812 1 97.5 339 SER B N 1
ATOM 6098 C CA . SER B 1 339 ? -8.555 1.552 15.547 1 97.5 339 SER B CA 1
ATOM 6099 C C . SER B 1 339 ? -8.297 2.248 16.875 1 97.5 339 SER B C 1
ATOM 6101 O O . SER B 1 339 ? -7.352 1.905 17.594 1 97.5 339 SER B O 1
ATOM 6103 N N . THR B 1 340 ? -9.133 3.189 17.188 1 98.44 340 THR B N 1
ATOM 6104 C CA . THR B 1 340 ? -9 3.943 18.438 1 98.44 340 THR B CA 1
ATOM 6105 C C . THR B 1 340 ? -9.344 3.074 19.641 1 98.44 340 THR B C 1
ATOM 6107 O O . THR B 1 340 ? -10.344 2.357 19.625 1 98.44 340 THR B O 1
ATOM 6110 N N . MET B 1 341 ? -8.5 3.129 20.625 1 98.19 341 MET B N 1
ATOM 6111 C CA . MET B 1 341 ? -8.734 2.381 21.859 1 98.19 341 MET B CA 1
ATOM 6112 C C . MET B 1 341 ? -9.422 3.254 22.906 1 98.19 341 MET B C 1
ATOM 6114 O O . MET B 1 341 ? -10.25 2.77 23.688 1 98.19 341 MET B O 1
ATOM 6118 N N . VAL B 1 342 ? -9.062 4.52 22.922 1 98.69 342 VAL B N 1
ATOM 6119 C CA . VAL B 1 342 ? -9.57 5.398 23.969 1 98.69 342 VAL B CA 1
ATOM 6120 C C . VAL B 1 342 ? -10.109 6.688 23.359 1 98.69 342 VAL B C 1
ATOM 6122 O O . VAL B 1 342 ? -9.406 7.359 22.594 1 98.69 342 VAL B O 1
ATOM 6125 N N . TYR B 1 343 ? -11.336 7.031 23.672 1 98.56 343 TYR B N 1
ATOM 6126 C CA . TYR B 1 343 ? -11.906 8.344 23.406 1 98.56 343 TYR B CA 1
ATOM 6127 C C . TYR B 1 343 ? -11.812 9.242 24.625 1 98.56 343 TYR B C 1
ATOM 6129 O O . TYR B 1 343 ? -12.328 8.906 25.703 1 98.56 343 TYR B O 1
ATOM 6137 N N . VAL B 1 344 ? -11.133 10.375 24.5 1 98.44 344 VAL B N 1
ATOM 6138 C CA . VAL B 1 344 ? -11.008 11.32 25.609 1 98.44 344 VAL B CA 1
ATOM 6139 C C . VAL B 1 344 ? -12.141 12.336 25.547 1 98.44 344 VAL B C 1
ATOM 6141 O O . VAL B 1 344 ? -12.148 13.219 24.688 1 98.44 344 VAL B O 1
ATOM 6144 N N . GLY B 1 345 ? -13.047 12.219 26.438 1 97.31 345 GLY B N 1
ATOM 6145 C CA . GLY B 1 345 ? -14.18 13.125 26.516 1 97.31 345 GLY B CA 1
ATOM 6146 C C . GLY B 1 345 ? -14.109 14.062 27.719 1 97.31 345 GLY B C 1
ATOM 6147 O O . GLY B 1 345 ? -13.062 14.195 28.344 1 97.31 345 GLY B O 1
ATOM 6148 N N . ALA B 1 346 ? -15.219 14.805 27.859 1 96.12 346 ALA B N 1
ATOM 6149 C CA . ALA B 1 346 ? -15.32 15.758 28.969 1 96.12 346 ALA B CA 1
ATOM 6150 C C . ALA B 1 346 ? -16.75 15.844 29.484 1 96.12 346 ALA B C 1
ATOM 6152 O O . ALA B 1 346 ? -17.703 15.578 28.75 1 96.12 346 ALA B O 1
ATOM 6153 N N . SER B 1 347 ? -16.859 16.156 30.734 1 92 347 SER B N 1
ATOM 6154 C CA . SER B 1 347 ? -18.156 16.375 31.359 1 92 347 SER B CA 1
ATOM 6155 C C . SER B 1 347 ? -18.188 17.703 32.125 1 92 347 SER B C 1
ATOM 6157 O O . SER B 1 347 ? -17.281 17.984 32.906 1 92 347 SER B O 1
ATOM 6159 N N . GLY B 1 348 ? -19.234 18.516 31.859 1 89 348 GLY B N 1
ATOM 6160 C CA . GLY B 1 348 ? -19.438 19.781 32.562 1 89 348 GLY B CA 1
ATOM 6161 C C . GLY B 1 348 ? -18.672 20.922 31.922 1 89 348 GLY B C 1
ATOM 6162 O O . GLY B 1 348 ? -18.875 22.078 32.281 1 89 348 GLY B O 1
ATOM 6163 N N . GLY B 1 349 ? -17.859 20.797 31.031 1 91.31 349 GLY B N 1
ATOM 6164 C CA . GLY B 1 349 ? -17.062 21.766 30.297 1 91.31 349 GLY B CA 1
ATOM 6165 C C . GLY B 1 349 ? -16.297 21.156 29.141 1 91.31 349 GLY B C 1
ATOM 6166 O O . GLY B 1 349 ? -16.406 19.953 28.891 1 91.31 349 GLY B O 1
ATOM 6167 N N . LEU B 1 350 ? -15.492 22.062 28.5 1 91.31 350 LEU B N 1
ATOM 6168 C CA . LEU B 1 350 ? -14.719 21.562 27.375 1 91.31 350 LEU B CA 1
ATOM 6169 C C . LEU B 1 350 ? -13.398 20.953 27.828 1 91.31 350 LEU B C 1
ATOM 6171 O O . LEU B 1 350 ? -12.945 19.953 27.266 1 91.31 350 LEU B O 1
ATOM 6175 N N . PHE B 1 351 ? -12.773 21.625 28.859 1 94.88 351 PHE B N 1
ATOM 6176 C CA . PHE B 1 351 ? -11.516 21.188 29.453 1 94.88 351 PHE B CA 1
ATOM 6177 C C . PHE B 1 351 ? -10.492 20.844 28.375 1 94.88 351 PHE B C 1
ATOM 6179 O O . PHE B 1 351 ? -9.898 19.766 28.406 1 94.88 351 PHE B O 1
ATOM 6186 N N . LEU B 1 352 ? -10.328 21.75 27.406 1 96.94 352 LEU B N 1
ATOM 6187 C CA . LEU B 1 352 ? -9.469 21.516 26.25 1 96.94 352 LEU B CA 1
ATOM 6188 C C . LEU B 1 352 ? -8.047 21.172 26.672 1 96.94 352 LEU B C 1
ATOM 6190 O O . LEU B 1 352 ? -7.48 20.172 26.234 1 96.94 352 LEU B O 1
ATOM 6194 N N . ASP B 1 353 ? -7.5 21.969 27.594 1 97.19 353 ASP B N 1
ATOM 6195 C CA . ASP B 1 353 ? -6.113 21.781 28 1 97.19 353 ASP B CA 1
ATOM 6196 C C . ASP B 1 353 ? -5.918 20.406 28.656 1 97.19 353 ASP B C 1
ATOM 6198 O O . ASP B 1 353 ? -4.953 19.703 28.344 1 97.19 353 ASP B O 1
ATOM 6202 N N . GLU B 1 354 ? -6.84 20 29.484 1 96.81 354 GLU B N 1
ATOM 6203 C CA . GLU B 1 354 ? -6.75 18.719 30.203 1 96.81 354 GLU B CA 1
ATOM 6204 C C . GLU B 1 354 ? -6.945 17.547 29.25 1 96.81 354 GLU B C 1
ATOM 6206 O O . GLU B 1 354 ? -6.266 16.531 29.375 1 96.81 354 GLU B O 1
ATOM 6211 N N . ARG B 1 355 ? -7.863 17.703 28.312 1 97.56 355 ARG B N 1
ATOM 6212 C CA . ARG B 1 355 ? -8.078 16.641 27.328 1 97.56 355 ARG B CA 1
ATOM 6213 C C . ARG B 1 355 ? -6.82 16.422 26.5 1 97.56 355 ARG B C 1
ATOM 6215 O O . ARG B 1 355 ? -6.434 15.273 26.25 1 97.56 355 ARG B O 1
ATOM 6222 N N . LEU B 1 356 ? -6.199 17.516 26.062 1 98.19 356 LEU B N 1
ATOM 6223 C CA . LEU B 1 356 ? -4.992 17.422 25.25 1 98.19 356 LEU B CA 1
ATOM 6224 C C . LEU B 1 356 ? -3.844 16.812 26.062 1 98.19 356 LEU B C 1
ATOM 6226 O O . LEU B 1 356 ? -3.037 16.047 25.516 1 98.19 356 LEU B O 1
ATOM 6230 N N . SER B 1 357 ? -3.791 17.156 27.312 1 98 357 SER B N 1
ATOM 6231 C CA . SER B 1 357 ? -2.777 16.578 28.188 1 98 357 SER B CA 1
ATOM 6232 C C . SER B 1 357 ? -2.967 15.062 28.312 1 98 357 SER B C 1
ATOM 6234 O O . SER B 1 357 ? -1.997 14.305 28.266 1 98 357 SER B O 1
ATOM 6236 N N . VAL B 1 358 ? -4.191 14.641 28.469 1 98.12 358 VAL B N 1
ATOM 6237 C CA . VAL B 1 358 ? -4.508 13.219 28.562 1 98.12 358 VAL B CA 1
ATOM 6238 C C . VAL B 1 358 ? -4.168 12.523 27.25 1 98.12 358 VAL B C 1
ATOM 6240 O O . VAL B 1 358 ? -3.582 11.438 27.25 1 98.12 358 VAL B O 1
ATOM 6243 N N . LEU B 1 359 ? -4.531 13.148 26.172 1 98.31 359 LEU B N 1
ATOM 6244 C CA . LEU B 1 359 ? -4.219 12.609 24.859 1 98.31 359 LEU B CA 1
ATOM 6245 C C . LEU B 1 359 ? -2.717 12.398 24.703 1 98.31 359 LEU B C 1
ATOM 6247 O O . LEU B 1 359 ? -2.283 11.359 24.188 1 98.31 359 LEU B O 1
ATOM 6251 N N . ARG B 1 360 ? -1.965 13.359 25.078 1 98.19 360 ARG B N 1
ATOM 6252 C CA . ARG B 1 360 ? -0.511 13.273 24.984 1 98.19 360 ARG B CA 1
ATOM 6253 C C . ARG B 1 360 ? 0.016 12.078 25.766 1 98.19 360 ARG B C 1
ATOM 6255 O O . ARG B 1 360 ? 0.855 11.32 25.266 1 98.19 360 ARG B O 1
ATOM 6262 N N . ILE B 1 361 ? -0.476 11.875 26.984 1 98.31 361 ILE B N 1
ATOM 6263 C CA . ILE B 1 361 ? -0.045 10.773 27.828 1 98.31 361 ILE B CA 1
ATOM 6264 C C . ILE B 1 361 ? -0.35 9.445 27.156 1 98.31 361 ILE B C 1
ATOM 6266 O O . ILE B 1 361 ? 0.502 8.555 27.094 1 98.31 361 ILE B O 1
ATOM 6270 N N . LEU B 1 362 ? -1.531 9.32 26.609 1 98.62 362 LEU B N 1
ATOM 6271 C CA . LEU B 1 362 ? -1.953 8.086 25.969 1 98.62 362 LEU B CA 1
ATOM 6272 C C . LEU B 1 362 ? -1.106 7.805 24.719 1 98.62 362 LEU B C 1
ATOM 6274 O O . LEU B 1 362 ? -0.624 6.688 24.531 1 98.62 362 LEU B O 1
ATOM 6278 N N . GLN B 1 363 ? -0.908 8.82 23.906 1 98.25 363 GLN B N 1
ATOM 6279 C CA . GLN B 1 363 ? -0.147 8.664 22.672 1 98.25 363 GLN B CA 1
ATOM 6280 C C . GLN B 1 363 ? 1.323 8.375 22.969 1 98.25 363 GLN B C 1
ATOM 6282 O O . GLN B 1 363 ? 1.952 7.57 22.281 1 98.25 363 GLN B O 1
ATOM 6287 N N . ASP B 1 364 ? 1.879 9.016 23.984 1 98 364 ASP B N 1
ATOM 6288 C CA . ASP B 1 364 ? 3.25 8.727 24.391 1 98 364 ASP B CA 1
ATOM 6289 C C . ASP B 1 364 ? 3.402 7.27 24.828 1 98 364 ASP B C 1
ATOM 6291 O O . ASP B 1 364 ? 4.488 6.695 24.719 1 98 364 ASP B O 1
ATOM 6295 N N . ALA B 1 365 ? 2.316 6.695 25.281 1 98.12 365 ALA B N 1
ATOM 6296 C CA . ALA B 1 365 ? 2.312 5.293 25.688 1 98.12 365 ALA B CA 1
ATOM 6297 C C . ALA B 1 365 ? 1.906 4.383 24.531 1 98.12 365 ALA B C 1
ATOM 6299 O O . ALA B 1 365 ? 1.652 3.193 24.734 1 98.12 365 ALA B O 1
ATOM 6300 N N . ASN B 1 366 ? 1.757 4.984 23.359 1 97.88 366 ASN B N 1
ATOM 6301 C CA . ASN B 1 366 ? 1.405 4.27 22.141 1 97.88 366 ASN B CA 1
ATOM 6302 C C . ASN B 1 366 ? -0.011 3.705 22.203 1 97.88 366 ASN B C 1
ATOM 6304 O O . ASN B 1 366 ? -0.268 2.602 21.719 1 97.88 366 ASN B O 1
ATOM 6308 N N . ILE B 1 367 ? -0.875 4.344 22.891 1 98.44 367 ILE B N 1
ATOM 6309 C CA . ILE B 1 367 ? -2.291 3.998 22.922 1 98.44 367 ILE B CA 1
ATOM 6310 C C . ILE B 1 367 ? -3.059 4.859 21.922 1 98.44 367 ILE B C 1
ATOM 6312 O O . ILE B 1 367 ? -3.076 6.086 22.031 1 98.44 367 ILE B O 1
ATOM 6316 N N . CYS B 1 368 ? -3.682 4.281 20.984 1 98.69 368 CYS B N 1
ATOM 6317 C CA . CYS B 1 368 ? -4.461 5 19.984 1 98.69 368 CYS B CA 1
ATOM 6318 C C . CYS B 1 368 ? -5.621 5.75 20.625 1 98.69 368 CYS B C 1
ATOM 6320 O O . CYS B 1 368 ? -6.469 5.141 21.281 1 98.69 368 CYS B O 1
ATOM 6322 N N . SER B 1 369 ? -5.668 7.031 20.438 1 98.75 369 SER B N 1
ATOM 6323 C CA . SER B 1 369 ? -6.656 7.836 21.141 1 98.75 369 SER B CA 1
ATOM 6324 C C . SER B 1 369 ? -7.094 9.039 20.312 1 98.75 369 SER B C 1
ATOM 6326 O O . SER B 1 369 ? -6.371 9.469 19.406 1 98.75 369 SER B O 1
ATOM 6328 N N . GLU B 1 370 ? -8.234 9.508 20.562 1 98.44 370 GLU B N 1
ATOM 6329 C CA . GLU B 1 370 ? -8.789 10.695 19.922 1 98.44 370 GLU B CA 1
ATOM 6330 C C . GLU B 1 370 ? -9.727 11.445 20.859 1 98.44 370 GLU B C 1
ATOM 6332 O O . GLU B 1 370 ? -10.023 10.977 21.969 1 98.44 370 GLU B O 1
ATOM 6337 N N . THR B 1 371 ? -10.141 12.641 20.5 1 97.88 371 THR B N 1
ATOM 6338 C CA . THR B 1 371 ? -11.055 13.492 21.25 1 97.88 371 THR B CA 1
ATOM 6339 C C . THR B 1 371 ? -11.977 14.258 20.297 1 97.88 371 THR B C 1
ATOM 6341 O O . THR B 1 371 ? -11.961 14.031 19.094 1 97.88 371 THR B O 1
ATOM 6344 N N . PHE B 1 372 ? -12.922 15.078 20.875 1 96 372 PHE B N 1
ATOM 6345 C CA . PHE B 1 372 ? -13.805 15.883 20.047 1 96 372 PHE B CA 1
ATOM 6346 C C . PHE B 1 372 ? -13.211 17.266 19.797 1 96 372 PHE B C 1
ATOM 6348 O O . PHE B 1 372 ? -12.367 17.719 20.578 1 96 372 PHE B O 1
ATOM 6355 N N . TYR B 1 373 ? -13.695 17.938 18.75 1 95.19 373 TYR B N 1
ATOM 6356 C CA . TYR B 1 373 ? -13.086 19.172 18.281 1 95.19 373 TYR B CA 1
ATOM 6357 C C . TYR B 1 373 ? -14.031 20.359 18.484 1 95.19 373 TYR B C 1
ATOM 6359 O O . TYR B 1 373 ? -13.625 21.516 18.359 1 95.19 373 TYR B O 1
ATOM 6367 N N . THR B 1 374 ? -15.227 20.094 18.781 1 91.56 374 THR B N 1
ATOM 6368 C CA . THR B 1 374 ? -16.266 21.109 18.734 1 91.56 374 THR B CA 1
ATOM 6369 C C . THR B 1 374 ? -16.359 21.828 20.078 1 91.56 374 THR B C 1
ATOM 6371 O O . THR B 1 374 ? -15.938 21.297 21.109 1 91.56 374 THR B O 1
ATOM 6374 N N . ARG B 1 375 ? -16.984 22.969 20.047 1 89.44 375 ARG B N 1
ATOM 6375 C CA . ARG B 1 375 ? -17.172 23.781 21.25 1 89.44 375 ARG B CA 1
ATOM 6376 C C . ARG B 1 375 ? -18.281 23.219 22.125 1 89.44 375 ARG B C 1
ATOM 6378 O O . ARG B 1 375 ? -18.344 23.484 23.312 1 89.44 375 ARG B O 1
ATOM 6385 N N . ARG B 1 376 ? -19.156 22.547 21.438 1 84.88 376 ARG B N 1
ATOM 6386 C CA . ARG B 1 376 ? -20.25 21.891 22.172 1 84.88 376 ARG B CA 1
ATOM 6387 C C . ARG B 1 376 ? -20.203 20.375 21.969 1 84.88 376 ARG B C 1
ATOM 6389 O O . ARG B 1 376 ? -20.062 19.891 20.844 1 84.88 376 ARG B O 1
ATOM 6396 N N . SER B 1 377 ? -20.094 19.734 23.078 1 87.19 377 SER B N 1
ATOM 6397 C CA . SER B 1 377 ? -20.141 18.281 23.047 1 87.19 377 SER B CA 1
ATOM 6398 C C . SER B 1 377 ? -20.734 17.719 24.344 1 87.19 377 SER B C 1
ATOM 6400 O O . SER B 1 377 ? -20.094 17.75 25.391 1 87.19 377 SER B O 1
ATOM 6402 N N . SER B 1 378 ? -21.922 17.141 24.156 1 91.38 378 SER B N 1
ATOM 6403 C CA . SER B 1 378 ? -22.547 16.547 25.328 1 91.38 378 SER B CA 1
ATOM 6404 C C . SER B 1 378 ? -21.984 15.156 25.594 1 91.38 378 SER B C 1
ATOM 6406 O O . SER B 1 378 ? -21.484 14.484 24.688 1 91.38 378 SER B O 1
ATOM 6408 N N . PHE B 1 379 ? -22.062 14.82 26.828 1 91.25 379 PHE B N 1
ATOM 6409 C CA . PHE B 1 379 ? -21.594 13.484 27.188 1 91.25 379 PHE B CA 1
ATOM 6410 C C . PHE B 1 379 ? -22.375 12.414 26.438 1 91.25 379 PHE B C 1
ATOM 6412 O O . PHE B 1 379 ? -21.812 11.391 26.031 1 91.25 379 PHE B O 1
ATOM 6419 N N . GLU B 1 380 ? -23.594 12.656 26.234 1 92.56 380 GLU B N 1
ATOM 6420 C CA . GLU B 1 380 ? -24.422 11.734 25.469 1 92.56 380 GLU B CA 1
ATOM 6421 C C . GLU B 1 380 ? -23.922 11.578 24.031 1 92.56 380 GLU B C 1
ATOM 6423 O O . GLU B 1 380 ? -23.859 10.469 23.516 1 92.56 380 GLU B O 1
ATOM 6428 N N . SER B 1 381 ? -23.641 12.703 23.5 1 94.44 381 SER B N 1
ATOM 6429 C CA . SER B 1 381 ? -23.125 12.664 22.141 1 94.44 381 SER B CA 1
ATOM 6430 C C . SER B 1 381 ? -21.797 11.922 22.062 1 94.44 381 SER B C 1
ATOM 6432 O O . SER B 1 381 ? -21.516 11.227 21.094 1 94.44 381 SER B O 1
ATOM 6434 N N . GLN B 1 382 ? -20.984 12.086 23.047 1 95.81 382 GLN B N 1
ATOM 6435 C CA . GLN B 1 382 ? -19.703 11.383 23.125 1 95.81 382 GLN B CA 1
ATOM 6436 C C . GLN B 1 382 ? -19.906 9.875 23.219 1 95.81 382 GLN B C 1
ATOM 6438 O O . GLN B 1 382 ? -19.25 9.117 22.516 1 95.81 382 GLN B O 1
ATOM 6443 N N . GLN B 1 383 ? -20.859 9.484 23.984 1 94.62 383 GLN B N 1
ATOM 6444 C CA . GLN B 1 383 ? -21.156 8.07 24.141 1 94.62 383 GLN B CA 1
ATOM 6445 C C . GLN B 1 383 ? -21.672 7.465 22.844 1 94.62 383 GLN B C 1
ATOM 6447 O O . GLN B 1 383 ? -21.312 6.336 22.5 1 94.62 383 GLN B O 1
ATOM 6452 N N . LYS B 1 384 ? -22.469 8.203 22.234 1 95.38 384 LYS B N 1
ATOM 6453 C CA . LYS B 1 384 ? -23.016 7.738 20.969 1 95.38 384 LYS B CA 1
ATOM 6454 C C . LYS B 1 384 ? -21.906 7.551 19.922 1 95.38 384 LYS B C 1
ATOM 6456 O O . LYS B 1 384 ? -21.922 6.574 19.172 1 95.38 384 LYS B O 1
ATOM 6461 N N . TYR B 1 385 ? -21.031 8.492 19.906 1 95.88 385 TYR B N 1
ATOM 6462 C CA . TYR B 1 385 ? -19.906 8.414 18.984 1 95.88 385 TYR B CA 1
ATOM 6463 C C . TYR B 1 385 ? -19.062 7.18 19.281 1 95.88 385 TYR B C 1
ATOM 6465 O O . TYR B 1 385 ? -18.688 6.438 18.359 1 95.88 385 TYR B O 1
ATOM 6473 N N . VAL B 1 386 ? -18.719 6.957 20.469 1 97.06 38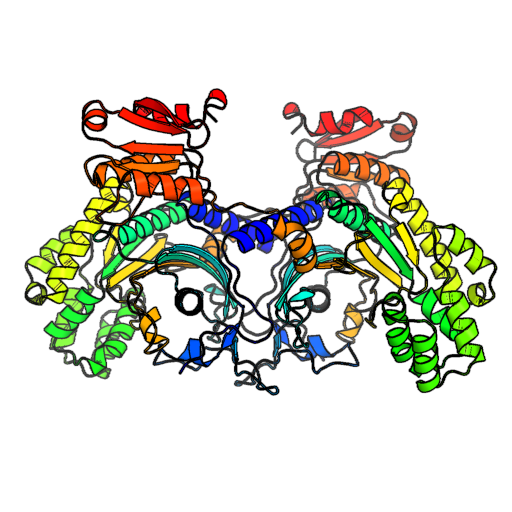6 VAL B N 1
ATOM 6474 C CA . VAL B 1 386 ? -17.891 5.844 20.922 1 97.06 386 VAL B CA 1
ATOM 6475 C C . VAL B 1 386 ? -18.562 4.52 20.562 1 97.06 386 VAL B C 1
ATOM 6477 O O . VAL B 1 386 ? -17.891 3.59 20.094 1 97.06 386 VAL B O 1
ATOM 6480 N N . ALA B 1 387 ? -19.844 4.449 20.734 1 95.75 387 ALA B N 1
ATOM 6481 C CA . ALA B 1 387 ? -20.594 3.246 20.406 1 95.75 387 ALA B CA 1
ATOM 6482 C C . ALA B 1 387 ? -20.578 2.992 18.906 1 95.75 387 ALA B C 1
ATOM 6484 O O . ALA B 1 387 ? -20.359 1.862 18.453 1 95.75 387 ALA B O 1
ATOM 6485 N N . LYS B 1 388 ? -20.812 4.055 18.203 1 95.69 388 LYS B N 1
ATOM 6486 C CA . LYS B 1 388 ? -20.859 3.945 16.75 1 95.69 388 LYS B CA 1
ATOM 6487 C C . LYS B 1 388 ? -19.5 3.5 16.203 1 95.69 388 LYS B C 1
ATOM 6489 O O . LYS B 1 388 ? -19.453 2.686 15.281 1 95.69 388 LYS B O 1
ATOM 6494 N N . LYS B 1 389 ? -18.453 4.012 16.766 1 96.81 389 LYS B N 1
ATOM 6495 C CA . LYS B 1 389 ? -17.109 3.734 16.281 1 96.81 389 LYS B CA 1
ATOM 6496 C C . LYS B 1 389 ? -16.516 2.508 16.969 1 96.81 389 LYS B C 1
ATOM 6498 O O . LYS B 1 389 ? -15.383 2.102 16.656 1 96.81 389 LYS B O 1
ATOM 6503 N N . LYS B 1 390 ? -17.266 1.938 17.859 1 96.19 390 LYS B N 1
ATOM 6504 C CA . LYS B 1 390 ? -16.875 0.735 18.594 1 96.19 390 LYS B CA 1
ATOM 6505 C C . LYS B 1 390 ? -15.547 0.94 19.312 1 96.19 390 LYS B C 1
ATOM 6507 O O . LYS B 1 390 ? -14.648 0.1 19.234 1 96.19 390 LYS B O 1
ATOM 6512 N N . ILE B 1 391 ? -15.391 2.066 19.969 1 97.81 391 ILE B N 1
ATOM 6513 C CA . ILE B 1 391 ? -14.211 2.373 20.781 1 97.81 391 ILE B CA 1
ATOM 6514 C C . ILE B 1 391 ? -14.344 1.732 22.156 1 97.81 391 ILE B C 1
ATOM 6516 O O . ILE B 1 391 ? -15.367 1.906 22.828 1 97.81 391 ILE B O 1
ATOM 6520 N N . PRO B 1 392 ? -13.336 1.092 22.641 1 97.19 392 PRO B N 1
ATOM 6521 C CA . PRO B 1 392 ? -13.445 0.273 23.844 1 97.19 392 PRO B CA 1
ATOM 6522 C C . PRO B 1 392 ? -13.586 1.11 25.109 1 97.19 392 PRO B C 1
ATOM 6524 O O . PRO B 1 392 ? -14.312 0.726 26.031 1 97.19 392 PRO B O 1
ATOM 6527 N N . PHE B 1 393 ? -12.883 2.277 25.172 1 98.12 393 PHE B N 1
ATOM 6528 C CA . PHE B 1 393 ? -12.859 3.023 26.422 1 98.12 393 PHE B CA 1
ATOM 6529 C C . PHE B 1 393 ? -13.156 4.496 26.188 1 98.12 393 PHE B C 1
ATOM 6531 O O . PHE B 1 393 ? -12.781 5.051 25.156 1 98.12 393 PHE B O 1
ATOM 6538 N N . ILE B 1 394 ? -13.797 5.082 27.188 1 97.69 394 ILE B N 1
ATOM 6539 C CA . ILE B 1 394 ? -13.914 6.535 27.281 1 97.69 394 ILE B CA 1
ATOM 6540 C C . ILE B 1 394 ? -13.211 7.035 28.531 1 97.69 394 ILE B C 1
ATOM 6542 O O . ILE B 1 394 ? -13.438 6.52 29.641 1 97.69 394 ILE B O 1
ATOM 6546 N N . VAL B 1 395 ? -12.344 7.883 28.375 1 98.12 395 VAL B N 1
ATOM 6547 C CA . VAL B 1 395 ? -11.758 8.609 29.484 1 98.12 395 VAL B CA 1
ATOM 6548 C C . VAL B 1 395 ? -12.383 9.992 29.594 1 98.12 395 VAL B C 1
ATOM 6550 O O . VAL B 1 395 ? -12.266 10.812 28.688 1 98.12 395 VAL B O 1
ATOM 6553 N N . VAL B 1 396 ? -12.977 10.266 30.672 1 97.19 396 VAL B N 1
ATOM 6554 C CA . VAL B 1 396 ? -13.734 11.5 30.844 1 97.19 396 VAL B CA 1
ATOM 6555 C C . VAL B 1 396 ? -13.016 12.414 31.828 1 97.19 396 VAL B C 1
ATOM 6557 O O . VAL B 1 396 ? -12.703 12 32.969 1 97.19 396 VAL B O 1
ATOM 6560 N N . VAL B 1 397 ? -12.805 13.602 31.344 1 96.31 397 VAL B N 1
ATOM 6561 C CA . VAL B 1 397 ? -12.234 14.641 32.219 1 96.31 397 VAL B CA 1
ATOM 6562 C C . VAL B 1 397 ? -13.359 15.5 32.781 1 96.31 397 VAL B C 1
ATOM 6564 O O . VAL B 1 397 ? -14.234 15.969 32.062 1 96.31 397 VAL B O 1
ATOM 6567 N N . GLY B 1 398 ? -13.422 15.664 34.062 1 94.38 398 GLY B N 1
ATOM 6568 C CA . GLY B 1 398 ? -14.359 16.5 34.781 1 94.38 398 GLY B CA 1
ATOM 6569 C C . GLY B 1 398 ? -13.688 17.375 35.812 1 94.38 398 GLY B C 1
ATOM 6570 O O . GLY B 1 398 ? -12.539 17.141 36.188 1 94.38 398 GLY B O 1
ATOM 6571 N N . GLU B 1 399 ? -14.43 18.281 36.281 1 93.5 399 GLU B N 1
ATOM 6572 C CA . GLU B 1 399 ? -13.891 19.281 37.188 1 93.5 399 GLU B CA 1
ATOM 6573 C C . GLU B 1 399 ? -13.352 18.625 38.469 1 93.5 399 GLU B C 1
ATOM 6575 O O . GLU B 1 399 ? -12.227 18.922 38.875 1 93.5 399 GLU B O 1
ATOM 6580 N N . SER B 1 400 ? -14.141 17.797 39.062 1 92.75 400 SER B N 1
ATOM 6581 C CA . SER B 1 400 ? -13.75 17.156 40.312 1 92.75 400 SER B CA 1
ATOM 6582 C C . SER B 1 400 ? -12.555 16.234 40.125 1 92.75 400 SER B C 1
ATOM 6584 O O . SER B 1 400 ? -11.641 16.188 40.938 1 92.75 400 SER B O 1
ATOM 6586 N N . GLU B 1 401 ? -12.586 15.484 39.062 1 91.31 401 GLU B N 1
ATOM 6587 C CA . GLU B 1 401 ? -11.5 14.555 38.781 1 91.31 401 GLU B CA 1
ATOM 6588 C C . GLU B 1 401 ? -10.195 15.289 38.5 1 91.31 401 GLU B C 1
ATOM 6590 O O . GLU B 1 401 ? -9.133 14.867 38.969 1 91.31 401 GLU B O 1
ATOM 6595 N N . ILE B 1 402 ? -10.25 16.406 37.781 1 91.5 402 ILE B N 1
ATOM 6596 C CA . ILE B 1 402 ? -9.062 17.219 37.5 1 91.5 402 ILE B CA 1
ATOM 6597 C C . ILE B 1 402 ? -8.438 17.703 38.781 1 91.5 402 ILE B C 1
ATOM 6599 O O . ILE B 1 402 ? -7.219 17.609 38.969 1 91.5 402 ILE B O 1
ATOM 6603 N N . ALA B 1 403 ? -9.266 18.156 39.625 1 93.81 403 ALA B N 1
ATOM 6604 C CA . ALA B 1 403 ? -8.797 18.688 40.906 1 93.81 403 ALA B CA 1
ATOM 6605 C C . ALA B 1 403 ? -8.094 17.609 41.719 1 93.81 403 ALA B C 1
ATOM 6607 O O . ALA B 1 403 ? -7.145 17.891 42.469 1 93.81 403 ALA B O 1
ATOM 6608 N N . ALA B 1 404 ? -8.477 16.391 41.562 1 95 404 ALA B N 1
ATOM 6609 C CA . ALA B 1 404 ? -7.926 15.258 42.312 1 95 404 ALA B CA 1
ATOM 6610 C C . ALA B 1 404 ? -6.809 14.57 41.531 1 95 404 ALA B C 1
ATOM 6612 O O . ALA B 1 404 ? -6.25 13.57 41.969 1 95 404 ALA B O 1
ATOM 6613 N N . GLY B 1 405 ? -6.512 15.062 40.312 1 95.94 405 GLY B N 1
ATOM 6614 C CA . GLY B 1 405 ? -5.496 14.438 39.5 1 95.94 405 GLY B CA 1
ATOM 6615 C C . GLY B 1 405 ? -5.918 13.086 38.969 1 95.94 405 GLY B C 1
ATOM 6616 O O . GLY B 1 405 ? -5.098 12.172 38.844 1 95.94 405 GLY B O 1
ATOM 6617 N N . SER B 1 406 ? -7.199 12.953 38.75 1 97.25 406 SER B N 1
ATOM 6618 C CA . SER B 1 406 ? -7.758 11.688 38.312 1 97.25 406 SER B CA 1
ATOM 6619 C C . SER B 1 406 ? -8.609 11.867 37.062 1 97.25 406 SER B C 1
ATOM 6621 O O . SER B 1 406 ? -8.797 12.992 36.562 1 97.25 406 SER B O 1
ATOM 6623 N N . VAL B 1 407 ? -8.969 10.789 36.469 1 97.75 407 VAL B N 1
ATOM 6624 C CA . VAL B 1 407 ? -9.906 10.734 35.344 1 97.75 407 VAL B CA 1
ATOM 6625 C C . VAL B 1 407 ? -10.898 9.602 35.562 1 97.75 407 VAL B C 1
ATOM 6627 O O . VAL B 1 407 ? -10.648 8.68 36.344 1 97.75 407 VAL B O 1
ATOM 6630 N N . GLN B 1 408 ? -12 9.695 34.938 1 97.38 408 GLN B N 1
ATOM 6631 C CA . GLN B 1 408 ? -12.969 8.602 34.938 1 97.38 408 GLN B CA 1
ATOM 6632 C C . GLN B 1 408 ? -12.82 7.746 33.656 1 97.38 408 GLN B C 1
ATOM 6634 O O . GLN B 1 408 ? -12.859 8.266 32.562 1 97.38 408 GLN B O 1
ATOM 6639 N N . VAL B 1 409 ? -12.594 6.496 33.906 1 97.75 409 VAL B N 1
ATOM 6640 C CA . VAL B 1 409 ? -12.484 5.562 32.781 1 97.75 409 VAL B CA 1
ATOM 6641 C C . VAL B 1 409 ? -13.758 4.727 32.688 1 97.75 409 VAL B C 1
ATOM 6643 O O . VAL B 1 409 ? -14.188 4.113 33.656 1 97.75 409 VAL B O 1
ATOM 6646 N N . ILE B 1 410 ? -14.336 4.723 31.531 1 96.94 410 ILE B N 1
ATOM 6647 C CA . ILE B 1 410 ? -15.562 3.971 31.281 1 96.94 410 ILE B CA 1
ATOM 6648 C C . ILE B 1 410 ? -15.32 2.916 30.203 1 96.94 410 ILE B C 1
ATOM 6650 O O . ILE B 1 410 ? -14.875 3.24 29.109 1 96.94 410 ILE B O 1
ATOM 6654 N N . ASN B 1 411 ? -15.547 1.708 30.531 1 96 411 ASN B N 1
ATOM 6655 C CA . ASN B 1 411 ? -15.57 0.653 29.516 1 96 411 ASN B CA 1
ATOM 6656 C C . ASN B 1 411 ? -16.844 0.704 28.672 1 96 411 ASN B C 1
ATOM 6658 O O . ASN B 1 411 ? -17.938 0.574 29.203 1 96 411 ASN B O 1
ATOM 6662 N N . ALA B 1 412 ? -16.656 0.844 27.438 1 93.12 412 ALA B N 1
ATOM 6663 C CA . ALA B 1 412 ? -17.812 1.095 26.578 1 93.12 412 ALA B CA 1
ATOM 6664 C C . ALA B 1 412 ? -18.703 -0.137 26.469 1 93.12 412 ALA B C 1
ATOM 6666 O O . ALA B 1 412 ? -19.922 -0.019 26.266 1 93.12 412 ALA B O 1
ATOM 6667 N N . LEU B 1 413 ? -18.141 -1.282 26.594 1 89.44 413 LEU B N 1
ATOM 6668 C CA . LEU B 1 413 ? -18.906 -2.521 26.453 1 89.44 413 LEU B CA 1
ATOM 6669 C C . LEU B 1 413 ? -19.625 -2.85 27.766 1 89.44 413 LEU B C 1
ATOM 6671 O O . LEU B 1 413 ? -20.844 -3.102 27.75 1 89.44 413 LEU B O 1
ATOM 6675 N N . THR B 1 414 ? -18.938 -2.789 28.938 1 90.62 414 THR B N 1
ATOM 6676 C CA . THR B 1 414 ? -19.5 -3.191 30.219 1 90.62 414 THR B CA 1
ATOM 6677 C C . THR B 1 414 ? -20.156 -2.002 30.922 1 90.62 414 THR B C 1
ATOM 6679 O O . THR B 1 414 ? -20.938 -2.178 31.859 1 90.62 414 THR B O 1
ATOM 6682 N N . ARG B 1 415 ? -19.781 -0.779 30.578 1 90.94 415 ARG B N 1
ATOM 6683 C CA . ARG B 1 415 ? -20.266 0.464 31.156 1 90.94 415 ARG B CA 1
ATOM 6684 C C . ARG B 1 415 ? -19.719 0.649 32.562 1 90.94 415 ARG B C 1
ATOM 6686 O O . ARG B 1 415 ? -20.172 1.525 33.312 1 90.94 415 ARG B O 1
ATOM 6693 N N . LYS B 1 416 ? -18.797 -0.204 32.812 1 93.81 416 LYS B N 1
ATOM 6694 C CA . LYS B 1 416 ? -18.141 -0.05 34.094 1 93.81 416 LYS B CA 1
ATOM 6695 C C . LYS B 1 416 ? -17.375 1.269 34.188 1 93.81 416 LYS B C 1
ATOM 6697 O O . LYS B 1 416 ? -16.641 1.617 33.25 1 93.81 416 LYS B O 1
ATOM 6702 N N . LYS B 1 417 ? -17.594 1.969 35.281 1 95 417 LYS B N 1
ATOM 6703 C CA . LYS B 1 417 ? -16.922 3.25 35.531 1 95 417 LYS B CA 1
ATOM 6704 C C . LYS B 1 417 ? -15.945 3.156 36.688 1 95 417 LYS B C 1
ATOM 6706 O O . LYS B 1 417 ? -16.25 2.551 37.719 1 95 417 LYS B O 1
ATOM 6711 N N . GLU B 1 418 ? -14.797 3.695 36.438 1 95.75 418 GLU B N 1
ATOM 6712 C CA . GLU B 1 418 ? -13.781 3.709 37.5 1 95.75 418 GLU B CA 1
ATOM 6713 C C . GLU B 1 418 ? -13 5.02 37.469 1 95.75 418 GLU B C 1
ATOM 6715 O O . GLU B 1 418 ? -12.648 5.531 36.406 1 95.75 418 GLU B O 1
ATOM 6720 N N . ILE B 1 419 ? -12.781 5.539 38.625 1 96.94 419 ILE B N 1
ATOM 6721 C CA . ILE B 1 419 ? -11.93 6.711 38.75 1 96.94 419 ILE B CA 1
ATOM 6722 C C . ILE B 1 419 ? -10.477 6.27 38.969 1 96.94 419 ILE B C 1
ATOM 6724 O O . ILE B 1 419 ? -10.172 5.5 39.875 1 96.94 419 ILE B O 1
ATOM 6728 N N . VAL B 1 420 ? -9.656 6.734 38.094 1 97.19 420 VAL B N 1
ATOM 6729 C CA . VAL B 1 420 ? -8.258 6.32 38.094 1 97.19 420 VAL B CA 1
ATOM 6730 C C . VAL B 1 420 ? -7.355 7.555 38.156 1 97.19 420 VAL B C 1
ATOM 6732 O O . VAL B 1 420 ? -7.637 8.555 37.469 1 97.19 420 VAL B O 1
ATOM 6735 N N . LYS B 1 421 ? -6.297 7.449 38.938 1 97.5 421 LYS B N 1
ATOM 6736 C CA . LYS B 1 421 ? -5.297 8.508 38.875 1 97.5 421 LYS B CA 1
ATOM 6737 C C . LYS B 1 421 ? -4.66 8.586 37.5 1 97.5 421 LYS B C 1
ATOM 6739 O O . LYS B 1 421 ? -4.414 7.562 36.844 1 97.5 421 LYS B O 1
ATOM 6744 N N . VAL B 1 422 ? -4.34 9.789 37.094 1 97.44 422 VAL B N 1
ATOM 6745 C CA . VAL B 1 422 ? -3.783 10.008 35.75 1 97.44 422 VAL B CA 1
ATOM 6746 C C . VAL B 1 422 ? -2.496 9.195 35.594 1 97.44 422 VAL B C 1
ATOM 6748 O O . VAL B 1 422 ? -2.254 8.602 34.562 1 97.44 422 VAL B O 1
ATOM 6751 N N . GLU B 1 423 ? -1.69 9.062 36.594 1 96.31 423 GLU B N 1
ATOM 6752 C CA . GLU B 1 423 ? -0.41 8.359 36.531 1 96.31 423 GLU B CA 1
ATOM 6753 C C . GLU B 1 423 ? -0.608 6.863 36.344 1 96.31 423 GLU B C 1
ATOM 6755 O O . GLU B 1 423 ? 0.3 6.164 35.906 1 96.31 423 GLU B O 1
ATOM 6760 N N . GLN B 1 424 ? -1.809 6.379 36.688 1 97 424 GLN B N 1
ATOM 6761 C CA . GLN B 1 424 ? -2.092 4.949 36.594 1 97 424 GLN B CA 1
ATOM 6762 C C . GLN B 1 424 ? -2.99 4.633 35.406 1 97 424 GLN B C 1
ATOM 6764 O O . GLN B 1 424 ? -3.324 3.471 35.156 1 97 424 GLN B O 1
ATOM 6769 N N . MET B 1 425 ? -3.361 5.652 34.719 1 97.38 425 MET B N 1
ATOM 6770 C CA . MET B 1 425 ? -4.34 5.527 33.656 1 97.38 425 MET B CA 1
ATOM 6771 C C . MET B 1 425 ? -3.863 4.543 32.594 1 97.38 425 MET B C 1
ATOM 6773 O O . MET B 1 425 ? -4.602 3.635 32.188 1 97.38 425 MET B O 1
ATOM 6777 N N . VAL B 1 426 ? -2.611 4.637 32.125 1 97.94 426 VAL B N 1
ATOM 6778 C CA . VAL B 1 426 ? -2.047 3.805 31.078 1 97.94 426 VAL B CA 1
ATOM 6779 C C . VAL B 1 426 ? -2.01 2.348 31.531 1 97.94 426 VAL B C 1
ATOM 6781 O O . VAL B 1 426 ? -2.449 1.454 30.797 1 97.94 426 VAL B O 1
ATOM 6784 N N . SER B 1 427 ? -1.512 2.129 32.75 1 97.19 427 SER B N 1
ATOM 6785 C CA . SER B 1 427 ? -1.444 0.772 33.281 1 97.19 427 SER B CA 1
ATOM 6786 C C . SER B 1 427 ? -2.836 0.16 33.438 1 97.19 427 SER B C 1
ATOM 6788 O O . SER B 1 427 ? -3.023 -1.029 33.156 1 97.19 427 SER B O 1
ATOM 6790 N N . TYR B 1 428 ? -3.75 0.982 33.906 1 96.38 428 TYR B N 1
ATOM 6791 C CA . TYR B 1 428 ? -5.125 0.514 34.031 1 96.38 428 TYR B CA 1
ATOM 6792 C C . TYR B 1 428 ? -5.691 0.079 32.688 1 96.38 428 TYR B C 1
ATOM 6794 O O . TYR B 1 428 ? -6.301 -0.987 32.594 1 96.38 428 TYR B O 1
ATOM 6802 N N . LEU B 1 429 ? -5.492 0.869 31.672 1 96.81 429 LEU B N 1
ATOM 6803 C CA . LEU B 1 429 ? -6.051 0.629 30.344 1 96.81 429 LEU B CA 1
ATOM 6804 C C . LEU B 1 429 ? -5.41 -0.595 29.703 1 96.81 429 LEU B C 1
ATOM 6806 O O . LEU B 1 429 ? -6.055 -1.294 28.922 1 96.81 429 LEU B O 1
ATOM 6810 N N . LEU B 1 430 ? -4.148 -0.844 29.953 1 95.81 430 LEU B N 1
ATOM 6811 C CA . LEU B 1 430 ? -3.412 -1.925 29.312 1 95.81 430 LEU B CA 1
ATOM 6812 C C . LEU B 1 430 ? -3.594 -3.234 30.078 1 95.81 430 LEU B C 1
ATOM 6814 O O . LEU B 1 430 ? -3.186 -4.297 29.594 1 95.81 430 LEU B O 1
ATOM 6818 N N . ASP B 1 431 ? -4.148 -3.172 31.25 1 92.62 431 ASP B N 1
ATOM 6819 C CA . ASP B 1 431 ? -4.41 -4.375 32.031 1 92.62 431 ASP B CA 1
ATOM 6820 C C . ASP B 1 431 ? -5.461 -5.254 31.359 1 92.62 431 ASP B C 1
ATOM 6822 O O . ASP B 1 431 ? -6.602 -4.828 31.172 1 92.62 431 ASP B O 1
ATOM 6826 N N . PRO B 1 432 ? -5.062 -6.492 31.094 1 87.62 432 PRO B N 1
ATOM 6827 C CA . PRO B 1 432 ? -5.992 -7.398 30.422 1 87.62 432 PRO B CA 1
ATOM 6828 C C . PRO B 1 432 ? -7.277 -7.625 31.203 1 87.62 432 PRO B C 1
ATOM 6830 O O . PRO B 1 432 ? -8.328 -7.895 30.625 1 87.62 432 PRO B O 1
ATOM 6833 N N . GLU B 1 433 ? -7.254 -7.48 32.5 1 84.19 433 GLU B N 1
ATOM 6834 C CA . GLU B 1 433 ? -8.43 -7.684 33.344 1 84.19 433 GLU B CA 1
ATOM 6835 C C . GLU B 1 433 ? -9.477 -6.602 33.094 1 84.19 433 GLU B C 1
ATOM 6837 O O . GLU B 1 433 ? -10.664 -6.805 33.344 1 84.19 433 GLU B O 1
ATOM 6842 N N . ASN B 1 434 ? -9 -5.531 32.562 1 81.88 434 ASN B N 1
ATOM 6843 C CA . ASN B 1 434 ? -9.906 -4.406 32.344 1 81.88 434 ASN B CA 1
ATOM 6844 C C . ASN B 1 434 ? -10.367 -4.324 30.891 1 81.88 434 ASN B C 1
ATOM 6846 O O . ASN B 1 434 ? -11.195 -3.482 30.547 1 81.88 434 ASN B O 1
ATOM 6850 N N . GLN B 1 435 ? -9.695 -5.207 30.031 1 78.19 435 GLN B N 1
ATOM 6851 C CA . GLN B 1 435 ? -10.008 -5.168 28.594 1 78.19 435 GLN B CA 1
ATOM 6852 C C . GLN B 1 435 ? -11.195 -6.07 28.266 1 78.19 435 GLN B C 1
ATOM 6854 O O . GLN B 1 435 ? -11.43 -7.07 28.953 1 78.19 435 GLN B O 1
#